Protein 6ILD (pdb70)

GO terms:
  GO:0004824 lysine-tRNA ligase activity (F, IDA)
  GO:0005634 nucleus (C, IDA)
  GO:0005829 cytosol (C, IDA)
  GO:0003877 ATP:ADP adenylyltransferase activity (F, IDA)
  GO:0015966 diadenosine tetraphosphate biosynthetic process (P, IDA)
  GO:0017101 aminoacyl-tRNA synthetase multienzyme complex (C, IDA)
  GO:0006430 lysyl-tRNA aminoacylation (P, IDA)
  GO:0004824 lysine-tRNA ligase activity (F, EXP)
  GO:0005634 nucleus (C, EXP)
  GO:0005737 cytoplasm (C, EXP)
  GO:0005886 plasma membrane (C, EXP)
  GO:0005515 protein binding (F, IPI)
  GO:0042803 protein homodimerization activity (F, IPI)
  GO:0005739 mitochondrion (C, HTP)
  GO:0005654 nucleoplasm (C, TAS)
  GO:0005759 mitochondrial matrix (C, TAS)
  GO:0005829 cytosol (C, TAS)
  GO:0042802 identical protein binding (F, IPI)
  GO:0005886 plasma membrane (C, IDA)
  GO:0002863 positive regulation of inflammatory response to antigenic stimulus (P, IDA)

Sequence (1030 aa):
DPNQYYKKIRSQAIHQLKVNGEDPYPHKFHVDISLTDFIQKYSHLQPGDHLTDITLKVAGRIHAKRASGGKLIFYDLRGEGVKLQVMANSRNYKSEEEFIHINNKLRRGDIIGVQGNPGKTKKGELSIIPYEITLLSPCLHMLPHLKDKETRYRQRYLDLILNDFVRQKFIIRSSKIITYIRSSFLDELGFLEIETPMMNIIPGGAVAKPFITYHNELDMNLYMRIAPELYHKMLVVGGIDRVYEIGRQFRNEGIDLTHNPEFTTCEFYMAYADYHDLMEITEKMVSGMVKHITGSYKVTYHPDGPEGQAYDVDFTPPFRRINMVEELEKALGMKLPETNLFETEETRKILDDICVAKAVECPPPRTTARLLDKLVGEFLEVTCINPTFICDHPQIMSPLAKWHRSKEGLTERFELFVMKKEICNAYTELNDPMRQRQLFEEQAKAKAAGDDEAMFIDENFCTALEYGLPPTAGWGMGIDRVAMFLTDSNNIKEVLLFPAMKPEDPNQYYKIRSQAIHQLKVNGEDPYPHKFHVDISLTDFIQKYSHLQPGDHLTDITLKVAGRIHAKRASGGKLIFYDLRGEGVKLQVMANSRNYKSEEEFIHINNKLRRGDIIGVQGNPGKTKKGELSIIPYEITLLSPCLHMLPHLDKETRYRQRYLDLILNDFVRQKFIIRSKIITYIRSSFLDEELGFLEIETPMMNIIPGGAVAKPFITYHNELDMNLYMRIAPELYHKMLVVGGIDRVYEIGRQFRNEGIDLTHNPEFTTCEFYMAYADYHDLMEITEKMVSGMVKHITGSYKVTYHPDGPEGQAYDVDFTPPFRRINMVEELEKALGMKLPETNLFETEETRKILDDICVAKAVECPPPRTTARLLDKLVGEFLEVTCINPTFICDHPQIMSPLAKWHRSKEGLTERFELFVMKKEICNAYTELNDPMRQRQLFEEQAKAKAAGDDEAMFIDENFCTALEYGLPPTAGWGMGIDRVAMFLTDSNNIKEVLLFPAMKPPMYQVKPYHGGGAPLRVELPTCCMYRLPNVH

Structure (mmCIF, N/CA/C/O backbone):
data_6ILD
#
_entry.id   6ILD
#
_cell.length_a   96.511
_cell.length_b   100.074
_cell.length_c   270.980
_cell.angle_alpha   90.000
_cell.angle_beta   90.000
_cell.angle_gamma   90.000
#
_symmetry.space_group_name_H-M   'C 2 2 21'
#
loop_
_entity.id
_entity.type
_entity.pdbx_description
1 polymer 'Lysine--tRNA ligase'
2 polymer 'Aminoacyl tRNA synthase complex-interacting multifunctional protein 2'
3 non-polymer LYSINE
4 non-polymer GLYCEROL
5 non-polymer 'MAGNESIUM ION'
6 non-polymer "5'-O-[(S)-hydroxy(methyl)phosphoryl]adenosine"
7 water water
#
loop_
_atom_site.group_PDB
_atom_site.id
_atom_site.type_symbol
_atom_site.label_atom_id
_atom_site.label_alt_id
_atom_site.label_comp_id
_atom_site.label_asym_id
_atom_site.label_entity_id
_atom_site.label_seq_id
_atom_site.pdbx_PDB_ins_code
_atom_site.Cartn_x
_atom_site.Cartn_y
_atom_site.Cartn_z
_atom_site.occupancy
_atom_site.B_iso_or_equiv
_atom_site.auth_seq_id
_atom_site.auth_comp_id
_atom_site.auth_asym_id
_atom_site.auth_atom_id
_atom_site.pdbx_PDB_model_num
ATOM 1 N N . ASP A 1 4 ? 22.090 35.192 52.529 1.00 63.70 72 ASP A N 1
ATOM 2 C CA . ASP A 1 4 ? 21.230 36.220 51.953 1.00 64.16 72 ASP A CA 1
ATOM 3 C C . ASP A 1 4 ? 19.884 35.608 51.501 1.00 61.11 72 ASP A C 1
ATOM 4 O O . ASP A 1 4 ? 18.835 36.064 51.953 1.00 57.85 72 ASP A O 1
ATOM 9 N N . PRO A 1 5 ? 19.884 34.587 50.624 1.00 61.39 73 PRO A N 1
ATOM 10 C CA . PRO A 1 5 ? 18.607 33.892 50.362 1.00 57.95 73 PRO A CA 1
ATOM 11 C C . PRO A 1 5 ? 18.003 33.260 51.618 1.00 51.95 73 PRO A C 1
ATOM 12 O O . PRO A 1 5 ? 16.771 33.233 51.758 1.00 37.30 73 PRO A O 1
ATOM 16 N N . ASN A 1 6 ? 18.835 32.757 52.554 1.00 53.50 74 ASN A N 1
ATOM 17 C CA . ASN A 1 6 ? 18.286 32.310 53.834 1.00 48.18 74 ASN A CA 1
ATOM 18 C C . ASN A 1 6 ? 17.755 33.484 54.631 1.00 37.95 74 ASN A C 1
ATOM 19 O O . ASN A 1 6 ? 16.684 33.395 55.241 1.00 31.49 74 ASN A O 1
ATOM 24 N N . GLN A 1 7 ? 18.483 34.603 54.621 1.00 31.81 75 GLN A N 1
ATOM 25 C CA . GLN A 1 7 ? 17.980 35.793 55.282 1.00 30.81 75 GLN A CA 1
ATOM 26 C C . GLN A 1 7 ? 16.735 36.329 54.583 1.00 29.10 75 GLN A C 1
ATOM 27 O O . GLN A 1 7 ? 15.810 36.816 55.240 1.00 28.20 75 GLN A O 1
ATOM 33 N N . TYR A 1 8 ? 16.688 36.232 53.249 1.00 25.93 76 TYR A N 1
ATOM 34 C CA . TYR A 1 8 ? 15.522 36.715 52.523 1.00 27.68 76 TYR A CA 1
ATOM 35 C C . TYR A 1 8 ? 14.283 35.964 52.979 1.00 22.56 76 TYR A C 1
ATOM 36 O O . TYR A 1 8 ? 13.244 36.562 53.287 1.00 24.56 76 TYR A O 1
ATOM 45 N N . TYR A 1 9 ? 14.404 34.643 53.077 1.00 23.98 77 TYR A N 1
ATOM 46 C CA . TYR A 1 9 ? 13.267 33.814 53.440 1.00 23.91 77 TYR A CA 1
ATOM 47 C C . TYR A 1 9 ? 12.804 34.107 54.854 1.00 26.13 77 TYR A C 1
ATOM 48 O O . TYR A 1 9 ? 11.596 34.202 55.119 1.00 20.57 77 TYR A O 1
ATOM 57 N N . LYS A 1 10 ? 13.742 34.261 55.792 1.00 26.99 78 LYS A N 1
ATOM 58 C CA A LYS A 1 10 ? 13.331 34.522 57.165 0.45 25.12 78 LYS A CA 1
ATOM 59 C CA B LYS A 1 10 ? 13.317 34.514 57.160 0.55 24.97 78 LYS A CA 1
ATOM 60 C C . LYS A 1 10 ? 12.581 35.841 57.260 1.00 25.70 78 LYS A C 1
ATOM 61 O O . LYS A 1 10 ? 11.542 35.933 57.927 1.00 26.90 78 LYS A O 1
ATOM 66 N N . ILE A 1 11 ? 13.063 36.861 56.548 1.00 23.33 79 ILE A N 1
ATOM 67 C CA . ILE A 1 11 ? 12.451 38.177 56.655 1.00 21.42 79 ILE A CA 1
ATOM 68 C C . ILE A 1 11 ? 11.090 38.184 55.985 1.00 21.42 79 ILE A C 1
ATOM 69 O O . ILE A 1 11 ? 10.114 38.697 56.549 1.00 21.54 79 ILE A O 1
ATOM 74 N N . ARG A 1 12 ? 10.995 37.595 54.780 1.00 20.42 80 ARG A N 1
ATOM 75 C CA . ARG A 1 12 ? 9.711 37.557 54.085 1.00 21.13 80 ARG A CA 1
ATOM 76 C C . ARG A 1 12 ? 8.707 36.670 54.814 1.00 22.36 80 ARG A C 1
ATOM 77 O O . ARG A 1 12 ? 7.528 37.032 54.934 1.00 18.87 80 ARG A O 1
ATOM 85 N N . SER A 1 13 ? 9.154 35.526 55.355 1.00 24.76 81 SER A N 1
ATOM 86 C CA . SER A 1 13 ? 8.227 34.711 56.140 1.00 26.40 81 SER A CA 1
ATOM 87 C C . SER A 1 13 ? 7.686 35.495 57.325 1.00 23.00 81 SER A C 1
ATOM 88 O O . SER A 1 13 ? 6.491 35.418 57.646 1.00 23.12 81 SER A O 1
ATOM 91 N N . GLN A 1 14 ? 8.545 36.276 57.970 1.00 23.33 82 GLN A N 1
ATOM 92 C CA . GLN A 1 14 ? 8.089 37.085 59.093 1.00 26.19 82 GLN A CA 1
ATOM 93 C C . GLN A 1 14 ? 7.125 38.172 58.639 1.00 25.42 82 GLN A C 1
ATOM 94 O O . GLN A 1 14 ? 6.136 38.450 59.323 1.00 25.23 82 GLN A O 1
ATOM 100 N N . ALA A 1 15 ? 7.371 38.783 57.481 1.00 21.84 83 ALA A N 1
ATOM 101 C CA . ALA A 1 15 ? 6.433 39.807 57.017 1.00 24.46 83 ALA A CA 1
ATOM 102 C C . ALA A 1 15 ? 5.072 39.201 56.694 1.00 24.36 83 ALA A C 1
ATOM 103 O O . ALA A 1 15 ? 4.021 39.790 57.002 1.00 19.88 83 ALA A O 1
ATOM 105 N N . ILE A 1 16 ? 5.071 38.025 56.058 1.00 22.76 84 ILE A N 1
ATOM 106 C CA . ILE A 1 16 ? 3.805 37.412 55.669 1.00 20.65 84 ILE A CA 1
ATOM 107 C C . ILE A 1 16 ? 3.052 36.982 56.915 1.00 22.73 84 ILE A C 1
ATOM 108 O O . ILE A 1 16 ? 1.839 37.166 57.023 1.00 23.64 84 ILE A O 1
ATOM 113 N N . HIS A 1 17 ? 3.773 36.488 57.913 1.00 23.15 85 HIS A N 1
ATOM 114 C CA . HIS A 1 17 ? 3.119 36.156 59.169 1.00 29.57 85 HIS A CA 1
ATOM 115 C C . HIS A 1 17 ? 2.482 37.379 59.819 1.00 29.14 85 HIS A C 1
ATOM 116 O O . HIS A 1 17 ? 1.372 37.292 60.361 1.00 31.14 85 HIS A O 1
ATOM 123 N N . GLN A 1 18 ? 3.146 38.534 59.753 1.00 26.64 86 GLN A N 1
ATOM 124 C CA . GLN A 1 18 ? 2.563 39.747 60.322 1.00 26.83 86 GLN A CA 1
ATOM 125 C C . GLN A 1 18 ? 1.316 40.191 59.557 1.00 28.41 86 GLN A C 1
ATOM 126 O O . GLN A 1 18 ? 0.401 40.789 60.145 1.00 27.64 86 GLN A O 1
ATOM 132 N N . LEU A 1 19 ? 1.251 39.919 58.252 1.00 25.30 87 LEU A N 1
ATOM 133 C CA . LEU A 1 19 ? 0.022 40.220 57.526 1.00 27.07 87 LEU A CA 1
ATOM 134 C C . LEU A 1 19 ? -1.137 39.385 58.053 1.00 32.83 87 LEU A C 1
ATOM 135 O O . LEU A 1 19 ? -2.277 39.865 58.114 1.00 31.65 87 LEU A O 1
ATOM 140 N N . LYS A 1 20 ? -0.863 38.131 58.446 1.00 29.83 88 LYS A N 1
ATOM 141 C CA . LYS A 1 20 ? -1.924 37.298 59.004 1.00 33.70 88 LYS A CA 1
ATOM 142 C C . LYS A 1 20 ? -2.393 37.854 60.338 1.00 37.26 88 LYS A C 1
ATOM 143 O O . LYS A 1 20 ? -3.599 37.942 60.590 1.00 39.68 88 LYS A O 1
ATOM 149 N N . VAL A 1 21 ? -1.450 38.277 61.184 1.00 36.67 89 VAL A N 1
ATOM 150 C CA . VAL A 1 21 ? -1.805 38.821 62.490 1.00 38.71 89 VAL A CA 1
ATOM 151 C C . VAL A 1 21 ? -2.631 40.091 62.329 1.00 40.64 89 VAL A C 1
ATOM 152 O O . VAL A 1 21 ? -3.591 40.323 63.073 1.00 43.92 89 VAL A O 1
ATOM 156 N N . ASN A 1 22 ? -2.325 40.891 61.310 1.00 38.09 90 ASN A N 1
ATOM 157 C CA . ASN A 1 22 ? -3.007 42.154 61.081 1.00 36.63 90 ASN A CA 1
ATOM 158 C C . ASN A 1 22 ? -4.323 41.983 60.351 1.00 36.07 90 ASN A C 1
ATOM 159 O O . ASN A 1 22 ? -4.965 42.990 60.048 1.00 38.01 90 ASN A O 1
ATOM 164 N N . GLY A 1 23 ? -4.706 40.753 60.008 1.00 34.29 91 GLY A N 1
ATOM 165 C CA . GLY A 1 23 ? -5.943 40.528 59.293 1.00 33.48 91 GLY A CA 1
ATOM 166 C C . GLY A 1 23 ? -5.922 40.878 57.824 1.00 32.45 91 GLY A C 1
ATOM 167 O O . GLY A 1 23 ? -6.983 41.134 57.250 1.00 31.36 91 GLY A O 1
ATOM 168 N N . GLU A 1 24 ? -4.750 40.907 57.188 1.00 28.07 92 GLU A N 1
ATOM 169 C CA . GLU A 1 24 ? -4.678 41.292 55.785 1.00 26.48 92 GLU A CA 1
ATOM 170 C C . GLU A 1 24 ? -4.730 40.116 54.815 1.00 33.27 92 GLU A C 1
ATOM 171 O O . GLU A 1 24 ? -4.675 40.349 53.602 1.00 37.26 92 GLU A O 1
ATOM 177 N N . ASP A 1 25 ? -4.859 38.866 55.304 1.00 30.89 93 ASP A N 1
ATOM 178 C CA . ASP A 1 25 ? -5.250 37.742 54.440 1.00 33.01 93 ASP A CA 1
ATOM 179 C C . ASP A 1 25 ? -4.345 37.587 53.219 1.00 21.29 93 ASP A C 1
ATOM 180 O O . ASP A 1 25 ? -4.803 37.775 52.087 1.00 26.08 93 ASP A O 1
ATOM 185 N N . PRO A 1 26 ? -3.072 37.213 53.382 1.00 18.46 94 PRO A N 1
ATOM 186 C CA . PRO A 1 26 ? -2.181 37.116 52.205 1.00 15.65 94 PRO A CA 1
ATOM 187 C C . PRO A 1 26 ? -2.438 35.897 51.308 1.00 18.97 94 PRO A C 1
ATOM 188 O O . PRO A 1 26 ? -1.824 35.809 50.234 1.00 15.72 94 PRO A O 1
ATOM 192 N N . TYR A 1 27 ? -3.319 34.971 51.695 1.00 17.36 95 TYR A N 1
ATOM 193 C CA . TYR A 1 27 ? -3.700 33.818 50.861 1.00 14.24 95 TYR A CA 1
ATOM 194 C C . TYR A 1 27 ? -5.216 33.808 50.740 1.00 14.72 95 TYR A C 1
ATOM 195 O O . TYR A 1 27 ? -5.891 32.920 51.281 1.00 16.89 95 TYR A O 1
ATOM 204 N N . PRO A 1 28 ? -5.783 34.760 49.985 1.00 16.37 96 PRO A N 1
ATOM 205 C CA . PRO A 1 28 ? -7.243 34.832 49.841 1.00 17.13 96 PRO A CA 1
ATOM 206 C C . PRO A 1 28 ? -7.821 33.617 49.129 1.00 15.61 96 PRO A C 1
ATOM 207 O O . PRO A 1 28 ? -7.167 32.981 48.300 1.00 15.68 96 PRO A O 1
ATOM 211 N N . HIS A 1 29 ? -9.073 33.286 49.479 1.00 14.05 97 HIS A N 1
ATOM 212 C CA . HIS A 1 29 ? -9.670 32.062 48.950 1.00 14.63 97 HIS A CA 1
ATOM 213 C C . HIS A 1 29 ? -9.987 32.163 47.463 1.00 17.10 97 HIS A C 1
ATOM 214 O O . HIS A 1 29 ? -9.780 31.197 46.718 1.00 14.21 97 HIS A O 1
ATOM 221 N N . LYS A 1 30 ? -10.489 33.305 47.006 1.00 13.41 98 LYS A N 1
ATOM 222 C CA . LYS A 1 30 ? -10.996 33.364 45.645 1.00 15.24 98 LYS A CA 1
ATOM 223 C C . LYS A 1 30 ? -10.803 34.763 45.085 1.00 18.54 98 LYS A C 1
ATOM 224 O O . LYS A 1 30 ? -11.179 35.744 45.728 1.00 20.35 98 LYS A O 1
ATOM 230 N N . PHE A 1 31 ? -10.194 34.830 43.900 1.00 13.66 99 PHE A N 1
ATOM 231 C CA . PHE A 1 31 ? -10.092 36.031 43.079 1.00 13.25 99 PHE A CA 1
ATOM 232 C C . PHE A 1 31 ? -10.727 35.692 41.739 1.00 14.43 99 PHE A C 1
ATOM 233 O O . PHE A 1 31 ? -10.423 34.641 41.160 1.00 15.84 99 PHE A O 1
ATOM 241 N N . HIS A 1 32 ? -11.645 36.550 41.266 1.00 15.81 100 HIS A N 1
ATOM 242 C CA . HIS A 1 32 ? -12.428 36.252 40.062 1.00 16.28 100 HIS A CA 1
ATOM 243 C C . HIS A 1 32 ? -11.732 36.807 38.832 1.00 17.96 100 HIS A C 1
ATOM 244 O O . HIS A 1 32 ? -11.898 37.973 38.483 1.00 17.97 100 HIS A O 1
ATOM 251 N N . VAL A 1 33 ? -10.932 35.972 38.169 1.00 16.11 101 VAL A N 1
ATOM 252 C CA . VAL A 1 33 ? -10.276 36.373 36.927 1.00 13.81 101 VAL A CA 1
ATOM 253 C C . VAL A 1 33 ? -11.313 36.509 35.817 1.00 13.63 101 VAL A C 1
ATOM 254 O O . VAL A 1 33 ? -12.129 35.606 35.608 1.00 14.52 101 VAL A O 1
ATOM 258 N N . ASP A 1 34 ? -11.259 37.623 35.066 1.00 13.20 102 ASP A N 1
ATOM 259 C CA . ASP A 1 34 ? -12.164 37.861 33.942 1.00 20.13 102 ASP A CA 1
ATOM 260 C C . ASP A 1 34 ? -11.645 37.292 32.629 1.00 19.53 102 ASP A C 1
ATOM 261 O O . ASP A 1 34 ? -12.441 36.872 31.778 1.00 18.23 102 ASP A O 1
ATOM 266 N N . ILE A 1 35 ? -10.332 37.301 32.430 1.00 14.56 103 ILE A N 1
ATOM 267 C CA . ILE A 1 35 ? -9.750 37.058 31.115 1.00 12.91 103 ILE A CA 1
ATOM 268 C C . ILE A 1 35 ? -8.325 36.557 31.309 1.00 13.14 103 ILE A C 1
ATOM 269 O O . ILE A 1 35 ? -7.619 36.997 32.223 1.00 14.78 103 ILE A O 1
ATOM 274 N N . SER A 1 36 ? -7.904 35.631 30.448 1.00 13.65 104 SER A N 1
ATOM 275 C CA . SER A 1 36 ? -6.522 35.154 30.494 1.00 14.71 104 SER A CA 1
ATOM 276 C C . SER A 1 36 ? -5.577 36.229 29.952 1.00 14.91 104 SER A C 1
ATOM 277 O O . SER A 1 36 ? -5.982 37.153 29.227 1.00 13.40 104 SER A O 1
ATOM 280 N N . LEU A 1 37 ? -4.303 36.141 30.351 1.00 14.76 105 LEU A N 1
ATOM 281 C CA . LEU A 1 37 ? -3.339 37.109 29.828 1.00 14.78 105 LEU A CA 1
ATOM 282 C C . LEU A 1 37 ? -3.196 36.993 28.311 1.00 14.16 105 LEU A C 1
ATOM 283 O O . LEU A 1 37 ? -3.055 38.012 27.618 1.00 14.87 105 LEU A O 1
ATOM 288 N N . THR A 1 38 ? -3.249 35.766 27.775 1.00 13.95 106 THR A N 1
ATOM 289 C CA . THR A 1 38 ? -3.160 35.589 26.329 1.00 19.08 106 THR A CA 1
ATOM 290 C C . THR A 1 38 ? -4.312 36.279 25.607 1.00 18.67 106 THR A C 1
ATOM 291 O O . THR A 1 38 ? -4.107 36.950 24.582 1.00 16.68 106 THR A O 1
ATOM 295 N N . ASP A 1 39 ? -5.537 36.130 26.129 1.00 16.48 107 ASP A N 1
ATOM 296 C CA . ASP A 1 39 ? -6.693 36.802 25.539 1.00 19.15 107 ASP A CA 1
ATOM 297 C C . ASP A 1 39 ? -6.608 38.323 25.700 1.00 17.23 107 ASP A C 1
ATOM 298 O O . ASP A 1 39 ? -6.991 39.070 24.794 1.00 15.49 107 ASP A O 1
ATOM 303 N N . PHE A 1 40 ? -6.106 38.804 26.848 1.00 14.78 108 PHE A N 1
ATOM 304 C CA . PHE A 1 40 ? -5.943 40.247 27.038 1.00 14.60 108 PHE A CA 1
ATOM 305 C C . PHE A 1 40 ? -5.043 40.837 25.958 1.00 16.49 108 PHE A C 1
ATOM 306 O O . PHE A 1 40 ? -5.356 41.883 25.372 1.00 15.55 108 PHE A O 1
ATOM 314 N N . ILE A 1 41 ? -3.933 40.159 25.666 1.00 15.72 109 ILE A N 1
ATOM 315 C CA . ILE A 1 41 ? -2.999 40.634 24.654 1.00 17.29 109 ILE A CA 1
ATOM 316 C C . ILE A 1 41 ? -3.645 40.605 23.279 1.00 17.54 109 ILE A C 1
ATOM 317 O O . ILE A 1 41 ? -3.527 41.564 22.500 1.00 20.18 109 ILE A O 1
ATOM 322 N N . GLN A 1 42 ? -4.351 39.522 22.957 1.00 16.46 110 GLN A N 1
ATOM 323 C CA . GLN A 1 42 ? -4.979 39.455 21.645 1.00 18.69 110 GLN A CA 1
ATOM 324 C C . GLN A 1 42 ? -6.059 40.527 21.493 1.00 22.45 110 GLN A C 1
ATOM 325 O O . GLN A 1 42 ? -6.176 41.145 20.429 1.00 22.75 110 GLN A O 1
ATOM 331 N N . LYS A 1 43 ? -6.807 40.819 22.567 1.00 18.68 111 LYS A N 1
ATOM 332 C CA . LYS A 1 43 ? -7.895 41.798 22.466 1.00 20.89 111 LYS A CA 1
ATOM 333 C C . LYS A 1 43 ? -7.391 43.237 22.349 1.00 23.97 111 LYS A C 1
ATOM 334 O O . LYS A 1 43 ? -8.028 44.063 21.686 1.00 23.93 111 LYS A O 1
ATOM 340 N N . TYR A 1 44 ? -6.281 43.583 23.021 1.00 20.60 112 TYR A N 1
ATOM 341 C CA . TYR A 1 44 ? -5.901 44.988 23.167 1.00 20.00 112 TYR A CA 1
ATOM 342 C C . TYR A 1 44 ? -4.564 45.359 22.524 1.00 17.52 112 TYR A C 1
ATOM 343 O O . TYR A 1 44 ? -4.143 46.518 22.632 1.00 21.56 112 TYR A O 1
ATOM 352 N N . SER A 1 45 ? -3.939 44.446 21.781 1.00 18.69 113 SER A N 1
ATOM 353 C CA . SER A 1 45 ? -2.715 44.766 21.045 1.00 24.92 113 SER A CA 1
ATOM 354 C C . SER A 1 45 ? -2.930 45.881 20.028 1.00 28.19 113 SER A C 1
ATOM 355 O O . SER A 1 45 ? -1.972 46.579 19.669 1.00 27.95 113 SER A O 1
ATOM 358 N N . HIS A 1 46 ? -4.166 46.069 19.568 1.00 25.49 114 HIS A N 1
ATOM 359 C CA . HIS A 1 46 ? -4.466 47.097 18.580 1.00 30.03 114 HIS A CA 1
ATOM 360 C C . HIS A 1 46 ? -4.380 48.512 19.139 1.00 28.29 114 HIS A C 1
ATOM 361 O O . HIS A 1 46 ? -4.405 49.454 18.349 1.00 28.82 114 HIS A O 1
ATOM 368 N N . LEU A 1 47 ? -4.312 48.699 20.461 1.00 25.85 115 LEU A N 1
ATOM 369 C CA . LEU A 1 47 ? -4.316 50.056 21.007 1.00 24.63 115 LEU A CA 1
ATOM 370 C C . LEU A 1 47 ? -3.110 50.850 20.504 1.00 31.44 115 LEU A C 1
ATOM 371 O O . LEU A 1 47 ? -2.040 50.294 20.226 1.00 29.46 115 LEU A O 1
ATOM 376 N N . GLN A 1 48 ? -3.308 52.162 20.331 1.00 33.67 116 GLN A N 1
ATOM 377 C CA . GLN A 1 48 ? -2.222 53.069 19.977 1.00 33.04 116 GLN A CA 1
ATOM 378 C C . GLN A 1 48 ? -1.414 53.455 21.212 1.00 30.43 116 GLN A C 1
ATOM 379 O O . GLN A 1 48 ? -1.935 53.462 22.329 1.00 27.90 116 GLN A O 1
ATOM 385 N N . PRO A 1 49 ? -0.152 53.848 21.034 1.00 32.01 117 PRO A N 1
ATOM 386 C CA . PRO A 1 49 ? 0.617 54.335 22.183 1.00 30.54 117 PRO A CA 1
ATOM 387 C C . PRO A 1 49 ? -0.084 55.514 22.850 1.00 31.14 117 PRO A C 1
ATOM 388 O O . PRO A 1 49 ? -0.631 56.401 22.189 1.00 30.42 117 PRO A O 1
ATOM 392 N N . GLY A 1 50 ? -0.072 55.507 24.184 1.00 31.11 118 GLY A N 1
ATOM 393 C CA . GLY A 1 50 ? -0.756 56.516 24.966 1.00 30.20 118 GLY A CA 1
ATOM 394 C C . GLY A 1 50 ? -2.229 56.258 25.219 1.00 27.38 118 GLY A C 1
ATOM 395 O O . GLY A 1 50 ? -2.845 57.018 25.979 1.00 28.54 118 GLY A O 1
ATOM 396 N N . ASP A 1 51 ? -2.808 55.206 24.636 1.00 28.07 119 ASP A N 1
ATOM 397 C CA . ASP A 1 51 ? -4.217 54.894 24.849 1.00 29.10 119 ASP A CA 1
ATOM 398 C C . ASP A 1 51 ? -4.476 54.473 26.293 1.00 28.60 119 ASP A C 1
ATOM 399 O O . ASP A 1 51 ? -3.635 53.850 26.940 1.00 26.68 119 ASP A O 1
ATOM 404 N N . HIS A 1 52 ? -5.667 54.806 26.790 1.00 27.10 120 HIS A N 1
ATOM 405 C CA . HIS A 1 52 ? -6.108 54.371 28.117 1.00 24.71 120 HIS A CA 1
ATOM 406 C C . HIS A 1 52 ? -7.623 54.197 28.069 1.00 26.30 120 HIS A C 1
ATOM 407 O O . HIS A 1 52 ? -8.350 55.190 27.982 1.00 25.91 120 HIS A O 1
ATOM 414 N N . LEU A 1 53 ? -8.104 52.950 28.130 1.00 25.10 121 LEU A N 1
ATOM 415 C CA . LEU A 1 53 ? -9.538 52.659 27.988 1.00 26.72 121 LEU A CA 1
ATOM 416 C C . LEU A 1 53 ? -10.198 52.698 29.360 1.00 27.48 121 LEU A C 1
ATOM 417 O O . LEU A 1 53 ? -10.409 51.675 30.023 1.00 28.91 121 LEU A O 1
ATOM 422 N N . THR A 1 54 ? -10.553 53.910 29.775 1.00 26.07 122 THR A N 1
ATOM 423 C CA . THR A 1 54 ? -11.047 54.108 31.128 1.00 27.11 122 THR A CA 1
ATOM 424 C C . THR A 1 54 ? -12.423 53.489 31.336 1.00 28.77 122 THR A C 1
ATOM 425 O O . THR A 1 54 ? -12.829 53.303 32.486 1.00 30.78 122 THR A O 1
ATOM 429 N N . ASP A 1 55 ? -13.149 53.171 30.258 1.00 27.02 123 ASP A N 1
ATOM 430 C CA . ASP A 1 55 ? -14.458 52.545 30.382 1.00 31.35 123 ASP A CA 1
ATOM 431 C C . ASP A 1 55 ? -14.403 51.028 30.489 1.00 28.55 123 ASP A C 1
ATOM 432 O O . ASP A 1 55 ? -15.461 50.411 30.636 1.00 29.07 123 ASP A O 1
ATOM 437 N N . ILE A 1 56 ? -13.228 50.399 30.391 1.00 21.59 124 ILE A N 1
ATOM 438 C CA . ILE A 1 56 ? -13.124 48.943 30.399 1.00 22.96 124 ILE A CA 1
ATOM 439 C C . ILE A 1 56 ? -12.317 48.515 31.618 1.00 24.15 124 ILE A C 1
ATOM 440 O O . ILE A 1 56 ? -11.143 48.885 31.757 1.00 21.61 124 ILE A O 1
ATOM 445 N N . THR A 1 57 ? -12.936 47.729 32.491 1.00 23.04 125 THR A N 1
ATOM 446 C CA . THR A 1 57 ? -12.286 47.241 33.702 1.00 22.09 125 THR A CA 1
ATOM 447 C C . THR A 1 57 ? -12.268 45.721 33.659 1.00 20.65 125 THR A C 1
ATOM 448 O O . THR A 1 57 ? -13.313 45.090 33.472 1.00 21.05 125 THR A O 1
ATOM 452 N N . LEU A 1 58 ? -11.080 45.140 33.820 1.00 17.19 126 LEU A N 1
ATOM 453 C CA . LEU A 1 58 ? -10.892 43.697 33.733 1.00 15.87 126 LEU A CA 1
ATOM 454 C C . LEU A 1 58 ? -10.064 43.236 34.916 1.00 16.91 126 LEU A C 1
ATOM 455 O O . LEU A 1 58 ? -9.265 43.997 35.453 1.00 17.36 126 LEU A O 1
ATOM 460 N N . LYS A 1 59 ? -10.232 41.971 35.291 1.00 16.91 127 LYS A N 1
ATOM 461 C CA . LYS A 1 59 ? -9.399 41.330 36.304 1.00 17.46 127 LYS A CA 1
ATOM 462 C C . LYS A 1 59 ? -8.544 40.259 35.643 1.00 16.60 127 LYS A C 1
ATOM 463 O O . LYS A 1 59 ? -9.076 39.386 34.949 1.00 18.01 127 LYS A O 1
ATOM 469 N N . VAL A 1 60 ? -7.226 40.325 35.869 1.00 13.62 128 VAL A N 1
ATOM 470 C CA . VAL A 1 60 ? -6.266 39.332 35.405 1.00 13.26 128 VAL A CA 1
ATOM 471 C C . VAL A 1 60 ? -5.419 38.895 36.602 1.00 13.12 128 VAL A C 1
ATOM 472 O O . VAL A 1 60 ? -5.472 39.492 37.671 1.00 13.34 128 VAL A O 1
ATOM 476 N N . ALA A 1 61 ? -4.633 37.837 36.410 1.00 12.80 129 ALA A N 1
ATOM 477 C CA . ALA A 1 61 ? -3.742 37.388 37.478 1.00 12.72 129 ALA A CA 1
ATOM 478 C C . ALA A 1 61 ? -2.492 36.760 36.879 1.00 12.53 129 ALA A C 1
ATOM 479 O O . ALA A 1 61 ? -2.481 36.326 35.726 1.00 13.85 129 ALA A O 1
ATOM 481 N N . GLY A 1 62 ? -1.433 36.698 37.684 1.00 13.27 130 GLY A N 1
ATOM 482 C CA . GLY A 1 62 ? -0.222 36.015 37.254 1.00 12.45 130 GLY A CA 1
ATOM 483 C C . GLY A 1 62 ? 0.881 36.193 38.294 1.00 12.74 130 GLY A C 1
ATOM 484 O O . GLY A 1 62 ? 0.621 36.601 39.435 1.00 13.61 130 GLY A O 1
ATOM 485 N N . ARG A 1 63 ? 2.112 35.927 37.872 1.00 12.64 131 ARG A N 1
ATOM 486 C CA . ARG A 1 63 ? 3.274 36.028 38.757 1.00 12.86 131 ARG A CA 1
ATOM 487 C C . ARG A 1 63 ? 4.134 37.238 38.401 1.00 13.24 131 ARG A C 1
ATOM 488 O O . ARG A 1 63 ? 4.457 37.446 37.227 1.00 13.26 131 ARG A O 1
ATOM 496 N N . ILE A 1 64 ? 4.523 38.016 39.421 1.00 13.59 132 ILE A N 1
ATOM 497 C CA . ILE A 1 64 ? 5.427 39.146 39.238 1.00 14.02 132 ILE A CA 1
ATOM 498 C C . ILE A 1 64 ? 6.821 38.619 38.930 1.00 18.43 132 ILE A C 1
ATOM 499 O O . ILE A 1 64 ? 7.423 37.917 39.753 1.00 14.35 132 ILE A O 1
ATOM 504 N N . HIS A 1 65 ? 7.354 38.992 37.764 1.00 17.02 133 HIS A N 1
ATOM 505 C CA . HIS A 1 65 ? 8.733 38.665 37.431 1.00 18.70 133 HIS A CA 1
ATOM 506 C C . HIS A 1 65 ? 9.676 39.850 37.540 1.00 20.96 133 HIS A C 1
ATOM 507 O O . HIS A 1 65 ? 10.892 39.640 37.542 1.00 23.40 133 HIS A O 1
ATOM 514 N N . ALA A 1 66 ? 9.160 41.073 37.661 1.00 15.20 134 ALA A N 1
ATOM 515 C CA . ALA A 1 66 ? 10.005 42.236 37.900 1.00 20.90 134 ALA A CA 1
ATOM 516 C C . ALA A 1 66 ? 9.172 43.345 38.521 1.00 19.08 134 ALA A C 1
ATOM 517 O O . ALA A 1 66 ? 7.961 43.438 38.290 1.00 17.34 134 ALA A O 1
ATOM 519 N N . LYS A 1 67 ? 9.846 44.187 39.296 1.00 16.52 135 LYS A N 1
ATOM 520 C CA . LYS A 1 67 ? 9.225 45.330 39.963 1.00 16.84 135 LYS A CA 1
ATOM 521 C C . LYS A 1 67 ? 10.173 46.508 39.806 1.00 20.17 135 LYS A C 1
ATOM 522 O O . LYS A 1 67 ? 11.348 46.405 40.168 1.00 18.31 135 LYS A O 1
ATOM 528 N N . ARG A 1 68 ? 9.682 47.614 39.244 1.00 20.56 136 ARG A N 1
ATOM 529 C CA . ARG A 1 68 ? 10.544 48.753 38.947 1.00 19.25 136 ARG A CA 1
ATOM 530 C C . ARG A 1 68 ? 9.836 50.033 39.349 1.00 18.87 136 ARG A C 1
ATOM 531 O O . ARG A 1 68 ? 8.792 50.359 38.777 1.00 20.72 136 ARG A O 1
ATOM 539 N N . ALA A 1 69 ? 10.396 50.754 40.318 1.00 19.37 137 ALA A N 1
ATOM 540 C CA . ALA A 1 69 ? 9.816 52.011 40.766 1.00 20.59 137 ALA A CA 1
ATOM 541 C C . ALA A 1 69 ? 10.331 53.147 39.899 1.00 24.96 137 ALA A C 1
ATOM 542 O O . ALA A 1 69 ? 11.504 53.170 39.535 1.00 23.70 137 ALA A O 1
ATOM 544 N N . SER A 1 70 ? 9.462 54.105 39.596 1.00 24.29 138 SER A N 1
ATOM 545 C CA . SER A 1 70 ? 9.844 55.253 38.776 1.00 28.03 138 SER A CA 1
ATOM 546 C C . SER A 1 70 ? 9.407 56.499 39.526 1.00 26.50 138 SER A C 1
ATOM 547 O O . SER A 1 70 ? 8.310 57.006 39.302 1.00 26.33 138 SER A O 1
ATOM 550 N N . GLY A 1 71 ? 10.265 57.000 40.415 1.00 30.30 139 GLY A N 1
ATOM 551 C CA . GLY A 1 71 ? 9.798 58.068 41.271 1.00 32.51 139 GLY A CA 1
ATOM 552 C C . GLY A 1 71 ? 8.881 57.514 42.349 1.00 33.82 139 GLY A C 1
ATOM 553 O O . GLY A 1 71 ? 8.827 56.311 42.611 1.00 39.09 139 GLY A O 1
ATOM 554 N N . GLY A 1 72 ? 8.138 58.416 42.982 1.00 37.08 140 GLY A N 1
ATOM 555 C CA . GLY A 1 72 ? 7.295 57.972 44.075 1.00 35.70 140 GLY A CA 1
ATOM 556 C C . GLY A 1 72 ? 5.877 57.567 43.727 1.00 36.13 140 GLY A C 1
ATOM 557 O O . GLY A 1 72 ? 5.210 56.942 44.555 1.00 40.63 140 GLY A O 1
ATOM 558 N N . LYS A 1 73 ? 5.390 57.886 42.525 1.00 31.26 141 LYS A N 1
ATOM 559 C CA . LYS A 1 73 ? 3.981 57.688 42.193 1.00 32.86 141 LYS A CA 1
ATOM 560 C C . LYS A 1 73 ? 3.760 56.709 41.049 1.00 25.47 141 LYS A C 1
ATOM 561 O O . LYS A 1 73 ? 2.638 56.606 40.548 1.00 25.84 141 LYS A O 1
ATOM 567 N N . LEU A 1 74 ? 4.792 55.980 40.626 1.00 22.75 142 LEU A N 1
ATOM 568 C CA . LEU A 1 74 ? 4.679 55.100 39.474 1.00 23.05 142 LEU A CA 1
ATOM 569 C C . LEU A 1 74 ? 5.534 53.860 39.706 1.00 22.41 142 LEU A C 1
ATOM 570 O O . LEU A 1 74 ? 6.696 53.969 40.127 1.00 22.44 142 LEU A O 1
ATOM 575 N N . ILE A 1 75 ? 4.956 52.687 39.463 1.00 20.12 143 ILE A N 1
ATOM 576 C CA . ILE A 1 75 ? 5.679 51.427 39.588 1.00 20.55 143 ILE A CA 1
ATOM 577 C C . ILE A 1 75 ? 5.242 50.518 38.459 1.00 24.36 143 ILE A C 1
ATOM 578 O O . ILE A 1 75 ? 4.058 50.456 38.124 1.00 25.35 143 ILE A O 1
ATOM 583 N N . PHE A 1 76 ? 6.198 49.834 37.845 1.00 17.99 144 PHE A N 1
ATOM 584 C CA . PHE A 1 76 ? 5.894 48.872 36.798 1.00 17.51 144 PHE A CA 1
ATOM 585 C C . PHE A 1 76 ? 6.102 47.465 37.345 1.00 21.15 144 PHE A C 1
ATOM 586 O O . PHE A 1 76 ? 7.151 47.180 37.937 1.00 20.27 144 PHE A O 1
ATOM 594 N N . TYR A 1 77 ? 5.126 46.585 37.131 1.00 16.44 145 TYR A N 1
ATOM 595 C CA . TYR A 1 77 ? 5.296 45.163 37.408 1.00 15.91 145 TYR A CA 1
ATOM 596 C C . TYR A 1 77 ? 5.248 44.378 36.103 1.00 22.33 145 TYR A C 1
ATOM 597 O O . TYR A 1 77 ? 4.374 44.604 35.265 1.00 22.69 145 TYR A O 1
ATOM 606 N N . ASP A 1 78 ? 6.189 43.458 35.931 1.00 17.71 146 ASP A N 1
ATOM 607 C CA . ASP A 1 78 ? 6.192 42.545 34.796 1.00 15.58 146 ASP A CA 1
ATOM 608 C C . ASP A 1 78 ? 5.370 41.316 35.209 1.00 19.15 146 ASP A C 1
ATOM 609 O O . ASP A 1 78 ? 5.829 40.517 36.027 1.00 18.22 146 ASP A O 1
ATOM 614 N N . LEU A 1 79 ? 4.146 41.185 34.685 1.00 14.28 147 LEU A N 1
ATOM 615 C CA . LEU A 1 79 ? 3.227 40.125 35.105 1.00 13.82 147 LEU A CA 1
ATOM 616 C C . LEU A 1 79 ? 3.269 38.995 34.084 1.00 18.21 147 LEU A C 1
ATOM 617 O O . LEU A 1 79 ? 3.080 39.238 32.886 1.00 20.47 147 LEU A O 1
ATOM 622 N N . ARG A 1 80 ? 3.495 37.763 34.545 1.00 13.13 148 ARG A N 1
ATOM 623 C CA . ARG A 1 80 ? 3.640 36.643 33.624 1.00 12.93 148 ARG A CA 1
ATOM 624 C C . ARG A 1 80 ? 2.674 35.502 33.915 1.00 15.04 148 ARG A C 1
ATOM 625 O O . ARG A 1 80 ? 2.319 35.221 35.067 1.00 14.62 148 ARG A O 1
ATOM 633 N N . GLY A 1 81 ? 2.290 34.831 32.837 1.00 12.79 149 GLY A N 1
ATOM 634 C CA . GLY A 1 81 ? 1.395 33.692 32.908 1.00 15.26 149 GLY A CA 1
ATOM 635 C C . GLY A 1 81 ? 1.161 33.161 31.508 1.00 16.80 149 GLY A C 1
ATOM 636 O O . GLY A 1 81 ? 1.335 33.893 30.526 1.00 13.48 149 GLY A O 1
ATOM 637 N N . GLU A 1 82 ? 0.825 31.878 31.402 1.00 15.29 150 GLU A N 1
ATOM 638 C CA . GLU A 1 82 ? 0.529 31.223 30.131 1.00 14.99 150 GLU A CA 1
ATOM 639 C C . GLU A 1 82 ? 1.654 31.346 29.117 1.00 18.62 150 GLU A C 1
ATOM 640 O O . GLU A 1 82 ? 1.412 31.192 27.918 1.00 19.49 150 GLU A O 1
ATOM 646 N N . GLY A 1 83 ? 2.883 31.587 29.563 1.00 16.49 151 G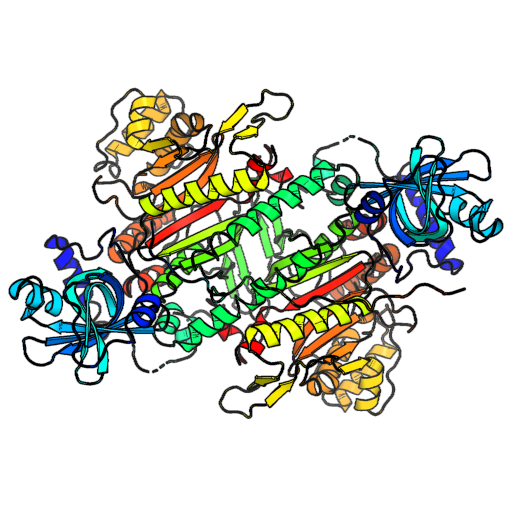LY A N 1
ATOM 647 C CA . GLY A 1 83 ? 3.983 31.782 28.631 1.00 19.66 151 GLY A CA 1
ATOM 648 C C . GLY A 1 83 ? 4.069 33.161 28.001 1.00 20.04 151 GLY A C 1
ATOM 649 O O . GLY A 1 83 ? 4.855 33.346 27.065 1.00 18.46 151 GLY A O 1
ATOM 650 N N . VAL A 1 84 ? 3.299 34.138 28.483 1.00 13.53 152 VAL A N 1
ATOM 651 C CA . VAL A 1 84 ? 3.278 35.489 27.929 1.00 13.87 152 VAL A CA 1
ATOM 652 C C . VAL A 1 84 ? 3.493 36.476 29.070 1.00 14.54 152 VAL A C 1
ATOM 653 O O . VAL A 1 84 ? 3.614 36.094 30.237 1.00 16.00 152 VAL A O 1
ATOM 657 N N . LYS A 1 85 ? 3.543 37.756 28.733 1.00 13.75 153 LYS A N 1
ATOM 658 C CA . LYS A 1 85 ? 3.760 38.753 29.771 1.00 14.50 153 LYS A CA 1
ATOM 659 C C . LYS A 1 85 ? 2.910 39.975 29.481 1.00 17.38 153 LYS A C 1
ATOM 660 O O . LYS A 1 85 ? 2.553 40.255 28.331 1.00 21.37 153 LYS A O 1
ATOM 666 N N . LEU A 1 86 ? 2.586 40.693 30.546 1.00 15.83 154 LEU A N 1
ATOM 667 C CA . LEU A 1 86 ? 1.761 41.893 30.471 1.00 16.32 154 LEU A CA 1
ATOM 668 C C . LEU A 1 86 ? 2.321 42.873 31.482 1.00 17.22 154 LEU A C 1
ATOM 669 O O . LEU A 1 86 ? 2.492 42.514 32.650 1.00 19.20 154 LEU A O 1
ATOM 674 N N . GLN A 1 87 ? 2.639 44.096 31.042 1.00 15.25 155 GLN A N 1
ATOM 675 C CA . GLN A 1 87 ? 3.074 45.113 31.984 1.00 15.65 155 GLN A CA 1
ATOM 676 C C . GLN A 1 87 ? 1.910 45.649 32.804 1.00 20.47 155 GLN A C 1
ATOM 677 O O . GLN A 1 87 ? 0.875 46.023 32.254 1.00 20.44 155 GLN A O 1
ATOM 683 N N . VAL A 1 88 ? 2.099 45.748 34.115 1.00 15.73 156 VAL A N 1
ATOM 684 C CA . VAL A 1 88 ? 1.184 46.476 34.981 1.00 18.42 156 VAL A CA 1
ATOM 685 C C . VAL A 1 88 ? 1.794 47.855 35.205 1.00 19.99 156 VAL A C 1
ATOM 686 O O . VAL A 1 88 ? 2.912 47.976 35.724 1.00 19.94 156 VAL A O 1
ATOM 690 N N . MET A 1 89 ? 1.106 48.903 34.771 1.00 17.75 157 MET A N 1
ATOM 691 C CA . MET A 1 89 ? 1.609 50.266 34.961 1.00 21.62 157 MET A CA 1
ATOM 692 C C . MET A 1 89 ? 0.795 50.914 36.074 1.00 21.19 157 MET A C 1
ATOM 693 O O . MET A 1 89 ? -0.280 51.473 35.835 1.00 21.00 157 MET A O 1
ATOM 698 N N . ALA A 1 90 ? 1.312 50.838 37.298 1.00 19.00 158 ALA A N 1
ATOM 699 C CA . ALA A 1 90 ? 0.561 51.270 38.471 1.00 19.13 158 ALA A CA 1
ATOM 700 C C . ALA A 1 90 ? 0.919 52.721 38.761 1.00 22.56 158 ALA A C 1
ATOM 701 O O . ALA A 1 90 ? 2.052 53.031 39.158 1.00 21.64 158 ALA A O 1
ATOM 703 N N . ASN A 1 91 ? -0.046 53.604 38.527 1.00 20.66 159 ASN A N 1
ATOM 704 C CA . ASN A 1 91 ? 0.072 55.041 38.729 1.00 26.92 159 ASN A CA 1
ATOM 705 C C . ASN A 1 91 ? -0.729 55.431 39.962 1.00 21.52 159 ASN A C 1
ATOM 706 O O . ASN A 1 91 ? -1.883 55.013 40.113 1.00 23.54 159 ASN A O 1
ATOM 711 N N . SER A 1 92 ? -0.137 56.248 40.820 1.00 20.31 160 SER A N 1
ATOM 712 C CA . SER A 1 92 ? -0.792 56.587 42.072 1.00 28.97 160 SER A CA 1
ATOM 713 C C . SER A 1 92 ? -2.152 57.235 41.829 1.00 34.09 160 SER A C 1
ATOM 714 O O . SER A 1 92 ? -3.125 56.929 42.531 1.00 31.76 160 SER A O 1
ATOM 717 N N . ARG A 1 93 ? -2.254 58.091 40.802 1.00 30.43 161 ARG A N 1
ATOM 718 C CA . ARG A 1 93 ? -3.503 58.812 40.561 1.00 34.10 161 ARG A CA 1
ATOM 719 C C . ARG A 1 93 ? -4.627 57.914 40.049 1.00 32.50 161 ARG A C 1
ATOM 720 O O . ARG A 1 93 ? -5.803 58.257 40.220 1.00 33.42 161 ARG A O 1
ATOM 723 N N . ASN A 1 94 ? -4.312 56.788 39.399 1.00 25.95 162 ASN A N 1
ATOM 724 C CA . ASN A 1 94 ? -5.356 55.901 38.911 1.00 27.82 162 ASN A CA 1
ATOM 725 C C . ASN A 1 94 ? -5.715 54.808 39.906 1.00 27.59 162 ASN A C 1
ATOM 726 O O . ASN A 1 94 ? -6.674 54.074 39.670 1.00 24.50 162 ASN A O 1
ATOM 731 N N . TYR A 1 95 ? -4.970 54.685 40.999 1.00 20.87 163 TYR A N 1
ATOM 732 C CA . TYR A 1 95 ? -5.233 53.670 42.005 1.00 22.49 163 TYR A CA 1
ATOM 733 C C . TYR A 1 95 ? -6.429 54.068 42.877 1.00 30.56 163 TYR A C 1
ATOM 734 O O . TYR A 1 95 ? -6.827 55.241 42.935 1.00 26.44 163 TYR A O 1
ATOM 743 N N . LYS A 1 96 ? -7.006 53.062 43.553 1.00 26.68 164 LYS A N 1
ATOM 744 C CA . LYS A 1 96 ? -8.166 53.278 44.422 1.00 28.90 164 LYS A CA 1
ATOM 745 C C . LYS A 1 96 ? -7.959 54.455 45.375 1.00 28.03 164 LYS A C 1
ATOM 746 O O . LYS A 1 96 ? -8.873 55.255 45.593 1.00 28.60 164 LYS A O 1
ATOM 751 N N . SER A 1 97 ? -6.775 54.569 45.966 1.00 25.95 165 SER A N 1
ATOM 752 C CA . SER A 1 97 ? -6.435 55.750 46.760 1.00 29.55 165 SER A CA 1
ATOM 753 C C . SER A 1 97 ? -4.922 55.820 46.891 1.00 30.11 165 SER A C 1
ATOM 754 O O . SER A 1 97 ? -4.223 54.818 46.728 1.00 25.88 165 SER A O 1
ATOM 757 N N . GLU A 1 98 ? -4.414 57.019 47.179 1.00 27.55 166 GLU A N 1
ATOM 758 C CA . GLU A 1 98 ? -2.965 57.156 47.315 1.00 29.21 166 GLU A CA 1
ATOM 759 C C . GLU A 1 98 ? -2.436 56.362 48.507 1.00 28.16 166 GLU A C 1
ATOM 760 O O . GLU A 1 98 ? -1.344 55.783 48.441 1.00 29.15 166 GLU A O 1
ATOM 763 N N . GLU A 1 99 ? -3.201 56.305 49.595 1.00 29.04 167 GLU A N 1
ATOM 764 C CA . GLU A 1 99 ? -2.757 55.558 50.767 1.00 30.78 167 GLU A CA 1
ATOM 765 C C . GLU A 1 99 ? -2.701 54.062 50.479 1.00 27.43 167 GLU A C 1
ATOM 766 O O . GLU A 1 99 ? -1.746 53.377 50.870 1.00 26.92 167 GLU A O 1
ATOM 769 N N . GLU A 1 100 ? -3.719 53.531 49.804 1.00 25.36 168 GLU A N 1
ATOM 770 C CA . GLU A 1 100 ? -3.695 52.110 49.488 1.00 24.33 168 GLU A CA 1
ATOM 771 C C . GLU A 1 100 ? -2.626 51.786 48.445 1.00 24.69 168 GLU A C 1
ATOM 772 O O . GLU A 1 100 ? -2.078 50.679 48.443 1.00 21.15 168 GLU A O 1
ATOM 778 N N . PHE A 1 101 ? -2.312 52.739 47.562 1.00 22.93 169 PHE A N 1
ATOM 779 C CA . PHE A 1 101 ? -1.254 52.537 46.574 1.00 20.82 169 PHE A CA 1
ATOM 780 C C . PHE A 1 101 ? 0.091 52.346 47.257 1.00 22.16 169 PHE A C 1
ATOM 781 O O . PHE A 1 101 ? 0.855 51.429 46.923 1.00 23.73 169 PHE A O 1
ATOM 789 N N . ILE A 1 102 ? 0.406 53.216 48.218 1.00 20.68 170 ILE A N 1
ATOM 790 C CA . ILE A 1 102 ? 1.655 53.066 48.962 1.00 24.56 170 ILE A CA 1
ATOM 791 C C . ILE A 1 102 ? 1.660 51.733 49.692 1.00 24.70 170 ILE A C 1
ATOM 792 O O . ILE A 1 102 ? 2.678 51.032 49.743 1.00 25.25 170 ILE A O 1
ATOM 797 N N . HIS A 1 103 ? 0.518 51.350 50.249 1.00 22.34 171 HIS A N 1
ATOM 798 C CA . HIS A 1 103 ? 0.515 50.162 51.088 1.00 23.18 171 HIS A CA 1
ATOM 799 C C . HIS A 1 103 ? 0.756 48.906 50.250 1.00 23.38 171 HIS A C 1
ATOM 800 O O . HIS A 1 103 ? 1.581 48.053 50.619 1.00 20.67 171 HIS A O 1
ATOM 807 N N . ILE A 1 104 ? 0.090 48.795 49.092 1.00 21.47 172 ILE A N 1
ATOM 808 C CA . ILE A 1 104 ? 0.237 47.567 48.305 1.00 21.81 172 ILE A CA 1
ATOM 809 C C . ILE A 1 104 ? 1.647 47.463 47.739 1.00 21.55 172 ILE A C 1
ATOM 810 O O . ILE A 1 104 ? 2.236 46.375 47.712 1.00 20.16 172 ILE A O 1
ATOM 815 N N . ASN A 1 105 ? 2.228 48.590 47.311 1.00 21.47 173 ASN A N 1
ATOM 816 C CA . ASN A 1 105 ? 3.544 48.516 46.695 1.00 24.22 173 ASN A CA 1
ATOM 817 C C . ASN A 1 105 ? 4.613 48.129 47.704 1.00 27.41 173 ASN A C 1
ATOM 818 O O . ASN A 1 105 ? 5.575 47.439 47.350 1.00 30.30 173 ASN A O 1
ATOM 823 N N . ASN A 1 106 ? 4.481 48.581 48.953 1.00 24.30 174 ASN A N 1
ATOM 824 C CA . ASN A 1 106 ? 5.440 48.179 49.974 1.00 25.65 174 ASN A CA 1
ATOM 825 C C . ASN A 1 106 ? 5.273 46.715 50.363 1.00 23.77 174 ASN A C 1
ATOM 826 O O . ASN A 1 106 ? 6.213 46.113 50.893 1.00 24.11 174 ASN A O 1
ATOM 831 N N . LYS A 1 107 ? 4.102 46.135 50.110 1.00 22.90 175 LYS A N 1
ATOM 832 C CA . LYS A 1 107 ? 3.859 44.727 50.403 1.00 22.84 175 LYS A CA 1
ATOM 833 C C . LYS A 1 107 ? 4.432 43.794 49.331 1.00 23.08 175 LYS A C 1
ATOM 834 O O . LYS A 1 107 ? 4.964 42.732 49.658 1.00 23.23 175 LYS A O 1
ATOM 840 N N . LEU A 1 108 ? 4.338 44.161 48.055 1.00 18.22 176 LEU A N 1
ATOM 841 C CA . LEU A 1 108 ? 4.621 43.206 46.986 1.00 20.81 176 LEU A CA 1
ATOM 842 C C . LEU A 1 108 ? 6.117 43.042 46.728 1.00 21.56 176 LEU A C 1
ATOM 843 O O . LEU A 1 108 ? 6.906 43.991 46.839 1.00 19.45 176 LEU A O 1
ATOM 848 N N . ARG A 1 109 ? 6.487 41.836 46.303 1.00 15.98 177 ARG A N 1
ATOM 849 C CA . ARG A 1 109 ? 7.855 41.537 45.921 1.00 18.55 177 ARG A CA 1
ATOM 850 C C . ARG A 1 109 ? 7.843 40.751 44.629 1.00 20.66 177 ARG A C 1
ATOM 851 O O . ARG A 1 109 ? 6.864 40.089 44.287 1.00 15.65 177 ARG A O 1
ATOM 859 N N . ARG A 1 110 ? 8.980 40.775 43.945 1.00 19.51 178 ARG A N 1
ATOM 860 C CA . ARG A 1 110 ? 9.174 39.884 42.813 1.00 21.18 178 ARG A CA 1
ATOM 861 C C . ARG A 1 110 ? 8.897 38.439 43.218 1.00 22.00 178 ARG A C 1
ATOM 862 O O . ARG A 1 110 ? 9.284 37.999 44.301 1.00 18.10 178 ARG A O 1
ATOM 870 N N . GLY A 1 111 ? 8.185 37.705 42.343 1.00 16.27 179 GLY A N 1
ATOM 871 C CA . GLY A 1 111 ? 7.745 36.339 42.581 1.00 15.70 179 GLY A CA 1
ATOM 872 C C . GLY A 1 111 ? 6.316 36.193 43.088 1.00 15.49 179 GLY A C 1
ATOM 873 O O . GLY A 1 111 ? 5.727 35.114 42.944 1.00 13.47 179 GLY A O 1
ATOM 874 N N . ASP A 1 112 ? 5.727 37.245 43.663 1.00 14.31 180 ASP A N 1
ATOM 875 C CA . ASP A 1 112 ? 4.388 37.104 44.231 1.00 13.91 180 ASP A CA 1
ATOM 876 C C . ASP A 1 112 ? 3.343 36.851 43.133 1.00 14.93 180 ASP A C 1
ATOM 877 O O . ASP A 1 112 ? 3.464 37.359 42.016 1.00 15.50 180 ASP A O 1
ATOM 882 N N . ILE A 1 113 ? 2.343 36.042 43.456 1.00 13.30 181 ILE A N 1
ATOM 883 C CA . ILE A 1 113 ? 1.139 35.903 42.633 1.00 13.04 181 ILE A CA 1
ATOM 884 C C . ILE A 1 113 ? 0.176 37.021 43.000 1.00 13.27 181 ILE A C 1
ATOM 885 O O . ILE A 1 113 ? -0.183 37.176 44.177 1.00 13.45 181 ILE A O 1
ATOM 890 N N . ILE A 1 114 ? -0.264 37.789 42.008 1.00 13.31 182 ILE A N 1
ATOM 891 C CA . ILE A 1 114 ? -1.159 38.910 42.278 1.00 13.59 182 ILE A CA 1
ATOM 892 C C . ILE A 1 114 ? -2.357 38.860 41.341 1.00 14.16 182 ILE A C 1
ATOM 893 O O . ILE A 1 114 ? -2.305 38.271 40.255 1.00 13.19 182 ILE A O 1
ATOM 898 N N . GLY A 1 115 ? -3.454 39.450 41.797 1.00 13.62 183 GLY A N 1
ATOM 899 C CA . GLY A 1 115 ? -4.611 39.742 40.951 1.00 13.62 183 GLY A CA 1
ATOM 900 C C . GLY A 1 115 ? -4.692 41.241 40.717 1.00 16.13 183 GLY A C 1
ATOM 901 O O . GLY A 1 115 ? -4.398 42.031 41.612 1.00 16.33 183 GLY A O 1
ATOM 902 N N . VAL A 1 116 ? -5.068 41.630 39.502 1.00 14.08 184 VAL A N 1
ATOM 903 C CA . VAL A 1 116 ? -5.039 43.026 39.096 1.00 14.51 184 VAL A CA 1
ATOM 904 C C . VAL A 1 116 ? -6.382 43.381 38.479 1.00 14.64 184 VAL A C 1
ATOM 905 O O . VAL A 1 116 ? -6.830 42.721 37.538 1.00 15.73 184 VAL A O 1
ATOM 909 N N . GLN A 1 117 ? -7.007 44.436 38.987 1.00 15.05 185 GLN A N 1
ATOM 910 C CA . GLN A 1 117 ? -8.231 44.975 38.413 1.00 15.30 185 GLN A CA 1
ATOM 911 C C . GLN A 1 117 ? -7.896 46.341 37.830 1.00 15.77 185 GLN A C 1
ATOM 912 O O . GLN A 1 117 ? -7.422 47.220 38.558 1.00 17.60 185 GLN A O 1
ATOM 918 N N . GLY A 1 118 ? -8.102 46.517 36.527 1.00 15.85 186 GLY A N 1
ATOM 919 C CA . GLY A 1 118 ? -7.755 47.806 35.946 1.00 17.87 186 GLY A CA 1
ATOM 920 C C . GLY A 1 118 ? -8.158 47.905 34.492 1.00 21.45 186 GLY A C 1
ATOM 921 O O . GLY A 1 118 ? -8.888 47.059 33.973 1.00 16.18 186 GLY A O 1
ATOM 922 N N . ASN A 1 119 ? -7.630 48.962 33.816 1.00 18.91 187 ASN A N 1
ATOM 923 C CA . ASN A 1 119 ? -8.014 49.257 32.434 1.00 18.05 187 ASN A CA 1
ATOM 924 C C . ASN A 1 119 ? -6.900 48.911 31.461 1.00 20.06 187 ASN A C 1
ATOM 925 O O . ASN A 1 119 ? -5.721 49.110 31.768 1.00 18.92 187 ASN A O 1
ATOM 930 N N . PRO A 1 120 ? -7.242 48.445 30.257 1.00 20.49 188 PRO A N 1
ATOM 931 C CA . PRO A 1 120 ? -6.234 48.343 29.193 1.00 16.92 188 PRO A CA 1
ATOM 932 C C . PRO A 1 120 ? -5.686 49.720 28.838 1.00 18.31 188 PRO A C 1
ATOM 933 O O . PRO A 1 120 ? -6.414 50.707 28.841 1.00 19.54 188 PRO A O 1
ATOM 937 N N . GLY A 1 121 ? -4.400 49.761 28.507 1.00 19.02 189 GLY A N 1
ATOM 938 C CA . GLY A 1 121 ? -3.732 50.974 28.071 1.00 19.93 189 GLY A CA 1
ATOM 939 C C . GLY A 1 121 ? -2.465 50.600 27.328 1.00 23.38 189 GLY A C 1
ATOM 940 O O . GLY A 1 121 ? -2.109 49.427 27.220 1.00 21.10 189 GLY A O 1
ATOM 941 N N . LYS A 1 122 ? -1.796 51.616 26.778 1.00 22.11 190 LYS A N 1
ATOM 942 C CA . LYS A 1 122 ? -0.491 51.419 26.172 1.00 23.29 190 LYS A CA 1
ATOM 943 C C . LYS A 1 122 ? 0.376 52.633 26.504 1.00 26.14 190 LYS A C 1
ATOM 944 O O . LYS A 1 122 ? -0.080 53.772 26.385 1.00 26.86 190 LYS A O 1
ATOM 950 N N . THR A 1 123 ? 1.620 52.394 26.921 1.00 25.23 191 THR A N 1
ATOM 951 C CA . THR A 1 123 ? 2.506 53.502 27.245 1.00 25.53 191 THR A CA 1
ATOM 952 C C . THR A 1 123 ? 2.895 54.262 25.975 1.00 25.12 191 THR A C 1
ATOM 953 O O . THR A 1 123 ? 2.678 53.809 24.845 1.00 28.34 191 THR A O 1
ATOM 957 N N . LYS A 1 124 ? 3.501 55.432 26.176 1.00 26.35 192 LYS A N 1
ATOM 958 C CA . LYS A 1 124 ? 4.005 56.198 25.039 1.00 34.21 192 LYS A CA 1
ATOM 959 C C . LYS A 1 124 ? 5.064 55.424 24.271 1.00 33.93 192 LYS A C 1
ATOM 960 O O . LYS A 1 124 ? 5.165 55.563 23.051 1.00 37.19 192 LYS A O 1
ATOM 963 N N . LYS A 1 125 ? 5.819 54.562 24.951 1.00 36.28 193 LYS A N 1
ATOM 964 C CA . LYS A 1 125 ? 6.806 53.693 24.316 1.00 42.11 193 LYS A CA 1
ATOM 965 C C . LYS A 1 125 ? 6.168 52.530 23.553 1.00 45.12 193 LYS A C 1
ATOM 966 O O . LYS A 1 125 ? 6.896 51.757 22.918 1.00 45.28 193 LYS A O 1
ATOM 969 N N . GLY A 1 126 ? 4.844 52.370 23.621 1.00 40.99 194 GLY A N 1
ATOM 970 C CA . GLY A 1 126 ? 4.157 51.348 22.859 1.00 34.00 194 GLY A CA 1
ATOM 971 C C . GLY A 1 126 ? 3.914 50.050 23.587 1.00 29.89 194 GLY A C 1
ATOM 972 O O . GLY A 1 126 ? 3.524 49.064 22.945 1.00 29.48 194 GLY A O 1
ATOM 973 N N . GLU A 1 127 ? 4.115 50.014 24.904 1.00 24.76 195 GLU A N 1
ATOM 974 C CA . GLU A 1 127 ? 4.026 48.774 25.666 1.00 26.25 195 GLU A CA 1
ATOM 975 C C . GLU A 1 127 ? 2.596 48.567 26.167 1.00 21.27 195 GLU A C 1
ATOM 976 O O . GLU A 1 127 ? 2.097 49.366 26.968 1.00 20.72 195 GLU A O 1
ATOM 982 N N . LEU A 1 128 ? 1.967 47.475 25.741 1.00 22.03 196 LEU A N 1
ATOM 983 C CA . LEU A 1 128 ? 0.618 47.170 26.207 1.00 18.14 196 LEU A CA 1
ATOM 984 C C . LEU A 1 128 ? 0.625 46.976 27.722 1.00 20.78 196 LEU A C 1
ATOM 985 O O . LEU A 1 128 ? 1.500 46.305 28.277 1.00 19.51 196 LEU A O 1
ATOM 990 N N . SER A 1 129 ? -0.353 47.569 28.401 1.00 19.70 197 SER A N 1
ATOM 991 C CA . SER A 1 129 ? -0.349 47.577 29.855 1.00 19.70 197 SER A CA 1
ATOM 992 C C . SER A 1 129 ? -1.764 47.399 30.384 1.00 20.16 197 SER A C 1
ATOM 993 O O . SER A 1 129 ? -2.748 47.588 29.664 1.00 16.81 197 SER A O 1
ATOM 996 N N . ILE A 1 130 ? -1.854 47.020 31.656 1.00 17.26 198 ILE A N 1
ATOM 997 C CA . ILE A 1 130 ? -3.069 47.220 32.434 1.00 17.64 198 ILE A CA 1
ATOM 998 C C . ILE A 1 130 ? -2.760 48.270 33.488 1.00 17.39 198 ILE A C 1
ATOM 999 O O . ILE A 1 130 ? -1.686 48.248 34.120 1.00 19.08 198 ILE A O 1
ATOM 1004 N N . ILE A 1 131 ? -3.682 49.211 33.656 1.00 16.91 199 ILE A N 1
ATOM 1005 C CA . ILE A 1 131 ? -3.510 50.318 34.584 1.00 18.19 199 ILE A CA 1
ATOM 1006 C C . ILE A 1 131 ? -4.425 50.060 35.778 1.00 22.80 199 ILE A C 1
ATOM 1007 O O . ILE A 1 131 ? -5.650 50.173 35.645 1.00 21.16 199 ILE A O 1
ATOM 1012 N N . PRO A 1 132 ? -3.887 49.713 36.951 1.00 22.72 200 PRO A N 1
ATOM 1013 C CA . PRO A 1 132 ? -4.735 49.122 37.993 1.00 19.80 200 PRO A CA 1
ATOM 1014 C C . PRO A 1 132 ? -5.474 50.145 38.826 1.00 23.11 200 PRO A C 1
ATOM 1015 O O . PRO A 1 132 ? -4.946 51.205 39.189 1.00 20.55 200 PRO A O 1
ATOM 1019 N N . TYR A 1 133 ? -6.730 49.801 39.103 1.00 17.13 201 TYR A N 1
ATOM 1020 C CA . TYR A 1 133 ? -7.485 50.399 40.196 1.00 19.20 201 TYR A CA 1
ATOM 1021 C C . TYR A 1 133 ? -7.187 49.691 41.513 1.00 21.87 201 TYR A C 1
ATOM 1022 O O . TYR A 1 133 ? -7.122 50.340 42.564 1.00 20.01 201 TYR A O 1
ATOM 1031 N N . GLU A 1 134 ? -6.962 48.372 41.471 1.00 19.58 202 GLU A N 1
ATOM 1032 C CA . GLU A 1 134 ? -6.648 47.624 42.681 1.00 21.57 202 GLU A CA 1
ATOM 1033 C C . GLU A 1 134 ? -5.793 46.415 42.330 1.00 19.67 202 GLU A C 1
ATOM 1034 O O . GLU A 1 134 ? -6.075 45.708 41.364 1.00 18.20 202 GLU A O 1
ATOM 1040 N N . ILE A 1 135 ? -4.765 46.177 43.137 1.00 18.18 203 ILE A N 1
ATOM 1041 C CA . ILE A 1 135 ? -3.931 44.980 43.073 1.00 15.45 203 ILE A CA 1
ATOM 1042 C C . ILE A 1 135 ? -4.131 44.224 44.375 1.00 18.26 203 ILE A C 1
ATOM 1043 O O . ILE A 1 135 ? -4.150 44.837 45.450 1.00 18.88 203 ILE A O 1
ATOM 1048 N N . THR A 1 136 ? -4.256 42.903 44.282 1.00 15.12 204 THR A N 1
ATOM 1049 C CA . THR A 1 136 ? -4.458 42.039 45.434 1.00 14.79 204 THR A CA 1
ATOM 1050 C C . THR A 1 136 ? -3.353 40.997 45.486 1.00 14.51 204 THR A C 1
ATOM 1051 O O . THR A 1 136 ? -3.161 40.254 44.520 1.00 14.25 204 THR A O 1
ATOM 1055 N N . LEU A 1 137 ? -2.672 40.894 46.618 1.00 14.67 205 LEU A N 1
ATOM 1056 C CA . LEU A 1 137 ? -1.745 39.776 46.808 1.00 16.70 205 LEU A CA 1
ATOM 1057 C C . LEU A 1 137 ? -2.539 38.479 46.924 1.00 15.18 205 LEU A C 1
ATOM 1058 O O . LEU A 1 137 ? -3.418 38.361 47.791 1.00 14.52 205 LEU A O 1
ATOM 1063 N N . LEU A 1 138 ? -2.235 37.504 46.059 1.00 13.73 206 LEU A N 1
ATOM 1064 C CA . LEU A 1 138 ? -2.927 36.220 46.096 1.00 14.26 206 LEU A CA 1
ATOM 1065 C C . LEU A 1 138 ? -2.108 35.103 46.724 1.00 13.87 206 LEU A C 1
ATOM 1066 O O . LEU A 1 138 ? -2.690 34.207 47.342 1.00 13.93 206 LEU A O 1
ATOM 1071 N N . SER A 1 139 ? -0.789 35.141 46.583 1.00 13.74 207 SER A N 1
ATOM 1072 C CA . SER A 1 139 ? 0.079 34.134 47.185 1.00 13.37 207 SER A CA 1
ATOM 1073 C C . SER A 1 139 ? 1.521 34.612 47.124 1.00 13.56 207 SER A C 1
ATOM 1074 O O . SER A 1 139 ? 2.100 34.681 46.042 1.00 15.75 207 SER A O 1
ATOM 1077 N N . PRO A 1 140 ? 2.108 35.031 48.249 1.00 14.75 208 PRO A N 1
ATOM 1078 C CA . PRO A 1 140 ? 3.483 35.550 48.227 1.00 14.19 208 PRO A CA 1
ATOM 1079 C C . PRO A 1 140 ? 4.536 34.491 47.926 1.00 18.08 208 PRO A C 1
ATOM 1080 O O . PRO A 1 140 ? 4.407 33.319 48.295 1.00 18.22 208 PRO A O 1
ATOM 1084 N N . CYS A 1 141 ? 5.619 34.925 47.282 1.00 14.73 209 CYS A N 1
ATOM 1085 C CA . CYS A 1 141 ? 6.813 34.091 47.112 1.00 16.79 209 CYS A CA 1
ATOM 1086 C C . CYS A 1 141 ? 7.775 34.351 48.272 1.00 17.14 209 CYS A C 1
ATOM 1087 O O . CYS A 1 141 ? 8.298 35.459 48.408 1.00 19.34 209 CYS A O 1
ATOM 1090 N N . LEU A 1 142 ? 8.004 33.338 49.121 1.00 15.10 210 LEU A N 1
ATOM 1091 C CA . LEU A 1 142 ? 8.851 33.556 50.304 1.00 15.90 210 LEU A CA 1
ATOM 1092 C C . LEU A 1 142 ? 10.350 33.493 50.001 1.00 22.34 210 LEU A C 1
ATOM 1093 O O . LEU A 1 142 ? 11.167 33.908 50.839 1.00 21.92 210 LEU A O 1
ATOM 1098 N N . HIS A 1 143 ? 10.739 32.997 48.836 1.00 21.43 211 HIS A N 1
ATOM 1099 C CA . HIS A 1 143 ? 12.140 32.853 48.482 1.00 21.28 211 HIS A CA 1
ATOM 1100 C C . HIS A 1 143 ? 12.540 33.904 47.467 1.00 23.97 211 HIS A C 1
ATOM 1101 O O . HIS A 1 143 ? 11.706 34.505 46.792 1.00 26.10 211 HIS A O 1
ATOM 1108 N N . MET A 1 144 ? 13.839 34.115 47.369 1.00 21.36 212 MET A N 1
ATOM 1109 C CA . MET A 1 144 ? 14.371 34.902 46.269 1.00 27.93 212 MET A CA 1
ATOM 1110 C C . MET A 1 144 ? 14.187 34.105 44.982 1.00 29.76 212 MET A C 1
ATOM 1111 O O . MET A 1 144 ? 14.798 33.050 44.796 1.00 30.34 212 MET A O 1
ATOM 1116 N N . LEU A 1 145 ? 13.336 34.581 44.110 1.00 27.92 213 LEU A N 1
ATOM 1117 C CA . LEU A 1 145 ? 13.166 33.908 42.840 1.00 33.11 213 LEU A CA 1
ATOM 1118 C C . LEU A 1 145 ? 14.417 34.120 41.995 1.00 34.35 213 LEU A C 1
ATOM 1119 O O . LEU A 1 145 ? 14.897 35.253 41.889 1.00 39.42 213 LEU A O 1
ATOM 1124 N N . PRO A 1 146 ? 14.975 33.077 41.393 1.00 36.75 214 PRO A N 1
ATOM 1125 C CA . PRO A 1 146 ? 16.170 33.263 40.549 1.00 36.33 214 PRO A CA 1
ATOM 1126 C C . PRO A 1 146 ? 15.869 34.025 39.261 1.00 37.86 214 PRO A C 1
ATOM 1127 O O . PRO A 1 146 ? 14.707 34.332 38.956 1.00 34.51 214 PRO A O 1
ATOM 1131 N N . HIS A 1 147 ? 16.915 34.313 38.491 1.00 42.06 215 HIS A N 1
ATOM 1132 C CA . HIS A 1 147 ? 16.837 35.166 37.313 1.00 47.96 215 HIS A CA 1
ATOM 1133 C C . HIS A 1 147 ? 17.780 34.639 36.232 1.00 56.42 215 HIS A C 1
ATOM 1134 O O . HIS A 1 147 ? 18.720 33.889 36.515 1.00 56.78 215 HIS A O 1
ATOM 1141 N N . LEU A 1 148 ? 17.504 35.038 34.985 1.00 64.70 216 LEU A N 1
ATOM 1142 C CA . LEU A 1 148 ? 18.373 34.838 33.801 1.00 71.29 216 LEU A CA 1
ATOM 1143 C C . LEU A 1 148 ? 19.148 33.528 33.780 1.00 75.96 216 LEU A C 1
ATOM 1144 O O . LEU A 1 148 ? 20.067 33.362 32.978 1.00 78.28 216 LEU A O 1
ATOM 1149 N N . LYS A 1 153 ? 18.636 27.386 34.141 1.00 41.12 221 LYS A N 1
ATOM 1150 C CA . LYS A 1 153 ? 19.937 27.419 34.830 1.00 48.66 221 LYS A CA 1
ATOM 1151 C C . LYS A 1 153 ? 20.736 26.077 34.838 1.00 55.09 221 LYS A C 1
ATOM 1152 O O . LYS A 1 153 ? 20.960 25.456 33.783 1.00 49.99 221 LYS A O 1
ATOM 1154 N N . ASP A 1 154 ? 21.204 25.679 36.029 1.00 63.81 222 ASP A N 1
ATOM 1155 C CA . ASP A 1 154 ? 21.933 24.420 36.205 1.00 68.85 222 ASP A CA 1
ATOM 1156 C C . ASP A 1 154 ? 21.018 23.214 36.013 1.00 66.10 222 ASP A C 1
ATOM 1157 O O . ASP A 1 154 ? 19.901 23.180 36.535 1.00 65.98 222 ASP A O 1
ATOM 1162 N N . LYS A 1 155 ? 21.522 22.190 35.310 1.00 61.20 223 LYS A N 1
ATOM 1163 C CA . LYS A 1 155 ? 20.637 21.119 34.855 1.00 56.71 223 LYS A CA 1
ATOM 1164 C C . LYS A 1 155 ? 20.029 20.353 36.025 1.00 51.30 223 LYS A C 1
ATOM 1165 O O . LYS A 1 155 ? 18.833 20.038 36.010 1.00 49.29 223 LYS A O 1
ATOM 1167 N N . GLU A 1 156 ? 20.810 20.085 37.071 1.00 46.99 224 GLU A N 1
ATOM 1168 C CA . GLU A 1 156 ? 20.260 19.278 38.155 1.00 44.92 224 GLU A CA 1
ATOM 1169 C C . GLU A 1 156 ? 19.149 20.018 38.895 1.00 34.25 224 GLU A C 1
ATOM 1170 O O . GLU A 1 156 ? 18.103 19.425 39.190 1.00 31.13 224 GLU A O 1
ATOM 1176 N N . THR A 1 157 ? 19.338 21.318 39.175 1.00 27.85 225 THR A N 1
ATOM 1177 C CA . THR A 1 157 ? 18.293 22.087 39.855 1.00 25.06 225 THR A CA 1
ATOM 1178 C C . THR A 1 157 ? 17.040 22.181 39.004 1.00 22.33 225 THR A C 1
ATOM 1179 O O . THR A 1 157 ? 15.923 22.122 39.529 1.00 22.55 225 THR A O 1
ATOM 1183 N N . ARG A 1 158 ? 17.208 22.287 37.676 1.00 18.82 226 ARG A N 1
ATOM 1184 C CA . ARG A 1 158 ? 16.050 22.347 36.789 1.00 19.08 226 ARG A CA 1
ATOM 1185 C C . ARG A 1 158 ? 15.208 21.084 36.905 1.00 21.60 226 ARG A C 1
ATOM 1186 O O . ARG A 1 158 ? 13.976 21.145 36.796 1.00 23.93 226 ARG A O 1
ATOM 1194 N N . TYR A 1 159 ? 15.851 19.925 37.105 1.00 17.19 227 TYR A N 1
ATOM 1195 C CA . TYR A 1 159 ? 15.103 18.674 37.178 1.00 19.46 227 TYR A CA 1
ATOM 1196 C C . TYR A 1 159 ? 14.630 18.366 38.593 1.00 22.72 227 TYR A C 1
ATOM 1197 O O . TYR A 1 159 ? 13.625 17.673 38.761 1.00 26.49 227 TYR A O 1
ATOM 1206 N N . ARG A 1 160 ? 15.348 18.834 39.617 1.00 19.19 228 ARG A N 1
ATOM 1207 C CA . ARG A 1 160 ? 14.924 18.620 40.998 1.00 22.36 228 ARG A CA 1
ATOM 1208 C C . ARG A 1 160 ? 13.867 19.614 41.462 1.00 24.79 228 ARG A C 1
ATOM 1209 O O . ARG A 1 160 ? 13.133 19.322 42.415 1.00 24.50 228 ARG A O 1
ATOM 1217 N N . GLN A 1 161 ? 13.795 20.802 40.845 1.00 20.69 229 GLN A N 1
ATOM 1218 C CA . GLN A 1 161 ? 12.735 21.775 41.133 1.00 17.48 229 GLN A CA 1
ATOM 1219 C C . GLN A 1 161 ? 12.149 22.205 39.793 1.00 16.92 229 GLN A C 1
ATOM 1220 O O . GLN A 1 161 ? 12.350 23.332 39.349 1.00 16.06 229 GLN A O 1
ATOM 1226 N N . ARG A 1 162 ? 11.415 21.292 39.153 1.00 14.39 230 ARG A N 1
ATOM 1227 C CA . ARG A 1 162 ? 10.880 21.585 37.827 1.00 13.14 230 ARG A CA 1
ATOM 1228 C C . ARG A 1 162 ? 9.974 22.814 37.837 1.00 16.51 230 ARG A C 1
ATOM 1229 O O . ARG A 1 162 ? 9.871 23.518 36.816 1.00 16.00 230 ARG A O 1
ATOM 1237 N N . TYR A 1 163 ? 9.308 23.106 38.968 1.00 12.55 231 TYR A N 1
ATOM 1238 C CA . TYR A 1 163 ? 8.462 24.302 38.997 1.00 13.47 231 TYR A CA 1
ATOM 1239 C C . TYR A 1 163 ? 9.286 25.581 38.798 1.00 15.93 231 TYR A C 1
ATOM 1240 O O . TYR A 1 163 ? 8.811 26.530 38.161 1.00 16.43 231 TYR A O 1
ATOM 1249 N N . LEU A 1 164 ? 10.528 25.617 39.293 1.00 16.47 232 LEU A N 1
ATOM 1250 C CA . LEU A 1 164 ? 11.387 26.777 39.037 1.00 16.59 232 LEU A CA 1
ATOM 1251 C C . LEU A 1 164 ? 11.799 26.837 37.573 1.00 18.14 232 LEU A C 1
ATOM 1252 O O . LEU A 1 164 ? 11.877 27.924 36.976 1.00 15.06 232 LEU A O 1
ATOM 1257 N N . ASP A 1 165 ? 12.082 25.669 36.987 1.00 14.83 233 ASP A N 1
ATOM 1258 C CA . ASP A 1 165 ? 12.414 25.599 35.572 1.00 15.54 233 ASP A CA 1
ATOM 1259 C C . ASP A 1 165 ? 11.255 26.125 34.724 1.00 14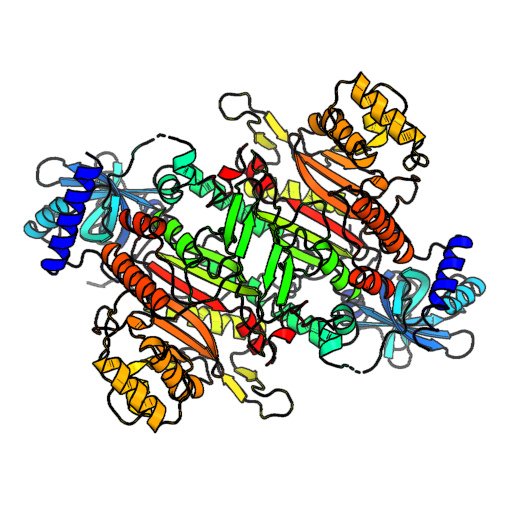.81 233 ASP A C 1
ATOM 1260 O O . ASP A 1 165 ? 11.463 26.909 33.786 1.00 17.57 233 ASP A O 1
ATOM 1265 N N . LEU A 1 166 ? 10.014 25.732 35.065 1.00 12.98 234 LEU A N 1
ATOM 1266 C CA . LEU A 1 166 ? 8.849 26.194 34.317 1.00 15.34 234 LEU A CA 1
ATOM 1267 C C . LEU A 1 166 ? 8.622 27.691 34.490 1.00 18.34 234 LEU A C 1
ATOM 1268 O O . LEU A 1 166 ? 8.133 28.355 33.566 1.00 18.56 234 LEU A O 1
ATOM 1273 N N . ILE A 1 167 ? 8.932 28.235 35.669 1.00 15.34 235 ILE A N 1
ATOM 1274 C CA . ILE A 1 167 ? 8.722 29.669 35.890 1.00 16.70 235 ILE A CA 1
ATOM 1275 C C . ILE A 1 167 ? 9.693 30.481 35.056 1.00 22.25 235 ILE A C 1
ATOM 1276 O O . ILE A 1 167 ? 9.321 31.504 34.455 1.00 24.67 235 ILE A O 1
ATOM 1281 N N . LEU A 1 168 ? 10.939 30.029 34.978 1.00 15.93 236 LEU A N 1
ATOM 1282 C CA . LEU A 1 168 ? 12.006 30.856 34.432 1.00 20.53 236 LEU A CA 1
ATOM 1283 C C . LEU A 1 168 ? 12.261 30.634 32.938 1.00 26.78 236 LEU A C 1
ATOM 1284 O O . LEU A 1 168 ? 12.705 31.563 32.248 1.00 24.49 236 LEU A O 1
ATOM 1289 N N . ASN A 1 169 ? 11.945 29.456 32.408 1.00 25.43 237 ASN A N 1
ATOM 1290 C CA . ASN A 1 169 ? 12.369 29.047 31.065 1.00 25.58 237 ASN A CA 1
ATOM 1291 C C . ASN A 1 169 ? 11.127 28.732 30.229 1.00 22.74 237 ASN A C 1
ATOM 1292 O O . ASN A 1 169 ? 10.569 27.634 30.325 1.00 19.26 237 ASN A O 1
ATOM 1297 N N . ASP A 1 170 ? 10.727 29.682 29.376 1.00 20.19 238 ASP A N 1
ATOM 1298 C CA . ASP A 1 170 ? 9.552 29.495 28.528 1.00 26.18 238 ASP A CA 1
ATOM 1299 C C . ASP A 1 170 ? 9.686 28.278 27.616 1.00 16.91 238 ASP A C 1
ATOM 1300 O O . ASP A 1 170 ? 8.677 27.648 27.278 1.00 18.55 238 ASP A O 1
ATOM 1305 N N . PHE A 1 171 ? 10.909 27.928 27.211 1.00 18.28 239 PHE A N 1
ATOM 1306 C CA . PHE A 1 171 ? 11.040 26.799 26.288 1.00 20.20 239 PHE A CA 1
ATOM 1307 C C . PHE A 1 171 ? 10.619 25.482 26.926 1.00 21.82 239 PHE A C 1
ATOM 1308 O O . PHE A 1 171 ? 10.264 24.549 26.199 1.00 16.10 239 PHE A O 1
ATOM 1316 N N . VAL A 1 172 ? 10.656 25.390 28.258 1.00 17.44 240 VAL A N 1
ATOM 1317 C CA . VAL A 1 172 ? 10.335 24.137 28.940 1.00 16.46 240 VAL A CA 1
ATOM 1318 C C . VAL A 1 172 ? 8.860 23.820 28.813 1.00 13.99 240 VAL A C 1
ATOM 1319 O O . VAL A 1 172 ? 8.487 22.691 28.466 1.00 14.53 240 VAL A O 1
ATOM 1323 N N . ARG A 1 173 ? 7.991 24.810 29.075 1.00 10.95 241 ARG A N 1
ATOM 1324 C CA . ARG A 1 173 ? 6.563 24.572 28.876 1.00 13.75 241 ARG A CA 1
ATOM 1325 C C . ARG A 1 173 ? 6.279 24.078 27.469 1.00 13.07 241 ARG A C 1
ATOM 1326 O O . ARG A 1 173 ? 5.453 23.180 27.276 1.00 13.34 241 ARG A O 1
ATOM 1334 N N . GLN A 1 174 ? 6.949 24.663 26.467 1.00 12.30 242 GLN A N 1
ATOM 1335 C CA . GLN A 1 174 ? 6.671 24.297 25.078 1.00 12.84 242 GLN A CA 1
ATOM 1336 C C . GLN A 1 174 ? 7.017 22.838 24.793 1.00 10.60 242 GLN A C 1
ATOM 1337 O O . GLN A 1 174 ? 6.338 22.181 23.993 1.00 13.36 242 GLN A O 1
ATOM 1343 N N . LYS A 1 175 ? 8.042 22.303 25.448 1.00 11.30 243 LYS A N 1
ATOM 1344 C CA . LYS A 1 175 ? 8.366 20.883 25.250 1.00 14.55 243 LYS A CA 1
ATOM 1345 C C . LYS A 1 175 ? 7.249 19.987 25.758 1.00 13.80 243 LYS A C 1
ATOM 1346 O O . LYS A 1 175 ? 6.945 18.961 25.147 1.00 13.37 243 LYS A O 1
ATOM 1352 N N . PHE A 1 176 ? 6.646 20.336 26.898 1.00 12.34 244 PHE A N 1
ATOM 1353 C CA . PHE A 1 176 ? 5.582 19.499 27.434 1.00 12.80 244 PHE A CA 1
ATOM 1354 C C . PHE A 1 176 ? 4.269 19.682 26.713 1.00 11.09 244 PHE A C 1
ATOM 1355 O O . PHE A 1 176 ? 3.446 18.756 26.724 1.00 12.61 244 PHE A O 1
ATOM 1363 N N . ILE A 1 177 ? 4.060 20.832 26.072 1.00 12.94 245 ILE A N 1
ATOM 1364 C CA . ILE A 1 177 ? 2.919 20.950 25.164 1.00 9.88 245 ILE A CA 1
ATOM 1365 C C . ILE A 1 177 ? 3.098 20.020 23.970 1.00 12.31 245 ILE A C 1
ATOM 1366 O O . ILE A 1 177 ? 2.150 19.342 23.537 1.00 11.50 245 ILE A O 1
ATOM 1371 N N . ILE A 1 178 ? 4.303 20.004 23.389 1.00 10.43 246 ILE A N 1
ATOM 1372 C CA . ILE A 1 178 ? 4.555 19.128 22.247 1.00 12.05 246 ILE A CA 1
ATOM 1373 C C . ILE A 1 178 ? 4.355 17.667 22.644 1.00 11.74 246 ILE A C 1
ATOM 1374 O O . ILE A 1 178 ? 3.747 16.880 21.903 1.00 11.29 246 ILE A O 1
ATOM 1379 N N . ARG A 1 179 ? 4.827 17.297 23.832 1.00 12.03 247 ARG A N 1
ATOM 1380 C CA . ARG A 1 179 ? 4.666 15.924 24.281 1.00 11.34 247 ARG A CA 1
ATOM 1381 C C . ARG A 1 179 ? 3.182 15.567 24.378 1.00 11.58 247 ARG A C 1
ATOM 1382 O O . ARG A 1 179 ? 2.760 14.485 23.948 1.00 10.14 247 ARG A O 1
ATOM 1390 N N . SER A 1 180 ? 2.361 16.481 24.897 1.00 11.76 248 SER A N 1
ATOM 1391 C CA A SER A 1 180 ? 0.926 16.213 24.972 0.69 11.65 248 SER A CA 1
ATOM 1392 C CA B SER A 1 180 ? 0.931 16.197 24.969 0.31 12.09 248 SER A CA 1
ATOM 1393 C C . SER A 1 180 ? 0.314 16.098 23.580 1.00 12.77 248 SER A C 1
ATOM 1394 O O . SER A 1 180 ? -0.571 15.258 23.346 1.00 11.84 248 SER A O 1
ATOM 1399 N N . LYS A 1 181 ? 0.777 16.931 22.635 1.00 11.27 249 LYS A N 1
ATOM 1400 C CA . LYS A 1 181 ? 0.226 16.874 21.280 1.00 9.61 249 LYS A CA 1
ATOM 1401 C C . LYS A 1 181 ? 0.550 15.557 20.590 1.00 12.21 249 LYS A C 1
ATOM 1402 O O . LYS A 1 181 ? -0.276 15.030 19.829 1.00 11.22 249 LYS A O 1
ATOM 1408 N N . ILE A 1 182 ? 1.712 14.981 20.890 1.00 10.04 250 ILE A N 1
ATOM 1409 C CA . ILE A 1 182 ? 2.082 13.690 20.307 1.00 9.64 250 ILE A CA 1
ATOM 1410 C C . ILE A 1 182 ? 1.092 12.625 20.724 1.00 13.20 250 ILE A C 1
ATOM 1411 O O . ILE A 1 182 ? 0.582 11.853 19.895 1.00 10.92 250 ILE A O 1
ATOM 1416 N N . ILE A 1 183 ? 0.814 12.571 22.030 1.00 11.17 251 ILE A N 1
ATOM 1417 C CA . ILE A 1 183 ? -0.071 11.553 22.575 1.00 10.70 251 ILE A CA 1
ATOM 1418 C C . ILE A 1 183 ? -1.480 11.753 22.060 1.00 10.14 251 ILE A C 1
ATOM 1419 O O . ILE A 1 183 ? -2.139 10.795 21.629 1.00 9.89 251 ILE A O 1
ATOM 1424 N N . THR A 1 184 ? -1.963 13.006 22.073 1.00 9.43 252 THR A N 1
ATOM 1425 C CA . THR A 1 184 ? -3.311 13.272 21.583 1.00 10.44 252 THR A CA 1
ATOM 1426 C C . THR A 1 184 ? -3.432 12.916 20.098 1.00 12.23 252 THR A C 1
ATOM 1427 O O . THR A 1 184 ? -4.455 12.371 19.659 1.00 12.22 252 THR A O 1
ATOM 1431 N N . TYR A 1 185 ? -2.361 13.150 19.321 1.00 9.60 253 TYR A N 1
ATOM 1432 C CA . TYR A 1 185 ? -2.394 12.816 17.897 1.00 10.64 253 TYR A CA 1
ATOM 1433 C C . TYR A 1 185 ? -2.544 11.316 17.702 1.00 11.65 253 TYR A C 1
ATOM 1434 O O . TYR A 1 185 ? -3.356 10.859 16.881 1.00 11.87 253 TYR A O 1
ATOM 1443 N N . ILE A 1 186 ? -1.764 10.535 18.460 1.00 12.19 254 ILE A N 1
ATOM 1444 C CA . ILE A 1 186 ? -1.791 9.079 18.334 1.00 11.04 254 ILE A CA 1
ATOM 1445 C C . ILE A 1 186 ? -3.162 8.531 18.711 1.00 12.25 254 ILE A C 1
ATOM 1446 O O . ILE A 1 186 ? -3.703 7.649 18.021 1.00 10.79 254 ILE A O 1
ATOM 1451 N N . ARG A 1 187 ? -3.765 9.047 19.796 1.00 10.05 255 ARG A N 1
ATOM 1452 C CA . ARG A 1 187 ? -5.101 8.565 20.150 1.00 12.03 255 ARG A CA 1
ATOM 1453 C C . ARG A 1 187 ? -6.118 8.877 19.063 1.00 12.86 255 ARG A C 1
ATOM 1454 O O . ARG A 1 187 ? -6.987 8.047 18.766 1.00 13.69 255 ARG A O 1
ATOM 1462 N N A SER A 1 188 ? -6.034 10.056 18.453 0.62 11.36 256 SER A N 1
ATOM 1463 N N B SER A 1 188 ? -6.019 10.064 18.454 0.38 11.95 256 SER A N 1
ATOM 1464 C CA A SER A 1 188 ? -6.993 10.374 17.402 0.62 14.23 256 SER A CA 1
ATOM 1465 C CA B SER A 1 188 ? -6.942 10.437 17.385 0.38 14.04 256 SER A CA 1
ATOM 1466 C C A SER A 1 188 ? -6.805 9.462 16.199 0.62 15.86 256 SER A C 1
ATOM 1467 C C B SER A 1 188 ? -6.794 9.502 16.195 0.38 15.28 256 SER A C 1
ATOM 1468 O O A SER A 1 188 ? -7.787 8.956 15.636 0.62 13.96 256 SER A O 1
ATOM 1469 O O B SER A 1 188 ? -7.790 9.024 15.636 0.38 14.36 256 SER A O 1
ATOM 1474 N N . PHE A 1 189 ? -5.549 9.208 15.822 1.00 12.74 257 PHE A N 1
ATOM 1475 C CA . PHE A 1 189 ? -5.269 8.317 14.695 1.00 12.06 257 PHE A CA 1
ATOM 1476 C C . PHE A 1 189 ? -5.817 6.905 14.937 1.00 14.65 257 PHE A C 1
ATOM 1477 O O . PHE A 1 189 ? -6.515 6.347 14.089 1.00 11.65 257 PHE A O 1
ATOM 1485 N N . LEU A 1 190 ? -5.538 6.327 16.100 1.00 11.34 258 LEU A N 1
ATOM 1486 C CA . LEU A 1 190 ? -5.980 4.963 16.370 1.00 12.64 258 LEU A CA 1
ATOM 1487 C C . LEU A 1 190 ? -7.485 4.897 16.632 1.00 11.34 258 LEU A C 1
ATOM 1488 O O . LEU A 1 190 ? -8.162 3.977 16.143 1.00 10.71 258 LEU A O 1
ATOM 1493 N N . ASP A 1 191 ? -8.049 5.912 17.299 1.00 12.37 259 ASP A N 1
ATOM 1494 C CA . ASP A 1 191 ? -9.504 5.933 17.480 1.00 14.29 259 ASP A CA 1
ATOM 1495 C C . ASP A 1 191 ? -10.204 5.949 16.134 1.00 12.13 259 ASP A C 1
ATOM 1496 O O . ASP A 1 191 ? -11.200 5.239 15.933 1.00 14.58 259 ASP A O 1
ATOM 1501 N N . GLU A 1 192 ? -9.676 6.746 15.185 1.00 10.78 260 GLU A N 1
ATOM 1502 C CA . GLU A 1 192 ? -10.321 6.915 13.883 1.00 16.00 260 GLU A CA 1
ATOM 1503 C C . GLU A 1 192 ? -10.250 5.658 13.040 1.00 17.69 260 GLU A C 1
ATOM 1504 O O . GLU A 1 192 ? -11.059 5.500 12.125 1.00 17.65 260 GLU A O 1
ATOM 1510 N N . LEU A 1 193 ? -9.306 4.773 13.321 1.00 11.70 261 LEU A N 1
ATOM 1511 C CA . LEU A 1 193 ? -9.189 3.476 12.660 1.00 14.74 261 LEU A CA 1
ATOM 1512 C C . LEU A 1 193 ? -9.944 2.367 13.376 1.00 15.31 261 LEU A C 1
ATOM 1513 O O . LEU A 1 193 ? -9.777 1.188 13.030 1.00 17.74 261 LEU A O 1
ATOM 1518 N N . GLY A 1 194 ? -10.744 2.707 14.382 1.00 12.81 262 GLY A N 1
ATOM 1519 C CA . GLY A 1 194 ? -11.580 1.743 15.059 1.00 13.80 262 GLY A CA 1
ATOM 1520 C C . GLY A 1 194 ? -10.929 0.976 16.186 1.00 19.10 262 GLY A C 1
ATOM 1521 O O . GLY A 1 194 ? -11.472 -0.065 16.591 1.00 17.45 262 GLY A O 1
ATOM 1522 N N . PHE A 1 195 ? -9.774 1.425 16.683 1.00 11.78 263 PHE A N 1
ATOM 1523 C CA . PHE A 1 195 ? -9.145 0.780 17.833 1.00 11.43 263 PHE A CA 1
ATOM 1524 C C . PHE A 1 195 ? -9.870 1.132 19.128 1.00 14.63 263 PHE A C 1
ATOM 1525 O O . PHE A 1 195 ? -10.373 2.246 19.288 1.00 18.35 263 PHE A O 1
ATOM 1533 N N . LEU A 1 196 ? -9.873 0.181 20.072 1.00 12.40 264 LEU A N 1
ATOM 1534 C CA . LEU A 1 196 ? -10.428 0.394 21.408 1.00 12.04 264 LEU A CA 1
ATOM 1535 C C . LEU A 1 196 ? -9.283 0.697 22.361 1.00 11.06 264 LEU A C 1
ATOM 1536 O O . LEU A 1 196 ? -8.386 -0.134 22.534 1.00 11.47 264 LEU A O 1
ATOM 1541 N N . GLU A 1 197 ? -9.347 1.843 23.027 1.00 10.91 265 GLU A N 1
ATOM 1542 C CA . GLU A 1 197 ? -8.350 2.154 24.053 1.00 10.72 265 GLU A CA 1
ATOM 1543 C C . GLU A 1 197 ? -8.610 1.339 25.318 1.00 12.06 265 GLU A C 1
ATOM 1544 O O . GLU A 1 197 ? -9.710 1.374 25.874 1.00 14.20 265 GLU A O 1
ATOM 1550 N N . ILE A 1 198 ? -7.599 0.603 25.794 1.00 10.98 266 ILE A N 1
ATOM 1551 C CA . ILE A 1 198 ? -7.803 -0.346 26.879 1.00 13.41 266 ILE A CA 1
ATOM 1552 C C . ILE A 1 198 ? -6.769 -0.112 27.969 1.00 15.62 266 ILE A C 1
ATOM 1553 O O . ILE A 1 198 ? -5.728 0.503 27.744 1.00 14.99 266 ILE A O 1
ATOM 1558 N N . GLU A 1 199 ? -7.064 -0.635 29.159 1.00 14.02 267 GLU A N 1
ATOM 1559 C CA . GLU A 1 199 ? -6.133 -0.598 30.280 1.00 13.94 267 GLU A CA 1
ATOM 1560 C C . GLU A 1 199 ? -5.920 -2.021 30.781 1.00 15.56 267 GLU A C 1
ATOM 1561 O O . GLU A 1 199 ? -6.881 -2.719 31.105 1.00 16.53 267 GLU A O 1
ATOM 1567 N N . THR A 1 200 ? -4.671 -2.454 30.847 1.00 13.10 268 THR A N 1
ATOM 1568 C CA . THR A 1 200 ? -4.361 -3.814 31.274 1.00 12.33 268 THR A CA 1
ATOM 1569 C C . THR A 1 200 ? -3.412 -3.765 32.473 1.00 15.49 268 THR A C 1
ATOM 1570 O O . THR A 1 200 ? -2.873 -2.697 32.793 1.00 14.64 268 THR A O 1
ATOM 1574 N N . PRO A 1 201 ? -3.264 -4.862 33.227 1.00 14.66 269 PRO A N 1
ATOM 1575 C CA . PRO A 1 201 ? -2.634 -4.749 34.560 1.00 16.75 269 PRO A CA 1
ATOM 1576 C C . PRO A 1 201 ? -1.202 -4.238 34.518 1.00 19.76 269 PRO A C 1
ATOM 1577 O O . PRO A 1 201 ? -0.405 -4.607 33.653 1.00 15.92 269 PRO A O 1
ATOM 1581 N N . MET A 1 202 ? -0.869 -3.403 35.491 1.00 15.73 270 MET A N 1
ATOM 1582 C CA . MET A 1 202 ? 0.505 -2.954 35.636 1.00 14.94 270 MET A CA 1
ATOM 1583 C C . MET A 1 202 ? 1.280 -3.791 36.639 1.00 17.19 270 MET A C 1
ATOM 1584 O O . MET A 1 202 ? 2.504 -3.675 36.721 1.00 17.22 270 MET A O 1
ATOM 1589 N N . MET A 1 203 ? 0.601 -4.661 37.361 1.00 16.71 271 MET A N 1
ATOM 1590 C CA . MET A 1 203 ? 1.233 -5.584 38.286 1.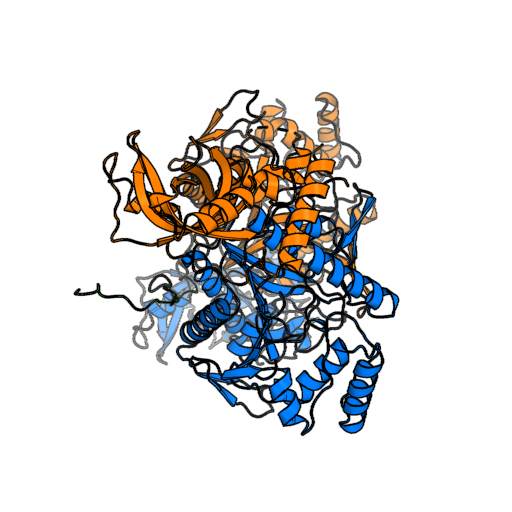00 19.50 271 MET A CA 1
ATOM 1591 C C . MET A 1 203 ? 0.878 -6.981 37.817 1.00 21.98 271 MET A C 1
ATOM 1592 O O . MET A 1 203 ? -0.292 -7.250 37.532 1.00 22.84 271 MET A O 1
ATOM 1597 N N . ASN A 1 204 ? 1.881 -7.850 37.711 1.00 22.02 272 ASN A N 1
ATOM 1598 C CA . ASN A 1 204 ? 1.693 -9.175 37.136 1.00 31.10 272 ASN A CA 1
ATOM 1599 C C . ASN A 1 204 ? 2.394 -10.210 38.011 1.00 30.84 272 ASN A C 1
ATOM 1600 O O . ASN A 1 204 ? 3.379 -9.909 38.693 1.00 25.72 272 ASN A O 1
ATOM 1605 N N . ILE A 1 205 ? 1.872 -11.442 38.008 1.00 29.56 273 ILE A N 1
ATOM 1606 C CA . ILE A 1 205 ? 2.634 -12.534 38.610 1.00 28.07 273 ILE A CA 1
ATOM 1607 C C . ILE A 1 205 ? 3.875 -12.848 37.779 1.00 24.53 273 ILE A C 1
ATOM 1608 O O . ILE A 1 205 ? 4.933 -13.178 38.320 1.00 26.78 273 ILE A O 1
ATOM 1613 N N . ILE A 1 206 ? 3.772 -12.734 36.460 1.00 28.73 274 ILE A N 1
ATOM 1614 C CA . ILE A 1 206 ? 4.879 -13.010 35.546 1.00 31.27 274 ILE A CA 1
ATOM 1615 C C . ILE A 1 206 ? 5.018 -11.855 34.562 1.00 28.45 274 ILE A C 1
ATOM 1616 O O . ILE A 1 206 ? 4.165 -11.708 33.671 1.00 29.60 274 ILE A O 1
ATOM 1621 N N . PRO A 1 207 ? 6.059 -11.030 34.665 1.00 30.94 275 PRO A N 1
ATOM 1622 C CA . PRO A 1 207 ? 6.248 -9.969 33.667 1.00 29.55 275 PRO A CA 1
ATOM 1623 C C . PRO A 1 207 ? 6.518 -10.578 32.296 1.00 27.39 275 PRO A C 1
ATOM 1624 O O . PRO A 1 207 ? 7.117 -11.649 32.188 1.00 34.11 275 PRO A O 1
ATOM 1628 N N . GLY A 1 208 ? 6.058 -9.907 31.245 1.00 25.82 276 GLY A N 1
ATOM 1629 C CA . GLY A 1 208 ? 6.263 -10.470 29.920 1.00 23.36 276 GLY A CA 1
ATOM 1630 C C . GLY A 1 208 ? 6.226 -9.405 28.845 1.00 23.52 276 GLY A C 1
ATOM 1631 O O . GLY A 1 208 ? 6.030 -8.220 29.113 1.00 21.66 276 GLY A O 1
ATOM 1632 N N . GLY A 1 209 ? 6.448 -9.842 27.607 1.00 24.32 277 GLY A N 1
ATOM 1633 C CA . GLY A 1 209 ? 6.294 -8.974 26.453 1.00 21.55 277 GLY A CA 1
ATOM 1634 C C . GLY A 1 209 ? 7.507 -8.154 26.079 1.00 23.85 277 GLY A C 1
ATOM 1635 O O . GLY A 1 209 ? 7.430 -7.374 25.124 1.00 22.30 277 GLY A O 1
ATOM 1636 N N . ALA A 1 210 ? 8.621 -8.289 26.799 1.00 26.99 278 ALA A N 1
ATOM 1637 C CA . ALA A 1 210 ? 9.815 -7.511 26.496 1.00 26.45 278 ALA A CA 1
ATOM 1638 C C . ALA A 1 210 ? 10.989 -8.158 27.210 1.00 28.82 278 ALA A C 1
ATOM 1639 O O . ALA A 1 210 ? 10.819 -9.069 28.019 1.00 26.23 278 ALA A O 1
ATOM 1641 N N . VAL A 1 211 ? 12.184 -7.660 26.903 1.00 32.77 279 VAL A N 1
ATOM 1642 C CA . VAL A 1 211 ? 13.434 -8.134 27.494 1.00 37.72 279 VAL A CA 1
ATOM 1643 C C . VAL A 1 211 ? 13.931 -7.045 28.451 1.00 32.78 279 VAL A C 1
ATOM 1644 O O . VAL A 1 211 ? 14.354 -5.964 28.015 1.00 30.72 279 VAL A O 1
ATOM 1648 N N . ALA A 1 212 ? 13.836 -7.303 29.759 1.00 32.04 280 ALA A N 1
ATOM 1649 C CA . ALA A 1 212 ? 14.130 -6.288 30.771 1.00 34.14 280 ALA A CA 1
ATOM 1650 C C . ALA A 1 212 ? 14.212 -6.932 32.146 1.00 34.64 280 ALA A C 1
ATOM 1651 O O . ALA A 1 212 ? 13.649 -8.004 32.379 1.00 36.98 280 ALA A O 1
ATOM 1653 N N . LYS A 1 213 ? 14.909 -6.237 33.065 1.00 32.34 281 LYS A N 1
ATOM 1654 C CA . LYS A 1 213 ? 14.903 -6.568 34.495 1.00 30.96 281 LYS A CA 1
ATOM 1655 C C . LYS A 1 213 ? 13.753 -5.845 35.203 1.00 30.67 281 LYS A C 1
ATOM 1656 O O . LYS A 1 213 ? 13.678 -4.609 35.133 1.00 29.30 281 LYS A O 1
ATOM 1659 N N . PRO A 1 214 ? 12.856 -6.555 35.887 1.00 30.86 282 PRO A N 1
ATOM 1660 C CA . PRO A 1 214 ? 11.662 -5.931 36.469 1.00 30.19 282 PRO A CA 1
ATOM 1661 C C . PRO A 1 214 ? 11.850 -5.400 37.887 1.00 27.34 282 PRO A C 1
ATOM 1662 O O . PRO A 1 214 ? 12.781 -5.756 38.607 1.00 28.11 282 PRO A O 1
ATOM 1666 N N . PHE A 1 215 ? 10.930 -4.516 38.278 1.00 21.90 283 PHE A N 1
ATOM 1667 C CA . PHE A 1 215 ? 10.739 -4.182 39.687 1.00 22.07 283 PHE A CA 1
ATOM 1668 C C . PHE A 1 215 ? 9.870 -5.234 40.334 1.00 23.48 283 PHE A C 1
ATOM 1669 O O . PHE A 1 215 ? 8.909 -5.709 39.721 1.00 25.40 283 PHE A O 1
ATOM 1677 N N . ILE A 1 216 ? 10.170 -5.552 41.593 1.00 23.72 284 ILE A N 1
ATOM 1678 C CA . ILE A 1 216 ? 9.419 -6.526 42.375 1.00 24.83 284 ILE A CA 1
ATOM 1679 C C . ILE A 1 216 ? 8.796 -5.819 43.564 1.00 22.94 284 ILE A C 1
ATOM 1680 O O . ILE A 1 216 ? 9.436 -4.980 44.208 1.00 27.29 284 ILE A O 1
ATOM 1685 N N . THR A 1 217 ? 7.567 -6.195 43.886 1.00 24.39 285 THR A N 1
ATOM 1686 C CA . THR A 1 217 ? 6.886 -5.630 45.038 1.00 24.70 285 THR A CA 1
ATOM 1687 C C . THR A 1 217 ? 6.050 -6.726 45.678 1.00 27.68 285 THR A C 1
ATOM 1688 O O . THR A 1 217 ? 5.845 -7.794 45.099 1.00 32.16 285 THR A O 1
ATOM 1692 N N . TYR A 1 218 ? 5.611 -6.478 46.907 1.00 31.02 286 TYR A N 1
ATOM 1693 C CA . TYR A 1 218 ? 4.913 -7.477 47.704 1.00 29.55 286 TYR A CA 1
ATOM 1694 C C . TYR A 1 218 ? 3.486 -7.015 47.963 1.00 27.96 286 TYR A C 1
ATOM 1695 O O . TYR A 1 218 ? 3.272 -5.877 48.386 1.00 28.79 286 TYR A O 1
ATOM 1704 N N . HIS A 1 219 ? 2.514 -7.890 47.722 1.00 27.84 287 HIS A N 1
ATOM 1705 C CA . HIS A 1 219 ? 1.126 -7.617 48.078 1.00 32.70 287 HIS A CA 1
ATOM 1706 C C . HIS A 1 219 ? 0.791 -8.309 49.399 1.00 36.47 287 HIS A C 1
ATOM 1707 O O . HIS A 1 219 ? 0.923 -9.533 49.512 1.00 35.49 287 HIS A O 1
ATOM 1714 N N . ASN A 1 220 ? 0.303 -7.536 50.374 1.00 37.11 288 ASN A N 1
ATOM 1715 C CA . ASN A 1 220 ? 0.201 -8.052 51.738 1.00 41.96 288 ASN A CA 1
ATOM 1716 C C . ASN A 1 220 ? -1.008 -8.957 51.941 1.00 43.33 288 ASN A C 1
ATOM 1717 O O . ASN A 1 220 ? -0.881 -10.015 52.569 1.00 45.72 288 ASN A O 1
ATOM 1722 N N . GLU A 1 221 ? -2.181 -8.577 51.426 1.00 45.36 289 GLU A N 1
ATOM 1723 C CA . GLU A 1 221 ? -3.371 -9.391 51.663 1.00 53.17 289 GLU A CA 1
ATOM 1724 C C . GLU A 1 221 ? -3.242 -10.764 51.009 1.00 57.63 289 GLU A C 1
ATOM 1725 O O . GLU A 1 221 ? -3.601 -11.783 51.612 1.00 57.51 289 GLU A O 1
ATOM 1731 N N . LEU A 1 222 ? -2.707 -10.815 49.787 1.00 58.02 290 LEU A N 1
ATOM 1732 C CA . LEU A 1 222 ? -2.531 -12.069 49.067 1.00 56.97 290 LEU A CA 1
ATOM 1733 C C . LEU A 1 222 ? -1.194 -12.742 49.347 1.00 53.33 290 LEU A C 1
ATOM 1734 O O . LEU A 1 222 ? -0.983 -13.868 48.885 1.00 56.03 290 LEU A O 1
ATOM 1739 N N . ASP A 1 223 ? -0.304 -12.097 50.098 1.00 49.78 291 ASP A N 1
ATOM 1740 C CA . ASP A 1 223 ? 0.949 -12.705 50.543 1.00 54.16 291 ASP A CA 1
ATOM 1741 C C . ASP A 1 223 ? 1.764 -13.254 49.369 1.00 53.40 291 ASP A C 1
ATOM 1742 O O . ASP A 1 223 ? 2.197 -14.407 49.362 1.00 53.26 291 ASP A O 1
ATOM 1747 N N . MET A 1 224 ? 1.980 -12.413 48.359 1.00 49.39 292 MET A N 1
ATOM 1748 C CA . MET A 1 224 ? 2.743 -12.853 47.201 1.00 48.18 292 MET A CA 1
ATOM 1749 C C . MET A 1 224 ? 3.489 -11.676 46.599 1.00 42.11 292 MET A C 1
ATOM 1750 O O . MET A 1 224 ? 3.040 -10.533 46.680 1.00 36.67 292 MET A O 1
ATOM 1755 N N . ASN A 1 225 ? 4.643 -11.963 46.012 1.00 37.85 293 ASN A N 1
ATOM 1756 C CA . ASN A 1 225 ? 5.326 -10.947 45.244 1.00 37.97 293 ASN A CA 1
ATOM 1757 C C . ASN A 1 225 ? 4.635 -10.738 43.898 1.00 33.81 293 ASN A C 1
ATOM 1758 O O . ASN A 1 225 ? 4.016 -11.649 43.330 1.00 33.88 293 ASN A O 1
ATOM 1763 N N . LEU A 1 226 ? 4.721 -9.506 43.405 1.00 28.15 294 LEU A N 1
ATOM 1764 C CA . LEU A 1 226 ? 4.210 -9.139 42.093 1.00 25.37 294 LEU A CA 1
ATOM 1765 C C . LEU A 1 226 ? 5.292 -8.333 41.396 1.00 24.43 294 LEU A C 1
ATOM 1766 O O . LEU A 1 226 ? 6.185 -7.785 42.047 1.00 29.16 294 LEU A O 1
ATOM 1771 N N . TYR A 1 227 ? 5.216 -8.269 40.065 1.00 23.86 295 TYR A N 1
ATOM 1772 C CA . TYR A 1 227 ? 6.193 -7.539 39.274 1.00 20.29 295 TYR A CA 1
ATOM 1773 C C . TYR A 1 227 ? 5.516 -6.385 38.559 1.00 20.18 295 TYR A C 1
ATOM 1774 O O . TYR A 1 227 ? 4.415 -6.545 38.006 1.00 22.44 295 TYR A O 1
ATOM 1783 N N . MET A 1 228 ? 6.179 -5.231 38.539 1.00 19.00 296 MET A N 1
ATOM 1784 C CA . MET A 1 228 ? 5.697 -4.148 37.690 1.00 16.71 296 MET A CA 1
ATOM 1785 C C . MET A 1 228 ? 5.897 -4.534 36.223 1.00 15.92 296 MET A C 1
ATOM 1786 O O . MET A 1 228 ? 6.893 -5.186 35.857 1.00 16.24 296 MET A O 1
ATOM 1791 N N . ARG A 1 229 ? 4.949 -4.139 35.368 1.00 17.18 297 ARG A N 1
ATOM 1792 C CA . ARG A 1 229 ? 4.996 -4.629 33.993 1.00 18.50 297 ARG A CA 1
ATOM 1793 C C . ARG A 1 229 ? 6.162 -4.015 33.227 1.00 17.36 297 ARG A C 1
ATOM 1794 O O . ARG A 1 229 ? 6.585 -2.888 33.480 1.00 14.05 297 ARG A O 1
ATOM 1802 N N . ILE A 1 230 ? 6.709 -4.805 32.304 1.00 13.24 298 ILE A N 1
ATOM 1803 C CA . ILE A 1 230 ? 7.678 -4.290 31.350 1.00 18.16 298 ILE A CA 1
ATOM 1804 C C . ILE A 1 230 ? 7.044 -4.029 29.987 1.00 15.96 298 ILE A C 1
ATOM 1805 O O . ILE A 1 230 ? 7.628 -3.287 29.185 1.00 18.03 298 ILE A O 1
ATOM 1810 N N . ALA A 1 231 ? 5.873 -4.626 29.695 1.00 15.19 299 ALA A N 1
ATOM 1811 C CA . ALA A 1 231 ? 5.129 -4.406 28.456 1.00 15.79 299 ALA A CA 1
ATOM 1812 C C . ALA A 1 231 ? 3.715 -4.974 28.591 1.00 15.43 299 ALA A C 1
ATOM 1813 O O . ALA A 1 231 ? 3.505 -5.931 29.335 1.00 14.33 299 ALA A O 1
ATOM 1815 N N . PRO A 1 232 ? 2.719 -4.399 27.925 1.00 12.66 300 PRO A N 1
ATOM 1816 C CA . PRO A 1 232 ? 1.355 -4.937 27.986 1.00 12.16 300 PRO A CA 1
ATOM 1817 C C . PRO A 1 232 ? 1.071 -6.025 26.964 1.00 18.45 300 PRO A C 1
ATOM 1818 O O . PRO A 1 232 ? -0.057 -6.519 26.933 1.00 15.28 300 PRO A O 1
ATOM 1822 N N . GLU A 1 233 ? 2.086 -6.427 26.184 1.00 15.16 301 GLU A N 1
ATOM 1823 C CA . GLU A 1 233 ? 1.870 -7.143 24.928 1.00 13.97 301 GLU A CA 1
ATOM 1824 C C . GLU A 1 233 ? 1.030 -8.418 25.093 1.00 12.85 301 GLU A C 1
ATOM 1825 O O . GLU A 1 233 ? 0.143 -8.682 24.265 1.00 12.98 301 GLU A O 1
ATOM 1831 N N . LEU A 1 234 ? 1.294 -9.235 26.124 1.00 13.22 302 LEU A N 1
ATOM 1832 C CA . LEU A 1 234 ? 0.590 -10.513 26.207 1.00 17.93 302 LEU A CA 1
ATOM 1833 C C . LEU A 1 234 ? -0.883 -10.331 26.554 1.00 17.87 302 LEU A C 1
ATOM 1834 O O . LEU A 1 234 ? -1.733 -11.116 26.099 1.00 16.76 302 LEU A O 1
ATOM 1839 N N . TYR A 1 235 ? -1.212 -9.320 27.360 1.00 13.36 303 TYR A N 1
ATOM 1840 C CA . TYR A 1 235 ? -2.626 -9.062 27.643 1.00 15.23 303 TYR A CA 1
ATOM 1841 C C . TYR A 1 235 ? -3.361 -8.629 26.391 1.00 14.42 303 TYR A C 1
ATOM 1842 O O . TYR A 1 235 ? -4.509 -9.036 26.158 1.00 15.48 303 TYR A O 1
ATOM 1851 N N . HIS A 1 236 ? -2.728 -7.772 25.591 1.00 13.94 304 HIS A N 1
ATOM 1852 C CA . HIS A 1 236 ? -3.375 -7.298 24.383 1.00 12.49 304 HIS A CA 1
ATOM 1853 C C . HIS A 1 236 ? -3.675 -8.462 23.456 1.00 12.78 304 HIS A C 1
ATOM 1854 O O . HIS A 1 236 ? -4.760 -8.529 22.885 1.00 12.83 304 HIS A O 1
ATOM 1861 N N . LYS A 1 237 ? -2.736 -9.401 23.313 1.00 13.02 305 LYS A N 1
ATOM 1862 C CA . LYS A 1 237 ? -3.012 -10.530 22.424 1.00 15.49 305 LYS A CA 1
ATOM 1863 C C . LYS A 1 237 ? -4.120 -11.419 22.959 1.00 15.32 305 LYS A C 1
ATOM 1864 O O . LYS A 1 237 ? -4.916 -11.949 22.177 1.00 13.92 305 LYS A O 1
ATOM 1870 N N . MET A 1 238 ? -4.224 -11.572 24.280 1.00 14.47 306 MET A N 1
ATOM 1871 C CA . MET A 1 238 ? -5.355 -12.323 24.800 1.00 14.30 306 MET A CA 1
ATOM 1872 C C . MET A 1 238 ? -6.682 -11.629 24.493 1.00 15.55 306 MET A C 1
ATOM 1873 O O . MET A 1 238 ? -7.690 -12.309 24.279 1.00 18.33 306 MET A O 1
ATOM 1878 N N . LEU A 1 239 ? -6.717 -10.286 24.461 1.00 14.70 307 LEU A N 1
ATOM 1879 C CA . LEU A 1 239 ? -7.973 -9.632 24.090 1.00 13.58 307 LEU A CA 1
ATOM 1880 C C . LEU A 1 239 ? -8.314 -9.848 22.621 1.00 13.59 307 LEU A C 1
ATOM 1881 O O . LEU A 1 239 ? -9.499 -9.908 22.265 1.00 13.76 307 LEU A O 1
ATOM 1886 N N . VAL A 1 240 ? -7.303 -9.958 21.758 1.00 13.46 308 VAL A N 1
ATOM 1887 C CA . VAL A 1 240 ? -7.585 -10.257 20.353 1.00 13.53 308 VAL A CA 1
ATOM 1888 C C . VAL A 1 240 ? -8.130 -11.679 20.200 1.00 15.06 308 VAL A C 1
ATOM 1889 O O . VAL A 1 240 ? -9.069 -11.911 19.426 1.00 15.69 308 VAL A O 1
ATOM 1893 N N . VAL A 1 241 ? -7.607 -12.642 20.982 1.00 16.60 309 VAL A N 1
ATOM 1894 C CA . VAL A 1 241 ? -8.235 -13.971 21.031 1.00 17.25 309 VAL A CA 1
ATOM 1895 C C . VAL A 1 241 ? -9.699 -13.833 21.427 1.00 16.14 309 VAL A C 1
ATOM 1896 O O . VAL A 1 241 ? -10.585 -14.476 20.848 1.00 17.24 309 VAL A O 1
ATOM 1900 N N . GLY A 1 242 ? -9.980 -12.921 22.372 1.00 14.88 310 GLY A N 1
ATOM 1901 C CA . GLY A 1 242 ? -11.330 -12.664 22.842 1.00 15.05 310 GLY A CA 1
ATOM 1902 C C . GLY A 1 242 ? -12.242 -12.022 21.816 1.00 18.01 310 GLY A C 1
ATOM 1903 O O . GLY A 1 242 ? -13.448 -11.959 22.051 1.00 19.87 310 GLY A O 1
ATOM 1904 N N . GLY A 1 243 ? -11.712 -11.587 20.678 1.00 16.14 311 GLY A N 1
ATOM 1905 C CA . GLY A 1 243 ? -12.540 -11.008 19.640 1.00 17.21 311 GLY A CA 1
ATOM 1906 C C . GLY A 1 243 ? -12.541 -9.491 19.579 1.00 16.54 311 GLY A C 1
ATOM 1907 O O . GLY A 1 243 ? -13.288 -8.919 18.772 1.00 17.77 311 GLY A O 1
ATOM 1908 N N . ILE A 1 244 ? -11.742 -8.811 20.393 1.00 14.13 312 ILE A N 1
ATOM 1909 C CA . ILE A 1 244 ? -11.578 -7.363 20.225 1.00 13.27 312 ILE A CA 1
ATOM 1910 C C . ILE A 1 244 ? -10.473 -7.181 19.188 1.00 14.38 312 ILE A C 1
ATOM 1911 O O . ILE A 1 244 ? -9.298 -7.387 19.484 1.00 14.54 312 ILE A O 1
ATOM 1916 N N . ASP A 1 245 ? -10.862 -6.867 17.938 1.00 13.02 313 ASP A N 1
ATOM 1917 C CA . ASP A 1 245 ? -9.917 -6.981 16.820 1.00 15.19 313 ASP A CA 1
ATOM 1918 C C . ASP A 1 245 ? -8.824 -5.922 16.850 1.00 14.50 313 ASP A C 1
ATOM 1919 O O . ASP A 1 245 ? -7.739 -6.149 16.296 1.00 12.79 313 ASP A O 1
ATOM 1924 N N . ARG A 1 246 ? -9.098 -4.756 17.428 1.00 13.29 314 ARG A N 1
ATOM 1925 C CA . ARG A 1 246 ? -8.148 -3.644 17.407 1.00 14.33 314 ARG A CA 1
ATOM 1926 C C . ARG A 1 246 ? -8.091 -2.985 18.781 1.00 15.93 314 ARG A C 1
ATOM 1927 O O . ARG A 1 246 ? -9.086 -2.413 19.237 1.00 12.84 314 ARG A O 1
ATOM 1935 N N . VAL A 1 247 ? -6.932 -3.034 19.430 1.00 11.52 315 VAL A N 1
ATOM 1936 C CA . VAL A 1 247 ? -6.799 -2.497 20.775 1.00 14.17 315 VAL A CA 1
ATOM 1937 C C . VAL A 1 247 ? -5.529 -1.661 20.847 1.00 15.34 315 VAL A C 1
ATOM 1938 O O . VAL A 1 247 ? -4.558 -1.946 20.149 1.00 12.05 315 VAL A O 1
ATOM 1942 N N . TYR A 1 248 ? -5.513 -0.663 21.733 1.00 10.90 316 TYR A N 1
ATOM 1943 C CA . TYR A 1 248 ? -4.270 0.065 22.008 1.00 10.68 316 TYR A CA 1
ATOM 1944 C C . TYR A 1 248 ? -4.258 0.577 23.451 1.00 14.40 316 TYR A C 1
ATOM 1945 O O . TYR A 1 248 ? -5.303 0.701 24.110 1.00 10.99 316 TYR A O 1
ATOM 1954 N N . GLU A 1 249 ? -3.051 0.868 23.933 1.00 10.53 317 GLU A N 1
ATOM 1955 C CA . GLU A 1 249 ? -2.862 1.345 25.308 1.00 10.50 317 GLU A CA 1
ATOM 1956 C C . GLU A 1 249 ? -1.668 2.283 25.296 1.00 14.40 317 GLU A C 1
ATOM 1957 O O . GLU A 1 249 ? -0.591 1.896 24.830 1.00 13.14 317 GLU A O 1
ATOM 1963 N N . ILE A 1 250 ? -1.845 3.513 25.772 1.00 10.98 318 ILE A N 1
ATOM 1964 C CA . ILE A 1 250 ? -0.705 4.403 26.020 1.00 13.05 318 ILE A CA 1
ATOM 1965 C C . ILE A 1 250 ? -0.498 4.468 27.525 1.00 16.33 318 ILE A C 1
ATOM 1966 O O . ILE A 1 250 ? -1.338 5.014 28.252 1.00 14.15 318 ILE A O 1
ATOM 1971 N N . GLY A 1 251 ? 0.603 3.899 28.008 1.00 14.13 319 GLY A N 1
ATOM 1972 C CA . GLY A 1 251 ? 0.729 3.834 29.450 1.00 16.68 319 GLY A CA 1
ATOM 1973 C C . GLY A 1 251 ? 2.157 3.588 29.869 1.00 14.00 319 GLY A C 1
ATOM 1974 O O . GLY A 1 251 ? 3.064 3.450 29.046 1.00 11.47 319 GLY A O 1
ATOM 1975 N N . ARG A 1 252 ? 2.336 3.505 31.179 1.00 13.24 320 ARG A N 1
ATOM 1976 C CA . ARG A 1 252 ? 3.666 3.440 31.761 1.00 13.42 320 ARG A CA 1
ATOM 1977 C C . ARG A 1 252 ? 4.194 2.005 31.787 1.00 14.57 320 ARG A C 1
ATOM 1978 O O . ARG A 1 252 ? 3.462 1.050 32.082 1.00 15.61 320 ARG A O 1
ATOM 1986 N N . GLN A 1 253 ? 5.490 1.876 31.534 1.00 12.13 321 GLN A N 1
ATOM 1987 C CA . GLN A 1 253 ? 6.238 0.637 31.699 1.00 11.73 321 GLN A CA 1
ATOM 1988 C C . GLN A 1 253 ? 7.402 0.898 32.650 1.00 12.31 321 GLN A C 1
ATOM 1989 O O . GLN A 1 253 ? 7.799 2.046 32.867 1.00 14.70 321 GLN A O 1
ATOM 1995 N N . PHE A 1 254 ? 7.971 -0.182 33.200 1.00 12.87 322 PHE A N 1
ATOM 1996 C CA . PHE A 1 254 ? 8.959 -0.079 34.270 1.00 13.55 322 PHE A CA 1
ATOM 1997 C C . PHE A 1 254 ? 10.149 -0.984 33.986 1.00 18.92 322 PHE A C 1
ATOM 1998 O O . PHE A 1 254 ? 9.976 -2.153 33.626 1.00 20.06 322 PHE A O 1
ATOM 2006 N N . ARG A 1 255 ? 11.349 -0.447 34.164 1.00 18.91 323 ARG A N 1
ATOM 2007 C CA . ARG A 1 255 ? 12.573 -1.219 33.969 1.00 23.37 323 ARG A CA 1
ATOM 2008 C C . ARG A 1 255 ? 13.519 -0.892 35.109 1.00 23.24 323 ARG A C 1
ATOM 2009 O O . ARG A 1 255 ? 13.779 0.281 35.374 1.00 22.97 323 ARG A O 1
ATOM 2017 N N . ASN A 1 256 ? 13.991 -1.925 35.805 1.00 22.29 324 ASN A N 1
ATOM 2018 C CA . ASN A 1 256 ? 14.830 -1.766 36.989 1.00 20.73 324 ASN A CA 1
ATOM 2019 C C . ASN A 1 256 ? 16.300 -1.813 36.571 1.00 26.24 324 ASN A C 1
ATOM 2020 O O . ASN A 1 256 ? 16.997 -2.799 36.764 1.00 29.42 324 ASN A O 1
ATOM 2025 N N . GLU A 1 257 ? 16.757 -0.729 35.950 1.00 26.83 325 GLU A N 1
ATOM 2026 C CA . GLU A 1 257 ? 18.113 -0.717 35.401 1.00 35.80 325 GLU A CA 1
ATOM 2027 C C . GLU A 1 257 ? 18.807 0.606 35.709 1.00 41.32 325 GLU A C 1
ATOM 2028 O O . GLU A 1 257 ? 18.505 1.238 36.724 1.00 45.67 325 GLU A O 1
ATOM 2034 N N . GLY A 1 258 ? 19.761 1.019 34.861 1.00 41.27 326 GLY A N 1
ATOM 2035 C CA . GLY A 1 258 ? 20.448 2.281 35.063 1.00 47.29 326 GLY A CA 1
ATOM 2036 C C . GLY A 1 258 ? 19.765 3.475 34.385 1.00 51.03 326 GLY A C 1
ATOM 2037 O O . GLY A 1 258 ? 18.902 3.328 33.525 1.00 53.78 326 GLY A O 1
ATOM 2038 N N . ILE A 1 259 ? 20.211 4.675 34.759 1.00 52.91 327 ILE A N 1
ATOM 2039 C CA . ILE A 1 259 ? 19.689 5.933 34.222 1.00 49.24 327 ILE A CA 1
ATOM 2040 C C . ILE A 1 259 ? 20.712 6.563 33.278 1.00 49.26 327 ILE A C 1
ATOM 2041 O O . ILE A 1 259 ? 21.886 6.709 33.635 1.00 49.90 327 ILE A O 1
ATOM 2046 N N . ASP A 1 260 ? 20.265 6.972 32.092 1.00 48.78 328 ASP A N 1
ATOM 2047 C CA . ASP A 1 260 ? 21.159 7.647 31.153 1.00 50.11 328 ASP A CA 1
ATOM 2048 C C . ASP A 1 260 ? 20.339 8.540 30.221 1.00 45.48 328 ASP A C 1
ATOM 2049 O O . ASP A 1 260 ? 19.140 8.746 30.420 1.00 34.69 328 ASP A O 1
ATOM 2054 N N . LEU A 1 261 ? 20.989 9.033 29.163 1.00 46.21 329 LEU A N 1
ATOM 2055 C CA . LEU A 1 261 ? 20.370 10.044 28.310 1.00 41.90 329 LEU A CA 1
ATOM 2056 C C . LEU A 1 261 ? 19.092 9.538 27.663 1.00 37.93 329 LEU A C 1
ATOM 2057 O O . LEU A 1 261 ? 18.209 10.336 27.329 1.00 34.15 329 LEU A O 1
ATOM 2062 N N . THR A 1 262 ? 18.980 8.234 27.437 1.00 38.09 330 THR A N 1
ATOM 2063 C CA . THR A 1 262 ? 17.761 7.693 26.849 1.00 43.05 330 THR A CA 1
ATOM 2064 C C . THR A 1 262 ? 17.057 6.708 27.781 1.00 36.99 330 THR A C 1
ATOM 2065 O O . THR A 1 262 ? 16.173 5.975 27.326 1.00 44.33 330 THR A O 1
ATOM 2069 N N . HIS A 1 263 ? 17.391 6.696 29.076 1.00 33.46 331 HIS A N 1
ATOM 2070 C CA . HIS A 1 263 ? 16.801 5.706 29.979 1.00 41.28 331 HIS A CA 1
ATOM 2071 C C . HIS A 1 263 ? 16.403 6.288 31.338 1.00 37.26 331 HIS A C 1
ATOM 2072 O O . HIS A 1 263 ? 17.227 6.891 32.028 1.00 40.81 331 HIS A O 1
ATOM 2079 N N . ASN A 1 264 ? 15.136 6.065 31.723 1.00 30.13 332 ASN A N 1
ATOM 2080 C CA . ASN A 1 264 ? 14.494 6.373 32.997 1.00 25.82 332 ASN A CA 1
ATOM 2081 C C . ASN A 1 264 ? 13.785 5.114 33.491 1.00 23.25 332 ASN A C 1
ATOM 2082 O O . ASN A 1 264 ? 13.294 4.321 32.679 1.00 23.45 332 ASN A O 1
ATOM 2087 N N . PRO A 1 265 ? 13.713 4.901 34.805 1.00 24.57 333 PRO A N 1
ATOM 2088 C CA . PRO A 1 265 ? 13.052 3.679 35.315 1.00 25.52 333 PRO A CA 1
ATOM 2089 C C . PRO A 1 265 ? 11.589 3.527 34.908 1.00 21.44 333 PRO A C 1
ATOM 2090 O O . PRO A 1 265 ? 11.101 2.393 34.845 1.00 22.39 333 PRO A O 1
ATOM 2094 N N . GLU A 1 266 ? 10.845 4.613 34.731 1.00 15.93 334 GLU A N 1
ATOM 2095 C CA . GLU A 1 266 ? 9.485 4.522 34.211 1.00 15.30 334 GLU A CA 1
ATOM 2096 C C . GLU A 1 266 ? 9.376 5.401 32.971 1.00 16.19 334 GLU A C 1
ATOM 2097 O O . GLU A 1 266 ? 9.938 6.502 32.925 1.00 15.27 334 GLU A O 1
ATOM 2103 N N . PHE A 1 267 ? 8.645 4.917 31.973 1.00 14.70 335 PHE A N 1
ATOM 2104 C CA . PHE A 1 267 ? 8.580 5.579 30.672 1.00 13.19 335 PHE A CA 1
ATOM 2105 C C . PHE A 1 267 ? 7.261 5.192 30.013 1.00 12.53 335 PHE A C 1
ATOM 2106 O O . PHE A 1 267 ? 6.594 4.252 30.435 1.00 14.26 335 PHE A O 1
ATOM 2114 N N . THR A 1 268 ? 6.894 5.912 28.965 1.00 10.63 336 THR A N 1
ATOM 2115 C CA . THR A 1 268 ? 5.578 5.743 28.365 1.00 12.40 336 THR A CA 1
ATOM 2116 C C . THR A 1 268 ? 5.721 5.110 26.991 1.00 12.90 336 THR A C 1
ATOM 2117 O O . THR A 1 268 ? 6.558 5.533 26.201 1.00 10.43 336 THR A O 1
ATOM 2121 N N . THR A 1 269 ? 4.873 4.124 26.694 1.00 10.44 337 THR A N 1
ATOM 2122 C CA . THR A 1 269 ? 4.813 3.549 25.362 1.00 11.24 337 THR A CA 1
ATOM 2123 C C . THR A 1 269 ? 3.371 3.530 24.888 1.00 14.20 337 THR A C 1
ATOM 2124 O O . THR A 1 269 ? 2.438 3.592 25.684 1.00 13.80 337 THR A O 1
ATOM 2128 N N . CYS A 1 270 ? 3.206 3.437 23.574 1.00 12.54 338 CYS A N 1
ATOM 2129 C CA . CYS A 1 270 ? 1.937 3.065 22.964 1.00 12.48 338 CYS A CA 1
ATOM 2130 C C . CYS A 1 270 ? 2.123 1.705 22.312 1.00 14.43 338 CYS A C 1
ATOM 2131 O O . CYS A 1 270 ? 3.070 1.525 21.539 1.00 14.01 338 CYS A O 1
ATOM 2134 N N . GLU A 1 271 ? 1.271 0.736 22.656 1.00 10.79 339 GLU A N 1
ATOM 2135 C CA . GLU A 1 271 ? 1.228 -0.527 21.916 1.00 11.15 339 GLU A CA 1
ATOM 2136 C C . GLU A 1 271 ? -0.162 -0.657 21.311 1.00 14.87 339 GLU A C 1
ATOM 2137 O O . GLU A 1 271 ? -1.133 -0.206 21.911 1.00 11.52 339 GLU A O 1
ATOM 2143 N N . PHE A 1 272 ? -0.255 -1.219 20.103 1.00 11.97 340 PHE A N 1
ATOM 2144 C CA . PHE A 1 272 ? -1.550 -1.548 19.529 1.00 11.74 340 PHE A CA 1
ATOM 2145 C C . PHE A 1 272 ? -1.418 -2.888 18.827 1.00 12.69 340 PHE A C 1
ATOM 2146 O O . PHE A 1 272 ? -0.313 -3.310 18.452 1.00 11.26 340 PHE A O 1
ATOM 2154 N N . TYR A 1 273 ? -2.556 -3.578 18.714 1.00 11.34 341 TYR A N 1
ATOM 2155 C CA . TYR A 1 273 ? -2.639 -4.897 18.094 1.00 11.78 341 TYR A CA 1
ATOM 2156 C C . TYR A 1 273 ? -3.830 -4.854 17.146 1.00 12.13 341 TYR A C 1
ATOM 2157 O O . TYR A 1 273 ? -4.875 -4.295 17.494 1.00 11.65 341 TYR A O 1
ATOM 2166 N N . MET A 1 274 ? -3.651 -5.414 15.938 1.00 11.89 342 MET A N 1
ATOM 2167 C CA . MET A 1 274 ? -4.597 -5.260 14.832 1.00 11.98 342 MET A CA 1
ATOM 2168 C C . MET A 1 274 ? -4.796 -6.624 14.193 1.00 14.30 342 MET A C 1
ATOM 2169 O O . MET A 1 274 ? -3.905 -7.114 13.481 1.00 12.45 342 MET A O 1
ATOM 2174 N N . ALA A 1 275 ? -5.953 -7.239 14.468 1.00 12.58 343 ALA A N 1
ATOM 2175 C CA . ALA A 1 275 ? -6.277 -8.505 13.831 1.00 13.35 343 ALA A CA 1
ATOM 2176 C C . ALA A 1 275 ? -6.313 -8.349 12.314 1.00 13.06 343 ALA A C 1
ATOM 2177 O O . ALA A 1 275 ? -6.786 -7.332 11.779 1.00 12.91 343 ALA A O 1
ATOM 2179 N N . TYR A 1 276 ? -5.818 -9.386 11.636 1.00 13.34 344 TYR A N 1
ATOM 2180 C CA . TYR A 1 276 ? -5.802 -9.600 10.182 1.00 14.29 344 TYR A CA 1
ATOM 2181 C C . TYR A 1 276 ? -4.820 -8.692 9.457 1.00 16.14 344 TYR A C 1
ATOM 2182 O O . TYR A 1 276 ? -4.839 -8.642 8.228 1.00 16.60 344 TYR A O 1
ATOM 2191 N N . ALA A 1 277 ? -3.963 -7.985 10.188 1.00 16.10 345 ALA A N 1
ATOM 2192 C CA . ALA A 1 277 ? -2.830 -7.254 9.634 1.00 15.02 345 ALA A CA 1
ATOM 2193 C C . ALA A 1 277 ? -1.569 -8.110 9.730 1.00 12.94 345 ALA A C 1
ATOM 2194 O O . ALA A 1 277 ? -1.488 -9.030 10.555 1.00 13.08 345 ALA A O 1
ATOM 2196 N N . ASP A 1 278 ? -0.607 -7.835 8.844 1.00 12.97 346 ASP A N 1
ATOM 2197 C CA . ASP A 1 278 ? 0.752 -8.349 8.993 1.00 13.07 346 ASP A CA 1
ATOM 2198 C C . ASP A 1 278 ? 1.708 -7.164 9.092 1.00 12.80 346 ASP A C 1
ATOM 2199 O O . ASP A 1 278 ? 1.285 -6.004 9.083 1.00 12.55 346 ASP A O 1
ATOM 2204 N N . TYR A 1 279 ? 3.008 -7.448 9.219 1.00 12.90 347 TYR A N 1
ATOM 2205 C CA . TYR A 1 279 ? 3.935 -6.336 9.446 1.00 12.68 347 TYR A CA 1
ATOM 2206 C C . TYR A 1 279 ? 4.074 -5.433 8.226 1.00 14.08 347 TYR A C 1
ATOM 2207 O O . TYR A 1 279 ? 4.451 -4.262 8.389 1.00 12.47 347 TYR A O 1
ATOM 2216 N N . HIS A 1 280 ? 3.746 -5.922 7.018 1.00 12.93 348 HIS A N 1
ATOM 2217 C CA . HIS A 1 280 ? 3.728 -5.027 5.858 1.00 15.22 348 HIS A CA 1
ATOM 2218 C C . HIS A 1 280 ? 2.663 -3.959 6.018 1.00 15.34 348 HIS A C 1
ATOM 2219 O O . HIS A 1 280 ? 2.898 -2.779 5.712 1.00 13.65 348 HIS A O 1
ATOM 2226 N N . ASP A 1 281 ? 1.473 -4.357 6.481 1.00 12.64 349 ASP A N 1
ATOM 2227 C CA . ASP A 1 281 ? 0.419 -3.388 6.756 1.00 15.56 349 ASP A CA 1
ATOM 2228 C C . ASP A 1 281 ? 0.856 -2.389 7.822 1.00 14.77 349 ASP A C 1
ATOM 2229 O O . ASP A 1 281 ? 0.513 -1.202 7.748 1.00 13.46 349 ASP A O 1
ATOM 2234 N N . LEU A 1 282 ? 1.572 -2.862 8.846 1.00 12.02 350 LEU A N 1
ATOM 2235 C CA . LEU A 1 282 ? 1.982 -1.952 9.907 1.00 11.74 350 LEU A CA 1
ATOM 2236 C C . LEU A 1 282 ? 3.082 -0.990 9.458 1.00 13.55 350 LEU A C 1
ATOM 2237 O O . LEU A 1 282 ? 3.161 0.122 9.988 1.00 11.50 350 LEU A O 1
ATOM 2242 N N . MET A 1 283 ? 3.940 -1.369 8.499 1.00 11.97 351 MET A N 1
ATOM 2243 C CA . MET A 1 283 ? 4.892 -0.366 8.006 1.00 14.96 351 MET A CA 1
ATOM 2244 C C . MET A 1 283 ? 4.172 0.786 7.324 1.00 15.80 351 MET A C 1
ATOM 2245 O O . MET A 1 283 ? 4.574 1.951 7.454 1.00 11.83 351 MET A O 1
ATOM 2250 N N . GLU A 1 284 ? 3.122 0.481 6.569 1.00 19.19 352 GLU A N 1
ATOM 2251 C CA . GLU A 1 284 ? 2.377 1.550 5.908 1.00 19.34 352 GLU A CA 1
ATOM 2252 C C . GLU A 1 284 ? 1.680 2.429 6.937 1.00 15.47 352 GLU A C 1
ATOM 2253 O O . GLU A 1 284 ? 1.680 3.664 6.825 1.00 15.54 352 GLU A O 1
ATOM 2256 N N . ILE A 1 285 ? 1.092 1.806 7.953 1.00 11.57 353 ILE A N 1
ATOM 2257 C CA . ILE A 1 285 ? 0.422 2.569 8.997 1.00 12.37 353 ILE A CA 1
ATOM 2258 C C . ILE A 1 285 ? 1.413 3.407 9.786 1.00 15.04 353 ILE A C 1
ATOM 2259 O O . ILE A 1 285 ? 1.137 4.569 10.098 1.00 13.62 353 ILE A O 1
ATOM 2264 N N . THR A 1 286 ? 2.591 2.847 10.095 1.00 13.10 354 THR A N 1
ATOM 2265 C CA . THR A 1 286 ? 3.637 3.601 10.805 1.00 14.57 354 THR A CA 1
ATOM 2266 C C . THR A 1 286 ? 4.106 4.811 10.007 1.00 13.00 354 THR A C 1
ATOM 2267 O O . THR A 1 286 ? 4.274 5.909 10.566 1.00 13.10 354 THR A O 1
ATOM 2271 N N . GLU A 1 287 ? 4.360 4.628 8.696 1.00 11.40 355 GLU A N 1
ATOM 2272 C CA . GLU A 1 287 ? 4.792 5.754 7.880 1.00 13.36 355 GLU A CA 1
ATOM 2273 C C . GLU A 1 287 ? 3.744 6.852 7.884 1.00 15.03 355 GLU A C 1
ATOM 2274 O O . GLU A 1 287 ? 4.074 8.034 8.009 1.00 15.16 355 GLU A O 1
ATOM 2280 N N . LYS A 1 288 ? 2.475 6.474 7.740 1.00 14.28 356 LYS A N 1
ATOM 2281 C CA . LYS A 1 288 ? 1.414 7.467 7.710 1.00 12.90 356 LYS A CA 1
ATOM 2282 C C . LYS A 1 288 ? 1.268 8.160 9.061 1.00 13.08 356 LYS A C 1
ATOM 2283 O O . LYS A 1 288 ? 1.155 9.390 9.132 1.00 13.04 356 LYS A O 1
ATOM 2289 N N . MET A 1 289 ? 1.295 7.395 10.148 1.00 11.05 357 MET A N 1
ATOM 2290 C CA . MET A 1 289 ? 1.152 8.008 11.471 1.00 10.62 357 MET A CA 1
ATOM 2291 C C . MET A 1 289 ? 2.328 8.927 11.801 1.00 15.15 357 MET A C 1
ATOM 2292 O O . MET A 1 289 ? 2.135 10.055 12.273 1.00 14.75 357 MET A O 1
ATOM 2297 N N . VAL A 1 290 ? 3.557 8.454 11.602 1.00 14.53 358 VAL A N 1
ATOM 2298 C CA . VAL A 1 290 ? 4.718 9.221 12.063 1.00 13.38 358 VAL A CA 1
ATOM 2299 C C . VAL A 1 290 ? 4.933 10.457 11.191 1.00 12.92 358 VAL A C 1
ATOM 2300 O O . VAL A 1 290 ? 5.145 11.565 11.707 1.00 11.96 358 VAL A O 1
ATOM 2304 N N . SER A 1 291 ? 4.893 10.289 9.863 1.00 11.14 359 SER A N 1
ATOM 2305 C CA . SER A 1 291 ? 5.043 11.457 8.997 1.00 14.83 359 SER A CA 1
ATOM 2306 C C . SER A 1 291 ? 3.916 12.455 9.229 1.00 14.17 359 SER A C 1
ATOM 2307 O O . SER A 1 291 ? 4.162 13.669 9.289 1.00 12.42 359 SER A O 1
ATOM 2310 N N . GLY A 1 292 ? 2.684 11.969 9.390 1.00 13.19 360 GLY A N 1
ATOM 2311 C CA . GLY A 1 292 ? 1.566 12.883 9.586 1.00 14.05 360 GLY A CA 1
ATOM 2312 C C . GLY A 1 292 ? 1.669 13.623 10.908 1.00 17.02 360 GLY A C 1
ATOM 2313 O O . GLY A 1 292 ? 1.436 14.839 10.975 1.00 15.39 360 GLY A O 1
ATOM 2314 N N . MET A 1 293 ? 2.092 12.915 11.959 1.00 13.43 361 MET A N 1
ATOM 2315 C CA . MET A 1 293 ? 2.300 13.545 13.264 1.00 11.06 361 MET A CA 1
ATOM 2316 C C . MET A 1 293 ? 3.374 14.619 13.212 1.00 11.53 361 MET A C 1
ATOM 2317 O O . MET A 1 293 ? 3.212 15.696 13.804 1.00 14.32 361 MET A O 1
ATOM 2322 N N . VAL A 1 294 ? 4.494 14.340 12.529 1.00 10.79 362 VAL A N 1
ATOM 2323 C CA . VAL A 1 294 ? 5.593 15.302 12.489 1.00 11.89 362 VAL A CA 1
ATOM 2324 C C . VAL A 1 294 ? 5.163 16.561 11.756 1.00 13.39 362 VAL A C 1
ATOM 2325 O O . VAL A 1 294 ? 5.457 17.693 12.186 1.00 15.34 362 VAL A O 1
ATOM 2329 N N . LYS A 1 295 ? 4.450 16.389 10.645 1.00 12.90 363 LYS A N 1
ATOM 2330 C CA . LYS A 1 295 ? 3.994 17.545 9.875 1.00 13.63 363 LYS A CA 1
ATOM 2331 C C . LYS A 1 295 ? 2.927 18.317 10.638 1.00 16.28 363 LYS A C 1
ATOM 2332 O O . LYS A 1 295 ? 2.900 19.556 10.615 1.00 18.75 363 LYS A O 1
ATOM 2338 N N . HIS A 1 296 ? 2.033 17.601 11.310 1.00 12.32 364 HIS A N 1
ATOM 2339 C CA . HIS A 1 296 ? 0.993 18.280 12.072 1.00 18.71 364 HIS A CA 1
ATOM 2340 C C . HIS A 1 296 ? 1.580 19.085 13.213 1.00 19.90 364 HIS A C 1
ATOM 2341 O O . HIS A 1 296 ? 1.188 20.237 13.450 1.00 19.44 364 HIS A O 1
ATOM 2348 N N . ILE A 1 297 ? 2.529 18.511 13.926 1.00 14.84 365 ILE A N 1
ATOM 2349 C CA . ILE A 1 297 ? 3.012 19.189 15.119 1.00 17.27 365 ILE A CA 1
ATOM 2350 C C . ILE A 1 297 ? 4.001 20.285 14.769 1.00 26.13 365 ILE A C 1
ATOM 2351 O O . ILE A 1 297 ? 3.952 21.378 15.350 1.00 21.46 365 ILE A O 1
ATOM 2356 N N . THR A 1 298 ? 4.904 20.027 13.817 1.00 23.01 366 THR A N 1
ATOM 2357 C CA . THR A 1 298 ? 5.980 20.964 13.513 1.00 23.54 366 THR A CA 1
ATOM 2358 C C . THR A 1 298 ? 5.730 21.822 12.278 1.00 22.02 366 THR A C 1
ATOM 2359 O O . THR A 1 298 ? 6.463 22.797 12.072 1.00 22.99 366 THR A O 1
ATOM 2363 N N . GLY A 1 299 ? 4.738 21.487 11.446 1.00 17.65 367 GLY A N 1
ATOM 2364 C CA . GLY A 1 299 ? 4.478 22.219 10.207 1.00 18.23 367 GLY A CA 1
ATOM 2365 C C . GLY A 1 299 ? 5.183 21.706 8.961 1.00 22.45 367 GLY A C 1
ATOM 2366 O O . GLY A 1 299 ? 4.884 22.180 7.854 1.00 20.07 367 GLY A O 1
ATOM 2367 N N . SER A 1 300 ? 6.086 20.736 9.073 1.00 17.34 368 SER A N 1
ATOM 2368 C CA . SER A 1 300 ? 6.699 20.211 7.862 1.00 19.14 368 SER A CA 1
ATOM 2369 C C . SER A 1 300 ? 7.272 18.835 8.183 1.00 15.33 368 SER A C 1
ATOM 2370 O O . SER A 1 300 ? 7.243 18.386 9.325 1.00 15.16 368 SER A O 1
ATOM 2373 N N . TYR A 1 301 ? 7.741 18.145 7.147 1.00 12.73 369 TYR A N 1
ATOM 2374 C CA . TYR A 1 301 ? 8.345 16.836 7.367 1.00 17.61 369 TYR A CA 1
ATOM 2375 C C . TYR A 1 301 ? 9.798 16.904 7.839 1.00 16.72 369 TYR A C 1
ATOM 2376 O O . TYR A 1 301 ? 10.359 15.866 8.186 1.00 18.86 369 TYR A O 1
ATOM 2385 N N . LYS A 1 302 ? 10.439 18.063 7.803 1.00 13.70 370 LYS A N 1
ATOM 2386 C CA . LYS A 1 302 ? 11.866 18.159 8.116 1.00 16.40 370 LYS A CA 1
ATOM 2387 C C . LYS A 1 302 ? 12.065 18.798 9.481 1.00 19.46 370 LYS A C 1
ATOM 2388 O O . LYS A 1 302 ? 11.529 19.878 9.745 1.00 19.02 370 LYS A O 1
ATOM 2394 N N . VAL A 1 303 ? 12.859 18.144 10.327 1.00 16.87 371 VAL A N 1
ATOM 2395 C CA . VAL A 1 303 ? 13.040 18.537 11.718 1.00 14.93 371 VAL A CA 1
ATOM 2396 C C . VAL A 1 303 ? 14.538 18.673 11.989 1.00 18.28 371 VAL A C 1
ATOM 2397 O O . VAL A 1 303 ? 15.319 17.792 11.620 1.00 22.14 371 VAL A O 1
ATOM 2401 N N . THR A 1 304 ? 14.941 19.779 12.608 1.00 17.31 372 THR A N 1
ATOM 2402 C CA . THR A 1 304 ? 16.340 19.945 12.988 1.00 17.85 372 THR A CA 1
ATOM 2403 C C . THR A 1 304 ? 16.598 19.255 14.321 1.00 14.64 372 THR A C 1
ATOM 2404 O O . THR A 1 304 ? 15.798 19.360 15.256 1.00 15.80 372 THR A O 1
ATOM 2408 N N . TYR A 1 305 ? 17.717 18.542 14.416 1.00 14.76 373 TYR A N 1
ATOM 2409 C CA . TYR A 1 305 ? 18.022 17.851 15.661 1.00 14.21 373 TYR A CA 1
ATOM 2410 C C . TYR A 1 305 ? 19.518 17.905 15.951 1.00 13.94 373 TYR A C 1
ATOM 2411 O O . TYR A 1 305 ? 20.342 17.764 15.039 1.00 16.05 373 TYR A O 1
ATOM 2420 N N . HIS A 1 306 ? 19.858 18.077 17.238 1.00 17.13 374 HIS A N 1
ATOM 2421 C CA . HIS A 1 306 ? 21.233 18.170 17.730 1.00 19.35 374 HIS A CA 1
ATOM 2422 C C . HIS A 1 306 ? 21.523 16.888 18.490 1.00 19.19 374 HIS A C 1
ATOM 2423 O O . HIS A 1 306 ? 21.229 16.807 19.692 1.00 20.15 374 HIS A O 1
ATOM 2430 N N . PRO A 1 307 ? 22.079 15.860 17.846 1.00 22.87 375 PRO A N 1
ATOM 2431 C CA . PRO A 1 307 ? 22.277 14.582 18.554 1.00 24.54 375 PRO A CA 1
ATOM 2432 C C . PRO A 1 307 ? 23.193 14.692 19.759 1.00 28.07 375 PRO A C 1
ATOM 2433 O O . PRO A 1 307 ? 23.098 13.872 20.681 1.00 30.18 375 PRO A O 1
ATOM 2437 N N . ASP A 1 308 ? 24.108 15.655 19.762 1.00 25.79 376 ASP A N 1
ATOM 2438 C CA . ASP A 1 308 ? 25.078 15.823 20.836 1.00 30.37 376 ASP A CA 1
ATOM 2439 C C . ASP A 1 308 ? 24.822 17.083 21.644 1.00 31.83 376 ASP A C 1
ATOM 2440 O O . ASP A 1 308 ? 25.734 17.586 22.313 1.00 34.87 376 ASP A O 1
ATOM 2445 N N . GLY A 1 309 ? 23.616 17.630 21.546 1.00 26.25 377 GLY A N 1
ATOM 2446 C CA . GLY A 1 309 ? 23.258 18.840 22.238 1.00 25.97 377 GLY A CA 1
ATOM 2447 C C . GLY A 1 309 ? 23.701 20.089 21.497 1.00 24.88 377 GLY A C 1
ATOM 2448 O O . GLY A 1 309 ? 24.314 20.032 20.429 1.00 23.52 377 GLY A O 1
ATOM 2449 N N . PRO A 1 310 ? 23.405 21.246 22.082 1.00 29.61 378 PRO A N 1
ATOM 2450 C CA . PRO A 1 310 ? 23.719 22.521 21.416 1.00 33.02 378 PRO A CA 1
ATOM 2451 C C . PRO A 1 310 ? 25.193 22.735 21.150 1.00 32.12 378 PRO A C 1
ATOM 2452 O O . PRO A 1 310 ? 25.528 23.574 20.304 1.00 38.77 378 PRO A O 1
ATOM 2456 N N . GLU A 1 311 ? 26.094 22.058 21.860 1.00 27.06 379 GLU A N 1
ATOM 2457 C CA . GLU A 1 311 ? 27.513 22.260 21.572 1.00 32.19 379 GLU A CA 1
ATOM 2458 C C . GLU A 1 311 ? 28.001 21.497 20.347 1.00 33.00 379 GLU A C 1
ATOM 2459 O O . GLU A 1 311 ? 29.152 21.691 19.947 1.00 30.50 379 GLU A O 1
ATOM 2465 N N . GLY A 1 312 ? 27.189 20.610 19.770 1.00 27.90 380 GLY A N 1
ATOM 2466 C CA . GLY A 1 312 ? 27.565 19.876 18.581 1.00 29.74 380 GLY A CA 1
ATOM 2467 C C . GLY A 1 312 ? 26.818 20.323 17.325 1.00 29.65 380 GLY A C 1
ATOM 2468 O O . GLY A 1 312 ? 26.048 21.281 17.318 1.00 27.52 380 GLY A O 1
ATOM 2469 N N . GLN A 1 313 ? 27.079 19.595 16.241 1.00 26.04 381 GLN A N 1
ATOM 2470 C CA . GLN A 1 313 ? 26.435 19.878 14.963 1.00 26.96 381 GLN A CA 1
ATOM 2471 C C . GLN A 1 313 ? 24.961 19.456 15.009 1.00 21.75 381 GLN A C 1
ATOM 2472 O O . GLN A 1 313 ? 24.598 18.520 15.714 1.00 23.03 381 GLN A O 1
ATOM 2478 N N . ALA A 1 314 ? 24.107 20.179 14.284 1.00 19.39 382 ALA A N 1
ATOM 2479 C CA . ALA A 1 314 ? 22.721 19.785 14.048 1.00 18.52 382 ALA A CA 1
ATOM 2480 C C . ALA A 1 314 ? 22.556 19.170 12.657 1.00 21.99 382 ALA A C 1
ATOM 2481 O O . ALA A 1 314 ? 23.357 19.410 11.748 1.00 19.98 382 ALA A O 1
ATOM 2483 N N . TYR A 1 315 ? 21.488 18.369 12.506 1.00 21.56 383 TYR A N 1
ATOM 2484 C CA . TYR A 1 315 ? 21.138 17.742 11.234 1.00 21.16 383 TYR A CA 1
ATOM 2485 C C . TYR A 1 315 ? 19.643 17.865 11.009 1.00 20.98 383 TYR A C 1
ATOM 2486 O O . TYR A 1 315 ? 18.858 17.764 11.952 1.00 20.00 383 TYR A O 1
ATOM 2495 N N . ASP A 1 316 ? 19.249 18.075 9.760 1.00 21.12 384 ASP A N 1
ATOM 2496 C CA . ASP A 1 316 ? 17.836 18.028 9.442 1.00 23.40 384 ASP A CA 1
ATOM 2497 C C . ASP A 1 316 ? 17.461 16.571 9.240 1.00 22.27 384 ASP A C 1
ATOM 2498 O O . ASP A 1 316 ? 18.174 15.823 8.552 1.00 26.39 384 ASP A O 1
ATOM 2503 N N . VAL A 1 317 ? 16.412 16.148 9.923 1.00 16.21 385 VAL A N 1
ATOM 2504 C CA . VAL A 1 317 ? 15.894 14.791 9.828 1.00 14.79 385 VAL A CA 1
ATOM 2505 C C . VAL A 1 317 ? 14.644 14.855 8.958 1.00 13.87 385 VAL A C 1
ATOM 2506 O O . VAL A 1 317 ? 13.715 15.600 9.281 1.00 15.75 385 VAL A O 1
ATOM 2510 N N . ASP A 1 318 ? 14.606 14.063 7.874 1.00 15.24 386 ASP A N 1
ATOM 2511 C CA . ASP A 1 318 ? 13.559 14.149 6.857 1.00 14.62 386 ASP A CA 1
ATOM 2512 C C . ASP A 1 318 ? 12.559 13.004 7.026 1.00 16.65 386 ASP A C 1
ATOM 2513 O O . ASP A 1 318 ? 12.900 11.857 6.743 1.00 13.90 386 ASP A O 1
ATOM 2518 N N . PHE A 1 319 ? 11.331 13.328 7.458 1.00 12.75 387 PHE A N 1
ATOM 2519 C CA . PHE A 1 319 ? 10.254 12.362 7.670 1.00 12.43 387 PHE A CA 1
ATOM 2520 C C . PHE A 1 319 ? 9.345 12.196 6.449 1.00 12.54 387 PHE A C 1
ATOM 2521 O O . PHE A 1 319 ? 8.253 11.616 6.573 1.00 13.18 387 PHE A O 1
ATOM 2529 N N . THR A 1 320 ? 9.762 12.675 5.289 1.00 13.88 388 THR A N 1
ATOM 2530 C CA . THR A 1 320 ? 8.928 12.539 4.082 1.00 16.28 388 THR A CA 1
ATOM 2531 C C . THR A 1 320 ? 8.809 11.061 3.741 1.00 18.19 388 THR A C 1
ATOM 2532 O O . THR A 1 320 ? 9.840 10.397 3.558 1.00 16.80 388 THR A O 1
ATOM 2536 N N . PRO A 1 321 ? 7.602 10.509 3.645 1.00 16.88 389 PRO A N 1
ATOM 2537 C CA . PRO A 1 321 ? 7.458 9.085 3.312 1.00 15.65 389 PRO A CA 1
ATOM 2538 C C . PRO A 1 321 ? 7.631 8.865 1.818 1.00 17.96 389 PRO A C 1
ATOM 2539 O O . PRO A 1 321 ? 7.558 9.827 1.039 1.00 16.01 389 PRO A O 1
ATOM 2543 N N . PRO A 1 322 ? 7.862 7.611 1.363 1.00 22.19 390 PRO A N 1
ATOM 2544 C CA . PRO A 1 322 ? 8.098 6.386 2.140 1.00 20.89 390 PRO A CA 1
ATOM 2545 C C . PRO A 1 322 ? 9.445 6.369 2.861 1.00 17.80 390 PRO A C 1
ATOM 2546 O O . PRO A 1 322 ? 10.386 6.966 2.370 1.00 15.52 390 PRO A O 1
ATOM 2550 N N . PHE A 1 323 ? 9.536 5.661 3.985 1.00 15.51 391 PHE A N 1
ATOM 2551 C CA . PHE A 1 323 ? 10.802 5.533 4.696 1.00 16.70 391 PHE A CA 1
ATOM 2552 C C . PHE A 1 323 ? 11.674 4.475 4.026 1.00 18.67 391 PHE A C 1
ATOM 2553 O O . PHE A 1 323 ? 11.171 3.512 3.437 1.00 17.47 391 PHE A O 1
ATOM 2561 N N . ARG A 1 324 ? 12.992 4.652 4.145 1.00 16.97 392 ARG A N 1
ATOM 2562 C CA . ARG A 1 324 ? 13.947 3.654 3.670 1.00 14.01 392 ARG A CA 1
ATOM 2563 C C . ARG A 1 324 ? 13.762 2.342 4.436 1.00 13.86 392 ARG A C 1
ATOM 2564 O O . ARG A 1 324 ? 13.444 2.346 5.620 1.00 14.05 392 ARG A O 1
ATOM 2572 N N . ARG A 1 325 ? 13.916 1.212 3.738 1.00 14.12 393 ARG A N 1
ATOM 2573 C CA . ARG A 1 325 ? 13.867 -0.108 4.357 1.00 16.88 393 ARG A CA 1
ATOM 2574 C C . ARG A 1 325 ? 15.196 -0.820 4.121 1.00 20.70 393 ARG A C 1
ATOM 2575 O O . ARG A 1 325 ? 15.731 -0.801 3.003 1.00 19.89 393 ARG A O 1
ATOM 2583 N N . ILE A 1 326 ? 15.727 -1.459 5.166 1.00 14.74 394 ILE A N 1
ATOM 2584 C CA . ILE A 1 326 ? 16.879 -2.341 5.005 1.00 19.58 394 ILE A CA 1
ATOM 2585 C C . ILE A 1 326 ? 16.568 -3.665 5.683 1.00 18.14 394 ILE A C 1
ATOM 2586 O O . ILE A 1 326 ? 15.795 -3.727 6.641 1.00 15.07 394 ILE A O 1
ATOM 2591 N N . ASN A 1 327 ? 17.126 -4.736 5.150 1.00 15.34 395 ASN A N 1
ATOM 2592 C CA . ASN A 1 327 ? 16.953 -6.047 5.761 1.00 18.24 395 ASN A CA 1
ATOM 2593 C C . ASN A 1 327 ? 18.174 -6.317 6.618 1.00 15.68 395 ASN A C 1
ATOM 2594 O O . ASN A 1 327 ? 19.305 -6.199 6.136 1.00 18.00 395 ASN A O 1
ATOM 2599 N N . MET A 1 328 ? 17.930 -6.678 7.876 1.00 15.58 396 MET A N 1
ATOM 2600 C CA . MET A 1 328 ? 18.986 -6.681 8.882 1.00 15.71 396 MET A CA 1
ATOM 2601 C C . MET A 1 328 ? 20.165 -7.557 8.465 1.00 16.32 396 MET A C 1
ATOM 2602 O O . MET A 1 328 ? 21.309 -7.098 8.429 1.00 16.62 396 MET A O 1
ATOM 2607 N N . VAL A 1 329 ? 19.926 -8.839 8.190 1.00 16.55 397 VAL A N 1
ATOM 2608 C CA . VAL A 1 329 ? 21.071 -9.724 7.970 1.00 17.16 397 VAL A CA 1
ATOM 2609 C C . VAL A 1 329 ? 21.793 -9.361 6.676 1.00 19.78 397 VAL A C 1
ATOM 2610 O O . VAL A 1 329 ? 23.024 -9.293 6.641 1.00 17.94 397 VAL A O 1
ATOM 2614 N N . GLU A 1 330 ? 21.059 -9.141 5.584 1.00 18.76 398 GLU A N 1
ATOM 2615 C CA . GLU A 1 330 ? 21.801 -8.886 4.348 1.00 25.50 398 GLU A CA 1
ATOM 2616 C C . GLU A 1 330 ? 22.541 -7.552 4.393 1.00 25.04 398 GLU A C 1
ATOM 2617 O O . GLU A 1 330 ? 23.650 -7.454 3.863 1.00 28.51 398 GLU A O 1
ATOM 2623 N N . GLU A 1 331 ? 21.981 -6.534 5.055 1.00 18.88 399 GLU A N 1
ATOM 2624 C CA . GLU A 1 331 ? 22.691 -5.267 5.154 1.00 17.27 399 GLU A CA 1
ATOM 2625 C C . GLU A 1 331 ? 23.884 -5.384 6.093 1.00 21.49 399 GLU A C 1
ATOM 2626 O O . GLU A 1 331 ? 24.955 -4.831 5.824 1.00 21.39 399 GLU A O 1
ATOM 2632 N N . LEU A 1 332 ? 23.740 -6.149 7.177 1.00 19.25 400 LEU A N 1
ATOM 2633 C CA . LEU A 1 332 ? 24.883 -6.368 8.053 1.00 17.91 400 LEU A CA 1
ATOM 2634 C C . LEU A 1 332 ? 25.999 -7.101 7.319 1.00 19.88 400 LEU A C 1
ATOM 2635 O O . LEU A 1 332 ? 27.187 -6.795 7.504 1.00 21.40 400 LEU A O 1
ATOM 2640 N N . GLU A 1 333 ? 25.645 -8.052 6.452 1.00 20.08 401 GLU A N 1
ATOM 2641 C CA . GLU A 1 333 ? 26.694 -8.774 5.730 1.00 22.15 401 GLU A CA 1
ATOM 2642 C C . GLU A 1 333 ? 27.450 -7.846 4.788 1.00 27.08 401 GLU A C 1
ATOM 2643 O O . GLU A 1 333 ? 28.677 -7.956 4.649 1.00 30.61 401 GLU A O 1
ATOM 2649 N N . LYS A 1 334 ? 26.746 -6.895 4.175 1.00 30.39 402 LYS A N 1
ATOM 2650 C CA . LYS A 1 334 ? 27.418 -5.900 3.345 1.00 33.86 402 LYS A CA 1
ATOM 2651 C C . LYS A 1 334 ? 28.315 -4.991 4.182 1.00 29.96 402 LYS A C 1
ATOM 2652 O O . LYS A 1 334 ? 29.438 -4.683 3.777 1.00 29.48 402 LYS A O 1
ATOM 2656 N N . ALA A 1 335 ? 27.865 -4.585 5.370 1.00 24.87 403 ALA A N 1
ATOM 2657 C CA . ALA A 1 335 ? 28.698 -3.703 6.189 1.00 27.85 403 ALA A CA 1
ATOM 2658 C C . ALA A 1 335 ? 29.902 -4.426 6.771 1.00 34.52 403 ALA A C 1
ATOM 2659 O O . ALA A 1 335 ? 30.932 -3.793 7.040 1.00 33.53 403 ALA A O 1
ATOM 2661 N N . LEU A 1 336 ? 29.789 -5.735 7.009 1.00 30.60 404 LEU A N 1
ATOM 2662 C CA . LEU A 1 336 ? 30.927 -6.482 7.527 1.00 32.28 404 LEU A CA 1
ATOM 2663 C C . LEU A 1 336 ? 31.869 -6.939 6.430 1.00 36.91 404 LEU A C 1
ATOM 2664 O O . LEU A 1 336 ? 33.010 -7.312 6.727 1.00 40.92 404 LEU A O 1
ATOM 2669 N N . GLY A 1 337 ? 31.410 -6.946 5.184 1.00 36.07 405 GLY A N 1
ATOM 2670 C CA . GLY A 1 337 ? 32.214 -7.509 4.126 1.00 40.33 405 GLY A CA 1
ATOM 2671 C C . GLY A 1 337 ? 32.313 -9.018 4.143 1.00 43.53 405 GLY A C 1
ATOM 2672 O O . GLY A 1 337 ? 33.203 -9.569 3.492 1.00 41.71 405 GLY A O 1
ATOM 2673 N N . MET A 1 338 ? 31.426 -9.707 4.863 1.00 42.74 406 MET A N 1
ATOM 2674 C CA . MET A 1 338 ? 31.481 -11.161 4.982 1.00 46.19 406 MET A CA 1
ATOM 2675 C C . MET A 1 338 ? 30.086 -11.712 5.252 1.00 45.99 406 MET A C 1
ATOM 2676 O O . MET A 1 338 ? 29.210 -11.009 5.758 1.00 44.35 406 MET A O 1
ATOM 2681 N N . LYS A 1 339 ? 29.887 -12.984 4.909 1.00 43.36 407 LYS A N 1
ATOM 2682 C CA . LYS A 1 339 ? 28.613 -13.641 5.188 1.00 43.77 407 LYS A CA 1
ATOM 2683 C C . LYS A 1 339 ? 28.534 -14.096 6.641 1.00 42.75 407 LYS A C 1
ATOM 2684 O O . LYS A 1 339 ? 29.539 -14.463 7.258 1.00 46.66 407 LYS A O 1
ATOM 2690 N N . LEU A 1 340 ? 27.282 -14.066 7.205 1.00 34.21 408 LEU A N 1
ATOM 2691 C CA . LEU A 1 340 ? 27.068 -14.551 8.558 1.00 31.42 408 LEU A CA 1
ATOM 2692 C C . LEU A 1 340 ? 26.623 -16.012 8.553 1.00 33.77 408 LEU A C 1
ATOM 2693 O O . LEU A 1 340 ? 26.021 -16.482 7.582 1.00 33.18 408 LEU A O 1
ATOM 2698 N N . PRO A 1 341 ? 26.926 -16.768 9.608 1.00 39.59 409 PRO A N 1
ATOM 2699 C CA . PRO A 1 341 ? 26.312 -18.095 9.757 1.00 41.15 409 PRO A CA 1
ATOM 2700 C C . PRO A 1 341 ? 24.808 -17.966 9.952 1.00 48.01 409 PRO A C 1
ATOM 2701 O O . PRO A 1 341 ? 24.332 -17.046 10.626 1.00 46.37 409 PRO A O 1
ATOM 2705 N N . GLU A 1 342 ? 24.055 -18.915 9.392 1.00 53.70 410 GLU A N 1
ATOM 2706 C CA . GLU A 1 342 ? 22.612 -18.912 9.612 1.00 56.15 410 GLU A CA 1
ATOM 2707 C C . GLU A 1 342 ? 22.271 -19.300 11.047 1.00 54.85 410 GLU A C 1
ATOM 2708 O O . GLU A 1 342 ? 22.882 -20.195 11.640 1.00 53.96 410 GLU A O 1
ATOM 2714 N N . THR A 1 343 ? 21.272 -18.619 11.593 1.00 51.51 411 THR A N 1
ATOM 2715 C CA . THR A 1 343 ? 20.728 -18.884 12.912 1.00 49.45 411 THR A CA 1
ATOM 2716 C C . THR A 1 343 ? 19.348 -19.517 12.754 1.00 49.81 411 THR A C 1
ATOM 2717 O O . THR A 1 343 ? 18.745 -19.467 11.673 1.00 48.29 411 THR A O 1
ATOM 2721 N N . ASN A 1 344 ? 18.859 -20.135 13.825 1.00 50.45 412 ASN A N 1
ATOM 2722 C CA . ASN A 1 344 ? 17.438 -20.505 13.918 1.00 53.92 412 ASN A CA 1
ATOM 2723 C C . ASN A 1 344 ? 17.010 -20.409 15.385 1.00 60.00 412 ASN A C 1
ATOM 2724 O O . ASN A 1 344 ? 17.627 -19.689 16.176 1.00 61.41 412 ASN A O 1
ATOM 2726 N N . LEU A 1 345 ? 15.942 -21.130 15.750 1.00 64.26 413 LEU A N 1
ATOM 2727 C CA . LEU A 1 345 ? 15.332 -20.958 17.070 1.00 66.07 413 LEU A CA 1
ATOM 2728 C C . LEU A 1 345 ? 16.271 -21.352 18.209 1.00 66.65 413 LEU A C 1
ATOM 2729 O O . LEU A 1 345 ? 16.189 -20.783 19.305 1.00 68.66 413 LEU A O 1
ATOM 2731 N N . PHE A 1 346 ? 17.163 -22.309 17.980 1.00 63.23 414 PHE A N 1
ATOM 2732 C CA . PHE A 1 346 ? 17.997 -22.864 19.039 1.00 60.41 414 PHE A CA 1
ATOM 2733 C C . PHE A 1 346 ? 19.366 -22.191 19.046 1.00 59.57 414 PHE A C 1
ATOM 2734 O O . PHE A 1 346 ? 19.989 -22.025 17.989 1.00 56.86 414 PHE A O 1
ATOM 2736 N N . GLU A 1 347 ? 19.826 -21.798 20.238 1.00 57.79 415 GLU A N 1
ATOM 2737 C CA . GLU A 1 347 ? 21.212 -21.380 20.387 1.00 58.65 415 GLU A CA 1
ATOM 2738 C C . GLU A 1 347 ? 22.134 -22.564 20.117 1.00 58.40 415 GLU A C 1
ATOM 2739 O O . GLU A 1 347 ? 21.927 -23.661 20.644 1.00 58.43 415 GLU A O 1
ATOM 2745 N N . THR A 1 348 ? 23.174 -22.333 19.319 1.00 56.04 416 THR A N 1
ATOM 2746 C CA . THR A 1 348 ? 24.084 -23.394 18.909 1.00 54.82 416 THR A CA 1
ATOM 2747 C C . THR A 1 348 ? 25.504 -22.852 18.931 1.00 50.22 416 THR A C 1
ATOM 2748 O O . THR A 1 348 ? 25.774 -21.787 18.370 1.00 48.31 416 THR A O 1
ATOM 2752 N N . GLU A 1 349 ? 26.403 -23.585 19.593 1.00 48.65 417 GLU A N 1
ATOM 2753 C CA . GLU A 1 349 ? 27.700 -23.020 19.935 1.00 47.37 417 GLU A CA 1
ATOM 2754 C C . GLU A 1 349 ? 28.540 -22.713 18.703 1.00 46.67 417 GLU A C 1
ATOM 2755 O O . GLU A 1 349 ? 29.315 -21.751 18.719 1.00 45.29 417 GLU A O 1
ATOM 2761 N N . GLU A 1 350 ? 28.387 -23.484 17.622 1.00 46.79 418 GLU A N 1
ATOM 2762 C CA . GLU A 1 350 ? 29.175 -23.214 16.421 1.00 47.23 418 GLU A CA 1
ATOM 2763 C C . GLU A 1 350 ? 28.867 -21.826 15.871 1.00 46.29 418 GLU A C 1
ATOM 2764 O O . GLU A 1 350 ? 29.776 -21.036 15.597 1.00 48.11 418 GLU A O 1
ATOM 2766 N N . THR A 1 351 ? 27.583 -21.501 15.735 1.00 44.07 419 THR A N 1
ATOM 2767 C CA . THR A 1 351 ? 27.192 -20.194 15.219 1.00 41.01 419 THR A CA 1
ATOM 2768 C C . THR A 1 351 ? 27.567 -19.071 16.181 1.00 33.58 419 THR A C 1
ATOM 2769 O O . THR A 1 351 ? 27.955 -17.974 15.751 1.00 31.19 419 THR A O 1
ATOM 2773 N N . ARG A 1 352 ? 27.433 -19.321 17.482 1.00 30.20 420 ARG A N 1
ATOM 2774 C CA . ARG A 1 352 ? 27.709 -18.285 18.466 1.00 29.66 420 ARG A CA 1
ATOM 2775 C C . ARG A 1 352 ? 29.185 -17.926 18.477 1.00 33.47 420 ARG A C 1
ATOM 2776 O O . ARG A 1 352 ? 29.546 -16.747 18.613 1.00 28.78 420 ARG A O 1
ATOM 2784 N N . LYS A 1 353 ? 30.050 -18.934 18.324 1.00 33.96 421 LYS A N 1
ATOM 2785 C CA . LYS A 1 353 ? 31.487 -18.689 18.305 1.00 34.95 421 LYS A CA 1
ATOM 2786 C C . LYS A 1 353 ? 31.893 -17.853 17.097 1.00 32.30 421 LYS A C 1
ATOM 2787 O O . LYS A 1 353 ? 32.741 -16.959 17.218 1.00 31.97 421 LYS A O 1
ATOM 2790 N N . ILE A 1 354 ? 31.269 -18.090 15.936 1.00 31.65 422 ILE A N 1
ATOM 2791 C CA . ILE A 1 354 ? 31.616 -17.316 14.744 1.00 35.59 422 ILE A CA 1
ATOM 2792 C C . ILE A 1 354 ? 31.281 -15.847 14.954 1.00 33.85 422 ILE A C 1
ATOM 2793 O O . ILE A 1 354 ? 32.068 -14.956 14.604 1.00 30.85 422 ILE A O 1
ATOM 2798 N N . LEU A 1 355 ? 30.101 -15.576 15.520 1.00 29.41 423 LEU A N 1
ATOM 2799 C CA . LEU A 1 355 ? 29.698 -14.207 15.810 1.00 24.67 423 LEU A CA 1
ATOM 2800 C C . LEU A 1 355 ? 30.564 -13.586 16.899 1.00 22.99 423 LEU A C 1
ATOM 2801 O O . LEU A 1 355 ? 30.826 -12.376 16.882 1.00 21.74 423 LEU A O 1
ATOM 2806 N N . ASP A 1 356 ? 30.971 -14.385 17.883 1.00 25.81 424 ASP A N 1
ATOM 2807 C CA . ASP A 1 356 ? 31.867 -13.868 18.915 1.00 24.00 424 ASP A CA 1
ATOM 2808 C C . ASP A 1 356 ? 33.193 -13.444 18.297 1.00 24.44 424 ASP A C 1
ATOM 2809 O O . ASP A 1 356 ? 33.683 -12.339 18.561 1.00 26.50 424 ASP A O 1
ATOM 2814 N N . ASP A 1 357 ? 33.743 -14.284 17.410 1.00 23.95 425 ASP A N 1
ATOM 2815 C CA . ASP A 1 357 ? 34.986 -13.959 16.709 1.00 32.45 425 ASP A CA 1
ATOM 2816 C C . ASP A 1 357 ? 34.844 -12.689 15.875 1.00 28.82 425 ASP A C 1
ATOM 2817 O O . ASP A 1 357 ? 35.760 -11.854 15.835 1.00 27.31 425 ASP A O 1
ATOM 2822 N N . ILE A 1 358 ? 33.692 -12.509 15.228 1.00 24.19 426 ILE A N 1
ATOM 2823 C CA . ILE A 1 358 ? 33.488 -11.315 14.418 1.00 24.32 426 ILE A CA 1
ATOM 2824 C C . ILE A 1 358 ? 33.498 -10.075 15.295 1.00 24.10 426 ILE A C 1
ATOM 2825 O O . ILE A 1 358 ? 34.147 -9.074 14.967 1.00 24.51 426 ILE A O 1
ATOM 2830 N N . CYS A 1 359 ? 32.828 -10.130 16.451 1.00 22.17 427 CYS A N 1
ATOM 2831 C CA . CYS A 1 359 ? 32.829 -8.961 17.322 1.00 21.88 427 CYS A CA 1
ATOM 2832 C C . CYS A 1 359 ? 34.240 -8.629 17.798 1.00 22.61 427 CYS A C 1
ATOM 2833 O O . CYS A 1 359 ? 34.611 -7.453 17.885 1.00 22.74 427 CYS A O 1
ATOM 2836 N N . VAL A 1 360 ? 35.056 -9.647 18.090 1.00 23.36 428 VAL A N 1
ATOM 2837 C CA . VAL A 1 360 ? 36.415 -9.367 18.557 1.00 25.88 428 VAL A CA 1
ATOM 2838 C C . VAL A 1 360 ? 37.223 -8.699 17.450 1.00 26.70 428 VAL A C 1
ATOM 2839 O O . VAL A 1 360 ? 37.874 -7.668 17.664 1.00 25.31 428 VAL A O 1
ATOM 2843 N N . ALA A 1 361 ? 37.134 -9.243 16.238 1.00 26.94 429 ALA A N 1
ATOM 2844 C CA . ALA A 1 361 ? 37.892 -8.705 15.116 1.00 28.38 429 ALA A CA 1
ATOM 2845 C C . ALA A 1 361 ? 37.449 -7.292 14.755 1.00 25.14 429 ALA A C 1
ATOM 2846 O O . ALA A 1 361 ? 38.252 -6.501 14.252 1.00 25.77 429 ALA A O 1
ATOM 2848 N N . LYS A 1 362 ? 36.194 -6.948 15.018 1.00 23.36 430 LYS A N 1
ATOM 2849 C CA . LYS A 1 362 ? 35.674 -5.621 14.721 1.00 22.78 430 LYS A CA 1
ATOM 2850 C C . LYS A 1 362 ? 35.693 -4.691 15.923 1.00 22.59 430 LYS A C 1
ATOM 2851 O O . LYS A 1 362 ? 35.209 -3.564 15.813 1.00 28.33 430 LYS A O 1
ATOM 2857 N N . ALA A 1 363 ? 36.211 -5.144 17.067 1.00 22.99 431 ALA A N 1
ATOM 2858 C CA . ALA A 1 363 ? 36.220 -4.360 18.308 1.00 25.59 431 ALA A CA 1
ATOM 2859 C C . ALA A 1 363 ? 34.813 -3.891 18.697 1.00 25.23 431 ALA A C 1
ATOM 2860 O O . ALA A 1 363 ? 34.603 -2.753 19.121 1.00 27.29 431 ALA A O 1
ATOM 2862 N N . VAL A 1 364 ? 33.842 -4.785 18.599 1.00 21.52 432 VAL A N 1
ATOM 2863 C CA . VAL A 1 364 ? 32.481 -4.501 19.052 1.00 20.70 432 VAL A CA 1
ATOM 2864 C C . VAL A 1 364 ? 32.298 -5.179 20.406 1.00 21.76 432 VAL A C 1
ATOM 2865 O O . VAL A 1 364 ? 32.332 -6.412 20.503 1.00 22.59 432 VAL A O 1
ATOM 2869 N N . GLU A 1 365 ? 32.135 -4.376 21.459 1.00 23.57 433 GLU A N 1
ATOM 2870 C CA . GLU A 1 365 ? 31.979 -4.911 22.805 1.00 24.85 433 GLU A CA 1
ATOM 2871 C C . GLU A 1 365 ? 30.641 -5.626 22.982 1.00 22.72 433 GLU A C 1
ATOM 2872 O O . GLU A 1 365 ? 29.610 -5.232 22.422 1.00 22.83 433 GLU A O 1
ATOM 2878 N N . CYS A 1 366 ? 30.666 -6.683 23.767 1.00 24.35 434 CYS A N 1
ATOM 2879 C CA . CYS A 1 366 ? 29.431 -7.309 24.210 1.00 27.31 434 CYS A CA 1
ATOM 2880 C C . CYS A 1 366 ? 29.651 -7.868 25.613 1.00 27.76 434 CYS A C 1
ATOM 2881 O O . CYS A 1 366 ? 30.373 -8.865 25.777 1.00 27.70 434 CYS A O 1
ATOM 2884 N N . PRO A 1 367 ? 29.058 -7.254 26.637 1.00 27.80 435 PRO A N 1
ATOM 2885 C CA . PRO A 1 367 ? 29.173 -7.778 28.019 1.00 31.77 435 PRO A CA 1
ATOM 2886 C C . PRO A 1 367 ? 28.502 -9.135 28.149 1.00 32.64 435 PRO A C 1
ATOM 2887 O O . PRO A 1 367 ? 27.613 -9.470 27.344 1.00 31.57 435 PRO A O 1
ATOM 2891 N N . PRO A 1 368 ? 28.909 -9.950 29.127 1.00 33.06 436 PRO A N 1
ATOM 2892 C CA . PRO A 1 368 ? 28.309 -11.278 29.268 1.00 31.21 436 PRO A CA 1
ATOM 2893 C C . PRO A 1 368 ? 26.832 -11.155 29.579 1.00 30.63 436 PRO A C 1
ATOM 2894 O O . PRO A 1 368 ? 26.371 -10.114 30.079 1.00 27.55 436 PRO A O 1
ATOM 2898 N N . PRO A 1 369 ? 26.031 -12.159 29.210 1.00 31.64 437 PRO A N 1
ATOM 2899 C CA . PRO A 1 369 ? 26.499 -13.318 28.452 1.00 33.66 437 PRO A CA 1
ATOM 2900 C C . PRO A 1 369 ? 26.596 -12.983 26.967 1.00 28.83 437 PRO A C 1
ATOM 2901 O O . PRO A 1 369 ? 25.758 -12.246 26.447 1.00 29.17 437 PRO A O 1
ATOM 2905 N N . ARG A 1 370 ? 27.620 -13.510 26.303 1.00 30.32 438 ARG A N 1
ATOM 2906 C CA . ARG A 1 370 ? 27.798 -13.279 24.867 1.00 26.52 438 ARG A CA 1
ATOM 2907 C C . ARG A 1 370 ? 27.005 -14.332 24.090 1.00 22.41 438 ARG A C 1
ATOM 2908 O O . ARG A 1 370 ? 27.538 -15.240 23.453 1.00 23.97 438 ARG A O 1
ATOM 2916 N N . THR A 1 371 ? 25.688 -14.186 24.164 1.00 23.57 439 THR A N 1
ATOM 2917 C CA . THR A 1 371 ? 24.757 -15.051 23.461 1.00 24.71 439 THR A CA 1
ATOM 2918 C C . THR A 1 371 ? 24.673 -14.633 22.004 1.00 21.65 439 THR A C 1
ATOM 2919 O O . THR A 1 371 ? 24.974 -13.493 21.655 1.00 21.38 439 THR A O 1
ATOM 2923 N N . THR A 1 372 ? 24.213 -15.557 21.160 1.00 22.25 440 THR A N 1
ATOM 2924 C CA . THR A 1 372 ? 24.029 -15.219 19.749 1.00 26.09 440 THR A CA 1
ATOM 2925 C C . THR A 1 372 ? 23.179 -13.962 19.576 1.00 24.55 440 THR A C 1
ATOM 2926 O O . THR A 1 372 ? 23.560 -13.045 18.841 1.00 21.85 440 THR A O 1
ATOM 2930 N N . ALA A 1 373 ? 22.038 -13.878 20.271 1.00 22.08 441 ALA A N 1
ATOM 2931 C CA . ALA A 1 373 ? 21.156 -12.727 20.069 1.00 21.01 441 ALA A CA 1
ATOM 2932 C C . ALA A 1 373 ? 21.806 -11.420 20.519 1.00 22.44 441 ALA A C 1
ATOM 2933 O O . ALA A 1 373 ? 21.624 -10.374 19.887 1.00 19.62 441 ALA A O 1
ATOM 2935 N N . ARG A 1 374 ? 22.566 -11.455 21.613 1.00 23.10 442 ARG A N 1
ATOM 2936 C CA . ARG A 1 374 ? 23.183 -10.231 22.108 1.00 23.99 442 ARG A CA 1
ATOM 2937 C C . ARG A 1 374 ? 24.353 -9.799 21.226 1.00 18.16 442 ARG A C 1
ATOM 2938 O O . ARG A 1 374 ? 24.550 -8.601 20.998 1.00 18.98 442 ARG A O 1
ATOM 2946 N N . LEU A 1 375 ? 25.150 -10.758 20.747 1.00 18.75 443 LEU A N 1
ATOM 2947 C CA . LEU A 1 375 ? 26.227 -10.420 19.825 1.00 20.88 443 LEU A CA 1
ATOM 2948 C C . LEU A 1 375 ? 25.683 -9.843 18.518 1.00 25.20 443 LEU A C 1
ATOM 2949 O O . LEU A 1 375 ? 26.267 -8.909 17.956 1.00 18.59 443 LEU A O 1
ATOM 2954 N N . LEU A 1 376 ? 24.572 -10.394 18.013 1.00 21.44 444 LEU A N 1
ATOM 2955 C CA . LEU A 1 376 ? 23.952 -9.834 16.808 1.00 22.01 444 LEU A CA 1
ATOM 2956 C C . LEU A 1 376 ? 23.451 -8.425 17.057 1.00 17.70 444 LEU A C 1
ATOM 2957 O O . LEU A 1 376 ? 23.660 -7.527 16.234 1.00 18.75 444 LEU A O 1
ATOM 2962 N N . ASP A 1 377 ? 22.842 -8.202 18.223 1.00 17.79 445 ASP A N 1
ATOM 2963 C CA . ASP A 1 377 ? 22.329 -6.880 18.556 1.00 18.95 445 ASP A CA 1
ATOM 2964 C C . ASP A 1 377 ? 23.454 -5.848 18.590 1.00 19.41 445 ASP A C 1
ATOM 2965 O O . ASP A 1 377 ? 23.300 -4.733 18.074 1.00 16.35 445 ASP A O 1
ATOM 2970 N N . LYS A 1 378 ? 24.619 -6.223 19.144 1.00 18.38 446 LYS A N 1
ATOM 2971 C CA . LYS A 1 378 ? 25.735 -5.278 19.201 1.00 17.50 446 LYS A CA 1
ATOM 2972 C C . LYS A 1 378 ? 26.280 -4.985 17.811 1.00 17.67 446 LYS A C 1
ATOM 2973 O O . LYS A 1 378 ? 26.620 -3.836 17.503 1.00 17.59 446 LYS A O 1
ATOM 2979 N N . LEU A 1 379 ? 26.375 -6.014 16.957 1.00 17.93 447 LEU A N 1
ATOM 2980 C CA . LEU A 1 379 ? 26.824 -5.787 15.585 1.00 19.02 447 LEU A CA 1
ATOM 2981 C C . LEU A 1 379 ? 25.859 -4.885 14.828 1.00 20.27 447 LEU A C 1
ATOM 2982 O O . LEU A 1 379 ? 26.286 -4.014 14.063 1.00 18.56 447 LEU A O 1
ATOM 2987 N N . VAL A 1 380 ? 24.552 -5.100 15.005 1.00 16.98 448 VAL A N 1
ATOM 2988 C CA . VAL A 1 380 ? 23.572 -4.245 14.346 1.00 16.44 448 VAL A CA 1
ATOM 2989 C C . VAL A 1 380 ? 23.702 -2.813 14.840 1.00 18.22 448 VAL A C 1
ATOM 2990 O O . VAL A 1 380 ? 23.625 -1.859 14.050 1.00 17.77 448 VAL A O 1
ATOM 2994 N N . GLY A 1 381 ? 23.945 -2.635 16.139 1.00 19.34 449 GLY A N 1
ATOM 2995 C CA . GLY A 1 381 ? 24.106 -1.284 16.653 1.00 18.65 449 GLY A CA 1
ATOM 2996 C C . GLY A 1 381 ? 25.318 -0.579 16.068 1.00 22.64 449 GLY A C 1
ATOM 2997 O O . GLY A 1 381 ? 25.256 0.608 15.733 1.00 21.95 449 GLY A O 1
ATOM 2998 N N . GLU A 1 382 ? 26.410 -1.316 15.866 1.00 19.78 450 GLU A N 1
ATOM 2999 C CA . GLU A 1 382 ? 27.639 -0.696 15.376 1.00 20.31 450 GLU A CA 1
ATOM 3000 C C . GLU A 1 382 ? 27.587 -0.400 13.877 1.00 22.70 450 GLU A C 1
ATOM 3001 O O . GLU A 1 382 ? 28.118 0.623 13.426 1.00 23.40 450 GLU A O 1
ATOM 3007 N N . PHE A 1 383 ? 26.952 -1.261 13.081 1.00 18.03 451 PHE A N 1
ATOM 3008 C CA . PHE A 1 383 ? 27.075 -1.168 11.625 1.00 19.09 451 PHE A CA 1
ATOM 3009 C C . PHE A 1 383 ? 25.820 -0.718 10.888 1.00 22.56 451 PHE A C 1
ATOM 3010 O O . PHE A 1 383 ? 25.934 -0.208 9.769 1.00 22.41 451 PHE A O 1
ATOM 3018 N N . LEU A 1 384 ? 24.629 -0.922 11.454 1.00 17.74 452 LEU A N 1
ATOM 3019 C CA . LEU A 1 384 ? 23.390 -0.529 10.789 1.00 20.18 452 LEU A CA 1
ATOM 3020 C C . LEU A 1 384 ? 22.706 0.652 11.458 1.00 17.83 452 LEU A C 1
ATOM 3021 O O . LEU A 1 384 ? 22.274 1.584 10.769 1.00 19.80 452 LEU A O 1
ATOM 3026 N N . GLU A 1 385 ? 22.547 0.623 12.790 1.00 18.25 453 GLU A N 1
ATOM 3027 C CA . GLU A 1 385 ? 21.760 1.679 13.426 1.00 16.67 453 GLU A CA 1
ATOM 3028 C C . GLU A 1 385 ? 22.413 3.035 13.216 1.00 18.05 453 GLU A C 1
ATOM 3029 O O . GLU A 1 385 ? 21.714 4.051 13.084 1.00 18.98 453 GLU A O 1
ATOM 3035 N N . VAL A 1 386 ? 23.747 3.051 13.121 1.00 21.14 454 VAL A N 1
ATOM 3036 C CA . VAL A 1 386 ? 24.514 4.282 12.934 1.00 24.71 454 VAL A CA 1
ATOM 3037 C C . VAL A 1 386 ? 24.231 4.945 11.592 1.00 24.77 454 VAL A C 1
ATOM 3038 O O . VAL A 1 386 ? 24.455 6.149 11.453 1.00 23.53 454 VAL A O 1
ATOM 3042 N N . THR A 1 387 ? 23.740 4.204 10.599 1.00 21.39 455 THR A N 1
ATOM 3043 C CA . THR A 1 387 ? 23.385 4.783 9.304 1.00 24.29 455 THR A CA 1
ATOM 3044 C C . THR A 1 387 ? 21.954 5.297 9.252 1.00 21.65 455 THR A C 1
ATOM 3045 O O . THR A 1 387 ? 21.554 5.867 8.228 1.00 24.41 455 THR A O 1
ATOM 3049 N N . CYS A 1 388 ? 21.165 5.082 10.309 1.00 18.97 456 CYS A N 1
ATOM 3050 C CA . CYS A 1 388 ? 19.739 5.415 10.301 1.00 17.12 456 CYS A CA 1
ATOM 3051 C C . CYS A 1 388 ? 19.520 6.822 10.844 1.00 19.63 456 CYS A C 1
ATOM 3052 O O . CYS A 1 388 ? 19.125 7.021 11.992 1.00 26.72 456 CYS A O 1
ATOM 3055 N N . ILE A 1 389 ? 19.735 7.812 9.985 1.00 17.57 457 ILE A N 1
ATOM 3056 C CA . ILE A 1 389 ? 19.542 9.206 10.366 1.00 19.50 457 ILE A CA 1
ATOM 3057 C C . ILE A 1 389 ? 18.088 9.608 10.119 1.00 14.65 457 ILE A C 1
ATOM 3058 O O . ILE A 1 389 ? 17.344 9.929 11.057 1.00 18.38 457 ILE A O 1
ATOM 3063 N N . ASN A 1 390 ? 17.667 9.596 8.853 1.00 16.36 458 ASN A N 1
ATOM 3064 C CA . ASN A 1 390 ? 16.242 9.683 8.527 1.00 15.49 458 ASN A CA 1
ATOM 3065 C C . ASN A 1 390 ? 15.532 8.417 8.989 1.00 17.98 458 ASN A C 1
ATOM 3066 O O . ASN A 1 390 ? 16.171 7.372 9.151 1.00 16.56 458 ASN A O 1
ATOM 3071 N N . PRO A 1 391 ? 14.217 8.481 9.214 1.00 15.13 459 PRO A N 1
ATOM 3072 C CA . PRO A 1 391 ? 13.502 7.278 9.652 1.00 13.77 459 PRO A CA 1
ATOM 3073 C C . PRO A 1 391 ? 13.753 6.134 8.693 1.00 13.65 459 PRO A C 1
ATOM 3074 O O . PRO A 1 391 ? 13.648 6.270 7.465 1.00 15.23 459 PRO A O 1
ATOM 3078 N N . THR A 1 392 ? 14.097 4.991 9.267 1.00 12.87 460 THR A N 1
ATOM 3079 C CA . THR A 1 392 ? 14.546 3.841 8.491 1.00 13.17 460 THR A CA 1
ATOM 3080 C C . THR A 1 392 ? 13.983 2.608 9.176 1.00 13.00 460 THR A C 1
ATOM 3081 O O . THR A 1 392 ? 14.130 2.460 10.396 1.00 13.49 460 THR A O 1
ATOM 3085 N N . PHE A 1 393 ? 13.313 1.753 8.406 1.00 13.03 461 PHE A N 1
ATOM 3086 C CA . PHE A 1 393 ? 12.876 0.466 8.920 1.00 12.97 461 PHE A CA 1
ATOM 3087 C C . PHE A 1 393 ? 14.020 -0.528 8.790 1.00 13.37 461 PHE A C 1
ATOM 3088 O O . PHE A 1 393 ? 14.538 -0.743 7.687 1.00 16.02 461 PHE A O 1
ATOM 3096 N N . ILE A 1 394 ? 14.381 -1.170 9.886 1.00 13.86 462 ILE A N 1
ATOM 3097 C CA . ILE A 1 394 ? 15.274 -2.319 9.849 1.00 13.77 462 ILE A CA 1
ATOM 3098 C C . ILE A 1 394 ? 14.407 -3.558 10.018 1.00 13.72 462 ILE A C 1
ATOM 3099 O O . ILE A 1 394 ? 13.679 -3.670 11.011 1.00 13.46 462 ILE A O 1
ATOM 3104 N N . CYS A 1 395 ? 14.496 -4.485 9.063 1.00 14.02 463 CYS A N 1
ATOM 3105 C CA . CYS A 1 395 ? 13.492 -5.529 8.925 1.00 13.98 463 CYS A CA 1
ATOM 3106 C C . CYS A 1 395 ? 14.085 -6.929 9.006 1.00 14.39 463 CYS A C 1
ATOM 3107 O O . CYS A 1 395 ? 15.252 -7.164 8.682 1.00 14.76 463 CYS A O 1
ATOM 3110 N N . ASP A 1 396 ? 13.203 -7.871 9.340 1.00 14.35 464 ASP A N 1
ATOM 3111 C CA . ASP A 1 396 ? 13.419 -9.304 9.140 1.00 14.75 464 ASP A CA 1
ATOM 3112 C C . ASP A 1 396 ? 14.485 -9.853 10.094 1.00 17.96 464 ASP A C 1
ATOM 3113 O O . ASP A 1 396 ? 15.322 -10.675 9.723 1.00 15.92 464 ASP A O 1
ATOM 3118 N N . HIS A 1 397 ? 14.351 -9.475 11.363 1.00 14.81 465 HIS A N 1
ATOM 3119 C CA . HIS A 1 397 ? 15.249 -9.930 12.412 1.00 15.08 465 HIS A CA 1
ATOM 3120 C C . HIS A 1 397 ? 15.245 -11.454 12.536 1.00 15.48 465 HIS A C 1
ATOM 3121 O O . HIS A 1 397 ? 14.191 -12.086 12.460 1.00 15.41 465 HIS A O 1
ATOM 3128 N N . PRO A 1 398 ? 16.386 -12.048 12.855 1.00 15.94 466 PRO A N 1
ATOM 3129 C CA . PRO A 1 398 ? 16.411 -13.483 13.149 1.00 16.37 466 PRO A CA 1
ATOM 3130 C C . PRO A 1 398 ? 15.499 -13.849 14.315 1.00 18.46 466 PRO A C 1
ATOM 3131 O O . PRO A 1 398 ? 15.270 -13.066 15.239 1.00 16.60 466 PRO A O 1
ATOM 3135 N N . GLN A 1 399 ? 14.946 -15.059 14.214 1.00 16.87 467 GLN A N 1
ATOM 3136 C CA . GLN A 1 399 ? 14.037 -15.588 15.223 1.00 16.44 467 GLN A CA 1
ATOM 3137 C C . GLN A 1 399 ? 14.686 -15.635 16.597 1.00 16.64 467 GLN A C 1
ATOM 3138 O O . GLN A 1 399 ? 14.016 -15.395 17.609 1.00 18.00 467 GLN A O 1
ATOM 3144 N N . ILE A 1 400 ? 15.996 -15.870 16.647 1.00 19.31 468 ILE A N 1
ATOM 3145 C CA . ILE A 1 400 ? 16.697 -15.951 17.928 1.00 23.81 468 ILE A CA 1
ATOM 3146 C C . ILE A 1 400 ? 16.677 -14.620 18.663 1.00 26.75 468 ILE A C 1
ATOM 3147 O O . ILE A 1 400 ? 16.857 -14.584 19.887 1.00 22.63 468 ILE A O 1
ATOM 3152 N N . MET A 1 401 ? 16.458 -13.515 17.954 1.00 16.41 469 MET A N 1
ATOM 3153 C CA . MET A 1 401 ? 16.312 -12.222 18.617 1.00 18.32 469 MET A CA 1
ATOM 3154 C C . MET A 1 401 ? 14.873 -11.861 18.954 1.00 20.67 469 MET A C 1
ATOM 3155 O O . MET A 1 401 ? 14.640 -10.808 19.569 1.00 19.00 469 MET A O 1
ATOM 3160 N N . SER A 1 402 ? 13.901 -12.657 18.511 1.00 19.31 470 SER A N 1
ATOM 3161 C CA . SER A 1 402 ? 12.501 -12.230 18.451 1.00 21.73 470 SER A CA 1
ATOM 3162 C C . SER A 1 402 ? 11.575 -13.355 18.916 1.00 19.70 470 SER A C 1
ATOM 3163 O O . SER A 1 402 ? 10.892 -13.985 18.106 1.00 17.33 470 SER A O 1
ATOM 3166 N N . PRO A 1 403 ? 11.526 -13.626 20.219 1.00 19.66 471 PRO A N 1
ATOM 3167 C CA . PRO A 1 403 ? 10.796 -14.817 20.702 1.00 22.63 471 PRO A CA 1
ATOM 3168 C C . PRO A 1 403 ? 9.268 -14.756 20.549 1.00 20.27 471 PRO A C 1
ATOM 3169 O O . PRO A 1 403 ? 8.612 -15.805 20.674 1.00 19.14 471 PRO A O 1
ATOM 3173 N N . LEU A 1 404 ? 8.672 -13.581 20.320 1.00 14.87 472 LEU A N 1
ATOM 3174 C CA . LEU A 1 404 ? 7.225 -13.475 20.151 1.00 14.63 472 LEU A CA 1
ATOM 3175 C C . LEU A 1 404 ? 6.818 -13.149 18.720 1.00 15.68 472 LEU A C 1
ATOM 3176 O O . LEU A 1 404 ? 5.627 -12.988 18.453 1.00 14.21 472 LEU A O 1
ATOM 3181 N N . ALA A 1 405 ? 7.777 -13.015 17.807 1.00 15.29 473 ALA A N 1
ATOM 3182 C CA . ALA A 1 405 ? 7.493 -12.660 16.420 1.00 15.23 473 ALA A CA 1
ATOM 3183 C C . ALA A 1 405 ? 7.296 -13.912 15.567 1.00 17.53 473 ALA A C 1
ATOM 3184 O O . ALA A 1 405 ? 7.990 -14.918 15.745 1.00 15.10 473 ALA A O 1
ATOM 3186 N N . LYS A 1 406 ? 6.347 -13.839 14.635 1.00 15.40 474 LYS A N 1
ATOM 3187 C CA . LYS A 1 406 ? 6.071 -14.969 13.754 1.00 14.92 474 LYS A CA 1
ATOM 3188 C C . LYS A 1 406 ? 7.204 -15.184 12.752 1.00 15.82 474 LYS A C 1
ATOM 3189 O O . LYS A 1 406 ? 7.774 -14.224 12.219 1.00 14.92 474 LYS A O 1
ATOM 3195 N N . TRP A 1 407 ? 7.500 -16.460 12.475 1.00 15.64 475 TRP A N 1
ATOM 3196 C CA . TRP A 1 407 ? 8.545 -16.812 11.522 1.00 16.98 475 TRP A CA 1
ATOM 3197 C C . TRP A 1 407 ? 8.228 -16.214 10.151 1.00 17.28 475 TRP A C 1
ATOM 3198 O O . TRP A 1 407 ? 7.066 -15.990 9.799 1.00 15.57 475 TRP A O 1
ATOM 3209 N N . HIS A 1 408 ? 9.281 -15.845 9.426 1.00 15.83 476 HIS A N 1
ATOM 3210 C CA . HIS A 1 408 ? 9.102 -15.181 8.138 1.00 15.70 476 HIS A CA 1
ATOM 3211 C C . HIS A 1 408 ? 8.523 -16.161 7.126 1.00 16.04 476 HIS A C 1
ATOM 3212 O O . HIS A 1 408 ? 9.020 -17.279 6.968 1.00 17.09 476 HIS A O 1
ATOM 3219 N N . ARG A 1 409 ? 7.534 -15.710 6.364 1.00 15.86 477 ARG A N 1
ATOM 3220 C CA . ARG A 1 409 ? 6.852 -16.678 5.503 1.00 16.21 477 ARG A CA 1
ATOM 3221 C C . ARG A 1 409 ? 7.702 -17.114 4.320 1.00 22.45 477 ARG A C 1
ATOM 3222 O O . ARG A 1 409 ? 7.362 -18.120 3.681 1.00 17.29 477 ARG A O 1
ATOM 3230 N N . SER A 1 410 ? 8.799 -16.406 4.015 1.00 16.56 478 SER A N 1
ATOM 3231 C CA . SER A 1 410 ? 9.646 -16.819 2.903 1.00 19.38 478 SER A CA 1
ATOM 3232 C C . SER A 1 410 ? 11.143 -16.806 3.189 1.00 25.02 478 SER A C 1
ATOM 3233 O O . SER A 1 410 ? 11.918 -17.138 2.288 1.00 28.71 478 SER A O 1
ATOM 3236 N N . LYS A 1 411 ? 11.588 -16.459 4.392 1.00 18.89 479 LYS A N 1
ATOM 3237 C CA . LYS A 1 411 ? 13.020 -16.429 4.690 1.00 20.62 479 LYS A CA 1
ATOM 3238 C C . LYS A 1 411 ? 13.278 -17.292 5.915 1.00 21.73 479 LYS A C 1
ATOM 3239 O O . LYS A 1 411 ? 12.909 -16.916 7.034 1.00 17.74 479 LYS A O 1
ATOM 3245 N N . GLU A 1 412 ? 13.912 -18.449 5.706 1.00 21.13 480 GLU A N 1
ATOM 3246 C CA . GLU A 1 412 ? 14.124 -19.397 6.795 1.00 27.51 480 GLU A CA 1
ATOM 3247 C C . GLU A 1 412 ? 14.974 -18.784 7.906 1.00 22.06 480 GLU A C 1
ATOM 3248 O O . GLU A 1 412 ? 16.002 -18.158 7.641 1.00 23.27 480 GLU A O 1
ATOM 3254 N N . GLY A 1 413 ? 14.530 -18.953 9.150 1.00 19.66 481 GLY A N 1
ATOM 3255 C CA . GLY A 1 413 ? 15.263 -18.484 10.311 1.00 19.31 481 GLY A CA 1
ATOM 3256 C C . GLY A 1 413 ? 15.037 -17.028 10.675 1.00 17.29 481 GLY A C 1
ATOM 3257 O O . GLY A 1 413 ? 15.516 -16.587 11.727 1.00 18.99 481 GLY A O 1
ATOM 3258 N N . LEU A 1 414 ? 14.315 -16.276 9.867 1.00 16.91 482 LEU A N 1
ATOM 3259 C CA . LEU A 1 414 ? 14.023 -14.880 10.153 1.00 16.36 482 LEU A CA 1
ATOM 3260 C C . LEU A 1 414 ? 12.569 -14.763 10.606 1.00 15.98 482 LEU A C 1
ATOM 3261 O O . LEU A 1 414 ? 11.825 -15.755 10.650 1.00 16.15 482 LEU A O 1
ATOM 3266 N N . THR A 1 415 ? 12.162 -13.542 10.946 1.00 15.49 483 THR A N 1
ATOM 3267 C CA . THR A 1 415 ? 10.819 -13.270 11.443 1.00 15.12 483 THR A CA 1
ATOM 3268 C C . THR A 1 415 ? 10.263 -12.063 10.707 1.00 14.72 483 THR A C 1
ATOM 3269 O O . THR A 1 415 ? 11.000 -11.324 10.058 1.00 14.75 483 THR A O 1
ATOM 3273 N N . GLU A 1 416 ? 8.946 -11.892 10.790 1.00 14.45 484 GLU A N 1
ATOM 3274 C CA . GLU A 1 416 ? 8.273 -10.745 10.170 1.00 14.09 484 GLU A CA 1
ATOM 3275 C C . GLU A 1 416 ? 8.257 -9.610 11.191 1.00 14.63 484 GLU A C 1
ATOM 3276 O O . GLU A 1 416 ? 7.245 -9.303 11.818 1.00 13.45 484 GLU A O 1
ATOM 3282 N N . ARG A 1 417 ? 9.405 -8.958 11.316 1.00 13.70 485 ARG A N 1
ATOM 3283 C CA . ARG A 1 417 ? 9.625 -7.948 12.331 1.00 13.41 485 ARG A CA 1
ATOM 3284 C C . ARG A 1 417 ? 10.196 -6.701 11.669 1.00 13.27 485 ARG A C 1
ATOM 3285 O O . ARG A 1 417 ? 10.915 -6.789 10.672 1.00 14.63 485 ARG A O 1
ATOM 3293 N N . PHE A 1 418 ? 9.902 -5.538 12.235 1.00 12.93 486 PHE A N 1
ATOM 3294 C CA . PHE A 1 418 ? 10.696 -4.368 11.894 1.00 13.75 486 PHE A CA 1
ATOM 3295 C C . PHE A 1 418 ? 10.875 -3.508 13.134 1.00 12.64 486 PHE A C 1
ATOM 3296 O O . PHE A 1 418 ? 10.094 -3.583 14.090 1.00 12.44 486 PHE A O 1
ATOM 3304 N N . GLU A 1 419 ? 11.927 -2.702 13.097 1.00 12.71 487 GLU A N 1
ATOM 3305 C CA . GLU A 1 419 ? 12.129 -1.614 14.041 1.00 12.50 487 GLU A CA 1
ATOM 3306 C C . GLU A 1 419 ? 12.275 -0.344 13.229 1.00 12.42 487 GLU A C 1
ATOM 3307 O O . GLU A 1 419 ? 12.904 -0.359 12.167 1.00 14.02 487 GLU A O 1
ATOM 3313 N N . LEU A 1 420 ? 11.730 0.754 13.739 1.00 12.11 488 LEU A N 1
ATOM 3314 C CA . LEU A 1 420 ? 11.895 2.048 13.094 1.00 12.07 488 LEU A CA 1
ATOM 3315 C C . LEU A 1 420 ? 12.948 2.814 13.868 1.00 12.14 488 LEU A C 1
ATOM 3316 O O . LEU A 1 420 ? 12.801 3.009 15.085 1.00 11.98 488 LEU A O 1
ATOM 3321 N N . PHE A 1 421 ? 14.034 3.190 13.175 1.00 12.44 489 PHE A N 1
ATOM 3322 C CA . PHE A 1 421 ? 15.125 3.968 13.741 1.00 12.60 489 PHE A CA 1
ATOM 3323 C C . PHE A 1 421 ? 15.099 5.385 13.192 1.00 12.56 489 PHE A C 1
ATOM 3324 O O . PHE A 1 421 ? 14.880 5.586 11.995 1.00 15.63 489 PHE A O 1
ATOM 3332 N N . VAL A 1 422 ? 15.376 6.348 14.070 1.00 14.11 490 VAL A N 1
ATOM 3333 C CA . VAL A 1 422 ? 15.477 7.768 13.738 1.00 13.88 490 VAL A CA 1
ATOM 3334 C C . VAL A 1 422 ? 16.679 8.296 14.495 1.00 13.68 490 VAL A C 1
ATOM 3335 O O . VAL A 1 422 ? 16.776 8.084 15.712 1.00 14.86 490 VAL A O 1
ATOM 3339 N N . MET A 1 423 ? 17.590 8.967 13.791 1.00 15.54 491 MET A N 1
ATOM 3340 C CA . MET A 1 423 ? 18.783 9.531 14.432 1.00 21.38 491 MET A CA 1
ATOM 3341 C C . MET A 1 423 ? 19.492 8.488 15.300 1.00 20.50 491 MET A C 1
ATOM 3342 O O . MET A 1 423 ? 19.876 8.740 16.451 1.00 14.50 491 MET A O 1
ATOM 3347 N N . LYS A 1 424 ? 19.653 7.294 14.730 1.00 14.28 492 LYS A N 1
ATOM 3348 C CA . LYS A 1 424 ? 20.375 6.167 15.306 1.00 19.10 492 LYS A CA 1
ATOM 3349 C C . LYS A 1 424 ? 19.696 5.536 16.515 1.00 18.94 492 LYS A C 1
ATOM 3350 O O . LYS A 1 424 ? 20.332 4.725 17.198 1.00 19.43 492 LYS A O 1
ATOM 3356 N N . LYS A 1 425 ? 18.438 5.859 16.794 1.00 16.97 493 LYS A N 1
ATOM 3357 C CA . LYS A 1 425 ? 17.728 5.369 17.971 1.00 16.65 493 LYS A CA 1
ATOM 3358 C C . LYS A 1 425 ? 16.420 4.697 17.575 1.00 15.83 493 LYS A C 1
ATOM 3359 O O . LYS A 1 425 ? 15.702 5.188 16.694 1.00 13.63 493 LYS A O 1
ATOM 3365 N N . GLU A 1 426 ? 16.080 3.623 18.287 1.00 13.75 494 GLU A N 1
ATOM 3366 C CA . GLU A 1 426 ? 14.813 2.927 18.050 1.00 14.52 494 GLU A CA 1
ATOM 3367 C C . GLU A 1 426 ? 13.636 3.732 18.575 1.00 13.39 494 GLU A C 1
ATOM 3368 O O . GLU A 1 426 ? 13.613 4.108 19.753 1.00 14.17 494 GLU A O 1
ATOM 3374 N N . ILE A 1 427 ? 12.629 3.950 17.731 1.00 11.85 495 ILE A N 1
ATOM 3375 C CA . ILE A 1 427 ? 11.385 4.535 18.207 1.00 11.39 495 ILE A CA 1
ATOM 3376 C C . ILE A 1 427 ? 10.188 3.583 18.111 1.00 14.70 495 ILE A C 1
ATOM 3377 O O . ILE A 1 427 ? 9.224 3.768 18.867 1.00 16.10 495 ILE A O 1
ATOM 3382 N N . CYS A 1 428 ? 10.209 2.580 17.221 1.00 12.09 496 CYS A N 1
ATOM 3383 C CA . CYS A 1 428 ? 9.098 1.620 17.098 1.00 13.91 496 CYS A CA 1
ATOM 3384 C C . CYS A 1 428 ? 9.651 0.210 16.959 1.00 14.91 496 CYS A C 1
ATOM 3385 O O . CYS A 1 428 ? 10.733 0.018 16.398 1.00 13.34 496 CYS A O 1
ATOM 3388 N N . ASN A 1 429 ? 8.891 -0.769 17.455 1.00 11.58 497 ASN A N 1
ATOM 3389 C CA . ASN A 1 429 ? 9.185 -2.196 17.301 1.00 11.88 497 ASN A CA 1
ATOM 3390 C C . ASN A 1 429 ? 7.864 -2.899 16.970 1.00 13.36 497 ASN A C 1
ATOM 3391 O O . ASN A 1 429 ? 6.870 -2.660 17.657 1.00 12.14 497 ASN A O 1
ATOM 3396 N N . ALA A 1 430 ? 7.823 -3.735 15.924 1.00 12.01 498 ALA A N 1
ATOM 3397 C CA . ALA A 1 430 ? 6.543 -4.308 15.496 1.00 11.98 498 ALA A CA 1
ATOM 3398 C C . ALA A 1 430 ? 6.767 -5.649 14.808 1.00 13.59 498 ALA A C 1
ATOM 3399 O O . ALA A 1 430 ? 7.858 -5.924 14.297 1.00 12.56 498 ALA A O 1
ATOM 3401 N N . TYR A 1 431 ? 5.722 -6.483 14.789 1.00 12.40 499 TYR A N 1
ATOM 3402 C CA . TYR A 1 431 ? 5.859 -7.724 14.034 1.00 12.75 499 TYR A CA 1
ATOM 3403 C C . TYR A 1 431 ? 4.510 -8.378 13.785 1.00 12.81 499 TYR A C 1
ATOM 3404 O O . TYR A 1 431 ? 3.526 -8.125 14.488 1.00 12.64 499 TYR A O 1
ATOM 3413 N N . THR A 1 432 ? 4.482 -9.224 12.761 1.00 13.09 500 THR A N 1
ATOM 3414 C CA . THR A 1 432 ? 3.420 -10.208 12.682 1.00 15.28 500 THR A CA 1
ATOM 3415 C C . THR A 1 432 ? 3.553 -11.085 13.911 1.00 15.16 500 THR A C 1
ATOM 3416 O O . THR A 1 432 ? 4.640 -11.602 14.194 1.00 14.35 500 THR A O 1
ATOM 3420 N N . GLU A 1 433 ? 2.447 -11.267 14.631 1.00 15.91 501 GLU A N 1
ATOM 3421 C CA . GLU A 1 433 ? 2.501 -11.892 15.947 1.00 13.65 501 GLU A CA 1
ATOM 3422 C C . GLU A 1 433 ? 2.580 -13.407 15.838 1.00 14.11 501 GLU A C 1
ATOM 3423 O O . GLU A 1 433 ? 1.841 -14.031 15.068 1.00 14.93 501 GLU A O 1
ATOM 3429 N N . LEU A 1 434 ? 3.441 -14.018 16.640 1.00 14.36 502 LEU A N 1
ATOM 3430 C CA . LEU A 1 434 ? 3.444 -15.477 16.670 1.00 14.88 502 LEU A CA 1
ATOM 3431 C C . LEU A 1 434 ? 2.128 -15.948 17.271 1.00 19.44 502 LEU A C 1
ATOM 3432 O O . LEU A 1 434 ? 1.779 -15.548 18.387 1.00 19.16 502 LEU A O 1
ATOM 3437 N N . ASN A 1 435 ? 1.386 -16.777 16.535 1.00 15.39 503 ASN A N 1
ATOM 3438 C CA . ASN A 1 435 ? 0.090 -17.247 17.020 1.00 16.42 503 ASN A CA 1
ATOM 3439 C C . ASN A 1 435 ? -0.044 -18.768 16.995 1.00 20.02 503 ASN A C 1
ATOM 3440 O O . ASN 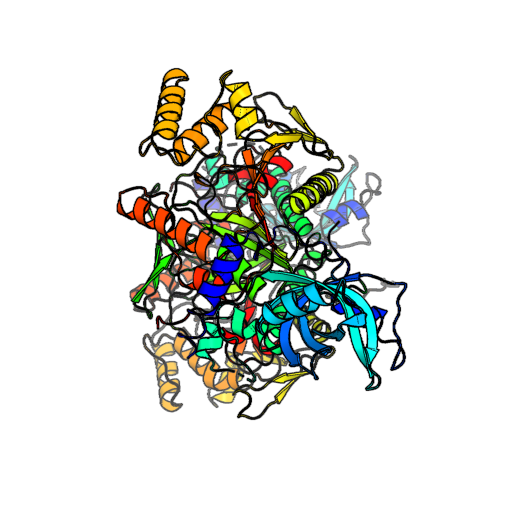A 1 435 ? -1.150 -19.287 17.206 1.00 22.45 503 ASN A O 1
ATOM 3445 N N . ASP A 1 436 ? 1.049 -19.499 16.779 1.00 18.43 504 ASP A N 1
ATOM 3446 C CA . ASP A 1 436 ? 1.030 -20.954 16.891 1.00 18.61 504 ASP A CA 1
ATOM 3447 C C . ASP A 1 436 ? 1.444 -21.288 18.319 1.00 22.03 504 ASP A C 1
ATOM 3448 O O . ASP A 1 436 ? 2.597 -21.012 18.693 1.00 19.37 504 ASP A O 1
ATOM 3453 N N . PRO A 1 437 ? 0.541 -21.828 19.159 1.00 20.48 505 PRO A N 1
ATOM 3454 C CA . PRO A 1 437 ? 0.903 -22.089 20.571 1.00 20.82 505 PRO A CA 1
ATOM 3455 C C . PRO A 1 437 ? 2.058 -23.060 20.765 1.00 21.60 505 PRO A C 1
ATOM 3456 O O . PRO A 1 437 ? 2.831 -22.909 21.720 1.00 18.51 505 PRO A O 1
ATOM 3460 N N . MET A 1 438 ? 2.177 -24.076 19.904 1.00 21.92 506 MET A N 1
ATOM 3461 C CA . MET A 1 438 ? 3.261 -25.040 20.068 1.00 26.26 506 MET A CA 1
ATOM 3462 C C . MET A 1 438 ? 4.606 -24.382 19.830 1.00 21.24 506 MET A C 1
ATOM 3463 O O . MET A 1 438 ? 5.563 -24.596 20.585 1.00 23.67 506 MET A O 1
ATOM 3468 N N . ARG A 1 439 ? 4.692 -23.574 18.784 1.00 20.26 507 ARG A N 1
ATOM 3469 C CA . ARG A 1 439 ? 5.926 -22.855 18.518 1.00 24.56 507 ARG A CA 1
ATOM 3470 C C . ARG A 1 439 ? 6.211 -21.824 19.592 1.00 19.50 507 ARG A C 1
ATOM 3471 O O . ARG A 1 439 ? 7.373 -21.589 19.948 1.00 20.42 507 ARG A O 1
ATOM 3479 N N . GLN A 1 440 ? 5.171 -21.165 20.104 1.00 21.06 508 GLN A N 1
ATOM 3480 C CA . GLN A 1 440 ? 5.409 -20.160 21.130 1.00 20.90 508 GLN A CA 1
ATOM 3481 C C . GLN A 1 440 ? 5.924 -20.807 22.405 1.00 20.57 508 GLN A C 1
ATOM 3482 O O . GLN A 1 440 ? 6.829 -20.275 23.061 1.00 18.69 508 GLN A O 1
ATOM 3488 N N . ARG A 1 441 ? 5.372 -21.970 22.756 1.00 20.96 509 ARG A N 1
ATOM 3489 C CA . ARG A 1 441 ? 5.838 -22.659 23.946 1.00 25.82 509 ARG A CA 1
ATOM 3490 C C . ARG A 1 441 ? 7.287 -23.080 23.776 1.00 24.47 509 ARG A C 1
ATOM 3491 O O . ARG A 1 441 ? 8.101 -22.937 24.696 1.00 27.81 509 ARG A O 1
ATOM 3499 N N . GLN A 1 442 ? 7.646 -23.494 22.563 1.00 26.45 510 GLN A N 1
ATOM 3500 C CA . GLN A 1 442 ? 9.014 -23.880 22.266 1.00 31.37 510 GLN A CA 1
ATOM 3501 C C . GLN A 1 442 ? 9.971 -22.701 22.413 1.00 29.09 510 GLN A C 1
ATOM 3502 O O . GLN A 1 442 ? 11.053 -22.838 23.007 1.00 28.00 510 GLN A O 1
ATOM 3508 N N . LEU A 1 443 ? 9.585 -21.524 21.898 1.00 24.62 511 LEU A N 1
ATOM 3509 C CA . LEU A 1 443 ? 10.426 -20.347 22.073 1.00 24.92 511 LEU A CA 1
ATOM 3510 C C . LEU A 1 443 ? 10.522 -19.935 23.539 1.00 28.55 511 LEU A C 1
ATOM 3511 O O . LEU A 1 443 ? 11.574 -19.439 23.971 1.00 26.43 511 LEU A O 1
ATOM 3516 N N . PHE A 1 444 ? 9.438 -20.104 24.314 1.00 25.05 512 PHE A N 1
ATOM 3517 C CA . PHE A 1 444 ? 9.512 -19.790 25.743 1.00 27.46 512 PHE A CA 1
ATOM 3518 C C . PHE A 1 444 ? 10.477 -20.726 26.449 1.00 28.96 512 PHE A C 1
ATOM 3519 O O . PHE A 1 444 ? 11.202 -20.306 27.359 1.00 31.14 512 PHE A O 1
ATOM 3527 N N . GLU A 1 445 ? 10.507 -21.998 26.038 1.00 30.85 513 GLU A N 1
ATOM 3528 C CA . GLU A 1 445 ? 11.429 -22.938 26.665 1.00 34.20 513 GLU A CA 1
ATOM 3529 C C . GLU A 1 445 ? 12.876 -22.546 26.386 1.00 42.48 513 GLU A C 1
ATOM 3530 O O . GLU A 1 445 ? 13.737 -22.662 27.267 1.00 48.61 513 GLU A O 1
ATOM 3536 N N . GLU A 1 446 ? 13.149 -22.020 25.190 1.00 41.68 514 GLU A N 1
ATOM 3537 C CA . GLU A 1 446 ? 14.484 -21.521 24.886 1.00 41.86 514 GLU A CA 1
ATOM 3538 C C . GLU A 1 446 ? 14.829 -20.308 25.740 1.00 41.63 514 GLU A C 1
ATOM 3539 O O . GLU A 1 446 ? 15.974 -20.161 26.183 1.00 41.45 514 GLU A O 1
ATOM 3545 N N . GLN A 1 447 ? 13.850 -19.434 25.995 1.00 36.72 515 GLN A N 1
ATOM 3546 C CA . GLN A 1 447 ? 14.102 -18.288 26.859 1.00 36.92 515 GLN A CA 1
ATOM 3547 C C . GLN A 1 447 ? 14.390 -18.715 28.297 1.00 40.28 515 GLN A C 1
ATOM 3548 O O . GLN A 1 447 ? 15.218 -18.095 28.974 1.00 38.23 515 GLN A O 1
ATOM 3554 N N . ALA A 1 448 ? 13.714 -19.765 28.779 1.00 43.99 516 ALA A N 1
ATOM 3555 C CA . ALA A 1 448 ? 13.943 -20.258 30.136 1.00 48.22 516 ALA A CA 1
ATOM 3556 C C . ALA A 1 448 ? 15.335 -20.856 30.294 1.00 54.72 516 ALA A C 1
ATOM 3557 O O . ALA A 1 448 ? 15.957 -20.728 31.356 1.00 59.09 516 ALA A O 1
ATOM 3559 N N . LYS A 1 449 ? 15.847 -21.504 29.248 1.00 55.22 517 LYS A N 1
ATOM 3560 C CA . LYS A 1 449 ? 17.209 -22.019 29.309 1.00 54.93 517 LYS A CA 1
ATOM 3561 C C . LYS A 1 449 ? 18.212 -20.875 29.391 1.00 55.48 517 LYS A C 1
ATOM 3562 O O . LYS A 1 449 ? 19.074 -20.849 30.277 1.00 54.15 517 LYS A O 1
ATOM 3565 N N . ALA A 1 450 ? 18.073 -19.885 28.506 1.00 55.66 518 ALA A N 1
ATOM 3566 C CA . ALA A 1 450 ? 19.010 -18.771 28.475 1.00 55.13 518 ALA A CA 1
ATOM 3567 C C . ALA A 1 450 ? 18.978 -17.958 29.761 1.00 55.86 518 ALA A C 1
ATOM 3568 O O . ALA A 1 450 ? 19.971 -17.296 30.083 1.00 56.93 518 ALA A O 1
ATOM 3570 N N . LYS A 1 451 ? 17.861 -17.979 30.494 1.00 56.52 519 LYS A N 1
ATOM 3571 C CA . LYS A 1 451 ? 17.829 -17.313 31.793 1.00 56.69 519 LYS A CA 1
ATOM 3572 C C . LYS A 1 451 ? 18.688 -18.050 32.811 1.00 60.79 519 LYS A C 1
ATOM 3573 O O . LYS A 1 451 ? 19.442 -17.423 33.564 1.00 58.63 519 LYS A O 1
ATOM 3576 N N . ALA A 1 452 ? 18.596 -19.383 32.840 1.00 66.46 520 ALA A N 1
ATOM 3577 C CA . ALA A 1 452 ? 19.409 -20.164 33.768 1.00 70.49 520 ALA A CA 1
ATOM 3578 C C . ALA A 1 452 ? 20.893 -20.094 33.422 1.00 72.17 520 ALA A C 1
ATOM 3579 O O . ALA A 1 452 ? 21.742 -20.267 34.305 1.00 73.88 520 ALA A O 1
ATOM 3581 N N . ALA A 1 453 ? 21.224 -19.845 32.152 1.00 70.22 521 ALA A N 1
ATOM 3582 C CA . ALA A 1 453 ? 22.611 -19.771 31.706 1.00 68.70 521 ALA A CA 1
ATOM 3583 C C . ALA A 1 453 ? 23.270 -18.428 31.992 1.00 69.42 521 ALA A C 1
ATOM 3584 O O . ALA A 1 453 ? 24.485 -18.305 31.800 1.00 70.54 521 ALA A O 1
ATOM 3586 N N . GLY A 1 454 ? 22.515 -17.422 32.427 1.00 69.57 522 GLY A N 1
ATOM 3587 C CA . GLY A 1 454 ? 23.117 -16.150 32.784 1.00 69.19 522 GLY A CA 1
ATOM 3588 C C . GLY A 1 454 ? 22.446 -14.901 32.245 1.00 67.39 522 GLY A C 1
ATOM 3589 O O . GLY A 1 454 ? 22.893 -13.788 32.543 1.00 63.90 522 GLY A O 1
ATOM 3590 N N . ASP A 1 455 ? 21.383 -15.053 31.451 1.00 68.03 523 ASP A N 1
ATOM 3591 C CA . ASP A 1 455 ? 20.683 -13.908 30.865 1.00 68.28 523 ASP A CA 1
ATOM 3592 C C . ASP A 1 455 ? 19.525 -13.515 31.778 1.00 66.93 523 ASP A C 1
ATOM 3593 O O . ASP A 1 455 ? 18.451 -14.120 31.737 1.00 68.58 523 ASP A O 1
ATOM 3598 N N . ASP A 1 456 ? 19.737 -12.473 32.587 1.00 62.92 524 ASP A N 1
ATOM 3599 C CA . ASP A 1 456 ? 18.735 -12.017 33.544 1.00 59.43 524 ASP A CA 1
ATOM 3600 C C . ASP A 1 456 ? 17.632 -11.182 32.897 1.00 57.36 524 ASP A C 1
ATOM 3601 O O . ASP A 1 456 ? 16.679 -10.798 33.584 1.00 56.51 524 ASP A O 1
ATOM 3603 N N . GLU A 1 457 ? 17.761 -10.847 31.617 1.00 55.29 525 GLU A N 1
ATOM 3604 C CA . GLU A 1 457 ? 16.702 -10.171 30.881 1.00 56.94 525 GLU A CA 1
ATOM 3605 C C . GLU A 1 457 ? 15.805 -11.128 30.095 1.00 54.36 525 GLU A C 1
ATOM 3606 O O . GLU A 1 457 ? 14.814 -10.674 29.510 1.00 52.42 525 GLU A O 1
ATOM 3612 N N . ALA A 1 458 ? 16.124 -12.428 30.073 1.00 51.78 526 ALA A N 1
ATOM 3613 C CA . ALA A 1 458 ? 15.359 -13.402 29.293 1.00 47.83 526 ALA A CA 1
ATOM 3614 C C . ALA A 1 458 ? 13.959 -13.623 29.874 1.00 44.10 526 ALA A C 1
ATOM 3615 O O . ALA A 1 458 ? 13.728 -13.492 31.084 1.00 42.87 526 ALA A O 1
ATOM 3617 N N . MET A 1 459 ? 13.020 -13.965 28.990 1.00 38.05 527 MET A N 1
ATOM 3618 C CA . MET A 1 459 ? 11.616 -14.063 29.372 1.00 34.83 527 MET A CA 1
ATOM 3619 C C . MET A 1 459 ? 11.298 -15.307 30.194 1.00 36.74 527 MET A C 1
ATOM 3620 O O . MET A 1 459 ? 11.895 -16.377 30.017 1.00 37.24 527 MET A O 1
ATOM 3625 N N . PHE A 1 460 ? 10.325 -15.155 31.093 1.00 36.74 528 PHE A N 1
ATOM 3626 C CA . PHE A 1 460 ? 9.718 -16.284 31.790 1.00 38.46 528 PHE A CA 1
ATOM 3627 C C . PHE A 1 460 ? 8.697 -16.982 30.901 1.00 36.75 528 PHE A C 1
ATOM 3628 O O . PHE A 1 460 ? 8.009 -16.348 30.094 1.00 35.59 528 PHE A O 1
ATOM 3636 N N . ILE A 1 461 ? 8.558 -18.294 31.096 1.00 34.34 529 ILE A N 1
ATOM 3637 C CA . ILE A 1 461 ? 7.463 -19.019 30.458 1.00 35.90 529 ILE A CA 1
ATOM 3638 C C . ILE A 1 461 ? 6.138 -18.522 31.012 1.00 35.76 529 ILE A C 1
ATOM 3639 O O . ILE A 1 461 ? 5.971 -18.369 32.226 1.00 37.00 529 ILE A O 1
ATOM 3644 N N . ASP A 1 462 ? 5.173 -18.299 30.131 1.00 32.04 530 ASP A N 1
ATOM 3645 C CA . ASP A 1 462 ? 3.850 -17.847 30.544 1.00 32.57 530 ASP A CA 1
ATOM 3646 C C . ASP A 1 462 ? 2.859 -18.881 30.031 1.00 32.28 530 ASP A C 1
ATOM 3647 O O . ASP A 1 462 ? 2.421 -18.796 28.881 1.00 24.99 530 ASP A O 1
ATOM 3652 N N . GLU A 1 463 ? 2.539 -19.878 30.864 1.00 31.11 531 GLU A N 1
ATOM 3653 C CA . GLU A 1 463 ? 1.626 -20.924 30.404 1.00 33.92 531 GLU A CA 1
ATOM 3654 C C . GLU A 1 463 ? 0.204 -20.404 30.222 1.00 26.96 531 GLU A C 1
ATOM 3655 O O . GLU A 1 463 ? -0.531 -20.923 29.378 1.00 29.24 531 GLU A O 1
ATOM 3661 N N . ASN A 1 464 ? -0.209 -19.398 31.000 1.00 25.67 532 ASN A N 1
ATOM 3662 C CA . ASN A 1 464 ? -1.536 -18.817 30.792 1.00 28.66 532 ASN A CA 1
ATOM 3663 C C . ASN A 1 464 ? -1.661 -18.224 29.397 1.00 26.76 532 ASN A C 1
ATOM 3664 O O . ASN A 1 464 ? -2.691 -18.383 28.737 1.00 22.23 532 ASN A O 1
ATOM 3669 N N . PHE A 1 465 ? -0.619 -17.536 28.936 1.00 26.86 533 PHE A N 1
ATOM 3670 C CA . PHE A 1 465 ? -0.681 -16.945 27.608 1.00 20.41 533 PHE A CA 1
ATOM 3671 C C . PHE A 1 465 ? -0.683 -18.024 26.534 1.00 21.48 533 PHE A C 1
ATOM 3672 O O . PHE A 1 465 ? -1.436 -17.934 25.554 1.00 20.67 533 PHE A O 1
ATOM 3680 N N . CYS A 1 466 ? 0.125 -19.071 26.716 1.00 22.35 534 CYS A N 1
ATOM 3681 C CA . CYS A 1 466 ? 0.146 -20.154 25.733 1.00 24.46 534 CYS A CA 1
ATOM 3682 C C . CYS A 1 466 ? -1.207 -20.850 25.652 1.00 23.45 534 CYS A C 1
ATOM 3683 O O . CYS A 1 466 ? -1.649 -21.252 24.565 1.00 21.42 534 CYS A O 1
ATOM 3686 N N . THR A 1 467 ? -1.887 -20.989 26.791 1.00 21.89 535 THR A N 1
ATOM 3687 C CA . THR A 1 467 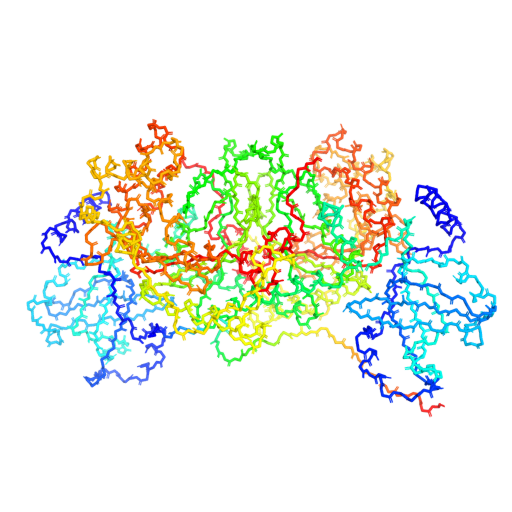? -3.238 -21.554 26.780 1.00 24.32 535 THR A CA 1
ATOM 3688 C C . THR A 1 467 ? -4.203 -20.675 25.990 1.00 23.21 535 THR A C 1
ATOM 3689 O O . THR A 1 467 ? -5.050 -21.178 25.237 1.00 20.95 535 THR A O 1
ATOM 3693 N N . ALA A 1 468 ? -4.060 -19.354 26.100 1.00 18.24 536 ALA A N 1
ATOM 3694 C CA . ALA A 1 468 ? -4.931 -18.488 25.321 1.00 18.76 536 ALA A CA 1
ATOM 3695 C C . ALA A 1 468 ? -4.708 -18.696 23.834 1.00 19.00 536 ALA A C 1
ATOM 3696 O O . ALA A 1 468 ? -5.670 -18.716 23.055 1.00 18.99 536 ALA A O 1
ATOM 3698 N N . LEU A 1 469 ? -3.443 -18.883 23.421 1.00 18.12 537 LEU A N 1
ATOM 3699 C CA . LEU A 1 469 ? -3.135 -19.139 22.017 1.00 19.18 537 LEU A CA 1
ATOM 3700 C C . LEU A 1 469 ? -3.777 -20.436 21.540 1.00 18.42 537 LEU A C 1
ATOM 3701 O O . LEU A 1 469 ? -4.060 -20.585 20.344 1.00 20.42 537 LEU A O 1
ATOM 3706 N N . GLU A 1 470 ? -4.016 -21.374 22.456 1.00 18.30 538 GLU A N 1
ATOM 3707 C CA . GLU A 1 470 ? -4.648 -22.638 22.090 1.00 18.88 538 GLU A CA 1
ATOM 3708 C C . GLU A 1 470 ? -6.111 -22.476 21.716 1.00 20.84 538 GLU A C 1
ATOM 3709 O O . GLU A 1 470 ? -6.673 -23.365 21.080 1.00 21.75 538 GLU A O 1
ATOM 3715 N N . TYR A 1 471 ? -6.752 -21.391 22.135 1.00 18.93 539 TYR A N 1
ATOM 3716 C CA . TYR A 1 471 ? -8.111 -21.116 21.704 1.00 19.42 539 TYR A CA 1
ATOM 3717 C C . TYR A 1 471 ? -8.177 -20.424 20.351 1.00 21.08 539 TYR A C 1
ATOM 3718 O O . TYR A 1 471 ? -9.280 -20.268 19.815 1.00 20.19 539 TYR A O 1
ATOM 3727 N N . GLY A 1 472 ? -7.036 -20.019 19.788 1.00 20.44 540 GLY A N 1
ATOM 3728 C CA . GLY A 1 472 ? -7.022 -19.412 18.468 1.00 16.85 540 GLY A CA 1
ATOM 3729 C C . GLY A 1 472 ? -6.877 -17.897 18.507 1.00 19.90 540 GLY A C 1
ATOM 3730 O O . GLY A 1 472 ? -7.856 -17.161 18.694 1.00 18.14 540 GLY A O 1
ATOM 3731 N N . LEU A 1 473 ? -5.645 -17.421 18.331 1.00 15.85 541 LEU A N 1
ATOM 3732 C CA . LEU A 1 473 ? -5.394 -16.017 18.035 1.00 15.26 541 LEU A CA 1
ATOM 3733 C C . LEU A 1 473 ? -5.428 -15.829 16.525 1.00 15.17 541 LEU A C 1
ATOM 3734 O O . LEU A 1 473 ? -4.641 -16.475 15.816 1.00 15.35 541 LEU A O 1
ATOM 3739 N N . PRO A 1 474 ? -6.275 -14.955 15.995 1.00 15.04 542 PRO A N 1
ATOM 3740 C CA . PRO A 1 474 ? -6.284 -14.714 14.543 1.00 16.61 542 PRO A CA 1
ATOM 3741 C C . PRO A 1 474 ? -4.945 -14.173 14.096 1.00 17.73 542 PRO A C 1
ATOM 3742 O O . PRO A 1 474 ? -4.191 -13.615 14.912 1.00 14.85 542 PRO A O 1
ATOM 3746 N N . PRO A 1 475 ? -4.601 -14.348 12.826 1.00 14.65 543 PRO A N 1
ATOM 3747 C CA . PRO A 1 475 ? -3.409 -13.674 12.306 1.00 19.12 543 PRO A CA 1
ATOM 3748 C C . PRO A 1 475 ? -3.541 -12.189 12.620 1.00 18.24 543 PRO A C 1
ATOM 3749 O O . PRO A 1 475 ? -4.599 -11.585 12.406 1.00 16.19 543 PRO A O 1
ATOM 3753 N N . THR A 1 476 ? -2.467 -11.619 13.174 1.00 13.63 544 THR A N 1
ATOM 3754 C CA . THR A 1 476 ? -2.485 -10.330 13.868 1.00 13.58 544 THR A CA 1
ATOM 3755 C C . THR A 1 476 ? -1.098 -9.705 13.750 1.00 13.74 544 THR A C 1
ATOM 3756 O O . THR A 1 476 ? -0.095 -10.411 13.691 1.00 13.19 544 THR A O 1
ATOM 3760 N N . ALA A 1 477 ? -1.028 -8.375 13.760 1.00 12.64 545 ALA A N 1
ATOM 3761 C CA . ALA A 1 477 ? 0.258 -7.715 13.856 1.00 12.46 545 ALA A CA 1
ATOM 3762 C C . ALA A 1 477 ? 0.163 -6.667 14.949 1.00 12.14 545 ALA A C 1
ATOM 3763 O O . ALA A 1 477 ? -0.875 -6.013 15.100 1.00 12.88 545 ALA A O 1
ATOM 3765 N N . GLY A 1 478 ? 1.238 -6.529 15.733 1.00 12.80 546 GLY A N 1
ATOM 3766 C CA . GLY A 1 478 ? 1.263 -5.574 16.818 1.00 11.83 546 GLY A CA 1
ATOM 3767 C C . GLY A 1 478 ? 2.491 -4.682 16.742 1.00 14.38 546 GLY A C 1
ATOM 3768 O O . GLY A 1 478 ? 3.430 -4.937 15.990 1.00 11.81 546 GLY A O 1
ATOM 3769 N N . TRP A 1 479 ? 2.487 -3.658 17.593 1.00 12.63 547 TRP A N 1
ATOM 3770 C CA . TRP A 1 479 ? 3.369 -2.516 17.387 1.00 11.26 547 TRP A CA 1
ATOM 3771 C C . TRP A 1 479 ? 3.546 -1.799 18.705 1.00 12.78 547 TRP A C 1
ATOM 3772 O O . TRP A 1 479 ? 2.581 -1.684 19.464 1.00 11.45 547 TRP A O 1
ATOM 3783 N N . GLY A 1 480 ? 4.759 -1.292 18.951 1.00 13.15 548 GLY A N 1
ATOM 3784 C CA . GLY A 1 480 ? 5.004 -0.467 20.127 1.00 12.21 548 GLY A CA 1
ATOM 3785 C C . GLY A 1 480 ? 5.840 0.751 19.769 1.00 15.44 548 GLY A C 1
ATOM 3786 O O . GLY A 1 480 ? 6.695 0.659 18.887 1.00 14.56 548 GLY A O 1
ATOM 3787 N N . MET A 1 481 ? 5.585 1.902 20.398 1.00 11.74 549 MET A N 1
ATOM 3788 C CA . MET A 1 481 ? 6.357 3.112 20.152 1.00 10.59 549 MET A CA 1
ATOM 3789 C C . MET A 1 481 ? 6.817 3.667 21.490 1.00 13.61 549 MET A C 1
ATOM 3790 O O . MET A 1 481 ? 6.038 3.686 22.443 1.00 11.09 549 MET A O 1
ATOM 3795 N N . GLY A 1 482 ? 8.080 4.098 21.567 1.00 12.13 550 GLY A N 1
ATOM 3796 C CA . GLY A 1 482 ? 8.573 4.783 22.757 1.00 11.96 550 GLY A CA 1
ATOM 3797 C C . GLY A 1 482 ? 8.189 6.246 22.705 1.00 13.37 550 GLY A C 1
ATOM 3798 O O . GLY A 1 482 ? 8.795 7.016 21.967 1.00 13.14 550 GLY A O 1
ATOM 3799 N N . ILE A 1 483 ? 7.176 6.640 23.475 1.00 12.59 551 ILE A N 1
ATOM 3800 C CA . ILE A 1 483 ? 6.673 8.008 23.387 1.00 12.09 551 ILE A CA 1
ATOM 3801 C C . ILE A 1 483 ? 7.741 9.008 23.823 1.00 12.95 551 ILE A C 1
ATOM 3802 O O . ILE A 1 483 ? 7.881 10.085 23.231 1.00 11.38 551 ILE A O 1
ATOM 3807 N N . ASP A 1 484 ? 8.516 8.681 24.866 1.00 11.87 552 ASP A N 1
ATOM 3808 C CA . ASP A 1 484 ? 9.514 9.654 25.322 1.00 13.59 552 ASP A CA 1
ATOM 3809 C C . ASP A 1 484 ? 10.580 9.906 24.254 1.00 17.93 552 ASP A C 1
ATOM 3810 O O . ASP A 1 484 ? 11.013 11.043 24.062 1.00 15.61 552 ASP A O 1
ATOM 3815 N N . ARG A 1 485 ? 11.013 8.865 23.535 1.00 12.44 553 ARG A N 1
ATOM 3816 C CA . ARG A 1 485 ? 11.994 9.099 22.478 1.00 16.29 553 ARG A CA 1
ATOM 3817 C C . ARG A 1 485 ? 11.424 9.946 21.347 1.00 14.76 553 ARG A C 1
ATOM 3818 O O . ARG A 1 485 ? 12.118 10.824 20.808 1.00 13.70 553 ARG A O 1
ATOM 3821 N N . VAL A 1 486 ? 10.176 9.693 20.952 1.00 13.58 554 VAL A N 1
ATOM 3822 C CA . VAL A 1 486 ? 9.584 10.542 19.919 1.00 12.16 554 VAL A CA 1
ATOM 3823 C C . VAL A 1 486 ? 9.522 11.988 20.394 1.00 13.97 554 VAL A C 1
ATOM 3824 O O . VAL A 1 486 ? 9.838 12.925 19.645 1.00 12.35 554 VAL A O 1
ATOM 3828 N N . ALA A 1 487 ? 9.134 12.193 21.655 1.00 12.36 555 ALA A N 1
ATOM 3829 C CA . ALA A 1 487 ? 9.092 13.551 22.190 1.00 11.78 555 ALA A CA 1
ATOM 3830 C C . ALA A 1 487 ? 10.477 14.201 22.171 1.00 12.09 555 ALA A C 1
ATOM 3831 O O . ALA A 1 487 ? 10.594 15.403 21.916 1.00 12.65 555 ALA A O 1
ATOM 3833 N N . MET A 1 488 ? 11.533 13.431 22.448 1.00 14.46 556 MET A N 1
ATOM 3834 C CA . MET A 1 488 ? 12.886 14.003 22.409 1.00 15.03 556 MET A CA 1
ATOM 3835 C C . MET A 1 488 ? 13.212 14.523 21.015 1.00 14.34 556 MET A C 1
ATOM 3836 O O . MET A 1 488 ? 13.703 15.647 20.855 1.00 14.36 556 MET A O 1
ATOM 3841 N N . PHE A 1 489 ? 12.897 13.731 19.981 1.00 15.87 557 PHE A N 1
ATOM 3842 C CA . PHE A 1 489 ? 13.205 14.148 18.613 1.00 12.59 557 PHE A CA 1
ATOM 3843 C C . PHE A 1 489 ? 12.364 15.332 18.157 1.00 15.76 557 PHE A C 1
ATOM 3844 O O . PHE A 1 489 ? 12.826 16.124 17.339 1.00 21.66 557 PHE A O 1
ATOM 3852 N N . LEU A 1 490 ? 11.134 15.457 18.631 1.00 12.15 558 LEU A N 1
ATOM 3853 C CA . LEU A 1 490 ? 10.293 16.572 18.218 1.00 11.34 558 LEU A CA 1
ATOM 3854 C C . LEU A 1 490 ? 10.468 17.805 19.099 1.00 14.97 558 LEU A C 1
ATOM 3855 O O . LEU A 1 490 ? 9.827 18.829 18.835 1.00 16.83 558 LEU A O 1
ATOM 3860 N N . THR A 1 491 ? 11.265 17.722 20.157 1.00 14.47 559 THR A N 1
ATOM 3861 C CA . THR A 1 491 ? 11.564 18.890 20.976 1.00 14.86 559 THR A CA 1
ATOM 3862 C C . THR A 1 491 ? 13.037 19.252 20.916 1.00 17.86 559 THR A C 1
ATOM 3863 O O . THR A 1 491 ? 13.479 20.100 21.697 1.00 17.43 559 THR A O 1
ATOM 3867 N N . ASP A 1 492 ? 13.811 18.582 20.059 1.00 14.97 560 ASP A N 1
ATOM 3868 C CA . ASP A 1 492 ? 15.265 18.746 19.986 1.00 17.44 560 ASP A CA 1
ATOM 3869 C C . ASP A 1 492 ? 15.899 18.615 21.366 1.00 15.77 560 ASP A C 1
ATOM 3870 O O . ASP A 1 492 ? 16.674 19.468 21.814 1.00 16.09 560 ASP A O 1
ATOM 3875 N N . SER A 1 493 ? 15.558 17.525 22.048 1.00 12.30 561 SER A N 1
ATOM 3876 C CA . SER A 1 493 ? 16.214 17.145 23.290 1.00 15.97 561 SER A CA 1
ATOM 3877 C C . SER A 1 493 ? 17.072 15.907 23.056 1.00 18.56 561 SER A C 1
ATOM 3878 O O . SER A 1 493 ? 16.628 14.953 22.419 1.00 19.78 561 SER A O 1
ATOM 3881 N N . ASN A 1 494 ? 18.297 15.893 23.589 1.00 17.21 562 ASN A N 1
ATOM 3882 C CA . ASN A 1 494 ? 19.074 14.661 23.528 1.00 21.85 562 ASN A CA 1
ATOM 3883 C C . ASN A 1 494 ? 19.155 13.964 24.870 1.00 22.00 562 ASN A C 1
ATOM 3884 O O . ASN A 1 494 ? 19.819 12.936 24.978 1.00 20.40 562 ASN A O 1
ATOM 3889 N N . ASN A 1 495 ? 18.467 14.480 25.881 1.00 18.21 563 ASN A N 1
ATOM 3890 C CA . ASN A 1 495 ? 18.426 13.914 27.223 1.00 21.43 563 ASN A CA 1
ATOM 3891 C C . ASN A 1 495 ? 16.967 13.604 27.539 1.00 20.71 563 ASN A C 1
ATOM 3892 O O . ASN A 1 495 ? 16.114 14.487 27.412 1.00 19.80 563 ASN A O 1
ATOM 3897 N N . ILE A 1 496 ? 16.673 12.374 27.968 1.00 17.13 564 ILE A N 1
ATOM 3898 C CA . ILE A 1 496 ? 15.275 12.034 28.255 1.00 18.14 564 ILE A CA 1
ATOM 3899 C C . ILE A 1 496 ? 14.703 12.878 29.398 1.00 18.43 564 ILE A C 1
ATOM 3900 O O . ILE A 1 496 ? 13.479 13.052 29.483 1.00 17.48 564 ILE A O 1
ATOM 3905 N N . LYS A 1 497 ? 15.563 13.422 30.273 1.00 16.68 565 LYS A N 1
ATOM 3906 C CA . LYS A 1 497 ? 15.061 14.226 31.388 1.00 18.43 565 LYS A CA 1
ATOM 3907 C C . LYS A 1 497 ? 14.380 15.494 30.920 1.00 15.31 565 LYS A C 1
ATOM 3908 O O . LYS A 1 497 ? 13.558 16.053 31.659 1.00 16.14 565 LYS A O 1
ATOM 3914 N N . GLU A 1 498 ? 14.689 15.959 29.707 1.00 14.31 566 GLU A N 1
ATOM 3915 C CA . GLU A 1 498 ? 14.033 17.137 29.162 1.00 17.44 566 GLU A CA 1
ATOM 3916 C C . GLU A 1 498 ? 12.551 16.917 28.868 1.00 16.05 566 GLU A C 1
ATOM 3917 O O . GLU A 1 498 ? 11.810 17.910 28.756 1.00 14.80 566 GLU A O 1
ATOM 3923 N N . VAL A 1 499 ? 12.105 15.665 28.678 1.00 13.07 567 VAL A N 1
ATOM 3924 C CA . VAL A 1 499 ? 10.726 15.402 28.262 1.00 13.47 567 VAL A CA 1
ATOM 3925 C C . VAL A 1 499 ? 9.933 14.656 29.337 1.00 12.25 567 VAL A C 1
ATOM 3926 O O . VAL A 1 499 ? 8.830 14.161 29.062 1.00 14.40 567 VAL A O 1
ATOM 3930 N N . LEU A 1 500 ? 10.472 14.550 30.545 1.00 12.05 568 LEU A N 1
ATOM 3931 C CA . LEU A 1 500 ? 9.775 14.001 31.708 1.00 13.80 568 LEU A CA 1
ATOM 3932 C C . LEU A 1 500 ? 9.609 15.124 32.719 1.00 13.28 568 LEU A C 1
ATOM 3933 O O . LEU A 1 500 ? 10.605 15.730 33.114 1.00 12.99 568 LEU A O 1
ATOM 3938 N N . LEU A 1 501 ? 8.380 15.379 33.172 1.00 12.19 569 LEU A N 1
ATOM 3939 C CA . LEU A 1 501 ? 8.193 16.505 34.094 1.00 13.35 569 LEU A CA 1
ATOM 3940 C C . LEU A 1 501 ? 9.028 16.341 35.360 1.00 14.92 569 LEU A C 1
ATOM 3941 O O . LEU A 1 501 ? 9.663 17.299 35.827 1.00 15.61 569 LEU A O 1
ATOM 3946 N N . PHE A 1 502 ? 9.071 15.130 35.913 1.00 11.92 570 PHE A N 1
ATOM 3947 C CA . PHE A 1 502 ? 9.772 14.856 37.166 1.00 13.02 570 PHE A CA 1
ATOM 3948 C C . PHE A 1 502 ? 10.643 13.618 36.970 1.00 16.04 570 PHE A C 1
ATOM 3949 O O . PHE A 1 502 ? 10.302 12.515 37.421 1.00 14.44 570 PHE A O 1
ATOM 3957 N N . PRO A 1 503 ? 11.762 13.758 36.270 1.00 17.16 571 PRO A N 1
ATOM 3958 C CA . PRO A 1 503 ? 12.622 12.598 36.013 1.00 17.55 571 PRO A CA 1
ATOM 3959 C C . PRO A 1 503 ? 13.215 12.052 37.298 1.00 17.47 571 PRO A C 1
ATOM 3960 O O . PRO A 1 503 ? 13.400 12.771 38.284 1.00 15.53 571 PRO A O 1
ATOM 3964 N N . ALA A 1 504 ? 13.479 10.754 37.292 1.00 17.07 572 ALA A N 1
ATOM 3965 C CA . ALA A 1 504 ? 14.085 10.123 38.457 1.00 20.54 572 ALA A CA 1
ATOM 3966 C C . ALA A 1 504 ? 15.495 10.659 38.640 1.00 20.93 572 ALA A C 1
ATOM 3967 O O . ALA A 1 504 ? 16.239 10.809 37.671 1.00 22.53 572 ALA A O 1
ATOM 3969 N N . MET A 1 505 ? 15.850 10.981 39.875 1.00 23.77 573 MET A N 1
ATOM 3970 C CA . MET A 1 505 ? 17.128 11.631 40.149 1.00 27.08 573 MET A CA 1
ATOM 3971 C C . MET A 1 505 ? 17.801 10.910 41.303 1.00 30.65 573 MET A C 1
ATOM 3972 O O . MET A 1 505 ? 17.126 10.460 42.236 1.00 31.00 573 MET A O 1
ATOM 3977 N N . LYS A 1 506 ? 19.125 10.787 41.224 1.00 35.99 574 LYS A N 1
ATOM 3978 C CA . LYS A 1 506 ? 19.868 10.224 42.341 1.00 41.00 574 LYS A CA 1
ATOM 3979 C C . LYS A 1 506 ? 19.703 11.130 43.558 1.00 48.81 574 LYS A C 1
ATOM 3980 O O . LYS A 1 506 ? 19.617 12.356 43.411 1.00 47.50 574 LYS A O 1
ATOM 3982 N N . PRO A 1 507 ? 19.646 10.572 44.765 1.00 56.50 575 PRO A N 1
ATOM 3983 C CA . PRO A 1 507 ? 19.462 11.419 45.950 1.00 58.48 575 PRO A CA 1
ATOM 3984 C C . PRO A 1 507 ? 20.617 12.402 46.096 1.00 55.35 575 PRO A C 1
ATOM 3985 O O . PRO A 1 507 ? 21.757 12.117 45.722 1.00 48.81 575 PRO A O 1
ATOM 3989 N N . GLU A 1 508 ? 20.297 13.595 46.582 1.00 59.64 576 GLU A N 1
ATOM 3990 C CA . GLU A 1 508 ? 21.285 14.662 46.646 1.00 66.86 576 GLU A CA 1
ATOM 3991 C C . GLU A 1 508 ? 22.065 14.639 47.958 1.00 69.48 576 GLU A C 1
ATOM 3992 O O . GLU A 1 508 ? 23.281 14.442 47.962 1.00 72.06 576 GLU A O 1
ATOM 3998 N N . ASP B 1 4 ? -13.112 -35.733 28.652 1.00 56.77 72 ASP B N 1
ATOM 3999 C CA . ASP B 1 4 ? -13.565 -35.590 27.270 1.00 57.05 72 ASP B CA 1
ATOM 4000 C C . ASP B 1 4 ? -13.153 -34.254 26.621 1.00 54.25 72 ASP B C 1
ATOM 4001 O O . ASP B 1 4 ? -12.805 -34.243 25.431 1.00 45.54 72 ASP B O 1
ATOM 4006 N N . PRO B 1 5 ? -13.240 -33.132 27.347 1.00 57.09 73 PRO B N 1
ATOM 4007 C CA . PRO B 1 5 ? -12.518 -31.939 26.878 1.00 52.75 73 PRO B CA 1
ATOM 4008 C C . PRO B 1 5 ? -11.021 -32.173 26.756 1.00 47.20 73 PRO B C 1
ATOM 4009 O O . PRO B 1 5 ? -10.379 -31.598 25.857 1.00 35.57 73 PRO B O 1
ATOM 4013 N N . ASN B 1 6 ? -10.456 -32.998 27.643 1.00 47.93 74 ASN B N 1
ATOM 4014 C CA . ASN B 1 6 ? -9.048 -33.365 27.528 1.00 48.37 74 ASN B CA 1
ATOM 4015 C C . ASN B 1 6 ? -8.810 -34.243 26.317 1.00 41.15 74 ASN B C 1
ATOM 4016 O O . ASN B 1 6 ? -7.806 -34.085 25.614 1.00 38.65 74 ASN B O 1
ATOM 4021 N N . GLN B 1 7 ? -9.722 -35.187 26.069 1.00 39.33 75 GLN B N 1
ATOM 4022 C CA . GLN B 1 7 ? -9.638 -35.988 24.860 1.00 38.68 75 GLN B CA 1
ATOM 4023 C C . GLN B 1 7 ? -9.793 -35.116 23.620 1.00 34.09 75 GLN B C 1
ATOM 4024 O O . GLN B 1 7 ? -9.081 -35.305 22.623 1.00 29.59 75 GLN B O 1
ATOM 4030 N N . TYR B 1 8 ? -10.697 -34.133 23.679 1.00 32.88 76 TYR B N 1
ATOM 4031 C CA . TYR B 1 8 ? -10.895 -33.256 22.531 1.00 33.08 76 TYR B CA 1
ATOM 4032 C C . TYR B 1 8 ? -9.607 -32.539 22.187 1.00 28.09 76 TYR B C 1
ATOM 4033 O O . TYR B 1 8 ? -9.231 -32.444 21.015 1.00 28.32 76 TYR B O 1
ATOM 4042 N N . TYR B 1 9 ? -8.915 -32.043 23.208 1.00 27.84 77 TYR B N 1
ATOM 4043 C CA . TYR B 1 9 ? -7.718 -31.251 22.980 1.00 27.56 77 TYR B CA 1
ATOM 4044 C C . TYR B 1 9 ? -6.589 -32.117 22.442 1.00 28.34 77 TYR B C 1
ATOM 4045 O O . TYR B 1 9 ? -5.854 -31.703 21.541 1.00 26.18 77 TYR B O 1
ATOM 4054 N N . LYS B 1 10 ? -6.454 -33.335 22.964 1.00 27.43 78 LYS B N 1
ATOM 4055 C CA . LYS B 1 10 ? -5.438 -34.240 22.447 1.00 27.86 78 LYS B CA 1
ATOM 4056 C C . LYS B 1 10 ? -5.700 -34.571 20.988 1.00 29.21 78 LYS B C 1
ATOM 4057 O O . LYS B 1 10 ? -4.778 -34.554 20.165 1.00 29.17 78 LYS B O 1
ATOM 4059 N N . ILE B 1 11 ? -6.959 -34.852 20.641 1.00 26.44 79 ILE B N 1
ATOM 4060 C CA . ILE B 1 11 ? -7.287 -35.225 19.270 1.00 25.61 79 ILE B CA 1
ATOM 4061 C C . ILE B 1 11 ? -7.110 -34.031 18.326 1.00 25.76 79 ILE B C 1
ATOM 4062 O O . ILE B 1 11 ? -6.508 -34.148 17.250 1.00 25.11 79 ILE B O 1
ATOM 4067 N N . ARG B 1 12 ? -7.625 -32.863 18.701 1.00 25.69 80 ARG B N 1
ATOM 4068 C CA . ARG B 1 12 ? -7.478 -31.725 17.790 1.00 24.34 80 ARG B CA 1
ATOM 4069 C C . ARG B 1 12 ? -6.015 -31.300 17.652 1.00 29.16 80 ARG B C 1
ATOM 4070 O O . ARG B 1 12 ? -5.576 -30.921 16.556 1.00 28.18 80 ARG B O 1
ATOM 4078 N N . SER B 1 13 ? -5.237 -31.371 18.743 1.00 26.76 81 SER B N 1
ATOM 4079 C CA . SER B 1 13 ? -3.829 -30.976 18.656 1.00 29.47 81 SER B CA 1
ATOM 4080 C C . SER B 1 13 ? -3.082 -31.869 17.679 1.00 30.05 81 SER B C 1
ATOM 4081 O O . SER B 1 13 ? -2.304 -31.389 16.846 1.00 29.07 81 SER B O 1
ATOM 4084 N N . GLN B 1 14 ? -3.348 -33.172 17.741 1.00 30.15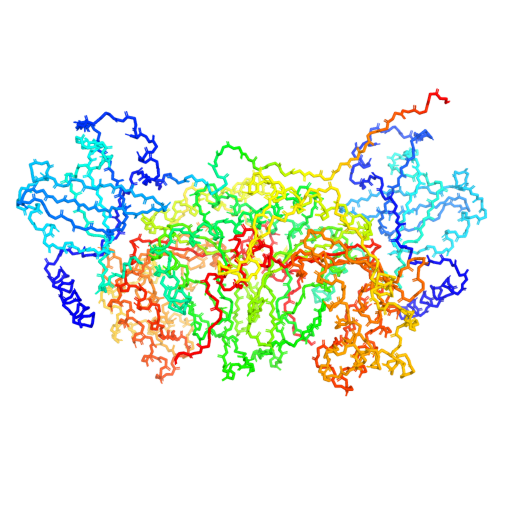 82 GLN B N 1
ATOM 4085 C CA . GLN B 1 14 ? -2.713 -34.092 16.809 1.00 36.03 82 GLN B CA 1
ATOM 4086 C C . GLN B 1 14 ? -3.149 -33.811 15.379 1.00 30.20 82 GLN B C 1
ATOM 4087 O O . GLN B 1 14 ? -2.340 -33.896 14.447 1.00 31.02 82 GLN B O 1
ATOM 4093 N N . ALA B 1 15 ? -4.417 -33.446 15.185 1.00 28.65 83 ALA B N 1
ATOM 4094 C CA . ALA B 1 15 ? -4.880 -33.162 13.831 1.00 27.16 83 ALA B CA 1
ATOM 4095 C C . ALA B 1 15 ? -4.202 -31.917 13.273 1.00 22.73 83 ALA B C 1
ATOM 4096 O O . ALA B 1 15 ? -3.834 -31.883 12.094 1.00 24.81 83 ALA B O 1
ATOM 4098 N N . ILE B 1 16 ? -4.023 -30.893 14.106 1.00 22.15 84 ILE B N 1
ATOM 4099 C CA . ILE B 1 16 ? -3.354 -29.678 13.646 1.00 26.45 84 ILE B CA 1
ATOM 4100 C C . ILE B 1 16 ? -1.874 -29.941 13.391 1.00 29.11 84 ILE B C 1
ATOM 4101 O O . ILE B 1 16 ? -1.286 -29.404 12.442 1.00 25.39 84 ILE B O 1
ATOM 4106 N N . HIS B 1 17 ? -1.243 -30.773 14.227 1.00 29.16 85 HIS B N 1
ATOM 4107 C CA . HIS B 1 17 ? 0.146 -31.128 13.962 1.00 33.28 85 HIS B CA 1
ATOM 4108 C C . HIS B 1 17 ? 0.274 -31.895 12.653 1.00 32.77 85 HIS B C 1
ATOM 4109 O O . HIS B 1 17 ? 1.249 -31.710 11.919 1.00 34.19 85 HIS B O 1
ATOM 4116 N N . GLN B 1 18 ? -0.718 -32.723 12.321 1.00 31.01 86 GLN B N 1
ATOM 4117 C CA . GLN B 1 18 ? -0.685 -33.422 11.044 1.00 36.17 86 GLN B CA 1
ATOM 4118 C C . GLN B 1 18 ? -0.786 -32.447 9.876 1.00 34.00 86 GLN B C 1
ATOM 4119 O O . GLN B 1 18 ? -0.100 -32.616 8.859 1.00 31.91 86 GLN B O 1
ATOM 4125 N N . LEU B 1 19 ? -1.598 -31.397 10.014 1.00 31.44 87 LEU B N 1
ATOM 4126 C CA . LEU B 1 19 ? -1.711 -30.426 8.933 1.00 30.42 87 LEU B CA 1
ATOM 4127 C C . LEU B 1 19 ? -0.377 -29.736 8.684 1.00 32.43 87 LEU B C 1
ATOM 4128 O O . LEU B 1 19 ? -0.028 -29.451 7.535 1.00 34.29 87 LEU B O 1
ATOM 4133 N N . LYS B 1 20 ? 0.389 -29.470 9.751 1.00 30.52 88 LYS B N 1
ATOM 4134 C CA . LYS B 1 20 ? 1.693 -28.844 9.560 1.00 34.36 88 LYS B CA 1
ATOM 4135 C C . LYS B 1 20 ? 2.638 -29.789 8.839 1.00 39.10 88 LYS B C 1
ATOM 4136 O O . LYS B 1 20 ? 3.399 -29.367 7.960 1.00 42.88 88 LYS B O 1
ATOM 4142 N N . VAL B 1 21 ? 2.581 -31.073 9.186 1.00 40.40 89 VAL B N 1
ATOM 4143 C CA . VAL B 1 21 ? 3.435 -32.067 8.550 1.00 42.76 89 VAL B CA 1
ATOM 4144 C C . VAL B 1 21 ? 3.116 -32.165 7.067 1.00 44.90 89 VAL B C 1
ATOM 4145 O O . VAL B 1 21 ? 4.017 -32.269 6.226 1.00 49.27 89 VAL B O 1
ATOM 4149 N N . ASN B 1 22 ? 1.836 -32.068 6.718 1.00 41.44 90 ASN B N 1
ATOM 4150 C CA . ASN B 1 22 ? 1.384 -32.210 5.343 1.00 41.32 90 ASN B CA 1
ATOM 4151 C C . ASN B 1 22 ? 1.517 -30.927 4.548 1.00 40.43 90 ASN B C 1
ATOM 4152 O O . ASN B 1 22 ? 1.037 -30.881 3.412 1.00 41.86 90 ASN B O 1
ATOM 4157 N N . GLY B 1 23 ? 2.103 -29.884 5.136 1.00 36.52 91 GLY B N 1
ATOM 4158 C CA . GLY B 1 23 ? 2.295 -28.641 4.418 1.00 36.79 91 GLY B CA 1
ATOM 4159 C C . GLY B 1 23 ? 1.019 -27.876 4.168 1.00 33.15 91 GLY B C 1
ATOM 4160 O O . GLY B 1 23 ? 0.919 -27.158 3.170 1.00 31.52 91 GLY B O 1
ATOM 4161 N N . GLU B 1 24 ? 0.016 -28.042 5.020 1.00 29.89 92 GLU B N 1
ATOM 4162 C CA . GLU B 1 24 ? -1.232 -27.324 4.820 1.00 31.18 92 GLU B CA 1
ATOM 4163 C C . GLU B 1 24 ? -1.323 -26.016 5.596 1.00 35.75 92 GLU B C 1
ATOM 4164 O O . GLU B 1 24 ? -2.359 -25.347 5.513 1.00 42.28 92 GLU B O 1
ATOM 4170 N N . ASP B 1 25 ? -0.279 -25.638 6.351 1.00 31.50 93 ASP B N 1
ATOM 4171 C CA . ASP B 1 25 ? -0.173 -24.280 6.907 1.00 30.41 93 ASP B CA 1
ATOM 4172 C C . ASP B 1 25 ? -1.404 -23.882 7.718 1.00 20.04 93 ASP B C 1
ATOM 4173 O O . ASP B 1 25 ? -2.135 -22.978 7.305 1.00 25.52 93 ASP B O 1
ATOM 4178 N N . PRO B 1 26 ? -1.675 -24.504 8.870 1.00 19.79 94 PRO B N 1
ATOM 4179 C CA . PRO B 1 26 ? -2.882 -24.140 9.641 1.00 19.51 94 PRO B CA 1
ATOM 4180 C C . PRO B 1 26 ? -2.845 -22.754 10.307 1.00 24.14 94 PRO B C 1
ATOM 4181 O O . PRO B 1 26 ? -3.898 -22.295 10.775 1.00 17.79 94 PRO B O 1
ATOM 4185 N N . TYR B 1 27 ? -1.702 -22.063 10.348 1.00 18.71 95 TYR B N 1
ATOM 4186 C CA . TYR B 1 27 ? -1.625 -20.686 10.851 1.00 16.97 95 TYR B CA 1
ATOM 4187 C C . TYR B 1 27 ? -1.038 -19.798 9.747 1.00 16.65 95 TYR B C 1
ATOM 4188 O O . TYR B 1 27 ? 0.104 -19.330 9.844 1.00 16.86 95 TYR B O 1
ATOM 4197 N N . PRO B 1 28 ? -1.810 -19.509 8.703 1.00 16.64 96 PRO B N 1
ATOM 4198 C CA . PRO B 1 28 ? -1.264 -18.712 7.591 1.00 17.39 96 PRO B CA 1
ATOM 4199 C C . PRO B 1 28 ? -0.961 -17.283 8.010 1.00 19.27 96 PRO B C 1
ATOM 4200 O O . PRO B 1 28 ? -1.533 -16.752 8.964 1.00 16.64 96 PRO B O 1
ATOM 4204 N N . HIS B 1 29 ? -0.007 -16.667 7.306 1.00 15.68 97 HIS B N 1
ATOM 4205 C CA . HIS B 1 29 ? 0.492 -15.373 7.769 1.00 15.19 97 HIS B CA 1
ATOM 4206 C C . HIS B 1 29 ? -0.501 -14.245 7.510 1.00 14.87 97 HIS B C 1
ATOM 4207 O O . HIS B 1 29 ? -0.636 -13.345 8.344 1.00 16.01 97 HIS B O 1
ATOM 4214 N N . LYS B 1 30 ? -1.196 -14.265 6.372 1.00 15.41 98 LYS B N 1
ATOM 4215 C CA . LYS B 1 30 ? -1.991 -13.105 5.987 1.00 18.96 98 LYS B CA 1
ATOM 4216 C C . LYS B 1 30 ? -3.219 -13.523 5.196 1.00 21.11 98 LYS B C 1
ATOM 4217 O O . LYS B 1 30 ? -3.115 -14.265 4.210 1.00 18.36 98 LYS B O 1
ATOM 4223 N N . PHE B 1 31 ? -4.376 -13.023 5.624 1.00 14.95 99 PHE B N 1
ATOM 4224 C CA . PHE B 1 31 ? -5.630 -13.143 4.888 1.00 15.22 99 PHE B CA 1
ATOM 4225 C C . PHE B 1 31 ? -6.171 -11.734 4.667 1.00 16.30 99 PHE B C 1
ATOM 4226 O O . PHE B 1 31 ? -6.198 -10.933 5.607 1.00 17.41 99 PHE B O 1
ATOM 4234 N N . HIS B 1 32 ? -6.557 -11.417 3.426 1.00 15.81 100 HIS B N 1
ATOM 4235 C CA . HIS B 1 32 ? -6.891 -10.038 3.041 1.00 18.23 100 HIS B CA 1
ATOM 4236 C C . HIS B 1 32 ? -8.377 -9.749 3.240 1.00 18.33 100 HIS B C 1
ATOM 4237 O O . HIS B 1 32 ? -9.178 -9.824 2.315 1.00 21.27 100 HIS B O 1
ATOM 4244 N N . VAL B 1 33 ? -8.743 -9.379 4.468 1.00 16.72 101 VAL B N 1
ATOM 4245 C CA . VAL B 1 33 ? -10.132 -9.026 4.745 1.00 19.72 101 VAL B CA 1
ATOM 4246 C C . VAL B 1 33 ? -10.513 -7.757 3.982 1.00 18.96 101 VAL B C 1
ATOM 4247 O O . VAL B 1 33 ? -9.825 -6.735 4.079 1.00 24.80 101 VAL B O 1
ATOM 4251 N N . ASP B 1 34 ? -11.641 -7.814 3.273 1.00 22.70 102 ASP B N 1
ATOM 4252 C CA . ASP B 1 34 ? -12.176 -6.792 2.367 1.00 29.63 102 ASP B CA 1
ATOM 4253 C C . ASP B 1 34 ? -13.123 -5.845 3.082 1.00 25.14 102 ASP B C 1
ATOM 4254 O O . ASP B 1 34 ? -13.171 -4.653 2.780 1.00 25.60 102 ASP B O 1
ATOM 4259 N N . ILE B 1 35 ? -13.928 -6.390 3.978 1.00 22.24 103 ILE B N 1
ATOM 4260 C CA . ILE B 1 35 ? -15.058 -5.689 4.566 1.00 20.13 103 ILE B CA 1
ATOM 4261 C C . ILE B 1 35 ? -15.305 -6.296 5.939 1.00 18.60 103 ILE B C 1
ATOM 4262 O O . ILE B 1 35 ? -15.113 -7.496 6.139 1.00 17.67 103 ILE B O 1
ATOM 4267 N N . SER B 1 36 ? -15.678 -5.458 6.898 1.00 14.89 104 SER B N 1
ATOM 4268 C CA . SER B 1 36 ? -16.061 -5.933 8.226 1.00 16.13 104 SER B CA 1
ATOM 4269 C C . SER B 1 36 ? -17.418 -6.648 8.188 1.00 23.41 104 SER B C 1
ATOM 4270 O O . SER B 1 36 ? -18.244 -6.424 7.294 1.00 21.08 104 SER B O 1
ATOM 4273 N N . LEU B 1 37 ? -17.655 -7.533 9.164 1.00 19.73 105 LEU B N 1
ATOM 4274 C CA . LEU B 1 37 ? -18.958 -8.195 9.196 1.00 22.66 105 LEU B CA 1
ATOM 4275 C C . LEU B 1 37 ? -20.072 -7.172 9.393 1.00 20.79 105 LEU B C 1
ATOM 4276 O O . LEU B 1 37 ? -21.165 -7.306 8.837 1.00 22.19 105 LEU B O 1
ATOM 4281 N N . THR B 1 38 ? -19.799 -6.134 10.170 1.00 19.71 106 THR B N 1
ATOM 4282 C CA . THR B 1 38 ? -20.794 -5.099 10.412 1.00 22.09 106 THR B CA 1
ATOM 4283 C C . THR B 1 38 ? -21.173 -4.393 9.122 1.00 22.25 106 THR B C 1
ATOM 4284 O O . THR B 1 38 ? -22.359 -4.225 8.826 1.00 25.51 106 THR B O 1
ATOM 4288 N N . ASP B 1 39 ? -20.168 -3.968 8.339 1.00 22.60 107 ASP B N 1
ATOM 4289 C CA . ASP B 1 39 ? -20.446 -3.313 7.060 1.00 24.52 107 ASP B CA 1
ATOM 4290 C C . ASP B 1 39 ? -21.114 -4.255 6.078 1.00 24.26 107 ASP B C 1
ATOM 4291 O O . ASP B 1 39 ? -21.941 -3.819 5.264 1.00 26.62 107 ASP B O 1
ATOM 4296 N N . PHE B 1 40 ? -20.769 -5.543 6.129 1.00 21.53 108 PHE B N 1
ATOM 4297 C CA . PHE B 1 40 ? -21.407 -6.501 5.239 1.00 21.42 108 PHE B CA 1
ATOM 4298 C C . PHE B 1 40 ? -22.904 -6.563 5.514 1.00 25.90 108 PHE B C 1
ATOM 4299 O O . PHE B 1 40 ? -23.717 -6.541 4.578 1.00 24.32 108 PHE B O 1
ATOM 4307 N N . ILE B 1 41 ? -23.279 -6.612 6.796 1.00 25.42 109 ILE B N 1
ATOM 4308 C CA . ILE B 1 41 ? -24.680 -6.702 7.182 1.00 29.87 109 ILE B CA 1
ATOM 4309 C C . ILE B 1 41 ? -25.431 -5.438 6.780 1.00 33.19 109 ILE B C 1
ATOM 4310 O O . ILE B 1 41 ? -26.551 -5.505 6.260 1.00 37.05 109 ILE B O 1
ATOM 4315 N N . GLN B 1 42 ? -24.819 -4.271 6.998 1.00 34.59 110 GLN B N 1
ATOM 4316 C CA . GLN B 1 42 ? -25.454 -3.008 6.625 1.00 35.96 110 GLN B CA 1
ATOM 4317 C C . GLN B 1 42 ? -25.623 -2.899 5.116 1.00 34.50 110 GLN B C 1
ATOM 4318 O O . GLN B 1 42 ? -26.656 -2.423 4.627 1.00 33.78 110 GLN B O 1
ATOM 4324 N N . LYS B 1 43 ? -24.599 -3.297 4.364 1.00 31.94 111 LYS B N 1
ATOM 4325 C CA . LYS B 1 43 ? -24.632 -3.128 2.920 1.00 35.96 111 LYS B CA 1
ATOM 4326 C C . LYS B 1 43 ? -25.656 -4.037 2.253 1.00 37.26 111 LYS B C 1
ATOM 4327 O O . LYS B 1 43 ? -26.267 -3.644 1.253 1.00 39.89 111 LYS B O 1
ATOM 4333 N N . TYR B 1 44 ? -25.867 -5.242 2.780 1.00 34.21 112 TYR B N 1
ATOM 4334 C CA . TYR B 1 44 ? -26.642 -6.251 2.070 1.00 35.02 112 TYR B CA 1
ATOM 4335 C C . TYR B 1 44 ? -27.888 -6.728 2.811 1.00 36.22 112 TYR B C 1
ATOM 4336 O O . TYR B 1 44 ? -28.503 -7.713 2.383 1.00 36.59 112 TYR B O 1
ATOM 4345 N N . SER B 1 45 ? -28.300 -6.056 3.889 1.00 36.06 113 SER B N 1
ATOM 4346 C CA . SER B 1 45 ? -29.526 -6.469 4.565 1.00 39.06 113 SER B CA 1
ATOM 4347 C C . SER B 1 45 ? -30.756 -6.243 3.695 1.00 41.44 113 SER B C 1
ATOM 4348 O O . SER B 1 45 ? -31.789 -6.879 3.923 1.00 38.58 113 SER B O 1
ATOM 4351 N N . HIS B 1 46 ? -30.649 -5.364 2.694 1.00 43.89 114 HIS B N 1
ATOM 4352 C CA . HIS B 1 46 ? -31.740 -5.020 1.791 1.00 45.89 114 HIS B CA 1
ATOM 4353 C C . HIS B 1 46 ? -32.082 -6.135 0.809 1.00 47.48 114 HIS B C 1
ATOM 4354 O O . HIS B 1 46 ? -33.122 -6.052 0.143 1.00 51.91 114 HIS B O 1
ATOM 4361 N N . LEU B 1 47 ? -31.242 -7.160 0.700 1.00 41.65 115 LEU B N 1
ATOM 4362 C CA . LEU B 1 47 ? -31.505 -8.259 -0.217 1.00 40.22 115 LEU B CA 1
ATOM 4363 C C . LEU B 1 47 ? -32.830 -8.946 0.105 1.00 40.29 115 LEU B C 1
ATOM 4364 O O . LEU B 1 47 ? -33.290 -8.966 1.251 1.00 42.57 115 LEU B O 1
ATOM 4369 N N . GLN B 1 48 ? -33.482 -9.447 -0.946 1.00 42.47 116 GLN B N 1
ATOM 4370 C CA . GLN B 1 48 ? -34.682 -10.269 -0.864 1.00 44.24 116 GLN B CA 1
ATOM 4371 C C . GLN B 1 48 ? -34.322 -11.734 -0.629 1.00 42.79 116 GLN B C 1
ATOM 4372 O O . GLN B 1 48 ? -33.247 -12.181 -1.035 1.00 43.35 116 GLN B O 1
ATOM 4378 N N . PRO B 1 49 ? -35.207 -12.514 -0.007 1.00 44.72 117 PRO B N 1
ATOM 4379 C CA . PRO B 1 49 ? -34.906 -13.936 0.184 1.00 44.04 117 PRO B CA 1
ATOM 4380 C C . PRO B 1 49 ? -34.678 -14.636 -1.146 1.00 47.01 117 PRO B C 1
ATOM 4381 O O . PRO B 1 49 ? -35.371 -14.386 -2.131 1.00 49.94 117 PRO B O 1
ATOM 4385 N N . GLY B 1 50 ? -33.684 -15.527 -1.160 1.00 45.54 118 GLY B N 1
ATOM 4386 C CA . GLY B 1 50 ? -33.277 -16.230 -2.356 1.00 43.67 118 GLY B CA 1
ATOM 4387 C C . GLY B 1 50 ? -32.257 -15.509 -3.213 1.00 45.33 118 GLY B C 1
ATOM 4388 O O . GLY B 1 50 ? -31.714 -16.116 -4.142 1.00 45.86 118 GLY B O 1
ATOM 4389 N N . ASP B 1 51 ? -31.950 -14.249 -2.919 1.00 45.70 119 ASP B N 1
ATOM 4390 C CA . ASP B 1 51 ? -31.013 -13.496 -3.745 1.00 46.05 119 ASP B CA 1
ATOM 4391 C C . ASP B 1 51 ? -29.606 -14.075 -3.643 1.00 43.02 119 ASP B C 1
ATOM 4392 O O . ASP B 1 51 ? -29.212 -14.655 -2.625 1.00 40.00 119 ASP B O 1
ATOM 4397 N N . HIS B 1 52 ? -28.840 -13.905 -4.716 1.00 37.22 120 HIS B N 1
ATOM 4398 C CA . HIS B 1 52 ? -27.453 -14.345 -4.733 1.00 32.33 120 HIS B CA 1
ATOM 4399 C C . HIS B 1 52 ? -26.702 -13.437 -5.697 1.00 35.66 120 HIS B C 1
ATOM 4400 O O . HIS B 1 52 ? -26.854 -13.568 -6.913 1.00 37.56 120 HIS B O 1
ATOM 4407 N N . LEU B 1 53 ? -25.898 -12.519 -5.157 1.00 35.68 121 LEU B N 1
ATOM 4408 C CA . LEU B 1 53 ? -25.171 -11.546 -5.973 1.00 39.58 121 LEU B CA 1
ATOM 4409 C C . LEU B 1 53 ? -23.880 -12.185 -6.459 1.00 39.71 121 LEU B C 1
ATOM 4410 O O . LEU B 1 53 ? -22.817 -12.023 -5.862 1.00 37.52 121 LEU B O 1
ATOM 4415 N N . THR B 1 54 ? -23.971 -12.903 -7.584 1.00 41.19 122 THR B N 1
ATOM 4416 C CA . THR B 1 54 ? -22.821 -13.635 -8.112 1.00 44.92 122 THR B CA 1
ATOM 4417 C C . THR B 1 54 ? -21.713 -12.724 -8.631 1.00 45.55 122 THR B C 1
ATOM 4418 O O . THR B 1 54 ? -20.589 -13.196 -8.837 1.00 45.47 122 THR B O 1
ATOM 4422 N N . ASP B 1 55 ? -22.002 -11.445 -8.880 1.00 47.35 123 ASP B N 1
ATOM 4423 C CA . ASP B 1 55 ? -20.983 -10.533 -9.386 1.00 49.21 123 ASP B CA 1
ATOM 4424 C C . ASP B 1 55 ? -20.107 -9.924 -8.291 1.00 51.62 123 ASP B C 1
ATOM 4425 O O . ASP B 1 55 ? -18.992 -9.485 -8.589 1.00 53.78 123 ASP B O 1
ATOM 4427 N N . ILE B 1 56 ? -20.567 -9.888 -7.042 1.00 46.24 124 ILE B N 1
ATOM 4428 C CA . ILE B 1 56 ? -19.823 -9.283 -5.937 1.00 43.39 124 ILE B CA 1
ATOM 4429 C C . ILE B 1 56 ? -19.077 -10.382 -5.188 1.00 39.62 124 ILE B C 1
ATOM 4430 O O . ILE B 1 56 ? -19.704 -11.319 -4.685 1.00 34.59 124 ILE B O 1
ATOM 4435 N N . THR B 1 57 ? -17.751 -10.277 -5.066 1.00 37.71 125 THR B N 1
ATOM 4436 C CA . THR B 1 57 ? -17.038 -11.168 -4.153 1.00 38.82 125 THR B CA 1
ATOM 4437 C C . THR B 1 57 ? -16.263 -10.362 -3.122 1.00 33.83 125 THR B C 1
ATOM 4438 O O . THR B 1 57 ? -15.658 -9.328 -3.426 1.00 33.87 125 THR B O 1
ATOM 4442 N N . LEU B 1 58 ? -16.290 -10.860 -1.901 1.00 28.01 126 LEU B N 1
ATOM 4443 C CA . LEU B 1 58 ? -15.805 -10.149 -0.737 1.00 24.41 126 LEU B CA 1
ATOM 4444 C C . LEU B 1 58 ? -15.092 -11.154 0.146 1.00 23.85 126 LEU B C 1
ATOM 4445 O O . LEU B 1 58 ? -15.416 -12.345 0.110 1.00 25.56 126 LEU B O 1
ATOM 4450 N N . LYS B 1 59 ? -14.134 -10.676 0.935 1.00 22.23 127 LYS B N 1
ATOM 4451 C CA . LYS B 1 59 ? -13.473 -11.496 1.942 1.00 20.99 127 LYS B CA 1
ATOM 4452 C C . LYS B 1 59 ? -13.800 -10.983 3.337 1.00 21.43 127 LYS B C 1
ATOM 4453 O O . LYS B 1 59 ? -13.576 -9.808 3.643 1.00 21.06 127 LYS B O 1
ATOM 4459 N N . VAL B 1 60 ? -14.277 -11.889 4.197 1.00 19.03 128 VAL B N 1
ATOM 4460 C CA . VAL B 1 60 ? -14.562 -11.606 5.593 1.00 18.10 128 VAL B CA 1
ATOM 4461 C C . VAL B 1 60 ? -13.818 -12.631 6.438 1.00 19.32 128 VAL B C 1
ATOM 4462 O O . VAL B 1 60 ? -13.291 -13.621 5.926 1.00 17.71 128 VAL B O 1
ATOM 4466 N N . ALA B 1 61 ? -13.802 -12.391 7.752 1.00 16.55 129 ALA B N 1
ATOM 4467 C CA . ALA B 1 61 ? -13.197 -13.343 8.674 1.00 16.01 129 ALA B CA 1
ATOM 4468 C C . ALA B 1 61 ? -13.894 -13.255 10.028 1.00 17.07 129 ALA B C 1
ATOM 4469 O O . ALA B 1 61 ? -14.497 -12.238 10.371 1.00 18.22 129 ALA B O 1
ATOM 4471 N N . GLY B 1 62 ? -13.772 -14.324 10.801 1.00 16.24 130 GLY B N 1
ATOM 4472 C CA . GLY B 1 62 ? -14.282 -14.323 12.162 1.00 16.26 130 GLY B CA 1
ATOM 4473 C C . GLY B 1 62 ? -14.112 -15.697 12.771 1.00 19.90 130 GLY B C 1
ATOM 4474 O O . GLY B 1 62 ? -13.399 -16.546 12.230 1.00 17.27 130 GLY B O 1
ATOM 4475 N N . ARG B 1 63 ? -14.812 -15.937 13.875 1.00 17.26 131 ARG B N 1
ATOM 4476 C CA . ARG B 1 63 ? -14.708 -17.190 14.616 1.00 17.31 131 ARG B CA 1
ATOM 4477 C C . ARG B 1 63 ? -15.980 -18.016 14.429 1.00 17.98 131 ARG B C 1
ATOM 4478 O O . ARG B 1 63 ? -17.088 -17.482 14.554 1.00 18.08 131 ARG B O 1
ATOM 4486 N N . ILE B 1 64 ? -15.817 -19.315 14.162 1.00 18.48 132 ILE B N 1
ATOM 4487 C CA . ILE B 1 64 ? -16.971 -20.200 13.983 1.00 19.20 132 ILE B CA 1
ATOM 4488 C C . ILE B 1 64 ? -17.600 -20.477 15.337 1.00 24.48 132 ILE B C 1
ATOM 4489 O O . ILE B 1 64 ? -16.946 -21.017 16.240 1.00 21.03 132 ILE B O 1
ATOM 4494 N N . HIS B 1 65 ? -18.879 -20.142 15.473 1.00 19.74 133 HIS B N 1
ATOM 4495 C CA . HIS B 1 65 ? -19.609 -20.516 16.677 1.00 22.24 133 HIS B CA 1
ATOM 4496 C C . HIS B 1 65 ? -20.554 -21.693 16.493 1.00 25.38 133 HIS B C 1
ATOM 4497 O O . HIS B 1 65 ? -20.961 -22.296 17.494 1.00 24.73 133 HIS B O 1
ATOM 4504 N N . ALA B 1 66 ? -20.887 -22.062 15.259 1.00 21.30 134 ALA B N 1
ATOM 4505 C CA . ALA B 1 66 ? -21.737 -23.226 15.046 1.00 22.17 134 ALA B CA 1
ATOM 4506 C C . ALA B 1 66 ? -21.473 -23.773 13.653 1.00 22.39 134 ALA B C 1
ATOM 4507 O O . ALA B 1 66 ? -21.074 -23.032 12.744 1.00 21.86 134 ALA B O 1
ATOM 4509 N N . LYS B 1 67 ? -21.694 -25.076 13.508 1.00 23.08 135 LYS B N 1
ATOM 4510 C CA . LYS B 1 67 ? -21.517 -25.780 12.241 1.00 25.45 135 LYS B CA 1
ATOM 4511 C C . LYS B 1 67 ? -22.693 -26.737 12.072 1.00 24.34 135 LYS B C 1
ATOM 4512 O O . LYS B 1 67 ? -22.937 -27.569 12.947 1.00 24.86 135 LYS B O 1
ATOM 4518 N N . ARG B 1 68 ? -23.399 -26.645 10.946 1.00 24.61 136 ARG B N 1
ATOM 4519 C CA . ARG B 1 68 ? -24.604 -27.453 10.748 1.00 25.54 136 ARG B CA 1
ATOM 4520 C C . ARG B 1 68 ? -24.621 -27.990 9.327 1.00 25.90 136 ARG B C 1
ATOM 4521 O O . ARG B 1 68 ? -24.650 -27.205 8.375 1.00 27.64 136 ARG B O 1
ATOM 4529 N N . ALA B 1 69 ? -24.545 -29.312 9.185 1.00 26.59 137 ALA B N 1
ATOM 4530 C CA . ALA B 1 69 ? -24.657 -29.937 7.882 1.00 27.06 137 ALA B CA 1
ATOM 4531 C C . ALA B 1 69 ? -26.124 -30.073 7.489 1.00 34.10 137 ALA B C 1
ATOM 4532 O O . ALA B 1 69 ? -26.999 -30.302 8.327 1.00 31.31 137 ALA B O 1
ATOM 4534 N N . SER B 1 70 ? -26.388 -29.961 6.195 1.00 32.53 138 SER B N 1
ATOM 4535 C CA . SER B 1 70 ? -27.750 -30.118 5.682 1.00 34.33 138 SER B CA 1
ATOM 4536 C C . SER B 1 70 ? -27.646 -30.939 4.402 1.00 31.34 138 SER B C 1
ATOM 4537 O O . SER B 1 70 ? -27.452 -30.389 3.316 1.00 35.30 138 SER B O 1
ATOM 4540 N N . GLY B 1 71 ? -27.771 -32.248 4.536 1.00 32.84 139 GLY B N 1
ATOM 4541 C CA . GLY B 1 71 ? -27.464 -33.132 3.443 1.00 39.52 139 GLY B CA 1
ATOM 4542 C C . GLY B 1 71 ? -25.959 -33.248 3.303 1.00 40.09 139 GLY B C 1
ATOM 4543 O O . GLY B 1 71 ? -25.194 -32.876 4.191 1.00 42.32 139 GLY B O 1
ATOM 4544 N N . GLY B 1 72 ? -25.533 -33.786 2.172 1.00 40.36 140 GLY B N 1
ATOM 4545 C CA . GLY B 1 72 ? -24.120 -33.980 1.942 1.00 38.24 140 GLY B CA 1
ATOM 4546 C C . GLY B 1 72 ? -23.399 -32.873 1.221 1.00 36.12 140 GLY B C 1
ATOM 4547 O O . GLY B 1 72 ? -22.174 -32.942 1.078 1.00 42.47 140 GLY B O 1
ATOM 4548 N N . LYS B 1 73 ? -24.108 -31.852 0.744 1.00 30.83 141 LYS B N 1
ATOM 4549 C CA . LYS B 1 73 ? -23.487 -30.853 -0.120 1.00 31.52 141 LYS B CA 1
ATOM 4550 C C . LYS B 1 73 ? -23.729 -29.443 0.373 1.00 30.89 141 LYS B C 1
ATOM 4551 O O . LYS B 1 73 ? -23.506 -28.488 -0.381 1.00 29.11 141 LYS B O 1
ATOM 4557 N N . LEU B 1 74 ? -24.163 -29.293 1.620 1.00 29.50 142 LEU B N 1
ATOM 4558 C CA . LEU B 1 74 ? -24.512 -27.985 2.154 1.00 26.60 142 LEU B CA 1
ATOM 4559 C C . LEU B 1 74 ? -24.147 -27.949 3.628 1.00 27.84 142 LEU B C 1
ATOM 4560 O O . LEU B 1 74 ? -24.511 -28.851 4.390 1.00 26.97 142 LEU B O 1
ATOM 4565 N N . ILE B 1 75 ? -23.444 -26.901 4.031 1.00 28.82 143 ILE B N 1
ATOM 4566 C CA . ILE B 1 75 ? -23.058 -26.740 5.426 1.00 28.02 143 ILE B CA 1
ATOM 4567 C C . ILE B 1 75 ? -23.175 -25.269 5.792 1.00 27.61 143 ILE B C 1
ATOM 4568 O O . ILE B 1 75 ? -22.788 -24.387 5.017 1.00 23.98 143 ILE B O 1
ATOM 4573 N N . PHE B 1 76 ? -23.752 -24.994 6.958 1.00 24.21 144 PHE B N 1
ATOM 4574 C CA . PHE B 1 76 ? -23.885 -23.629 7.435 1.00 23.58 144 PHE B CA 1
ATOM 4575 C C . PHE B 1 76 ? -22.890 -23.407 8.569 1.00 28.20 144 PHE B C 1
ATOM 4576 O O . PHE B 1 76 ? -22.798 -24.236 9.480 1.00 23.25 144 PHE B O 1
ATOM 4584 N N . TYR B 1 77 ? -22.151 -22.300 8.514 1.00 24.37 145 TYR B N 1
ATOM 4585 C CA . TYR B 1 77 ? -21.314 -21.873 9.629 1.00 23.15 145 TYR B CA 1
ATOM 4586 C C . TYR B 1 77 ? -21.849 -20.557 10.183 1.00 24.58 145 TYR B C 1
ATOM 4587 O O . TYR B 1 77 ? -22.090 -19.616 9.423 1.00 28.96 145 TYR B O 1
ATOM 4596 N N . ASP B 1 78 ? -22.010 -20.488 11.506 1.00 21.11 146 ASP B N 1
ATOM 4597 C CA . ASP B 1 78 ? -22.328 -19.247 12.214 1.00 20.67 146 ASP B CA 1
ATOM 4598 C C . ASP B 1 78 ? -21.006 -18.524 12.490 1.00 21.56 146 ASP B C 1
ATOM 4599 O O . ASP B 1 78 ? -20.235 -18.938 13.356 1.00 24.36 146 ASP B O 1
ATOM 4604 N N . LEU B 1 79 ? -20.725 -17.469 11.730 1.00 20.64 147 LEU B N 1
ATOM 4605 C CA . LEU B 1 79 ? -19.466 -16.728 11.829 1.00 20.10 147 LEU B CA 1
ATOM 4606 C C . LEU B 1 79 ? -19.670 -15.474 12.669 1.00 20.96 147 LEU B C 1
ATOM 4607 O O . LEU B 1 79 ? -20.560 -14.674 12.371 1.00 20.41 147 LEU B O 1
ATOM 4612 N N . ARG B 1 80 ? -18.836 -15.282 13.702 1.00 17.80 148 ARG B N 1
ATOM 4613 C CA . ARG B 1 80 ? -19.037 -14.165 14.608 1.00 17.42 148 ARG B CA 1
ATOM 4614 C C . ARG B 1 80 ? -17.805 -13.267 14.699 1.00 17.21 148 ARG B C 1
ATOM 4615 O O . ARG B 1 80 ? -16.659 -13.724 14.617 1.00 16.55 148 ARG B O 1
ATOM 4623 N N . GLY B 1 81 ? -18.065 -11.980 14.877 1.00 17.99 149 GLY B N 1
ATOM 4624 C CA . GLY B 1 81 ? -17.014 -11.036 15.229 1.00 18.73 149 GLY B CA 1
ATOM 4625 C C . GLY B 1 81 ? -17.634 -9.659 15.333 1.00 23.06 149 GLY B C 1
ATOM 4626 O O . GLY B 1 81 ? -18.763 -9.433 14.884 1.00 18.64 149 GLY B O 1
ATOM 4627 N N . GLU B 1 82 ? -16.888 -8.746 15.969 1.00 22.11 150 GLU B N 1
ATOM 4628 C CA . GLU B 1 82 ? -17.318 -7.350 16.112 1.00 21.53 150 GLU B CA 1
ATOM 4629 C C . GLU B 1 82 ? -18.650 -7.222 16.846 1.00 23.01 150 GLU B C 1
ATOM 4630 O O . GLU B 1 82 ? -19.308 -6.177 16.776 1.00 25.06 150 GLU B O 1
ATOM 4636 N N . GLY B 1 83 ? -19.054 -8.260 17.564 1.00 19.61 151 GLY B N 1
ATOM 4637 C CA . GLY B 1 83 ? -20.331 -8.263 18.248 1.00 21.94 151 GLY B CA 1
ATOM 4638 C C . GLY B 1 83 ? -21.526 -8.594 17.386 1.00 26.16 151 GLY B C 1
ATOM 4639 O O . GLY B 1 83 ? -22.654 -8.454 17.858 1.00 27.09 151 GLY B O 1
ATOM 4640 N N . VAL B 1 84 ? -21.326 -9.032 16.139 1.00 23.71 152 VAL B N 1
ATOM 4641 C CA . VAL B 1 84 ? -22.417 -9.379 15.248 1.00 23.89 152 VAL B CA 1
ATOM 4642 C C . VAL B 1 84 ? -22.179 -10.802 14.738 1.00 22.86 152 VAL B C 1
ATOM 4643 O O . VAL B 1 84 ? -21.230 -11.477 15.142 1.00 19.07 152 VAL B O 1
ATOM 4647 N N . LYS B 1 85 ? -23.075 -11.280 13.877 1.00 23.58 153 LYS B N 1
ATOM 4648 C CA . LYS B 1 85 ? -22.914 -12.610 13.307 1.00 22.40 153 LYS B CA 1
ATOM 4649 C C . LYS B 1 85 ? -23.360 -12.611 11.850 1.00 25.40 153 LYS B C 1
ATOM 4650 O O . LYS B 1 85 ? -24.197 -11.805 11.433 1.00 24.72 153 LYS B O 1
ATOM 4653 N N . LEU B 1 86 ? -22.775 -13.523 11.077 1.00 21.92 154 LEU B N 1
ATOM 4654 C CA . LEU B 1 86 ? -23.100 -13.683 9.662 1.00 23.30 154 LEU B CA 1
ATOM 4655 C C . LEU B 1 86 ? -23.113 -15.167 9.342 1.00 24.43 154 LEU B C 1
ATOM 4656 O O . LEU B 1 86 ? -22.195 -15.891 9.729 1.00 24.09 154 LEU B O 1
ATOM 4661 N N . GLN B 1 87 ? -24.156 -15.631 8.656 1.00 22.74 155 GLN B N 1
ATOM 4662 C CA . GLN B 1 87 ? -24.194 -17.023 8.233 1.00 21.51 155 GLN B CA 1
ATOM 4663 C C . GLN B 1 87 ? -23.297 -17.223 7.016 1.00 26.10 155 GLN B C 1
ATOM 4664 O O . GLN B 1 87 ? -23.329 -16.428 6.074 1.00 23.74 155 GLN B O 1
ATOM 4670 N N . VAL B 1 88 ? -22.496 -18.284 7.038 1.00 20.82 156 VAL B N 1
ATOM 4671 C CA . VAL B 1 88 ? -21.792 -18.772 5.861 1.00 20.89 156 VAL B CA 1
ATOM 4672 C C . VAL B 1 88 ? -22.592 -19.946 5.330 1.00 23.68 156 VAL B C 1
ATOM 4673 O O . VAL B 1 88 ? -22.813 -20.929 6.047 1.00 27.18 156 VAL B O 1
ATOM 4677 N N . MET B 1 89 ? -23.073 -19.837 4.094 1.00 22.98 157 MET B N 1
ATOM 4678 C CA . MET B 1 89 ? -23.841 -20.914 3.474 1.00 23.65 157 MET B CA 1
ATOM 4679 C C . MET B 1 89 ? -22.962 -21.555 2.413 1.00 27.18 157 MET B C 1
ATOM 4680 O O . MET B 1 89 ? -22.876 -21.071 1.280 1.00 29.21 157 MET B O 1
ATOM 4685 N N . ALA B 1 90 ? -22.300 -22.637 2.787 1.00 23.98 158 ALA B N 1
ATOM 4686 C CA . ALA B 1 90 ? -21.314 -23.285 1.932 1.00 23.16 158 ALA B CA 1
ATOM 4687 C C . ALA B 1 90 ? -21.988 -24.453 1.222 1.00 28.04 158 ALA B C 1
ATOM 4688 O O . ALA B 1 90 ? -22.245 -25.495 1.827 1.00 25.90 158 ALA B O 1
ATOM 4690 N N . ASN B 1 91 ? -22.287 -24.273 -0.058 1.00 35.59 159 ASN B N 1
ATOM 4691 C CA . ASN B 1 91 ? -22.780 -25.358 -0.897 1.00 37.15 159 ASN B CA 1
ATOM 4692 C C . ASN B 1 91 ? -21.687 -25.759 -1.875 1.00 35.25 159 ASN B C 1
ATOM 4693 O O . ASN B 1 91 ? -20.901 -24.919 -2.334 1.00 31.81 159 ASN B O 1
ATOM 4698 N N . SER B 1 92 ? -21.610 -27.052 -2.165 1.00 34.28 160 SER B N 1
ATOM 4699 C CA . SER B 1 92 ? -20.528 -27.510 -3.019 1.00 34.39 160 SER B CA 1
ATOM 4700 C C . SER B 1 92 ? -20.655 -26.933 -4.421 1.00 36.33 160 SER B C 1
ATOM 4701 O O . SER B 1 92 ? -19.652 -26.804 -5.126 1.00 35.34 160 SER B O 1
ATOM 4704 N N . ARG B 1 93 ? -21.881 -26.598 -4.851 1.00 39.27 161 ARG B N 1
ATOM 4705 C CA . ARG B 1 93 ? -22.071 -26.092 -6.210 1.00 40.65 161 ARG B CA 1
ATOM 4706 C C . ARG B 1 93 ? -21.357 -24.761 -6.423 1.00 41.49 161 ARG B C 1
ATOM 4707 O O . ARG B 1 93 ? -20.949 -24.454 -7.550 1.00 39.78 161 ARG B O 1
ATOM 4709 N N . ASN B 1 94 ? -21.193 -23.953 -5.365 1.00 36.18 162 ASN B N 1
ATOM 4710 C CA . ASN B 1 94 ? -20.495 -22.683 -5.499 1.00 35.09 162 ASN B CA 1
ATOM 4711 C C . ASN B 1 94 ? -19.043 -22.730 -5.056 1.00 30.27 162 ASN B C 1
ATOM 4712 O O . ASN B 1 94 ? -18.310 -21.774 -5.310 1.00 26.97 162 ASN B O 1
ATOM 4717 N N . TYR B 1 95 ? -18.610 -23.807 -4.415 1.00 29.71 163 TYR B N 1
ATOM 4718 C CA . TYR B 1 95 ? -17.248 -23.870 -3.909 1.00 26.60 163 TYR B CA 1
ATOM 4719 C C . TYR B 1 95 ? -16.279 -24.049 -5.080 1.00 29.27 163 TYR B C 1
ATOM 4720 O O . TYR B 1 95 ? -16.660 -24.492 -6.161 1.00 32.40 163 TYR B O 1
ATOM 4729 N N . LYS B 1 96 ? -15.016 -23.695 -4.848 1.00 29.52 164 LYS B N 1
ATOM 4730 C CA . LYS B 1 96 ? -13.996 -23.775 -5.891 1.00 31.21 164 LYS B CA 1
ATOM 4731 C C . LYS B 1 96 ? -13.947 -25.152 -6.564 1.00 35.22 164 LYS B C 1
ATOM 4732 O O . LYS B 1 96 ? -13.798 -25.237 -7.791 1.00 34.16 164 LYS B O 1
ATOM 4738 N N . SER B 1 97 ? -14.089 -26.235 -5.790 1.00 32.17 165 SER B N 1
ATOM 4739 C CA . SER B 1 97 ? -14.161 -27.593 -6.343 1.00 32.41 165 SER B CA 1
ATOM 4740 C C . SER B 1 97 ? -14.763 -28.535 -5.307 1.00 34.91 165 SER B C 1
ATOM 4741 O O . SER B 1 97 ? -14.675 -28.289 -4.101 1.00 34.52 165 SER B O 1
ATOM 4744 N N . GLU B 1 98 ? -15.372 -29.635 -5.784 1.00 32.15 166 GLU B N 1
ATOM 4745 C CA . GLU B 1 98 ? -16.014 -30.543 -4.830 1.00 37.40 166 GLU B CA 1
ATOM 4746 C C . GLU B 1 98 ? -15.000 -31.257 -3.935 1.00 38.26 166 GLU B C 1
ATOM 4747 O O . GLU B 1 98 ? -15.286 -31.500 -2.758 1.00 38.47 166 GLU B O 1
ATOM 4753 N N . GLU B 1 99 ? -13.810 -31.575 -4.451 1.00 40.22 167 GLU B N 1
ATOM 4754 C CA . GLU B 1 99 ? -12.798 -32.212 -3.607 1.00 38.34 167 GLU B CA 1
ATOM 4755 C C . GLU B 1 99 ? -12.300 -31.262 -2.524 1.00 36.68 167 GLU B C 1
ATOM 4756 O O . GLU B 1 99 ? -12.025 -31.684 -1.391 1.00 35.79 167 GLU B O 1
ATOM 4758 N N . GLU B 1 100 ? -12.154 -29.979 -2.857 1.00 30.88 168 GLU B N 1
ATOM 4759 C CA . GLU B 1 100 ? -11.700 -29.028 -1.856 1.00 30.73 168 GLU B CA 1
ATOM 4760 C C . GLU B 1 100 ? -12.800 -28.697 -0.856 1.00 27.70 168 GLU B C 1
ATOM 4761 O O . GLU B 1 100 ? -12.507 -28.397 0.309 1.00 25.63 168 GLU B O 1
ATOM 4767 N N . PHE B 1 101 ? -14.056 -28.733 -1.297 1.00 25.36 169 PHE B N 1
ATOM 4768 C CA . PHE B 1 101 ? -15.179 -28.496 -0.403 1.00 27.21 169 PHE B CA 1
ATOM 4769 C C . PHE B 1 101 ? -15.230 -29.560 0.682 1.00 31.39 169 PHE B C 1
ATOM 4770 O O . PHE B 1 101 ? -15.366 -29.249 1.871 1.00 29.41 169 PHE B O 1
ATOM 4778 N N . ILE B 1 102 ? -15.094 -30.829 0.289 1.00 24.95 170 ILE B N 1
ATOM 4779 C CA . ILE B 1 102 ? -15.072 -31.903 1.277 1.00 26.98 170 ILE B CA 1
ATOM 4780 C C . ILE B 1 102 ? -13.902 -31.723 2.226 1.00 28.04 170 ILE B C 1
ATOM 4781 O O . ILE B 1 102 ? -14.033 -31.892 3.447 1.00 29.60 170 ILE B O 1
ATOM 4786 N N . HIS B 1 103 ? -12.744 -31.350 1.684 1.00 24.40 171 HIS B N 1
ATOM 4787 C CA . HIS B 1 103 ? -11.540 -31.288 2.496 1.00 27.00 171 HIS B CA 1
ATOM 4788 C C . HIS B 1 103 ? -11.632 -30.187 3.550 1.00 25.77 171 HIS B C 1
ATOM 4789 O O . HIS B 1 103 ? -11.301 -30.412 4.722 1.00 23.83 171 HIS B O 1
ATOM 4796 N N . ILE B 1 104 ? -12.102 -28.995 3.174 1.00 23.30 172 ILE B N 1
ATOM 4797 C CA . ILE B 1 104 ? -12.147 -27.921 4.166 1.00 24.14 172 ILE B CA 1
ATOM 4798 C C . ILE B 1 104 ? -13.201 -28.215 5.237 1.00 24.95 172 ILE B C 1
ATOM 4799 O O . ILE B 1 104 ? -12.957 -28.010 6.437 1.00 22.40 172 ILE B O 1
ATOM 4804 N N . ASN B 1 105 ? -14.372 -28.733 4.841 1.00 24.25 173 ASN B N 1
ATOM 4805 C CA . ASN B 1 105 ? -15.410 -28.996 5.836 1.00 26.00 173 ASN B CA 1
ATOM 4806 C C . ASN B 1 105 ? -14.990 -30.075 6.823 1.00 29.79 173 ASN B C 1
ATOM 4807 O O . ASN B 1 105 ? -15.360 -30.021 8.005 1.00 32.57 173 ASN B O 1
ATOM 4812 N N . ASN B 1 106 ? -14.237 -31.073 6.360 1.00 26.41 174 ASN B N 1
ATOM 4813 C CA . ASN B 1 106 ? -13.716 -32.073 7.289 1.00 31.40 174 ASN B CA 1
ATOM 4814 C C . ASN B 1 106 ? -12.670 -31.488 8.235 1.00 29.98 174 ASN B C 1
ATOM 4815 O O . ASN B 1 106 ? -12.490 -31.999 9.344 1.00 28.63 174 ASN B O 1
ATOM 4820 N N . LYS B 1 107 ? -11.989 -30.415 7.823 1.00 27.08 175 LYS B N 1
ATOM 4821 C CA . LYS B 1 107 ? -10.959 -29.788 8.646 1.00 24.57 175 LYS B CA 1
ATOM 4822 C C . LYS B 1 107 ? -11.543 -28.893 9.747 1.00 26.71 175 LYS B C 1
ATOM 4823 O O . LYS B 1 107 ? -11.021 -28.863 10.870 1.00 24.17 175 LYS B O 1
ATOM 4829 N N . LEU B 1 108 ? -12.599 -28.136 9.442 1.00 23.62 176 LEU B N 1
ATOM 4830 C CA . LEU B 1 108 ? -13.062 -27.062 10.320 1.00 24.56 176 LEU B CA 1
ATOM 4831 C C . LEU B 1 108 ? -13.849 -27.583 11.525 1.00 25.95 176 LEU B C 1
ATOM 4832 O O . LEU B 1 108 ? -14.565 -28.583 11.445 1.00 26.59 176 LEU B O 1
ATOM 4837 N N . ARG B 1 109 ? -13.750 -26.851 12.635 1.00 21.52 177 ARG B N 1
ATOM 4838 C CA . ARG B 1 109 ? -14.480 -27.162 13.859 1.00 24.44 177 ARG B CA 1
ATOM 4839 C C . ARG B 1 109 ? -14.971 -25.878 14.493 1.00 27.56 177 ARG B C 1
ATOM 4840 O O . ARG B 1 109 ? -14.419 -24.797 14.279 1.00 20.64 177 ARG B O 1
ATOM 4848 N N . ARG B 1 110 ? -15.984 -26.019 15.336 1.00 25.89 178 ARG B N 1
ATOM 4849 C CA . ARG B 1 110 ? -16.440 -24.886 16.123 1.00 25.28 178 ARG B CA 1
ATOM 4850 C C . ARG B 1 110 ? -15.275 -24.286 16.916 1.00 23.63 178 ARG B C 1
ATOM 4851 O O . ARG B 1 110 ? -14.428 -25.014 17.445 1.00 23.11 178 ARG B O 1
ATOM 4859 N N . GLY B 1 111 ? -15.197 -22.932 16.938 1.00 20.38 179 GLY B N 1
ATOM 4860 C CA . GLY B 1 111 ? -14.098 -22.189 17.542 1.00 20.10 179 GLY B CA 1
ATOM 4861 C C . GLY B 1 111 ? -12.999 -21.747 16.585 1.00 18.87 179 GLY B C 1
ATOM 4862 O O . GLY B 1 111 ? -12.280 -20.798 16.896 1.00 18.41 179 GLY B O 1
ATOM 4863 N N . ASP B 1 112 ? -12.857 -22.383 15.429 1.00 19.11 180 ASP B N 1
ATOM 4864 C CA . ASP B 1 112 ? -11.805 -21.992 14.494 1.00 18.70 180 ASP B CA 1
ATOM 4865 C C . ASP B 1 112 ? -12.020 -20.575 13.974 1.00 18.11 180 ASP B C 1
ATOM 4866 O O . ASP B 1 112 ? -13.155 -20.152 13.729 1.00 18.18 180 ASP B O 1
ATOM 4871 N N . ILE B 1 113 ? -10.911 -19.854 13.789 1.00 17.58 181 ILE B N 1
ATOM 4872 C CA . ILE B 1 113 ? -10.917 -18.604 13.036 1.00 17.90 181 ILE B CA 1
ATOM 4873 C C . ILE B 1 113 ? -10.794 -18.934 11.557 1.00 19.21 181 ILE B C 1
ATOM 4874 O O . ILE B 1 113 ? -9.875 -19.661 11.155 1.00 17.69 181 ILE B O 1
ATOM 4879 N N . ILE B 1 114 ? -11.677 -18.367 10.736 1.00 17.26 182 ILE B N 1
ATOM 4880 C CA . ILE B 1 114 ? -11.653 -18.646 9.305 1.00 17.47 182 ILE B CA 1
ATOM 4881 C C . ILE B 1 114 ? -11.752 -17.356 8.501 1.00 17.08 182 ILE B C 1
ATOM 4882 O O . ILE B 1 114 ? -12.284 -16.343 8.967 1.00 17.19 182 ILE B O 1
ATOM 4887 N N . GLY B 1 115 ? -11.213 -17.406 7.286 1.00 17.12 183 GLY B N 1
ATOM 4888 C CA . GLY B 1 115 ? -11.419 -16.375 6.273 1.00 16.93 183 GLY B CA 1
ATOM 4889 C C . GLY B 1 115 ? -12.309 -16.934 5.174 1.00 17.47 183 GLY B C 1
ATOM 4890 O O . GLY B 1 115 ? -12.175 -18.096 4.780 1.00 18.61 183 GLY B O 1
ATOM 4891 N N . VAL B 1 116 ? -13.256 -16.128 4.717 1.00 17.48 184 VAL B N 1
ATOM 4892 C CA . VAL B 1 116 ? -14.239 -16.582 3.741 1.00 18.04 184 VAL B CA 1
ATOM 4893 C C . VAL B 1 116 ? -14.220 -15.632 2.554 1.00 21.06 184 VAL B C 1
ATOM 4894 O O . VAL B 1 116 ? -14.356 -14.420 2.726 1.00 19.86 184 VAL B O 1
ATOM 4898 N N . GLN B 1 117 ? -14.076 -16.176 1.356 1.00 25.10 185 GLN B N 1
ATOM 4899 C CA . GLN B 1 117 ? -14.177 -15.394 0.126 1.00 23.56 185 GLN B CA 1
ATOM 4900 C C . GLN B 1 117 ? -15.441 -15.848 -0.589 1.00 21.92 185 GLN B C 1
ATOM 4901 O O . GLN B 1 117 ? -15.570 -17.032 -0.912 1.00 23.22 185 GLN B O 1
ATOM 4907 N N . GLY B 1 118 ? -16.367 -14.927 -0.841 1.00 22.15 186 GLY B N 1
ATOM 4908 C CA . GLY B 1 118 ? -17.610 -15.341 -1.476 1.00 23.24 186 GLY B CA 1
ATOM 4909 C C . GLY B 1 118 ? -18.552 -14.189 -1.758 1.00 24.52 186 GLY B C 1
ATOM 4910 O O . GLY B 1 118 ? -18.181 -13.015 -1.685 1.00 23.51 186 GLY B O 1
ATOM 4911 N N . ASN B 1 119 ? -19.809 -14.557 -2.108 1.00 27.72 187 ASN B N 1
ATOM 4912 C CA . ASN B 1 119 ? -20.799 -13.599 -2.585 1.00 30.26 187 ASN B CA 1
ATOM 4913 C C . ASN B 1 119 ? -21.884 -13.354 -1.547 1.00 27.28 187 ASN B C 1
ATOM 4914 O O . ASN B 1 119 ? -22.299 -14.279 -0.841 1.00 26.25 187 ASN B O 1
ATOM 4919 N N . PRO B 1 120 ? -22.409 -12.133 -1.471 1.00 27.41 188 PRO B N 1
ATOM 4920 C CA . PRO B 1 120 ? -23.613 -11.898 -0.661 1.00 29.27 188 PRO B CA 1
ATOM 4921 C C . PRO B 1 120 ? -24.807 -12.674 -1.190 1.00 31.66 188 PRO B C 1
ATOM 4922 O O . PRO B 1 120 ? -24.989 -12.812 -2.401 1.00 31.76 188 PRO B O 1
ATOM 4926 N N . GLY B 1 121 ? -25.652 -13.136 -0.268 1.00 32.75 189 GLY B N 1
ATOM 4927 C CA . GLY B 1 121 ? -26.899 -13.778 -0.644 1.00 34.74 189 GLY B CA 1
ATOM 4928 C C . GLY B 1 121 ? -27.855 -13.830 0.527 1.00 34.97 189 GLY B C 1
ATOM 4929 O O . GLY B 1 121 ? -27.520 -13.468 1.655 1.00 33.41 189 GLY B O 1
ATOM 4930 N N . LYS B 1 122 ? -29.063 -14.305 0.251 1.00 36.46 190 LYS B N 1
ATOM 4931 C CA . LYS B 1 122 ? -30.067 -14.473 1.293 1.00 39.20 190 LYS B CA 1
ATOM 4932 C C . LYS B 1 122 ? -30.757 -15.808 1.072 1.00 42.42 190 LYS B C 1
ATOM 4933 O O . LYS B 1 122 ? -31.126 -16.131 -0.061 1.00 42.48 190 LYS B O 1
ATOM 4939 N N . THR B 1 123 ? -30.927 -16.584 2.140 1.00 41.01 191 THR B N 1
ATOM 4940 C CA . THR B 1 123 ? -31.564 -17.881 1.987 1.00 41.64 191 THR B CA 1
ATOM 4941 C C . THR B 1 123 ? -33.058 -17.698 1.728 1.00 41.98 191 THR B C 1
ATOM 4942 O O . THR B 1 123 ? -33.611 -16.607 1.886 1.00 38.05 191 THR B O 1
ATOM 4946 N N . LYS B 1 124 ? -33.708 -18.779 1.279 1.00 45.98 192 LYS B N 1
ATOM 4947 C CA . LYS B 1 124 ? -35.154 -18.724 1.079 1.00 47.36 192 LYS B CA 1
ATOM 4948 C C . LYS B 1 124 ? -35.875 -18.336 2.366 1.00 49.83 192 LYS B C 1
ATOM 4949 O O . LYS B 1 124 ? -36.876 -17.614 2.324 1.00 52.64 192 LYS B O 1
ATOM 4951 N N . LYS B 1 125 ? -35.344 -18.742 3.518 1.00 49.06 193 LYS B N 1
ATOM 4952 C CA . LYS B 1 125 ? -35.880 -18.331 4.808 1.00 49.15 193 LYS B CA 1
ATOM 4953 C C . LYS B 1 125 ? -35.448 -16.921 5.211 1.00 49.18 193 LYS B C 1
ATOM 4954 O O . LYS B 1 125 ? -35.742 -16.500 6.336 1.00 52.27 193 LYS B O 1
ATOM 4956 N N . GLY B 1 126 ? -34.738 -16.195 4.347 1.00 44.40 194 GLY B N 1
ATOM 4957 C CA . GLY B 1 126 ? -34.446 -14.791 4.594 1.00 40.29 194 GLY B CA 1
ATOM 4958 C C . GLY B 1 126 ? -33.230 -14.469 5.442 1.00 40.22 194 GLY B C 1
ATOM 4959 O O . GLY B 1 126 ? -33.107 -13.327 5.907 1.00 40.63 194 GLY B O 1
ATOM 4960 N N . GLU B 1 127 ? -32.327 -15.419 5.665 1.00 37.69 195 GLU B N 1
ATOM 4961 C CA . GLU B 1 127 ? -31.122 -15.161 6.450 1.00 37.21 195 GLU B CA 1
ATOM 4962 C C . GLU B 1 127 ? -30.001 -14.655 5.535 1.00 32.08 195 GLU B C 1
ATOM 4963 O O . GLU B 1 127 ? -29.627 -15.329 4.565 1.00 32.99 195 GLU B O 1
ATOM 4969 N N . LEU B 1 128 ? -29.475 -13.467 5.836 1.00 29.70 196 LEU B N 1
ATOM 4970 C CA . LEU B 1 128 ? -28.339 -12.930 5.093 1.00 29.86 196 LEU B CA 1
ATOM 4971 C C . LEU B 1 128 ? -27.143 -13.860 5.225 1.00 30.29 196 LEU B C 1
ATOM 4972 O O . LEU B 1 128 ? -26.841 -14.356 6.309 1.00 29.92 196 LEU B O 1
ATOM 4977 N N . SER B 1 129 ? -26.442 -14.077 4.118 1.00 25.93 197 SER B N 1
ATOM 4978 C CA . SER B 1 129 ? -25.394 -15.081 4.096 1.00 27.09 197 SER B CA 1
ATOM 4979 C C . SER B 1 129 ? -24.290 -14.634 3.155 1.00 26.54 197 SER B C 1
ATOM 4980 O O . SER B 1 129 ? -24.492 -13.769 2.302 1.00 28.58 197 SER B O 1
ATOM 4983 N N . ILE B 1 130 ? -23.104 -15.203 3.350 1.00 23.96 198 ILE B N 1
ATOM 4984 C CA . ILE B 1 130 ? -22.040 -15.164 2.352 1.00 24.63 198 ILE B CA 1
ATOM 4985 C C . ILE B 1 130 ? -21.890 -16.578 1.796 1.00 27.39 198 ILE B C 1
ATOM 4986 O O . ILE B 1 130 ? -21.900 -17.560 2.560 1.00 22.80 198 ILE B O 1
ATOM 4991 N N . ILE B 1 131 ? -21.849 -16.688 0.467 1.00 24.79 199 ILE B N 1
ATOM 4992 C CA . ILE B 1 131 ? -21.782 -17.977 -0.219 1.00 27.10 199 ILE B CA 1
ATOM 4993 C C . ILE B 1 131 ? -20.341 -18.165 -0.680 1.00 29.46 199 ILE B C 1
ATOM 4994 O O . ILE B 1 131 ? -19.917 -17.482 -1.624 1.00 30.37 199 ILE B O 1
ATOM 4999 N N . PRO B 1 132 ? -19.580 -19.078 -0.085 1.00 28.66 200 PRO B N 1
ATOM 5000 C CA . PRO B 1 132 ? -18.132 -19.071 -0.299 1.00 26.42 200 PRO B CA 1
ATOM 5001 C C . PRO B 1 132 ? -17.725 -19.720 -1.610 1.00 25.78 200 PRO B C 1
ATOM 5002 O O . PRO B 1 132 ? -18.240 -20.768 -2.000 1.00 26.38 200 PRO B O 1
ATOM 5006 N N . TYR B 1 133 ? -16.784 -19.069 -2.287 1.00 25.17 201 TYR B N 1
ATOM 5007 C CA . TYR B 1 133 ? -15.932 -19.751 -3.251 1.00 25.16 201 TYR B CA 1
ATOM 5008 C C . TYR B 1 133 ? -14.814 -20.518 -2.556 1.00 25.22 201 TYR B C 1
ATOM 5009 O O . TYR B 1 133 ? -14.414 -21.596 -3.027 1.00 25.10 201 TYR B O 1
ATOM 5018 N N . GLU B 1 134 ? -14.307 -19.991 -1.436 1.00 25.98 202 GLU B N 1
ATOM 5019 C CA . GLU B 1 134 ? -13.205 -20.632 -0.737 1.00 20.08 202 GLU B CA 1
ATOM 5020 C C . GLU B 1 134 ? -13.250 -20.234 0.730 1.00 19.65 202 GLU B C 1
ATOM 5021 O O . GLU B 1 134 ? -13.517 -19.071 1.055 1.00 19.76 202 GLU B O 1
ATOM 5027 N N . ILE B 1 135 ? -12.977 -21.189 1.608 1.00 19.78 203 ILE B N 1
ATOM 5028 C CA . ILE B 1 135 ? -12.839 -20.936 3.042 1.00 23.32 203 ILE B CA 1
ATOM 5029 C C . ILE B 1 135 ? -11.420 -21.306 3.440 1.00 19.17 203 ILE B C 1
ATOM 5030 O O . ILE B 1 135 ? -10.890 -22.316 2.975 1.00 20.28 203 ILE B O 1
ATOM 5035 N N . THR B 1 136 ? -10.795 -20.496 4.290 1.00 18.60 204 THR B N 1
ATOM 5036 C CA . THR B 1 136 ? -9.425 -20.755 4.717 1.00 18.39 204 THR B CA 1
ATOM 5037 C C . THR B 1 136 ? -9.369 -20.825 6.233 1.00 18.21 204 THR B C 1
ATOM 5038 O O . THR B 1 136 ? -9.820 -19.896 6.907 1.00 17.85 204 THR B O 1
ATOM 5042 N N . LEU B 1 137 ? -8.784 -21.896 6.761 1.00 18.50 205 LEU B N 1
ATOM 5043 C CA . LEU B 1 137 ? -8.513 -21.966 8.199 1.00 19.36 205 LEU B CA 1
ATOM 5044 C C . LEU B 1 137 ? -7.406 -20.971 8.543 1.00 17.74 205 LEU B C 1
ATOM 5045 O O . LEU B 1 137 ? -6.308 -21.046 7.987 1.00 17.68 205 LEU B O 1
ATOM 5050 N N . LEU B 1 138 ? -7.696 -20.018 9.431 1.00 17.32 206 LEU B N 1
ATOM 5051 C CA . LEU B 1 138 ? -6.694 -19.034 9.826 1.00 17.65 206 LEU B CA 1
ATOM 5052 C C . LEU B 1 138 ? -6.060 -19.322 11.177 1.00 18.31 206 LEU B C 1
ATOM 5053 O O . LEU B 1 138 ? -4.876 -19.011 11.365 1.00 17.09 206 LEU B O 1
ATOM 5058 N N . SER B 1 139 ? -6.812 -19.904 12.125 1.00 17.01 207 SER B N 1
ATOM 5059 C CA . SER B 1 139 ? -6.252 -20.249 13.427 1.00 17.05 207 SER B CA 1
ATOM 5060 C C . SER B 1 139 ? -7.193 -21.234 14.109 1.00 19.07 207 SER B C 1
ATOM 5061 O O . SER B 1 139 ? -8.314 -20.859 14.476 1.00 20.55 207 SER B O 1
ATOM 5064 N N . PRO B 1 140 ? -6.801 -22.503 14.227 1.00 18.28 208 PRO B N 1
ATOM 5065 C CA . PRO B 1 140 ? -7.671 -23.507 14.865 1.00 18.70 208 PRO B CA 1
ATOM 5066 C C . PRO B 1 140 ? -7.842 -23.289 16.361 1.00 22.80 208 PRO B C 1
ATOM 5067 O O . PRO B 1 140 ? -6.961 -22.767 17.053 1.00 18.75 208 PRO B O 1
ATOM 5071 N N . CYS B 1 141 ? -9.006 -23.701 16.862 1.00 19.04 209 CYS B N 1
ATOM 5072 C CA . CYS B 1 141 ? -9.265 -23.722 18.296 1.00 22.57 209 CYS B CA 1
ATOM 5073 C C . CYS B 1 141 ? -9.028 -25.151 18.790 1.00 23.53 209 CYS B C 1
ATOM 5074 O O . CYS B 1 141 ? -9.701 -26.087 18.341 1.00 23.14 209 CYS B O 1
ATOM 5077 N N . LEU B 1 142 ? -8.036 -25.330 19.667 1.00 22.90 210 LEU B N 1
ATOM 5078 C CA . LEU B 1 142 ? -7.663 -26.688 20.072 1.00 22.18 210 LEU B CA 1
ATOM 5079 C C . LEU B 1 142 ? -8.569 -27.241 21.161 1.00 24.21 210 LEU B C 1
ATOM 5080 O O . LEU B 1 142 ? -8.589 -28.456 21.389 1.00 26.21 210 LEU B O 1
ATOM 5085 N N . HIS B 1 143 ? -9.306 -26.377 21.832 1.00 21.89 211 HIS B N 1
ATOM 5086 C CA . HIS B 1 143 ? -10.169 -26.747 22.940 1.00 21.76 211 HIS B CA 1
ATOM 5087 C C . HIS B 1 143 ? -11.626 -26.744 22.507 1.00 25.51 211 HIS B C 1
ATOM 5088 O O . HIS B 1 143 ? -12.006 -26.137 21.509 1.00 24.94 211 HIS B O 1
ATOM 5095 N N . MET B 1 144 ? -12.447 -27.437 23.281 1.00 25.43 212 MET B N 1
ATOM 5096 C CA . MET B 1 144 ? -13.883 -27.360 23.076 1.00 25.42 212 MET B CA 1
ATOM 5097 C C . MET B 1 144 ? -14.387 -25.994 23.537 1.00 30.13 212 MET B C 1
ATOM 5098 O O . MET B 1 144 ? -14.293 -25.652 24.719 1.00 30.57 212 MET B O 1
ATOM 5103 N N . LEU B 1 145 ? -14.925 -25.219 22.614 1.00 34.16 213 LEU B N 1
ATOM 5104 C CA . LEU B 1 145 ? -15.473 -23.920 22.988 1.00 39.13 213 LEU B CA 1
ATOM 5105 C C . LEU B 1 145 ? -16.697 -24.109 23.870 1.00 41.17 213 LEU B C 1
ATOM 5106 O O . LEU B 1 145 ? -17.587 -24.886 23.516 1.00 43.16 213 LEU B O 1
ATOM 5111 N N . PRO B 1 146 ? -16.801 -23.399 24.989 1.00 46.46 214 PRO B N 1
ATOM 5112 C CA . PRO B 1 146 ? -18.037 -23.441 25.775 1.00 49.17 214 PRO B CA 1
ATOM 5113 C C . PRO B 1 146 ? -19.162 -22.715 25.054 1.00 49.17 214 PRO B C 1
ATOM 5114 O O . PRO B 1 146 ? -18.954 -21.971 24.093 1.00 45.29 214 PRO B O 1
ATOM 5118 N N . HIS B 1 147 ? -20.383 -22.985 25.505 1.00 50.14 215 HIS B N 1
ATOM 5119 C CA . HIS B 1 147 ? -21.584 -22.535 24.821 1.00 49.48 215 HIS B CA 1
ATOM 5120 C C . HIS B 1 147 ? -22.491 -21.784 25.791 1.00 55.13 215 HIS B C 1
ATOM 5121 O O . HIS B 1 147 ? -22.412 -21.970 27.009 1.00 55.69 215 HIS B O 1
ATOM 5128 N N . LEU B 1 148 ? -23.355 -20.934 25.215 1.00 62.34 216 LEU B N 1
ATOM 5129 C CA . LEU B 1 148 ? -24.419 -20.136 25.880 1.00 66.93 216 LEU B CA 1
ATOM 5130 C C . LEU B 1 148 ? -23.875 -18.763 26.282 1.00 73.35 216 LEU B C 1
ATOM 5131 O O . LEU B 1 148 ? -24.313 -17.728 25.768 1.00 75.76 216 LEU B O 1
ATOM 5136 N N . ASP B 1 154 ? -17.173 -20.455 37.349 1.00 58.99 222 ASP B N 1
ATOM 5137 C CA . ASP B 1 154 ? -18.289 -19.528 37.517 1.00 59.52 222 ASP B CA 1
ATOM 5138 C C . ASP B 1 154 ? -17.868 -18.121 37.112 1.00 60.32 222 ASP B C 1
ATOM 5139 O O . ASP B 1 154 ? -17.303 -17.921 36.036 1.00 61.81 222 ASP B O 1
ATOM 5141 N N . LYS B 1 155 ? -18.139 -17.138 37.974 1.00 58.57 223 LYS B N 1
ATOM 5142 C CA . LYS B 1 155 ? -17.608 -15.805 37.722 1.00 55.64 223 LYS B CA 1
ATOM 5143 C C . LYS B 1 155 ? -16.087 -15.821 37.736 1.00 53.69 223 LYS B C 1
ATOM 5144 O O . LYS B 1 155 ? -15.452 -15.010 37.047 1.00 51.09 223 LYS B O 1
ATOM 5146 N N . GLU B 1 156 ? -15.483 -16.753 38.486 1.00 50.51 224 GLU B N 1
ATOM 5147 C CA . GLU B 1 156 ? -14.027 -16.811 38.535 1.00 47.61 224 GLU B CA 1
ATOM 5148 C C . GLU B 1 156 ? -13.441 -17.123 37.161 1.00 41.76 224 GLU B C 1
ATOM 5149 O O . GLU B 1 156 ? -12.472 -16.480 36.734 1.00 42.52 224 GLU B O 1
ATOM 5151 N N . THR B 1 157 ? -14.051 -18.062 36.425 1.00 35.16 225 THR B N 1
ATOM 5152 C CA . THR B 1 157 ? -13.518 -18.414 35.111 1.00 32.76 225 THR B CA 1
ATOM 5153 C C . THR B 1 157 ? -13.616 -17.247 34.141 1.00 27.97 225 THR B C 1
ATOM 5154 O O . THR B 1 157 ? -12.704 -17.026 33.331 1.00 28.84 225 THR B O 1
ATOM 5158 N N . ARG B 1 158 ? -14.704 -16.476 34.225 1.00 27.19 226 ARG B N 1
ATOM 5159 C CA . ARG B 1 158 ? -14.851 -15.303 33.371 1.00 25.94 226 ARG B CA 1
ATOM 5160 C C . ARG B 1 158 ? -13.736 -14.305 33.625 1.00 24.69 226 ARG B C 1
ATOM 5161 O O . ARG B 1 158 ? -13.287 -13.626 32.702 1.00 23.68 226 ARG B O 1
ATOM 5169 N N . TYR B 1 159 ? -13.306 -14.168 34.880 1.00 26.45 227 TYR B N 1
ATOM 5170 C CA . TYR B 1 159 ? -12.272 -13.198 35.207 1.00 27.00 227 TYR B CA 1
ATOM 5171 C C . TYR B 1 159 ? -10.867 -13.749 35.023 1.00 26.75 227 TYR B C 1
ATOM 5172 O O . TYR B 1 159 ? -9.955 -12.980 34.715 1.00 27.97 227 TYR B O 1
ATOM 5181 N N . ARG B 1 160 ? -10.668 -15.059 35.203 1.00 24.16 228 ARG B N 1
ATOM 5182 C CA . ARG B 1 160 ? -9.361 -15.670 34.978 1.00 26.61 228 ARG B CA 1
ATOM 5183 C C . ARG B 1 160 ? -9.079 -15.966 33.511 1.00 30.61 228 ARG B C 1
ATOM 5184 O O . ARG B 1 160 ? -7.907 -16.082 33.131 1.00 31.86 228 ARG B O 1
ATOM 5192 N N . GLN B 1 161 ? -10.113 -16.093 32.678 1.00 27.90 229 GLN B N 1
ATOM 5193 C CA . GLN B 1 161 ? -9.949 -16.315 31.239 1.00 22.84 229 GLN B CA 1
ATOM 5194 C C . GLN B 1 161 ? -10.854 -15.320 30.521 1.00 21.57 229 GLN B C 1
ATOM 5195 O O . GLN B 1 161 ? -11.876 -15.674 29.923 1.00 20.86 229 GLN B O 1
ATOM 5201 N N . ARG B 1 162 ? -10.468 -14.051 30.596 1.00 17.09 230 ARG B N 1
ATOM 5202 C CA . ARG B 1 162 ? -11.342 -13.001 30.094 1.00 16.93 230 ARG B CA 1
ATOM 5203 C C . ARG B 1 162 ? -11.613 -13.167 28.604 1.00 18.40 230 ARG B C 1
ATOM 5204 O O . ARG B 1 162 ? -12.674 -12.753 28.124 1.00 18.93 230 ARG B O 1
ATOM 5212 N N . TYR B 1 163 ? -10.670 -13.756 27.851 1.00 18.49 231 TYR B N 1
ATOM 5213 C CA . TYR B 1 163 ? -10.902 -13.948 26.422 1.00 17.19 231 TYR B CA 1
ATOM 5214 C C . TYR B 1 163 ? -12.067 -14.897 26.163 1.00 16.78 231 TYR B C 1
ATOM 5215 O O . TYR B 1 163 ? -12.809 -14.718 25.190 1.00 18.92 231 TYR B O 1
ATOM 5224 N N . LEU B 1 164 ? -12.245 -15.920 27.017 1.00 17.52 232 LEU B N 1
ATOM 5225 C CA . LEU B 1 164 ? -13.410 -16.791 26.878 1.00 20.36 232 LEU B CA 1
ATOM 5226 C C . LEU B 1 164 ? -14.686 -16.031 27.193 1.00 20.48 232 LEU B C 1
ATOM 5227 O O . LEU B 1 164 ? -15.709 -16.208 26.517 1.00 22.34 232 LEU B O 1
ATOM 5232 N N . ASP B 1 165 ? -14.635 -15.175 28.218 1.00 19.80 233 ASP B N 1
ATOM 5233 C CA . ASP B 1 165 ? -15.781 -14.342 28.557 1.00 20.28 233 ASP B CA 1
ATOM 5234 C C . ASP B 1 165 ? -16.164 -13.456 27.384 1.00 21.31 233 ASP B C 1
ATOM 5235 O O . ASP B 1 165 ? -17.350 -13.307 27.061 1.00 19.25 233 ASP B O 1
ATOM 5240 N N . LEU B 1 166 ? -15.162 -12.888 26.706 1.00 16.68 234 LEU B N 1
ATOM 5241 C CA . LEU B 1 166 ? -15.427 -12.006 25.580 1.00 17.03 234 LEU B CA 1
ATOM 5242 C C . LEU B 1 166 ? -16.000 -12.766 24.394 1.00 21.09 234 LEU B C 1
ATOM 5243 O O . LEU B 1 166 ? -16.835 -12.234 23.655 1.00 20.90 234 LEU B O 1
ATOM 5248 N N . ILE B 1 167 ? -15.533 -13.991 24.170 1.00 20.28 235 ILE B N 1
ATOM 5249 C CA . ILE B 1 167 ? -16.043 -14.777 23.051 1.00 20.54 235 ILE B CA 1
ATOM 5250 C C . ILE B 1 167 ? -17.508 -15.141 23.274 1.00 24.54 235 ILE B C 1
ATOM 5251 O O . ILE B 1 167 ? -18.333 -15.069 22.358 1.00 24.92 235 ILE B O 1
ATOM 5256 N N . LEU B 1 168 ? -17.852 -15.519 24.499 1.00 24.71 236 LEU B N 1
ATOM 5257 C CA . LEU B 1 168 ? -19.161 -16.081 24.813 1.00 29.79 236 LEU B CA 1
ATOM 5258 C C . LEU B 1 168 ? -20.230 -15.025 25.085 1.00 33.03 236 LEU B C 1
ATOM 5259 O O . LEU B 1 168 ? -21.405 -15.249 24.758 1.00 32.19 236 LEU B O 1
ATOM 5264 N N . ASN B 1 169 ? -19.860 -13.881 25.672 1.00 24.55 237 ASN B N 1
ATOM 5265 C CA . ASN B 1 169 ? -20.812 -12.960 26.303 1.00 28.34 237 ASN B CA 1
ATOM 5266 C C . ASN B 1 169 ? -20.748 -11.592 25.631 1.00 31.79 237 ASN B C 1
ATOM 5267 O O . ASN B 1 169 ? -19.846 -10.786 25.909 1.00 29.75 237 ASN B O 1
ATOM 5272 N N . ASP B 1 170 ? -21.740 -11.310 24.780 1.00 29.85 238 ASP B N 1
ATOM 5273 C CA . ASP B 1 170 ? -21.718 -10.073 24.009 1.00 31.30 238 ASP B CA 1
ATOM 5274 C C . ASP B 1 170 ? -21.730 -8.836 24.908 1.00 25.97 238 ASP B C 1
ATOM 5275 O O . ASP B 1 170 ? -21.139 -7.809 24.552 1.00 28.56 238 ASP B O 1
ATOM 5277 N N . PHE B 1 171 ? -22.373 -8.912 26.073 1.00 26.06 239 PHE B N 1
ATOM 5278 C CA . PHE B 1 171 ? -22.451 -7.729 26.925 1.00 25.78 239 PHE B CA 1
ATOM 5279 C C . PHE B 1 171 ? -21.087 -7.290 27.439 1.00 25.51 239 PHE B C 1
ATOM 5280 O O . PHE B 1 171 ? -20.930 -6.119 27.809 1.00 25.08 239 PHE B O 1
ATOM 5288 N N . VAL B 1 172 ? -20.107 -8.197 27.489 1.00 23.17 240 VAL B N 1
ATOM 5289 C CA . VAL B 1 172 ? -18.834 -7.879 28.127 1.00 20.61 240 VAL B CA 1
ATOM 5290 C C . VAL B 1 172 ? -18.074 -6.852 27.305 1.00 19.24 240 VAL B C 1
ATOM 5291 O O . VAL B 1 172 ? -17.651 -5.813 27.832 1.00 19.62 240 VAL B O 1
ATOM 5295 N N . ARG B 1 173 ? -17.976 -7.081 25.984 1.00 17.60 241 ARG B N 1
ATOM 5296 C CA . ARG B 1 173 ? -17.375 -6.084 25.103 1.00 20.22 241 ARG B CA 1
ATOM 5297 C C . ARG B 1 173 ? -18.016 -4.712 25.281 1.00 19.73 241 ARG B C 1
ATOM 5298 O O . ARG B 1 173 ? -17.313 -3.689 25.294 1.00 16.78 241 ARG B O 1
ATOM 5306 N N . GLN B 1 174 ? -19.353 -4.672 25.423 1.00 18.79 242 GLN B N 1
ATOM 5307 C CA . GLN B 1 174 ? -20.043 -3.386 25.526 1.00 19.72 242 GLN B CA 1
ATOM 5308 C C . GLN B 1 174 ? -19.659 -2.641 26.793 1.00 17.21 242 GLN B C 1
ATOM 5309 O O . GLN B 1 174 ? -19.595 -1.406 26.784 1.00 17.58 242 GLN B O 1
ATOM 5315 N N . LYS B 1 175 ? -19.404 -3.358 27.891 1.00 14.93 243 LYS B N 1
ATOM 5316 C CA . LYS B 1 175 ? -18.958 -2.670 29.102 1.00 16.71 243 LYS B CA 1
ATOM 5317 C C . LYS B 1 175 ? -17.617 -1.983 28.883 1.00 18.32 243 LYS B C 1
ATOM 5318 O O . LYS B 1 175 ? -17.384 -0.879 29.395 1.00 15.65 243 LYS B O 1
ATOM 5324 N N . PHE B 1 176 ? -16.707 -2.617 28.140 1.00 15.46 244 PHE B N 1
ATOM 5325 C CA . PHE B 1 176 ? -15.402 -1.987 27.965 1.00 16.10 244 PHE B CA 1
ATOM 5326 C C . PHE B 1 176 ? -15.421 -0.920 26.899 1.00 16.09 244 PHE B C 1
ATOM 5327 O O . PHE B 1 176 ? -14.613 0.009 26.963 1.00 13.13 244 PHE B O 1
ATOM 5335 N N . ILE B 1 177 ? -16.387 -0.974 25.979 1.00 13.90 245 ILE B N 1
ATOM 5336 C CA . ILE B 1 177 ? -16.595 0.159 25.095 1.00 13.49 245 ILE B CA 1
ATOM 5337 C C . ILE B 1 177 ? -17.084 1.356 25.895 1.00 14.41 245 ILE B C 1
ATOM 5338 O O . ILE B 1 177 ? -16.605 2.483 25.712 1.00 15.45 245 ILE B O 1
ATOM 5343 N N . ILE B 1 178 ? -18.026 1.130 26.812 1.00 13.90 246 ILE B N 1
ATOM 5344 C CA . ILE B 1 178 ? -18.527 2.229 27.644 1.00 16.71 246 ILE B CA 1
ATOM 5345 C C . ILE B 1 178 ? -17.411 2.801 28.515 1.00 12.87 246 ILE B C 1
ATOM 5346 O O . ILE B 1 178 ? -17.281 4.021 28.665 1.00 13.14 246 ILE B O 1
ATOM 5351 N N . ARG B 1 179 ? -16.558 1.941 29.063 1.00 15.03 247 ARG B N 1
ATOM 5352 C CA . ARG B 1 179 ? -15.467 2.454 29.881 1.00 13.36 247 ARG B CA 1
ATOM 5353 C C . ARG B 1 179 ? -14.547 3.360 29.064 1.00 13.05 247 ARG B C 1
ATOM 5354 O O . ARG B 1 179 ? -14.124 4.433 29.527 1.00 11.88 247 ARG B O 1
ATOM 5362 N N . SER B 1 180 ? -14.225 2.939 27.841 1.00 12.51 248 SER B N 1
ATOM 5363 C CA . SER B 1 180 ? -13.395 3.772 26.983 1.00 12.74 248 SER B CA 1
ATOM 5364 C C . SER B 1 180 ? -14.101 5.072 26.630 1.00 12.07 248 SER B C 1
ATOM 5365 O O . SER B 1 180 ? -13.460 6.134 26.569 1.00 12.63 248 SER B O 1
ATOM 5368 N N . LYS B 1 181 ? -15.427 5.022 26.404 1.00 12.07 249 LYS B N 1
ATOM 5369 C CA . LYS B 1 181 ? -16.142 6.252 26.073 1.00 11.61 249 LYS B CA 1
ATOM 5370 C C . LYS B 1 181 ? -16.121 7.235 27.233 1.00 13.61 249 LYS B C 1
ATOM 5371 O O . LYS B 1 181 ? -16.031 8.447 27.019 1.00 12.43 249 LYS B O 1
ATOM 5377 N N . ILE B 1 182 ? -16.210 6.733 28.469 1.00 12.22 250 ILE B N 1
ATOM 5378 C CA . ILE B 1 182 ? -16.134 7.613 29.633 1.00 12.91 250 ILE B CA 1
ATOM 5379 C C . ILE B 1 182 ? -14.810 8.369 29.645 1.00 13.44 250 ILE B C 1
ATOM 5380 O O . ILE B 1 182 ? -14.766 9.593 29.818 1.00 12.54 250 ILE B O 1
ATOM 5385 N N . ILE B 1 183 ? -13.704 7.643 29.467 1.00 11.98 251 ILE B N 1
ATOM 5386 C CA . ILE B 1 183 ? -12.390 8.270 29.560 1.00 10.74 251 ILE B CA 1
ATOM 5387 C C . ILE B 1 183 ? -12.191 9.262 28.422 1.00 12.36 251 ILE B C 1
ATOM 5388 O O . ILE B 1 183 ? -11.691 10.372 28.620 1.00 10.37 251 ILE B O 1
ATOM 5393 N N . THR B 1 184 ? -12.596 8.882 27.209 1.00 12.04 252 THR B N 1
ATOM 5394 C CA . THR B 1 184 ? -12.439 9.778 26.070 1.00 13.52 252 THR B CA 1
ATOM 5395 C C . THR B 1 184 ? -13.301 11.021 26.225 1.00 13.55 252 THR B C 1
ATOM 5396 O O . THR B 1 184 ? -12.875 12.131 25.866 1.00 12.02 252 THR B O 1
ATOM 5400 N N . TYR B 1 185 ? -14.481 10.868 26.822 1.00 10.81 253 TYR B N 1
ATOM 5401 C CA . TYR B 1 185 ? -15.334 12.022 27.079 1.00 11.81 253 TYR B CA 1
ATOM 5402 C C . TYR B 1 185 ? -14.662 12.981 28.045 1.00 12.64 253 TYR B C 1
ATOM 5403 O O . TYR B 1 185 ? -14.676 14.194 27.837 1.00 13.18 253 TYR B O 1
ATOM 5412 N N . ILE B 1 186 ? -14.087 12.453 29.124 1.00 10.71 254 ILE B N 1
ATOM 5413 C CA . ILE B 1 186 ? -13.437 13.328 30.100 1.00 10.59 254 ILE B CA 1
ATOM 5414 C C . ILE B 1 186 ? -12.271 14.069 29.471 1.00 13.32 254 ILE B C 1
ATOM 5415 O O . ILE B 1 186 ? -12.080 15.267 29.717 1.00 11.91 254 ILE B O 1
ATOM 5420 N N . ARG B 1 187 ? -11.454 13.378 28.655 1.00 10.82 255 ARG B N 1
ATOM 5421 C CA . ARG B 1 187 ? -10.336 14.091 28.033 1.00 11.38 255 ARG B CA 1
ATOM 5422 C C . ARG B 1 187 ? -10.831 15.209 27.132 1.00 13.78 255 ARG B C 1
ATOM 5423 O O . ARG B 1 187 ? -10.256 16.310 27.117 1.00 12.82 255 ARG B O 1
ATOM 5431 N N . SER B 1 188 ? -11.898 14.952 26.376 1.00 11.93 256 SER B N 1
ATOM 5432 C CA A SER B 1 188 ? -12.446 15.980 25.493 0.56 13.99 256 SER B CA 1
ATOM 5433 C CA B SER B 1 188 ? -12.429 15.985 25.492 0.44 14.04 256 SER B CA 1
ATOM 5434 C C . SER B 1 188 ? -12.958 17.171 26.290 1.00 14.90 256 SER B C 1
ATOM 5435 O O . SER B 1 188 ? -12.722 18.331 25.928 1.00 13.27 256 SER B O 1
ATOM 5440 N N . PHE B 1 189 ? -13.652 16.897 27.393 1.00 13.96 257 PHE B N 1
ATOM 5441 C CA . PHE B 1 189 ? -14.200 17.954 28.232 1.00 11.00 257 PHE B CA 1
ATOM 5442 C C . PHE B 1 189 ? -13.091 18.846 28.774 1.00 11.07 257 PHE B C 1
ATOM 5443 O O . PHE B 1 189 ? -13.171 20.084 28.717 1.00 11.50 257 PHE B O 1
ATOM 5451 N N . LEU B 1 190 ? -12.043 18.238 29.314 1.00 10.81 258 LEU B N 1
ATOM 5452 C CA . LEU B 1 190 ? -10.996 19.050 29.906 1.00 10.16 258 LEU B CA 1
ATOM 5453 C C . LEU B 1 190 ? -10.118 19.682 28.837 1.00 11.44 258 LEU B C 1
ATOM 5454 O O . LEU B 1 190 ? -9.703 20.833 28.988 1.00 11.09 258 LEU B O 1
ATOM 5459 N N . ASP B 1 191 ? -9.828 18.968 27.738 1.00 13.10 259 ASP B N 1
ATOM 5460 C CA . ASP B 1 191 ? -9.032 19.605 26.684 1.00 12.61 259 ASP B CA 1
ATOM 5461 C C . ASP B 1 191 ? -9.732 20.863 26.167 1.00 13.13 259 ASP B C 1
ATOM 5462 O O . ASP B 1 191 ? -9.080 21.880 25.904 1.00 13.52 259 ASP B O 1
ATOM 5467 N N . GLU B 1 192 ? -11.064 20.801 26.017 1.00 13.64 260 GLU B N 1
ATOM 5468 C CA A GLU B 1 192 ? -11.849 21.938 25.546 0.48 15.17 260 GLU B CA 1
ATOM 5469 C CA B GLU B 1 192 ? -11.849 21.935 25.544 0.52 15.19 260 GLU B CA 1
ATOM 5470 C C . GLU B 1 192 ? -11.826 23.107 26.521 1.00 17.12 260 GLU B C 1
ATOM 5471 O O . GLU B 1 192 ? -12.041 24.250 26.103 1.00 18.47 260 GLU B O 1
ATOM 5476 N N . LEU B 1 193 ? -11.581 22.854 27.805 1.00 13.70 261 LEU B N 1
ATOM 5477 C CA . LEU B 1 193 ? -11.469 23.912 28.801 1.00 16.39 261 LEU B CA 1
ATOM 5478 C C . LEU B 1 193 ? -10.045 24.437 28.955 1.00 12.85 261 LEU B C 1
ATOM 5479 O O . LEU B 1 193 ? -9.786 25.228 29.874 1.00 17.40 261 LEU B O 1
ATOM 5484 N N . GLY B 1 194 ? -9.117 24.032 28.084 1.00 12.44 262 GLY B N 1
ATOM 5485 C CA . GLY B 1 194 ? -7.761 24.553 28.154 1.00 13.82 262 GLY B CA 1
ATOM 5486 C C . GLY B 1 194 ? -6.837 23.846 29.125 1.00 13.94 262 GLY B C 1
ATOM 5487 O O . GLY B 1 194 ? -5.819 24.422 29.536 1.00 14.06 262 GLY B O 1
ATOM 5488 N N . PHE B 1 195 ? -7.191 22.645 29.568 1.00 10.99 263 PHE B N 1
ATOM 5489 C CA . PHE B 1 195 ? -6.305 21.855 30.416 1.00 10.80 263 PHE B CA 1
ATOM 5490 C C . PHE B 1 195 ? -5.217 21.185 29.586 1.00 11.20 263 PHE B C 1
ATOM 5491 O O . PHE B 1 195 ? -5.451 20.769 28.435 1.00 14.46 263 PHE B O 1
ATOM 5499 N N . LEU B 1 196 ? -4.042 21.034 30.194 1.00 9.67 264 LEU B N 1
ATOM 5500 C CA . LEU B 1 196 ? -2.929 20.276 29.608 1.00 12.15 264 LEU B CA 1
ATOM 5501 C C . LEU B 1 196 ? -2.885 18.875 30.212 1.00 10.87 264 LEU B C 1
ATOM 5502 O O . LEU B 1 196 ? -2.832 18.732 31.436 1.00 10.74 264 LEU B O 1
ATOM 5507 N N . GLU B 1 197 ? -2.900 17.842 29.360 1.00 10.02 265 GLU B N 1
ATOM 5508 C CA . GLU B 1 197 ? -2.804 16.465 29.841 1.00 9.45 265 GLU B CA 1
ATOM 5509 C C . GLU B 1 197 ? -1.343 16.168 30.159 1.00 10.72 265 GLU B C 1
ATOM 5510 O O . GLU B 1 197 ? -0.483 16.347 29.291 1.00 13.64 265 GLU B O 1
ATOM 5516 N N . ILE B 1 198 ? -1.048 15.732 31.393 1.00 9.68 266 ILE B N 1
ATOM 5517 C CA . ILE B 1 198 ? 0.332 15.552 31.845 1.00 12.51 266 ILE B CA 1
ATOM 5518 C C . ILE B 1 198 ? 0.539 14.139 32.400 1.00 13.68 266 ILE B C 1
ATOM 5519 O O . ILE B 1 198 ? -0.406 13.407 32.701 1.00 14.45 266 ILE B O 1
ATOM 5524 N N . GLU B 1 199 ? 1.818 13.773 32.555 1.00 11.62 267 GLU B N 1
ATOM 5525 C CA . GLU B 1 199 ? 2.214 12.527 33.189 1.00 14.74 267 GLU B CA 1
ATOM 5526 C C . GLU B 1 199 ? 3.209 12.824 34.307 1.00 14.40 267 GLU B C 1
ATOM 5527 O O . GLU B 1 199 ? 4.213 13.490 34.076 1.00 14.65 267 GLU B O 1
ATOM 5533 N N . THR B 1 200 ? 2.952 12.304 35.501 1.00 12.65 268 THR B N 1
ATOM 5534 C CA . THR B 1 200 ? 3.809 12.531 36.651 1.00 11.67 268 THR B CA 1
ATOM 5535 C C . THR B 1 200 ? 4.218 11.172 37.214 1.00 11.53 268 THR B C 1
ATOM 5536 O O . THR B 1 200 ? 3.675 10.136 36.800 1.00 12.56 268 THR B O 1
ATOM 5540 N N . PRO B 1 201 ? 5.264 11.126 38.045 1.00 14.12 269 PRO B N 1
ATOM 5541 C CA . PRO B 1 201 ? 5.880 9.832 38.388 1.00 15.69 269 PRO B CA 1
ATOM 5542 C C . PRO B 1 201 ? 4.937 8.859 39.086 1.00 18.90 269 PRO B C 1
ATOM 5543 O O . PRO B 1 201 ? 4.202 9.218 40.011 1.00 13.07 269 PRO B O 1
ATOM 5547 N N . MET B 1 202 ? 5.007 7.589 38.671 1.00 11.91 270 MET B N 1
ATOM 5548 C CA . MET B 1 202 ? 4.304 6.542 39.400 1.00 14.75 270 MET B CA 1
ATOM 5549 C C . MET B 1 202 ? 5.152 5.899 40.489 1.00 16.10 270 MET B C 1
ATOM 5550 O O . MET B 1 202 ? 4.619 5.142 41.312 1.00 16.97 270 MET B O 1
ATOM 5555 N N . MET B 1 203 ? 6.452 6.178 40.511 1.00 15.14 271 MET B N 1
ATOM 5556 C CA . MET B 1 203 ? 7.357 5.697 41.546 1.00 18.12 271 MET B CA 1
ATOM 5557 C C . MET B 1 203 ? 7.877 6.907 42.314 1.00 20.59 271 MET B C 1
ATOM 5558 O O . MET B 1 203 ? 8.432 7.833 41.705 1.00 23.04 271 MET B O 1
ATOM 5563 N N . ASN B 1 204 ? 7.709 6.902 43.643 1.00 18.55 272 ASN B N 1
ATOM 5564 C CA . ASN B 1 204 ? 8.035 8.072 44.467 1.00 20.70 272 ASN B CA 1
ATOM 5565 C C . ASN B 1 204 ? 8.940 7.686 45.636 1.00 21.72 272 ASN B C 1
ATOM 5566 O O . ASN B 1 204 ? 8.833 6.589 46.200 1.00 20.52 272 ASN B O 1
ATOM 5571 N N . ILE B 1 205 ? 9.807 8.615 46.042 1.00 21.19 273 ILE B N 1
ATOM 5572 C CA . ILE B 1 205 ? 10.537 8.404 47.293 1.00 23.09 273 ILE B CA 1
ATOM 5573 C C . ILE B 1 205 ? 9.593 8.487 48.486 1.00 21.49 273 ILE B C 1
ATOM 5574 O O . ILE B 1 205 ? 9.742 7.750 49.469 1.00 20.65 273 ILE B O 1
ATOM 5579 N N . ILE B 1 206 ? 8.598 9.368 48.410 1.00 23.01 274 ILE B N 1
ATOM 5580 C CA . ILE B 1 206 ? 7.595 9.544 49.460 1.00 23.32 274 ILE B CA 1
ATOM 5581 C C . ILE B 1 206 ? 6.213 9.499 48.818 1.00 19.65 274 ILE B C 1
ATOM 5582 O O . ILE B 1 206 ? 5.853 10.428 48.093 1.00 22.63 274 ILE B O 1
ATOM 5587 N N . PRO B 1 207 ? 5.414 8.461 49.022 1.00 21.20 275 PRO B N 1
ATOM 5588 C CA . PRO B 1 207 ? 4.032 8.497 48.517 1.00 21.87 275 PRO B CA 1
ATOM 5589 C C . PRO B 1 207 ? 3.216 9.554 49.257 1.00 19.30 275 PRO B C 1
ATOM 5590 O O . PRO B 1 207 ? 3.393 9.752 50.460 1.00 23.01 275 PRO B O 1
ATOM 5594 N N . GLY B 1 208 ? 2.295 10.207 48.550 1.00 20.06 276 GLY B N 1
ATOM 5595 C CA . GLY B 1 208 ? 1.458 11.210 49.193 1.00 20.14 276 GLY B CA 1
ATOM 5596 C C . GLY B 1 208 ? 0.213 11.504 48.383 1.00 17.98 276 GLY B C 1
ATOM 5597 O O . GLY B 1 208 ? -0.010 10.927 47.319 1.00 18.87 276 GLY B O 1
ATOM 5598 N N . GLY B 1 209 ? -0.605 12.420 48.899 1.00 16.81 277 GLY B N 1
ATOM 5599 C CA . GLY B 1 209 ? -1.814 12.854 48.212 1.00 15.52 277 GLY B CA 1
ATOM 5600 C C . GLY B 1 209 ? -3.058 12.059 48.535 1.00 18.85 277 GLY B C 1
ATOM 5601 O O . GLY B 1 209 ? -4.130 12.370 48.002 1.00 19.85 277 GLY B O 1
ATOM 5602 N N . ALA B 1 210 ? -2.952 11.041 49.385 1.00 19.09 278 ALA B N 1
ATOM 5603 C CA . ALA B 1 210 ? -4.088 10.208 49.763 1.00 19.28 278 ALA B CA 1
ATOM 5604 C C . ALA B 1 210 ? -3.728 9.476 51.046 1.00 19.88 278 ALA B C 1
ATOM 5605 O O . ALA B 1 210 ? -2.584 9.512 51.505 1.00 21.10 278 ALA B O 1
ATOM 5607 N N . VAL B 1 211 ? -4.728 8.821 51.625 1.00 19.43 279 VAL B N 1
ATOM 5608 C CA . VAL B 1 211 ? -4.551 7.932 52.770 1.00 22.37 279 VAL B CA 1
ATOM 5609 C C . VAL B 1 211 ? -4.571 6.504 52.240 1.00 23.45 279 VAL B C 1
ATOM 5610 O O . VAL B 1 211 ? -5.620 6.008 51.808 1.00 24.77 279 VAL B O 1
ATOM 5614 N N . ALA B 1 212 ? -3.428 5.832 52.269 1.00 17.76 280 ALA B N 1
ATOM 5615 C CA . ALA B 1 212 ? -3.403 4.492 51.701 1.00 23.90 280 ALA B CA 1
ATOM 5616 C C . ALA B 1 212 ? -2.128 3.793 52.129 1.00 27.09 280 ALA B C 1
ATOM 5617 O O . ALA B 1 212 ? -1.097 4.438 52.312 1.00 29.15 280 ALA B O 1
ATOM 5619 N N . LYS B 1 213 ? -2.199 2.471 52.244 1.00 25.92 281 LYS B N 1
ATOM 5620 C CA . LYS B 1 213 ? -0.981 1.688 52.412 1.00 25.27 281 LYS B CA 1
ATOM 5621 C C . LYS B 1 213 ? -0.336 1.450 51.048 1.00 25.00 281 LYS B C 1
ATOM 5622 O O . LYS B 1 213 ? -1.008 0.973 50.128 1.00 23.38 281 LYS B O 1
ATOM 5625 N N . PRO B 1 214 ? 0.939 1.788 50.875 1.00 22.44 282 PRO B N 1
ATOM 5626 C CA . PRO B 1 214 ? 1.565 1.724 49.553 1.00 22.60 282 PRO B CA 1
ATOM 5627 C C . PRO B 1 214 ? 2.264 0.398 49.277 1.00 26.63 282 PRO B C 1
ATOM 5628 O O . PRO B 1 214 ? 2.558 -0.389 50.177 1.00 24.56 282 PRO B O 1
ATOM 5632 N N . PHE B 1 215 ? 2.471 0.135 47.986 1.00 22.70 283 PHE B N 1
ATOM 5633 C CA . PHE B 1 215 ? 3.429 -0.879 47.557 1.00 23.40 283 PHE B CA 1
ATOM 5634 C C . PHE B 1 215 ? 4.833 -0.301 47.613 1.00 26.06 283 PHE B C 1
ATOM 5635 O O . PHE B 1 215 ? 5.051 0.859 47.254 1.00 20.11 283 PHE B O 1
ATOM 5643 N N . ILE B 1 216 ? 5.796 -1.129 48.010 1.00 25.06 284 ILE B N 1
ATOM 5644 C CA . ILE B 1 216 ? 7.190 -0.724 48.102 1.00 24.03 284 ILE B CA 1
ATOM 5645 C C . ILE B 1 216 ? 8.008 -1.597 47.167 1.00 23.55 284 ILE B C 1
ATOM 5646 O O . ILE B 1 216 ? 7.736 -2.795 47.025 1.00 24.60 284 ILE B O 1
ATOM 5651 N N . THR B 1 217 ? 9.032 -1.006 46.562 1.00 23.99 285 THR B N 1
ATOM 5652 C CA . THR B 1 217 ? 9.854 -1.733 45.608 1.00 28.78 285 THR B CA 1
ATOM 5653 C C . THR B 1 217 ? 11.278 -1.201 45.676 1.00 31.43 285 THR B C 1
ATOM 5654 O O . THR B 1 217 ? 11.522 -0.077 46.111 1.00 33.49 285 THR B O 1
ATOM 5658 N N . TYR B 1 218 ? 12.229 -2.034 45.279 1.00 35.27 286 TYR B N 1
ATOM 5659 C CA . TYR B 1 218 ? 13.641 -1.693 45.396 1.00 35.25 286 TYR B CA 1
ATOM 5660 C C . TYR B 1 218 ? 14.209 -1.361 44.020 1.00 32.54 286 TYR B C 1
ATOM 5661 O O . TYR B 1 218 ? 13.997 -2.111 43.063 1.00 32.08 286 TYR B O 1
ATOM 5670 N N . HIS B 1 219 ? 14.915 -0.236 43.912 1.00 29.41 287 HIS B N 1
ATOM 5671 C CA . HIS B 1 219 ? 15.666 0.089 42.704 1.00 31.92 287 HIS B CA 1
ATOM 5672 C C . HIS B 1 219 ? 17.143 -0.209 42.934 1.00 39.72 287 HIS B C 1
ATOM 5673 O O . HIS B 1 219 ? 17.740 0.304 43.884 1.00 37.51 287 HIS B O 1
ATOM 5680 N N . ASN B 1 220 ? 17.737 -1.021 42.055 1.00 41.70 288 ASN B N 1
ATOM 5681 C CA . ASN B 1 220 ? 19.035 -1.610 42.382 1.00 45.62 288 ASN B CA 1
ATOM 5682 C C . ASN B 1 220 ? 20.195 -0.644 42.149 1.00 48.13 288 ASN B C 1
ATOM 5683 O O . ASN B 1 220 ? 21.044 -0.474 43.030 1.00 53.67 288 ASN B O 1
ATOM 5688 N N . GLU B 1 221 ? 20.249 0.009 40.983 1.00 47.81 289 GLU B N 1
ATOM 5689 C CA . GLU B 1 221 ? 21.367 0.909 40.718 1.00 54.25 289 GLU B CA 1
ATOM 5690 C C . GLU B 1 221 ? 21.384 2.075 41.698 1.00 57.00 289 GLU B C 1
ATOM 5691 O O . GLU B 1 221 ? 22.456 2.598 42.017 1.00 58.33 289 GLU B O 1
ATOM 5697 N N . LEU B 1 222 ? 20.219 2.487 42.192 1.00 57.97 290 LEU B N 1
ATOM 5698 C CA . LEU B 1 222 ? 20.131 3.548 43.188 1.00 59.39 290 LEU B CA 1
ATOM 5699 C C . LEU B 1 222 ? 20.159 3.045 44.629 1.00 56.95 290 LEU B C 1
ATOM 5700 O O . LEU B 1 222 ? 20.243 3.868 45.547 1.00 58.18 290 LEU B O 1
ATOM 5705 N N . ASP B 1 223 ? 20.102 1.736 44.844 1.00 52.75 291 ASP B N 1
ATOM 5706 C CA . ASP B 1 223 ? 20.123 1.127 46.173 1.00 55.22 291 ASP B CA 1
ATOM 5707 C C . ASP B 1 223 ? 19.186 1.861 47.136 1.00 57.58 291 ASP B C 1
ATOM 5708 O O . ASP B 1 223 ? 19.593 2.385 48.173 1.00 59.97 291 ASP B O 1
ATOM 5713 N N . MET B 1 224 ? 17.909 1.917 46.765 1.00 55.79 292 MET B N 1
ATOM 5714 C CA . MET B 1 224 ? 16.940 2.563 47.639 1.00 51.87 292 MET B CA 1
ATOM 5715 C C . MET B 1 224 ? 15.533 2.114 47.284 1.00 43.05 292 MET B C 1
ATOM 5716 O O . MET B 1 224 ? 15.229 1.839 46.119 1.00 38.72 292 MET B O 1
ATOM 5721 N N . ASN B 1 225 ? 14.688 2.046 48.310 1.00 36.07 293 ASN B N 1
ATOM 5722 C CA . ASN B 1 225 ? 13.287 1.705 48.122 1.00 38.08 293 ASN B CA 1
ATOM 5723 C C . ASN B 1 225 ? 12.520 2.858 47.483 1.00 34.88 293 ASN B C 1
ATOM 5724 O O . ASN B 1 225 ? 12.773 4.037 47.757 1.00 32.53 293 ASN B O 1
ATOM 5729 N N . LEU B 1 226 ? 11.565 2.504 46.637 1.00 30.46 294 LEU B N 1
ATOM 5730 C CA . LEU B 1 226 ? 10.635 3.446 46.045 1.00 25.48 294 LEU B CA 1
ATOM 5731 C C . LEU B 1 226 ? 9.225 2.948 46.332 1.00 26.81 294 LEU B C 1
ATOM 5732 O O . LEU B 1 226 ? 9.004 1.758 46.561 1.00 28.87 294 LEU B O 1
ATOM 5737 N N . TYR B 1 227 ? 8.265 3.864 46.332 1.00 19.79 295 TYR B N 1
ATOM 5738 C CA . TYR B 1 227 ? 6.872 3.509 46.553 1.00 15.85 295 TYR B CA 1
ATOM 5739 C C . TYR B 1 227 ? 6.083 3.738 45.281 1.00 16.10 295 TYR B C 1
ATOM 5740 O O . TYR B 1 227 ? 6.324 4.725 44.578 1.00 19.26 295 TYR B O 1
ATOM 5749 N N . MET B 1 228 ? 5.135 2.844 44.991 1.00 16.34 296 MET B N 1
ATOM 5750 C CA . MET B 1 228 ? 4.204 3.110 43.896 1.00 15.94 296 MET B CA 1
ATOM 5751 C C . MET B 1 228 ? 3.225 4.193 44.338 1.00 13.46 296 MET B C 1
ATOM 5752 O O . MET B 1 228 ? 2.844 4.257 45.515 1.00 15.95 296 MET B O 1
ATOM 5757 N N . ARG B 1 229 ? 2.841 5.067 43.413 1.00 12.98 297 ARG B N 1
ATOM 5758 C CA . ARG B 1 229 ? 2.104 6.252 43.835 1.00 13.90 297 ARG B CA 1
ATOM 5759 C C . ARG B 1 229 ? 0.703 5.882 44.299 1.00 16.58 297 ARG B C 1
ATOM 5760 O O . ARG B 1 229 ? 0.062 4.946 43.798 1.00 12.99 297 ARG B O 1
ATOM 5768 N N . ILE B 1 230 ? 0.237 6.629 45.281 1.00 14.33 298 ILE B N 1
ATOM 5769 C CA . ILE B 1 230 ? -1.143 6.510 45.718 1.00 16.55 298 ILE B CA 1
ATOM 5770 C C . ILE B 1 230 ? -2.027 7.623 45.163 1.00 15.47 298 ILE B C 1
ATOM 5771 O O . ILE B 1 230 ? -3.259 7.470 45.157 1.00 15.96 298 ILE B O 1
ATOM 5776 N N . ALA B 1 231 ? -1.443 8.715 44.674 1.00 13.13 299 ALA B N 1
ATOM 5777 C CA . ALA B 1 231 ? -2.149 9.787 43.977 1.00 12.59 299 ALA B CA 1
ATOM 5778 C C . ALA B 1 231 ? -1.102 10.715 43.371 1.00 15.28 299 ALA B C 1
ATOM 5779 O O . ALA B 1 231 ? 0.024 10.773 43.866 1.00 14.79 299 ALA B O 1
ATOM 5781 N N . PRO B 1 232 ? -1.450 11.439 42.307 1.00 12.51 300 PRO B N 1
ATOM 5782 C CA . PRO B 1 232 ? -0.509 12.386 41.691 1.00 11.24 300 PRO B CA 1
ATOM 5783 C C . PRO B 1 232 ? -0.600 13.806 42.229 1.00 15.48 300 PRO B C 1
ATOM 5784 O O . PRO B 1 232 ? 0.142 14.668 41.746 1.00 13.26 300 PRO B O 1
ATOM 5788 N N . GLU B 1 233 ? -1.443 14.015 43.250 1.00 13.90 301 GLU B N 1
ATOM 5789 C CA . GLU B 1 233 ? -1.859 15.342 43.718 1.00 12.49 301 GLU B CA 1
ATOM 5790 C C . GLU B 1 233 ? -0.698 16.311 43.960 1.00 11.73 301 GLU B C 1
ATOM 5791 O O . GLU B 1 233 ? -0.752 17.472 43.536 1.00 11.32 301 GLU B O 1
ATOM 5797 N N . LEU B 1 234 ? 0.341 15.881 44.676 1.00 11.72 302 LEU B N 1
ATOM 5798 C CA . LEU B 1 234 ? 1.378 16.849 45.034 1.00 13.24 302 LEU B CA 1
ATOM 5799 C C . LEU B 1 234 ? 2.194 17.295 43.820 1.00 14.91 302 LEU B C 1
ATOM 5800 O O . LEU B 1 234 ? 2.635 18.451 43.767 1.00 13.81 302 LEU B O 1
ATOM 5805 N N . TYR B 1 235 ? 2.418 16.402 42.846 1.00 11.41 303 TYR B N 1
ATOM 5806 C CA . TYR B 1 235 ? 3.110 16.810 41.619 1.00 11.19 303 TYR B CA 1
ATOM 5807 C C . TYR B 1 235 ? 2.299 17.800 40.817 1.00 12.87 303 TYR B C 1
ATOM 5808 O O . TYR B 1 235 ? 2.859 18.756 40.281 1.00 10.88 303 TYR B O 1
ATOM 5817 N N . HIS B 1 236 ? 0.978 17.586 40.709 1.00 10.82 304 HIS B N 1
ATOM 5818 C CA . HIS B 1 236 ? 0.157 18.532 39.960 1.00 10.93 304 HIS B CA 1
ATOM 5819 C C . HIS B 1 236 ? 0.230 19.916 40.585 1.00 11.02 304 HIS B C 1
ATOM 5820 O O . HIS B 1 236 ? 0.350 20.926 39.882 1.00 10.89 304 HIS B O 1
ATOM 5827 N N . LYS B 1 237 ? 0.205 19.987 41.919 1.00 12.29 305 LYS B N 1
ATOM 5828 C CA . LYS B 1 237 ? 0.261 21.299 42.539 1.00 13.20 305 LYS B CA 1
ATOM 5829 C C . LYS B 1 237 ? 1.602 21.975 42.295 1.00 12.75 305 LYS B C 1
ATOM 5830 O O . LYS B 1 237 ? 1.651 23.186 42.106 1.00 12.93 305 LYS B O 1
ATOM 5836 N N . MET B 1 238 ? 2.690 21.216 42.242 1.00 13.49 306 MET B N 1
ATOM 5837 C CA . MET B 1 238 ? 3.963 21.825 41.883 1.00 12.50 306 MET B CA 1
ATOM 5838 C C . MET B 1 238 ? 3.946 22.365 40.457 1.00 11.72 306 MET B C 1
ATOM 5839 O O . MET B 1 238 ? 4.574 23.392 40.173 1.00 12.97 306 MET B O 1
ATOM 5844 N N . LEU B 1 239 ? 3.250 21.701 39.541 1.00 10.86 307 LEU B N 1
ATOM 5845 C CA . LEU B 1 239 ? 3.153 22.253 38.194 1.00 12.32 307 LEU B CA 1
ATOM 5846 C C . LEU B 1 239 ? 2.352 23.551 38.167 1.00 13.97 307 LEU B C 1
ATOM 5847 O O . LEU B 1 239 ? 2.623 24.421 37.331 1.00 13.89 307 LEU B O 1
ATOM 5852 N N . VAL B 1 240 ? 1.341 23.689 39.034 1.00 10.73 308 VAL B N 1
ATOM 5853 C CA . VAL B 1 240 ? 0.617 24.961 39.103 1.00 10.80 308 VAL B CA 1
ATOM 5854 C C . VAL B 1 240 ? 1.502 26.061 39.687 1.00 11.55 308 VAL B C 1
ATOM 5855 O O . VAL B 1 240 ? 1.479 27.203 39.206 1.00 12.70 308 VAL B O 1
ATOM 5859 N N . VAL B 1 241 ? 2.365 25.725 40.659 1.00 11.23 309 VAL B N 1
ATOM 5860 C CA . VAL B 1 241 ? 3.384 26.689 41.097 1.00 11.50 309 VAL B CA 1
ATOM 5861 C C . VAL B 1 241 ? 4.263 27.072 39.910 1.00 13.54 309 VAL B C 1
ATOM 5862 O O . VAL B 1 241 ? 4.589 28.249 39.705 1.00 12.13 309 VAL B O 1
ATOM 5866 N N . GLY B 1 242 ? 4.572 26.093 39.058 1.00 11.49 310 GLY B N 1
ATOM 5867 C CA . GLY B 1 242 ? 5.367 26.318 37.851 1.00 11.39 310 GLY B CA 1
ATOM 5868 C C . GLY B 1 242 ? 4.677 27.150 36.779 1.00 14.96 310 GLY B C 1
ATOM 5869 O O . GLY B 1 242 ? 5.332 27.507 35.797 1.00 17.54 310 GLY B O 1
ATOM 5870 N N . GLY B 1 243 ? 3.393 27.480 36.946 1.00 12.41 311 GLY B N 1
ATOM 5871 C CA . GLY B 1 243 ? 2.708 28.345 36.009 1.00 13.47 311 GLY B CA 1
ATOM 5872 C C . GLY B 1 243 ? 1.873 27.641 34.955 1.00 14.13 311 GLY B C 1
ATOM 5873 O O . GLY B 1 243 ? 1.390 28.308 34.023 1.00 14.78 311 GLY B O 1
ATOM 5874 N N . ILE B 1 244 ? 1.688 26.326 35.058 1.00 10.60 312 ILE B N 1
ATOM 5875 C CA . ILE B 1 244 ? 0.731 25.628 34.188 1.00 10.38 312 ILE B CA 1
ATOM 5876 C C . ILE B 1 244 ? -0.600 25.645 34.940 1.00 10.37 312 ILE B C 1
ATOM 5877 O O . ILE B 1 244 ? -0.766 24.944 35.937 1.00 12.14 312 ILE B O 1
ATOM 5882 N N . ASP B 1 245 ? -1.505 26.540 34.514 1.00 10.42 313 ASP B N 1
ATOM 5883 C CA . ASP B 1 245 ? -2.686 26.882 35.307 1.00 13.10 313 ASP B CA 1
ATOM 5884 C C . ASP B 1 245 ? -3.710 25.749 35.364 1.00 11.69 313 ASP B C 1
ATOM 5885 O O . ASP B 1 245 ? -4.434 25.637 36.356 1.00 12.03 313 ASP B O 1
ATOM 5890 N N . ARG B 1 246 ? -3.795 24.915 34.328 1.00 10.21 314 ARG B N 1
ATOM 5891 C CA . ARG B 1 246 ? -4.796 23.848 34.275 1.00 10.13 314 ARG B CA 1
ATOM 5892 C C . ARG B 1 246 ? -4.149 22.561 33.779 1.00 10.84 314 ARG B C 1
ATOM 5893 O O . ARG B 1 246 ? -3.698 22.499 32.629 1.00 10.74 314 ARG B O 1
ATOM 5901 N N . VAL B 1 247 ? -4.133 21.533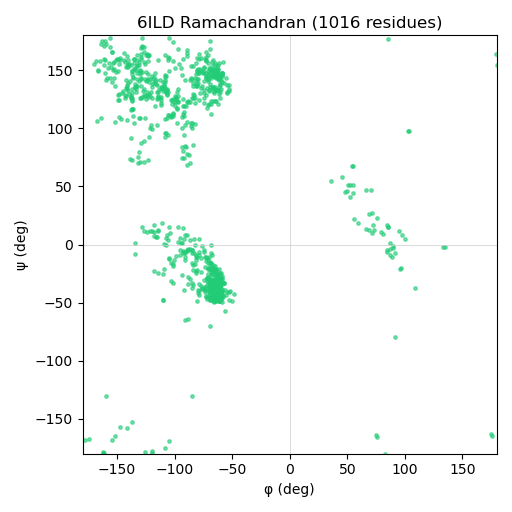 34.626 1.00 9.96 315 VAL B N 1
ATOM 5902 C CA . VAL B 1 247 ? -3.479 20.273 34.305 1.00 9.86 315 VAL B CA 1
ATOM 5903 C C . VAL B 1 247 ? -4.420 19.133 34.672 1.00 10.47 315 VAL B C 1
ATOM 5904 O O . VAL B 1 247 ? -5.231 19.253 35.595 1.00 10.92 315 VAL B O 1
ATOM 5908 N N . TYR B 1 248 ? -4.311 18.021 33.946 1.00 9.78 316 TYR B N 1
ATOM 5909 C CA . TYR B 1 248 ? -5.025 16.813 34.343 1.00 9.84 316 TYR B CA 1
ATOM 5910 C C . TYR B 1 248 ? -4.221 15.588 33.954 1.00 9.79 316 TYR B C 1
ATOM 5911 O O . TYR B 1 248 ? -3.333 15.650 33.097 1.00 11.04 316 TYR B O 1
ATOM 5920 N N . GLU B 1 249 ? -4.554 14.472 34.601 1.00 9.90 317 GLU B N 1
ATOM 5921 C CA . GLU B 1 249 ? -3.893 13.191 34.357 1.00 10.28 317 GLU B CA 1
ATOM 5922 C C . GLU B 1 249 ? -4.914 12.086 34.597 1.00 10.05 317 GLU B C 1
ATOM 5923 O O . GLU B 1 249 ? -5.508 12.019 35.682 1.00 10.23 317 GLU B O 1
ATOM 5929 N N . ILE B 1 250 ? -5.134 11.227 33.600 1.00 10.00 318 ILE B N 1
ATOM 5930 C CA . ILE B 1 250 ? -5.912 10.005 33.818 1.00 10.76 318 ILE B CA 1
ATOM 5931 C C . ILE B 1 250 ? -4.932 8.842 33.870 1.00 14.04 318 ILE B C 1
ATOM 5932 O O . ILE B 1 250 ? -4.288 8.508 32.867 1.00 13.00 318 ILE B O 1
ATOM 5937 N N . GLY B 1 251 ? -4.780 8.236 35.042 1.00 14.88 319 GLY B N 1
ATOM 5938 C CA . GLY B 1 251 ? -3.768 7.206 35.138 1.00 16.50 319 GLY B CA 1
ATOM 5939 C C . GLY B 1 251 ? -3.974 6.314 36.342 1.00 14.19 319 GLY B C 1
ATOM 5940 O O . GLY B 1 251 ? -4.901 6.490 37.137 1.00 12.67 319 GLY B O 1
ATOM 5941 N N . ARG B 1 252 ? -3.050 5.369 36.484 1.00 11.59 320 ARG B N 1
ATOM 5942 C CA . ARG B 1 252 ? -3.185 4.309 37.464 1.00 12.40 320 ARG B CA 1
ATOM 5943 C C . ARG B 1 252 ? -2.649 4.753 38.814 1.00 13.36 320 ARG B C 1
ATOM 5944 O O . ARG B 1 252 ? -1.616 5.432 38.900 1.00 12.75 320 ARG B O 1
ATOM 5952 N N . GLN B 1 253 ? -3.328 4.314 39.871 1.00 14.36 321 GLN B N 1
ATOM 5953 C CA . GLN B 1 253 ? -2.871 4.452 41.244 1.00 14.38 321 GLN B CA 1
ATOM 5954 C C . GLN B 1 253 ? -2.837 3.072 41.875 1.00 12.92 321 GLN B C 1
ATOM 5955 O O . GLN B 1 253 ? -3.473 2.145 41.377 1.00 13.82 321 GLN B O 1
ATOM 5961 N N . PHE B 1 254 ? -2.137 2.964 43.012 1.00 13.29 322 PHE B N 1
ATOM 5962 C CA . PHE B 1 254 ? -1.852 1.677 43.642 1.00 13.99 322 PHE B CA 1
ATOM 5963 C C . PHE B 1 254 ? -2.103 1.729 45.139 1.00 18.44 322 PHE B C 1
ATOM 5964 O O . PHE B 1 254 ? -1.693 2.679 45.815 1.00 19.78 322 PHE B O 1
ATOM 5972 N N . ARG B 1 255 ? -2.769 0.690 45.653 1.00 17.09 323 ARG B N 1
ATOM 5973 C CA . ARG B 1 255 ? -3.092 0.574 47.072 1.00 22.95 323 ARG B CA 1
ATOM 5974 C C . ARG B 1 255 ? -2.814 -0.860 47.492 1.00 25.21 323 ARG B C 1
ATOM 5975 O O . ARG B 1 255 ? -3.370 -1.796 46.907 1.00 23.44 323 ARG B O 1
ATOM 5983 N N . ASN B 1 256 ? -1.959 -1.027 48.501 1.00 21.39 324 ASN B N 1
ATOM 5984 C CA . ASN B 1 256 ? -1.580 -2.350 48.997 1.00 19.41 324 ASN B CA 1
ATOM 5985 C C . ASN B 1 256 ? -2.524 -2.729 50.140 1.00 23.88 324 ASN B C 1
ATOM 5986 O O . ASN B 1 256 ? -2.193 -2.647 51.332 1.00 23.91 324 ASN B O 1
ATOM 5991 N N . GLU B 1 257 ? -3.749 -3.077 49.758 1.00 25.80 325 GLU B N 1
ATOM 5992 C CA . GLU B 1 257 ? -4.835 -3.268 50.720 1.00 34.07 325 GLU B CA 1
ATOM 5993 C C . GLU B 1 257 ? -5.678 -4.465 50.278 1.00 38.77 325 GLU B C 1
ATOM 5994 O O . GLU B 1 257 ? -5.208 -5.342 49.548 1.00 47.10 325 GLU B O 1
ATOM 6000 N N . GLY B 1 258 ? -6.933 -4.532 50.735 1.00 35.45 326 GLY B N 1
ATOM 6001 C CA . GLY B 1 258 ? -7.797 -5.651 50.395 1.00 38.75 326 GLY B CA 1
ATOM 6002 C C . GLY B 1 258 ? -8.607 -5.445 49.110 1.00 40.96 326 GLY B C 1
ATOM 6003 O O . GLY B 1 258 ? -8.754 -4.329 48.620 1.00 46.25 326 GLY B O 1
ATOM 6004 N N . ILE B 1 259 ? -9.162 -6.545 48.600 1.00 37.52 327 ILE B N 1
ATOM 6005 C CA . ILE B 1 259 ? -9.979 -6.570 47.389 1.00 39.57 327 ILE B CA 1
ATOM 6006 C C . ILE B 1 259 ? -11.440 -6.787 47.775 1.00 42.90 327 ILE B C 1
ATOM 6007 O O . ILE B 1 259 ? -11.748 -7.715 48.532 1.00 44.31 327 ILE B O 1
ATOM 6012 N N . ASP B 1 260 ? -12.346 -5.973 47.228 1.00 36.99 328 ASP B N 1
ATOM 6013 C CA . ASP B 1 260 ? -13.777 -6.227 47.421 1.00 34.90 328 ASP B CA 1
ATOM 6014 C C . ASP B 1 260 ? -14.555 -5.673 46.227 1.00 31.32 328 ASP B C 1
ATOM 6015 O O . ASP B 1 260 ? -13.979 -5.351 45.185 1.00 27.65 328 ASP B O 1
ATOM 6020 N N . LEU B 1 261 ? -15.877 -5.548 46.387 1.00 29.36 329 LEU B N 1
ATOM 6021 C CA . LEU B 1 261 ? -16.727 -5.173 45.258 1.00 35.62 329 LEU B CA 1
ATOM 6022 C C . LEU B 1 261 ? -16.337 -3.827 44.660 1.00 33.29 329 LEU B C 1
ATOM 6023 O O . LEU B 1 261 ? -16.604 -3.578 43.473 1.00 28.86 329 LEU B O 1
ATOM 6028 N N . THR B 1 262 ? -15.742 -2.936 45.453 1.00 29.45 330 THR B N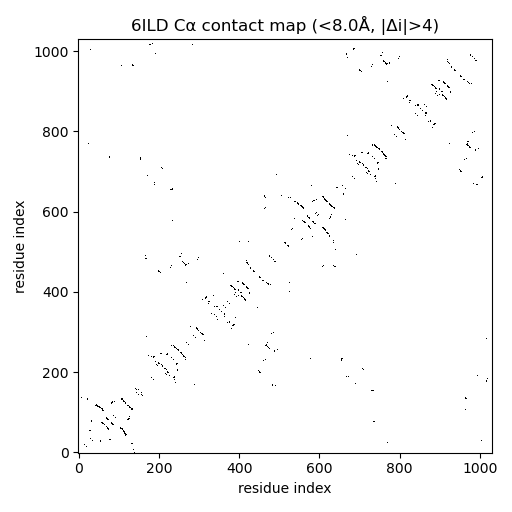 1
ATOM 6029 C CA . THR B 1 262 ? -15.395 -1.616 44.941 1.00 32.58 330 THR B CA 1
ATOM 6030 C C . THR B 1 262 ? -13.908 -1.289 45.039 1.00 27.68 330 THR B C 1
ATOM 6031 O O . THR B 1 262 ? -13.549 -0.121 44.840 1.00 30.59 330 THR B O 1
ATOM 6035 N N . HIS B 1 263 ? -13.035 -2.268 45.335 1.00 25.33 331 HIS B N 1
ATOM 6036 C CA . HIS B 1 263 ? -11.591 -2.026 45.413 1.00 29.76 331 HIS B CA 1
ATOM 6037 C C . HIS B 1 263 ? -10.778 -3.108 44.685 1.00 30.55 331 HIS B C 1
ATOM 6038 O O . HIS B 1 263 ? -11.047 -4.306 44.822 1.00 30.81 331 HIS B O 1
ATOM 6045 N N . ASN B 1 264 ? -9.748 -2.672 43.953 1.00 27.76 332 ASN B N 1
ATOM 6046 C CA . ASN B 1 264 ? -8.709 -3.440 43.270 1.00 26.22 332 ASN B CA 1
ATOM 6047 C C . ASN B 1 264 ? -7.373 -2.792 43.610 1.00 22.14 332 ASN B C 1
ATOM 6048 O O . ASN B 1 264 ? -7.330 -1.575 43.809 1.00 21.34 332 ASN B O 1
ATOM 6053 N N . PRO B 1 265 ? -6.273 -3.565 43.706 1.00 19.65 333 PRO B N 1
ATOM 6054 C CA . PRO B 1 265 ? -4.976 -2.953 44.076 1.00 21.60 333 PRO B CA 1
ATOM 6055 C C . PRO B 1 265 ? -4.482 -1.889 43.116 1.00 18.34 333 PRO B C 1
ATOM 6056 O O . PRO B 1 265 ? -3.709 -1.014 43.531 1.00 21.08 333 PRO B O 1
ATOM 6060 N N . GLU B 1 266 ? -4.801 -1.996 41.833 1.00 17.39 334 GLU B N 1
ATOM 6061 C CA . GLU B 1 266 ? -4.490 -0.944 40.874 1.00 13.55 334 GLU B CA 1
ATOM 6062 C C . GLU B 1 266 ? -5.803 -0.464 40.281 1.00 16.74 334 GLU B C 1
ATOM 6063 O O . GLU B 1 266 ? -6.694 -1.275 39.995 1.00 18.83 334 GLU B O 1
ATOM 6069 N N . PHE B 1 267 ? -5.942 0.853 40.119 1.00 13.77 335 PHE B N 1
ATOM 6070 C CA . PHE B 1 267 ? -7.213 1.424 39.671 1.00 16.98 335 PHE B CA 1
ATOM 6071 C C . PHE B 1 267 ? -6.904 2.750 38.992 1.00 14.77 335 PHE B C 1
ATOM 6072 O O . PHE B 1 267 ? -5.803 3.276 39.105 1.00 14.47 335 PHE B O 1
ATOM 6080 N N . THR B 1 268 ? -7.881 3.280 38.270 1.00 13.31 336 THR B N 1
ATOM 6081 C CA . THR B 1 268 ? -7.673 4.450 37.430 1.00 12.47 336 THR B CA 1
ATOM 6082 C C . THR B 1 268 ? -8.422 5.645 38.001 1.00 13.14 336 THR B C 1
ATOM 6083 O O . THR B 1 268 ? -9.596 5.538 38.371 1.00 13.61 336 THR B O 1
ATOM 6087 N N . THR B 1 269 ? -7.750 6.789 38.044 1.00 11.99 337 THR B N 1
ATOM 6088 C CA . THR B 1 269 ? -8.380 8.032 38.474 1.00 11.37 337 THR B CA 1
ATOM 6089 C C . THR B 1 269 ? -8.074 9.123 37.462 1.00 14.57 337 THR B C 1
ATOM 6090 O O . THR B 1 269 ? -7.101 9.052 36.712 1.00 13.86 337 THR B O 1
ATOM 6094 N N . CYS B 1 270 ? -8.923 10.140 37.447 1.00 10.96 338 CYS B N 1
ATOM 6095 C CA . CYS B 1 270 ? -8.617 11.400 36.787 1.00 10.89 338 CYS B CA 1
ATOM 6096 C C . CYS B 1 270 ? -8.464 12.444 37.886 1.00 12.22 338 CYS B C 1
ATOM 6097 O O . CYS B 1 270 ? -9.354 12.575 38.735 1.00 13.20 338 CYS B O 1
ATOM 6100 N N . GLU B 1 271 ? -7.323 13.131 37.922 1.00 11.86 339 GLU B N 1
ATOM 6101 C CA . GLU B 1 271 ? -7.162 14.292 38.790 1.00 10.66 339 GLU B CA 1
ATOM 6102 C C . GLU B 1 271 ? -6.948 15.509 37.910 1.00 11.13 339 GLU B C 1
ATOM 6103 O O . GLU B 1 271 ? -6.292 15.422 36.867 1.00 10.68 339 GLU B O 1
ATOM 6109 N N . PHE B 1 272 ? -7.524 16.640 38.306 1.00 11.17 340 PHE B N 1
ATOM 6110 C CA . PHE B 1 272 ? -7.206 17.884 37.628 1.00 10.36 340 PHE B CA 1
ATOM 6111 C C . PHE B 1 272 ? -7.095 19.013 38.638 1.00 10.49 340 PHE B C 1
ATOM 6112 O O . PHE B 1 272 ? -7.654 18.952 39.734 1.00 10.71 340 PHE B O 1
ATOM 6120 N N . TYR B 1 273 ? -6.338 20.044 38.251 1.00 10.40 341 TYR B N 1
ATOM 6121 C CA . TYR B 1 273 ? -6.047 21.179 39.120 1.00 10.54 341 TYR B CA 1
ATOM 6122 C C . TYR B 1 273 ? -6.252 22.425 38.285 1.00 11.25 341 TYR B C 1
ATOM 6123 O O . TYR B 1 273 ? -5.812 22.487 37.133 1.00 12.70 341 TYR B O 1
ATOM 6132 N N . MET B 1 274 ? -6.922 23.420 38.866 1.00 10.66 342 MET B N 1
ATOM 6133 C CA . MET B 1 274 ? -7.380 24.575 38.099 1.00 10.68 342 MET B CA 1
ATOM 6134 C C . MET B 1 274 ? -7.068 25.828 38.908 1.00 10.87 342 MET B C 1
ATOM 6135 O O . MET B 1 274 ? -7.671 26.046 39.967 1.00 11.07 342 MET B O 1
ATOM 6140 N N . ALA B 1 275 ? -6.119 26.630 38.430 1.00 10.84 343 ALA B N 1
ATOM 6141 C CA . ALA B 1 275 ? -5.757 27.868 39.113 1.00 11.64 343 ALA B CA 1
ATOM 6142 C C . ALA B 1 275 ? -6.910 28.869 39.072 1.00 11.79 343 ALA B C 1
ATOM 6143 O O . ALA B 1 275 ? -7.649 28.946 38.091 1.00 11.94 343 ALA B O 1
ATOM 6145 N N . TYR B 1 276 ? -7.048 29.646 40.154 1.00 11.48 344 TYR B N 1
ATOM 6146 C CA . TYR B 1 276 ? -8.052 30.704 40.354 1.00 11.73 344 TYR B CA 1
ATOM 6147 C C . TYR B 1 276 ? -9.491 30.178 40.448 1.00 11.79 344 TYR B C 1
ATOM 6148 O O . TYR B 1 276 ? -10.444 30.977 40.396 1.00 12.01 344 TYR B O 1
ATOM 6157 N N . ALA B 1 277 ? -9.674 28.868 40.619 1.00 11.65 345 ALA B N 1
ATOM 6158 C CA . ALA B 1 277 ? -10.934 28.216 40.974 1.00 11.76 345 ALA B CA 1
ATOM 6159 C C . ALA B 1 277 ? -10.972 27.887 42.472 1.00 12.65 345 ALA B C 1
ATOM 6160 O O . ALA B 1 277 ? -9.930 27.682 43.103 1.00 12.00 345 ALA B O 1
ATOM 6162 N N . ASP B 1 278 ? -12.179 27.850 43.043 1.00 12.20 346 ASP B N 1
ATOM 6163 C CA . ASP B 1 278 ? -12.384 27.317 44.392 1.00 14.13 346 ASP B CA 1
ATOM 6164 C C . ASP B 1 278 ? -13.354 26.139 44.289 1.00 15.27 346 ASP B C 1
ATOM 6165 O O . ASP B 1 278 ? -13.775 25.753 43.193 1.00 12.30 346 ASP B O 1
ATOM 6170 N N . TYR B 1 279 ? -13.701 25.542 45.427 1.00 12.70 347 TYR B N 1
ATOM 6171 C CA . TYR B 1 279 ? -14.508 24.325 45.327 1.00 12.76 347 TYR B CA 1
ATOM 6172 C C . TYR B 1 279 ? -15.944 24.596 44.886 1.00 16.82 347 TYR B C 1
ATOM 6173 O O . TYR B 1 279 ? -16.593 23.669 44.391 1.00 15.10 347 TYR B O 1
ATOM 6182 N N . HIS B 1 280 ? -16.454 25.832 45.029 1.00 13.74 348 HIS B N 1
ATOM 6183 C CA . HIS B 1 280 ? -17.750 26.154 44.424 1.00 17.98 348 HIS B CA 1
ATOM 6184 C C . HIS B 1 280 ? -17.689 26.038 42.906 1.00 15.18 348 HIS B C 1
ATOM 6185 O O . HIS B 1 280 ? -18.616 25.499 42.270 1.00 15.98 348 HIS B O 1
ATOM 6192 N N . ASP B 1 281 ? -16.610 26.551 42.302 1.00 13.56 349 ASP B N 1
ATOM 6193 C CA . ASP B 1 281 ? -16.431 26.394 40.865 1.00 13.43 349 ASP B CA 1
ATOM 6194 C C . ASP B 1 281 ? -16.379 24.925 40.490 1.00 16.21 349 ASP B C 1
ATOM 6195 O O . ASP B 1 281 ? -16.931 24.513 39.462 1.00 14.41 349 ASP B O 1
ATOM 6200 N N . LEU B 1 282 ? -15.684 24.118 41.291 1.00 12.26 350 LEU B N 1
ATOM 6201 C CA . LEU B 1 282 ? -15.555 22.706 40.927 1.00 14.18 350 LEU B CA 1
ATOM 6202 C C . LEU B 1 282 ? -16.874 21.944 41.067 1.00 12.40 350 LEU B C 1
ATOM 6203 O O . LEU B 1 282 ? -17.112 20.985 40.317 1.00 12.90 350 LEU B O 1
ATOM 6208 N N . MET B 1 283 ? -17.759 22.340 41.983 1.00 12.77 351 MET B N 1
ATOM 6209 C CA . MET B 1 283 ? -19.059 21.662 42.014 1.00 15.52 351 MET B CA 1
ATOM 6210 C C . MET B 1 283 ? -19.822 21.891 40.717 1.00 17.20 351 MET B C 1
ATOM 6211 O O . MET B 1 283 ? -20.453 20.971 40.176 1.00 13.36 351 MET B O 1
ATOM 6216 N N . GLU B 1 284 ? -19.790 23.123 40.201 1.00 16.29 352 GLU B N 1
ATOM 6217 C CA . GLU B 1 284 ? -20.505 23.381 38.954 1.00 18.37 352 GLU B CA 1
ATOM 6218 C C . GLU B 1 284 ? -19.874 22.621 37.803 1.00 14.09 352 GLU B C 1
ATOM 6219 O O . GLU B 1 284 ? -20.586 22.069 36.952 1.00 17.83 352 GLU B O 1
ATOM 6222 N N . ILE B 1 285 ? -18.538 22.568 37.759 1.00 12.96 353 ILE B N 1
ATOM 6223 C CA . ILE B 1 285 ? -17.889 21.856 36.666 1.00 14.52 353 ILE B CA 1
ATOM 6224 C C . ILE B 1 285 ? -18.178 20.363 36.762 1.00 14.15 353 ILE B C 1
ATOM 6225 O O . ILE B 1 285 ? -18.415 19.700 35.748 1.00 15.56 353 ILE B O 1
ATOM 6230 N N . THR B 1 286 ? -18.168 19.819 37.982 1.00 13.27 354 THR B N 1
ATOM 6231 C CA . THR B 1 286 ? -18.495 18.404 38.210 1.00 14.94 354 THR B CA 1
ATOM 6232 C C . THR B 1 286 ? -19.905 18.072 37.748 1.00 14.51 354 THR B C 1
ATOM 6233 O O . THR B 1 286 ? -20.136 17.045 37.089 1.00 12.70 354 THR B O 1
ATOM 6237 N N . GLU B 1 287 ? -20.871 18.918 38.121 1.00 13.51 355 GLU B N 1
ATOM 6238 C CA . GLU B 1 287 ? -22.245 18.701 37.682 1.00 14.25 355 GLU B CA 1
ATOM 6239 C C . GLU B 1 287 ? -22.337 18.676 36.173 1.00 17.52 355 GLU B C 1
ATOM 6240 O O . GLU B 1 287 ? -22.994 17.789 35.595 1.00 18.77 355 GLU B O 1
ATOM 6246 N N . LYS B 1 288 ? -21.660 19.626 35.511 1.00 14.12 356 LYS B N 1
ATOM 6247 C CA . LYS B 1 288 ? -21.708 19.691 34.051 1.00 16.09 356 LYS B CA 1
ATOM 6248 C C . LYS B 1 288 ? -21.016 18.492 33.422 1.00 18.59 356 LYS B C 1
ATOM 6249 O O . LYS B 1 288 ? -21.549 17.885 32.486 1.00 13.81 356 LYS B O 1
ATOM 6255 N N . MET B 1 289 ? -19.839 18.128 33.936 1.00 13.98 357 MET B N 1
ATOM 6256 C CA . MET B 1 289 ? -19.109 16.986 33.386 1.00 14.79 357 MET B CA 1
ATOM 6257 C C . MET B 1 289 ? -19.868 15.675 33.585 1.00 13.00 357 MET B C 1
ATOM 6258 O O . MET B 1 289 ? -19.957 14.858 32.664 1.00 15.96 357 MET B O 1
ATOM 6263 N N . VAL B 1 290 ? -20.347 15.421 34.799 1.00 14.51 358 VAL B N 1
ATOM 6264 C CA . VAL B 1 290 ? -20.929 14.111 35.094 1.00 16.25 358 VAL B CA 1
ATOM 6265 C C . VAL B 1 290 ? -22.286 13.970 34.424 1.00 15.14 358 VAL B C 1
ATOM 6266 O O . VAL B 1 290 ? -22.571 12.954 33.772 1.00 16.16 358 VAL B O 1
ATOM 6270 N N . SER B 1 291 ? -23.133 15.001 34.518 1.00 18.15 359 SER B N 1
ATOM 6271 C CA . SER B 1 291 ? -24.425 14.890 33.846 1.00 18.38 359 SER B CA 1
ATOM 6272 C C . SER B 1 291 ? -24.249 14.814 32.329 1.00 21.71 359 SER B C 1
ATOM 6273 O O . SER B 1 291 ? -24.922 14.022 31.657 1.00 18.87 359 SER B O 1
ATOM 6276 N N . GLY B 1 292 ? -23.311 15.581 31.775 1.00 17.66 360 GLY B N 1
ATOM 6277 C CA . GLY B 1 292 ? -23.098 15.531 30.332 1.00 17.44 360 GLY B CA 1
ATOM 6278 C C . GLY B 1 292 ? -22.557 14.190 29.878 1.00 16.56 360 GLY B C 1
ATOM 6279 O O . GLY B 1 292 ? -22.952 13.671 28.826 1.00 20.30 360 GLY B O 1
ATOM 6280 N N . MET B 1 293 ? -21.680 13.590 30.686 1.00 15.32 361 MET B N 1
ATOM 6281 C CA . MET B 1 293 ? -21.132 12.272 30.367 1.00 17.81 361 MET B CA 1
ATOM 6282 C C . MET B 1 293 ? -22.223 11.200 30.358 1.00 19.89 361 MET B C 1
ATOM 6283 O O . MET B 1 293 ? -22.318 10.394 29.418 1.00 18.05 361 MET B O 1
ATOM 6288 N N . VAL B 1 294 ? -23.078 11.197 31.379 1.00 17.29 362 VAL B N 1
ATOM 6289 C CA . VAL B 1 294 ? -24.155 10.208 31.446 1.00 16.39 362 VAL B CA 1
ATOM 6290 C C . VAL B 1 294 ? -25.095 10.355 30.253 1.00 17.58 362 VAL B C 1
ATOM 6291 O O . VAL B 1 294 ? -25.496 9.361 29.621 1.00 19.59 362 VAL B O 1
ATOM 6295 N N . LYS B 1 295 ? -25.440 11.598 29.910 1.00 17.32 363 LYS B N 1
ATOM 6296 C CA . LYS B 1 295 ? -26.366 11.823 28.807 1.00 22.85 363 LYS B CA 1
ATOM 6297 C C . LYS B 1 295 ? -25.737 11.454 27.474 1.00 25.67 363 LYS B C 1
ATOM 6298 O O . LYS B 1 295 ? -26.403 10.881 26.599 1.00 26.35 363 LYS B O 1
ATOM 6304 N N . HIS B 1 296 ? -24.465 11.774 27.297 1.00 23.17 364 HIS B N 1
ATOM 6305 C CA . HIS B 1 296 ? -23.818 11.481 26.026 1.00 28.59 364 HIS B CA 1
ATOM 6306 C C . HIS B 1 296 ? -23.667 9.979 25.816 1.00 28.68 364 HIS B C 1
ATOM 6307 O O . HIS B 1 296 ? -23.846 9.478 24.698 1.00 29.01 364 HIS B O 1
ATOM 6314 N N . ILE B 1 297 ? -23.375 9.240 26.883 1.00 22.46 365 ILE B N 1
ATOM 6315 C CA . ILE B 1 297 ? -23.130 7.817 26.745 1.00 26.85 365 ILE B CA 1
ATOM 6316 C C . ILE B 1 297 ? -24.430 7.008 26.773 1.00 30.11 365 ILE B C 1
ATOM 6317 O O . ILE B 1 297 ? -24.573 6.042 26.019 1.00 30.09 365 ILE B O 1
ATOM 6322 N N . THR B 1 298 ? -25.412 7.392 27.591 1.00 26.96 366 THR B N 1
ATOM 6323 C CA . THR B 1 298 ? -26.647 6.612 27.708 1.00 29.27 366 THR B CA 1
ATOM 6324 C C . THR B 1 298 ? -27.854 7.229 27.006 1.00 29.71 366 THR B C 1
ATOM 6325 O O . THR B 1 298 ? -28.878 6.548 26.867 1.00 27.20 366 THR B O 1
ATOM 6329 N N . GLY B 1 299 ? -27.776 8.482 26.562 1.00 23.43 367 GLY B N 1
ATOM 6330 C CA . GLY B 1 299 ? -28.903 9.149 25.931 1.00 27.11 367 GLY B CA 1
ATOM 6331 C C . GLY B 1 299 ? -29.866 9.849 26.872 1.00 31.36 367 GLY B C 1
ATOM 6332 O O . GLY B 1 299 ? -30.773 10.545 26.398 1.00 29.80 367 GLY B O 1
ATOM 6333 N N . SER B 1 300 ? -29.677 9.749 28.186 1.00 25.62 368 SER B N 1
ATOM 6334 C CA . SER B 1 300 ? -30.555 10.469 29.101 1.00 25.36 368 SER B CA 1
ATOM 6335 C C . SER B 1 300 ? -29.819 10.685 30.422 1.00 26.00 368 SER B C 1
ATOM 6336 O O . SER B 1 300 ? -28.716 10.174 30.629 1.00 23.53 368 SER B O 1
ATOM 6339 N N . TYR B 1 301 ? -30.415 11.502 31.291 1.00 20.64 369 TYR B N 1
ATOM 6340 C CA . TYR B 1 301 ? -29.824 11.742 32.603 1.00 24.36 369 TYR B CA 1
ATOM 6341 C C . TYR B 1 301 ? -30.137 10.635 33.601 1.00 25.24 369 TYR B C 1
ATOM 6342 O O . TYR B 1 301 ? -29.559 10.628 34.692 1.00 26.78 369 TYR B O 1
ATOM 6351 N N . LYS B 1 302 ? -31.054 9.730 33.275 1.00 24.55 370 LYS B N 1
ATOM 6352 C CA . LYS B 1 302 ? -31.522 8.710 34.205 1.00 27.97 370 LYS B CA 1
ATOM 6353 C C . LYS B 1 302 ? -30.944 7.365 33.800 1.00 30.79 370 LYS B C 1
ATOM 6354 O O . LYS B 1 302 ? -31.049 6.965 32.636 1.00 30.05 370 LYS B O 1
ATOM 6360 N N . VAL B 1 303 ? -30.329 6.674 34.758 1.00 25.72 371 VAL B N 1
ATOM 6361 C CA . VAL B 1 303 ? -29.686 5.395 34.499 1.00 25.84 371 VAL B CA 1
ATOM 6362 C C . VAL B 1 303 ? -30.233 4.364 35.475 1.00 21.96 371 VAL B C 1
ATOM 6363 O O . VAL B 1 303 ? -30.354 4.632 36.676 1.00 21.17 371 VAL B O 1
ATOM 6367 N N . THR B 1 304 ? -30.576 3.195 34.958 1.00 20.88 372 THR B N 1
ATOM 6368 C CA . THR B 1 304 ? -31.068 2.127 35.811 1.00 24.76 372 THR B CA 1
ATOM 6369 C C . THR B 1 304 ? -29.889 1.420 36.464 1.00 24.02 372 THR B C 1
ATOM 6370 O O . THR B 1 304 ? -28.896 1.095 35.802 1.00 25.65 372 THR B O 1
ATOM 6374 N N . TYR B 1 305 ? -30.022 1.144 37.756 1.00 22.92 373 TYR B N 1
ATOM 6375 C CA . TYR B 1 305 ? -28.962 0.481 38.482 1.00 22.68 373 TYR B CA 1
ATOM 6376 C C . TYR B 1 305 ? -29.540 -0.542 39.449 1.00 21.07 373 TYR B C 1
ATOM 6377 O O . TYR B 1 305 ? -30.538 -0.280 40.136 1.00 19.99 373 TYR B O 1
ATOM 6386 N N . HIS B 1 306 ? -28.883 -1.706 39.523 1.00 22.17 374 HIS B N 1
ATOM 6387 C CA . HIS B 1 306 ? -29.279 -2.768 40.448 1.00 21.22 374 HIS B CA 1
ATOM 6388 C C . HIS B 1 306 ? -28.237 -2.822 41.549 1.00 26.63 374 HIS B C 1
ATOM 6389 O O . HIS B 1 306 ? -27.204 -3.484 41.375 1.00 25.51 374 HIS B O 1
ATOM 6396 N N . PRO B 1 307 ? -28.452 -2.173 42.692 1.00 31.99 375 PRO B N 1
ATOM 6397 C CA . PRO B 1 307 ? -27.401 -2.154 43.730 1.00 35.66 375 PRO B CA 1
ATOM 6398 C C . PRO B 1 307 ? -27.035 -3.537 44.242 1.00 36.11 375 PRO B C 1
ATOM 6399 O O . PRO B 1 307 ? -25.877 -3.755 44.624 1.00 33.99 375 PRO B O 1
ATOM 6403 N N . ASP B 1 308 ? -27.984 -4.475 44.260 1.00 29.95 376 ASP B N 1
ATOM 6404 C CA . ASP B 1 308 ? -27.767 -5.831 44.751 1.00 30.72 376 ASP B CA 1
ATOM 6405 C C . ASP B 1 308 ? -27.655 -6.850 43.638 1.00 32.42 376 ASP B C 1
ATOM 6406 O O . ASP B 1 308 ? -27.789 -8.044 43.898 1.00 40.98 376 ASP B O 1
ATOM 6411 N N . GLY B 1 309 ? -27.450 -6.407 42.401 1.00 30.85 377 GLY B N 1
ATOM 6412 C CA . GLY B 1 309 ? -27.388 -7.300 41.271 1.00 31.63 377 GLY B CA 1
ATOM 6413 C C . GLY B 1 309 ? -28.758 -7.614 40.702 1.00 31.09 377 GLY B C 1
ATOM 6414 O O . GLY B 1 309 ? -29.789 -7.167 41.213 1.00 29.80 377 GLY B O 1
ATOM 6415 N N . PRO B 1 310 ? -28.778 -8.391 39.616 1.00 32.40 378 PRO B N 1
ATOM 6416 C CA . PRO B 1 310 ? -30.048 -8.703 38.931 1.00 36.60 378 PRO B CA 1
ATOM 6417 C C . PRO B 1 310 ? -31.050 -9.444 39.789 1.00 35.53 378 PRO B C 1
ATOM 6418 O O . PRO B 1 310 ? -32.254 -9.396 39.491 1.00 39.75 378 PRO B O 1
ATOM 6422 N N . GLU B 1 311 ? -30.599 -10.177 40.810 1.00 32.49 379 GLU B N 1
ATOM 6423 C CA . GLU B 1 311 ? -31.541 -10.868 41.685 1.00 34.07 379 GLU B CA 1
ATOM 6424 C C . GLU B 1 311 ? -32.406 -9.900 42.482 1.00 34.95 379 GLU B C 1
ATOM 6425 O O . GLU B 1 311 ? -33.465 -10.299 42.976 1.00 38.21 379 GLU B O 1
ATOM 6428 N N . GLY B 1 312 ? -31.973 -8.645 42.636 1.00 28.33 380 GLY B N 1
ATOM 6429 C CA . GLY B 1 312 ? -32.685 -7.670 43.430 1.00 28.48 380 GLY B CA 1
ATOM 6430 C C . GLY B 1 312 ? -33.428 -6.637 42.594 1.00 28.86 380 GLY B C 1
ATOM 6431 O O . GLY B 1 312 ? -33.573 -6.749 41.374 1.00 32.48 380 GLY B O 1
ATOM 6432 N N . GLN B 1 313 ? -33.902 -5.610 43.291 1.00 28.60 381 GLN B N 1
ATOM 6433 C CA . GLN B 1 313 ? -34.655 -4.511 42.710 1.00 30.61 381 GLN B CA 1
ATOM 6434 C C . GLN B 1 313 ? -33.725 -3.533 41.997 1.00 29.87 381 GLN B C 1
ATOM 6435 O O . GLN B 1 313 ? -32.546 -3.399 42.341 1.00 25.29 381 GLN B O 1
ATOM 6441 N N . ALA B 1 314 ? -34.253 -2.870 40.970 1.00 22.90 382 ALA B N 1
ATOM 6442 C CA . ALA B 1 314 ? -33.538 -1.805 40.286 1.00 22.00 382 ALA B CA 1
ATOM 6443 C C . ALA B 1 314 ? -34.109 -0.443 40.669 1.00 21.99 382 ALA B C 1
ATOM 6444 O O . ALA B 1 314 ? -35.259 -0.317 41.097 1.00 22.68 382 ALA B O 1
ATOM 6446 N N . TYR B 1 315 ? -33.287 0.588 40.466 1.00 21.21 383 TYR B N 1
ATOM 6447 C CA . TYR B 1 315 ? -33.641 1.972 40.730 1.00 21.08 383 TYR B CA 1
ATOM 6448 C C . TYR B 1 315 ? -33.107 2.826 39.600 1.00 24.40 383 TYR B C 1
ATOM 6449 O O . TYR B 1 315 ? -31.983 2.606 39.130 1.00 22.92 383 TYR B O 1
ATOM 6458 N N . ASP B 1 316 ? -33.888 3.817 39.181 1.00 25.03 384 ASP B N 1
ATOM 6459 C CA . ASP B 1 316 ? -33.358 4.811 38.256 1.00 27.67 384 ASP B CA 1
ATOM 6460 C C . ASP B 1 316 ? -32.589 5.858 39.061 1.00 25.50 384 ASP B C 1
ATOM 6461 O O . ASP B 1 316 ? -33.131 6.461 39.995 1.00 28.07 384 ASP B O 1
ATOM 6466 N N . VAL B 1 317 ? -31.314 6.025 38.742 1.00 25.44 385 VAL B N 1
ATOM 6467 C CA . VAL B 1 317 ? -30.473 7.055 39.345 1.00 21.05 385 VAL B CA 1
ATOM 6468 C C . VAL B 1 317 ? -30.528 8.291 38.448 1.00 24.12 385 VAL B C 1
ATOM 6469 O O . VAL B 1 317 ? -30.216 8.206 37.255 1.00 21.13 385 VAL B O 1
ATOM 6473 N N . ASP B 1 318 ? -30.890 9.444 39.027 1.00 24.96 386 ASP B N 1
ATOM 6474 C CA . ASP B 1 318 ? -31.186 10.664 38.273 1.00 22.65 386 ASP B CA 1
ATOM 6475 C C . ASP B 1 318 ? -29.994 11.612 38.330 1.00 19.30 386 ASP B C 1
ATOM 6476 O O . ASP B 1 318 ? -29.684 12.161 39.392 1.00 20.38 386 ASP B O 1
ATOM 6481 N N . PHE B 1 319 ? -29.338 11.814 37.187 1.00 17.01 387 PHE B N 1
ATOM 6482 C CA . PHE B 1 319 ? -28.166 12.683 37.115 1.00 17.70 387 PHE B CA 1
ATOM 6483 C C . PHE B 1 319 ? -28.507 14.087 36.629 1.00 18.50 387 PHE B C 1
ATOM 6484 O O . PHE B 1 319 ? -27.597 14.830 36.252 1.00 18.73 387 PHE B O 1
ATOM 6492 N N . THR B 1 320 ? -29.794 14.468 36.623 1.00 21.01 388 THR B N 1
ATOM 6493 C CA . THR B 1 320 ? -30.164 15.817 36.198 1.00 19.50 388 THR B CA 1
ATOM 6494 C C . THR B 1 320 ? -29.571 16.840 37.159 1.00 20.86 388 THR B C 1
ATOM 6495 O O . THR B 1 320 ? -29.872 16.794 38.360 1.00 24.98 388 THR B O 1
ATOM 6499 N N . PRO B 1 321 ? -28.775 17.794 36.686 1.00 21.51 389 PRO B N 1
ATOM 6500 C CA . PRO B 1 321 ? -28.217 18.813 37.589 1.00 27.22 389 PRO B CA 1
ATOM 6501 C C . PRO B 1 321 ? -29.288 19.811 37.996 1.00 30.47 389 PRO B C 1
ATOM 6502 O O . PRO B 1 321 ? -30.341 19.895 37.346 1.00 27.59 389 PRO B O 1
ATOM 6506 N N . PRO B 1 322 ? -29.098 20.551 39.103 1.00 32.88 390 PRO B N 1
ATOM 6507 C CA . PRO B 1 322 ? -28.058 20.504 40.137 1.00 30.34 390 PRO B CA 1
ATOM 6508 C C . PRO B 1 322 ? -28.168 19.284 41.052 1.00 25.06 390 PRO B C 1
ATOM 6509 O O . PRO B 1 322 ? -29.283 18.794 41.282 1.00 23.86 390 PRO B O 1
ATOM 6513 N N . PHE B 1 323 ? -27.032 18.805 41.568 1.00 21.91 391 PHE B N 1
ATOM 6514 C CA . PHE B 1 323 ? -27.025 17.695 42.515 1.00 23.18 391 PHE B CA 1
ATOM 6515 C C . PHE B 1 323 ? -27.354 18.186 43.914 1.00 22.24 391 PHE B C 1
ATOM 6516 O O . PHE B 1 323 ? -27.002 19.302 44.291 1.00 24.32 391 PHE B O 1
ATOM 6524 N N . ARG B 1 324 ? -27.974 17.318 44.709 1.00 18.56 392 ARG B N 1
ATOM 6525 C CA . ARG B 1 324 ? -28.224 17.661 46.106 1.00 21.77 392 ARG B CA 1
ATOM 6526 C C . ARG B 1 324 ? -26.899 17.902 46.827 1.00 24.10 392 ARG B C 1
ATOM 6527 O O . ARG B 1 324 ? -25.899 17.241 46.544 1.00 21.06 392 ARG B O 1
ATOM 6535 N N . ARG B 1 325 ? -26.881 18.879 47.734 1.00 21.54 393 ARG B N 1
ATOM 6536 C CA . ARG B 1 325 ? -25.747 19.118 48.622 1.00 25.24 393 ARG B CA 1
ATOM 6537 C C . ARG B 1 325 ? -26.168 18.960 50.075 1.00 25.94 393 ARG B C 1
ATOM 6538 O O . ARG B 1 325 ? -27.265 19.370 50.466 1.00 25.95 393 ARG B O 1
ATOM 6546 N N . ILE B 1 326 ? -25.279 18.396 50.886 1.00 19.72 394 ILE B N 1
ATOM 6547 C CA . ILE B 1 326 ? -25.473 18.373 52.326 1.00 21.48 394 ILE B CA 1
ATOM 6548 C C . ILE B 1 326 ? -24.141 18.700 52.966 1.00 22.82 394 ILE B C 1
ATOM 6549 O O . ILE B 1 326 ? -23.078 18.428 52.400 1.00 19.60 394 ILE B O 1
ATOM 6554 N N . ASN B 1 327 ? -24.203 19.327 54.134 1.00 18.77 395 ASN B N 1
ATOM 6555 C CA . ASN B 1 327 ? -23.004 19.698 54.876 1.00 24.13 395 ASN B CA 1
ATOM 6556 C C . ASN B 1 327 ? -22.745 18.645 55.933 1.00 23.16 395 ASN B C 1
ATOM 6557 O O . ASN B 1 327 ? -23.654 18.286 56.684 1.00 25.62 395 ASN B O 1
ATOM 6562 N N . MET B 1 328 ? -21.506 18.168 56.005 1.00 20.39 396 MET B N 1
ATOM 6563 C CA . MET B 1 328 ? -21.269 16.930 56.737 1.00 24.45 396 MET B CA 1
ATOM 6564 C C . MET B 1 328 ? -21.675 17.083 58.206 1.00 23.50 396 MET B C 1
ATOM 6565 O O . MET B 1 328 ? -22.409 16.251 58.744 1.00 22.01 396 MET B O 1
ATOM 6570 N N . VAL B 1 329 ? -21.236 18.155 58.872 1.00 22.53 397 VAL B N 1
ATOM 6571 C CA . VAL B 1 329 ? -21.479 18.233 60.315 1.00 24.36 397 VAL B CA 1
ATOM 6572 C C . VAL B 1 329 ? -22.949 18.512 60.609 1.00 26.28 397 VAL B C 1
ATOM 6573 O O . VAL B 1 329 ? -23.542 17.880 61.494 1.00 25.98 397 VAL B O 1
ATOM 6577 N N . GLU B 1 330 ? -23.564 19.453 59.883 1.00 29.21 398 GLU B N 1
ATOM 6578 C CA . GLU B 1 330 ? -24.976 19.753 60.111 1.00 32.35 398 GLU B CA 1
ATOM 6579 C C . GLU B 1 330 ? -25.861 18.557 59.793 1.00 30.67 398 GLU B C 1
ATOM 6580 O O . GLU B 1 330 ? -26.818 18.270 60.523 1.00 29.56 398 GLU B O 1
ATOM 6586 N N . GLU B 1 331 ? -25.585 17.863 58.692 1.00 27.20 399 GLU B N 1
ATOM 6587 C CA . GLU B 1 331 ? -26.418 16.725 58.337 1.00 27.51 399 GLU B CA 1
ATOM 6588 C C . GLU B 1 331 ? -26.229 15.575 59.315 1.00 28.81 399 GLU B C 1
ATOM 6589 O O . GLU B 1 331 ? -27.186 14.849 59.616 1.00 27.59 399 GLU B O 1
ATOM 6595 N N . LEU B 1 332 ? -25.010 15.397 59.831 1.00 25.78 400 LEU B N 1
ATOM 6596 C CA . LEU B 1 332 ? -24.794 14.355 60.830 1.00 27.64 400 LEU B CA 1
ATOM 6597 C C . LEU B 1 332 ? -25.567 14.653 62.110 1.00 30.62 400 LEU B C 1
ATOM 6598 O O . LEU B 1 332 ? -26.094 13.731 62.749 1.00 31.39 400 LEU B O 1
ATOM 6603 N N . GLU B 1 333 ? -25.683 15.933 62.488 1.00 28.67 401 GLU B N 1
ATOM 6604 C CA . GLU B 1 333 ? -26.461 16.267 63.677 1.00 29.48 401 GLU B CA 1
ATOM 6605 C C . GLU B 1 333 ? -27.925 15.882 63.502 1.00 31.50 401 GLU B C 1
ATOM 6606 O O . GLU B 1 333 ? -28.574 15.410 64.447 1.00 31.33 401 GLU B O 1
ATOM 6612 N N . LYS B 1 334 ? -28.456 16.073 62.292 1.00 32.97 402 LYS B N 1
ATOM 6613 C CA . LYS B 1 334 ? -29.825 15.667 62.002 1.00 37.59 402 LYS B CA 1
ATOM 6614 C C . LYS B 1 334 ? -29.959 14.158 62.057 1.00 39.27 402 LYS B C 1
ATOM 6615 O O . LYS B 1 334 ? -30.868 13.631 62.706 1.00 38.95 402 LYS B O 1
ATOM 6618 N N . ALA B 1 335 ? -29.047 13.441 61.397 1.00 37.72 403 ALA B N 1
ATOM 6619 C CA . ALA B 1 335 ? -29.168 11.991 61.347 1.00 36.47 403 ALA B CA 1
ATOM 6620 C C . ALA B 1 335 ? -29.034 11.372 62.734 1.00 40.50 403 ALA B C 1
ATOM 6621 O O . ALA B 1 335 ? -29.673 10.353 63.023 1.00 41.46 403 ALA B O 1
ATOM 6623 N N . LEU B 1 336 ? -28.224 11.973 63.606 1.00 35.94 404 LEU B N 1
ATOM 6624 C CA . LEU B 1 336 ? -28.058 11.468 64.963 1.00 36.57 404 LEU B CA 1
ATOM 6625 C C . LEU B 1 336 ? -29.119 11.977 65.927 1.00 41.16 404 LEU B C 1
ATOM 6626 O O . LEU B 1 336 ? -29.259 11.424 67.024 1.00 44.74 404 LEU B O 1
ATOM 6631 N N . GLY B 1 337 ? -29.847 13.026 65.561 1.00 39.72 405 GLY B N 1
ATOM 6632 C CA . GLY B 1 337 ? -30.791 13.608 66.490 1.00 41.38 405 GLY B CA 1
ATOM 6633 C C . GLY B 1 337 ? -30.154 14.310 67.667 1.00 44.03 405 GLY B C 1
ATOM 6634 O O . GLY B 1 337 ? -30.779 14.403 68.727 1.00 44.86 405 GLY B O 1
ATOM 6635 N N . MET B 1 338 ? -28.923 14.805 67.524 1.00 39.32 406 MET B N 1
ATOM 6636 C CA . MET B 1 338 ? -28.255 15.438 68.655 1.00 39.96 406 MET B CA 1
ATOM 6637 C C . MET B 1 338 ? -27.281 16.499 68.171 1.00 34.33 406 MET B C 1
ATOM 6638 O O . MET B 1 338 ? -26.710 16.388 67.088 1.00 36.61 406 MET B O 1
ATOM 6643 N N . LYS B 1 339 ? -27.109 17.530 68.988 1.00 35.54 407 LYS B N 1
ATOM 6644 C CA . LYS B 1 339 ? -26.093 18.540 68.737 1.00 35.57 407 LYS B CA 1
ATOM 6645 C C . LYS B 1 339 ? -24.704 17.929 68.884 1.00 33.02 407 LYS B C 1
ATOM 6646 O O . LYS B 1 339 ? -24.430 17.192 69.835 1.00 34.12 407 LYS B O 1
ATOM 6652 N N . LEU B 1 340 ? -23.826 18.243 67.945 1.00 32.69 408 LEU B N 1
ATOM 6653 C CA . LEU B 1 340 ? -22.407 17.931 68.016 1.00 26.34 408 LEU B CA 1
ATOM 6654 C C . LEU B 1 340 ? -21.651 19.139 68.530 1.00 30.61 408 LEU B C 1
ATOM 6655 O O . LEU B 1 340 ? -22.188 20.249 68.570 1.00 31.93 408 LEU B O 1
ATOM 6660 N N . PRO B 1 341 ? -20.376 18.982 68.897 1.00 29.83 409 PRO B N 1
ATOM 6661 C CA . PRO B 1 341 ? -19.605 20.140 69.355 1.00 29.37 409 PRO B CA 1
ATOM 6662 C C . PRO B 1 341 ? -19.461 21.184 68.256 1.00 26.25 409 PRO B C 1
ATOM 6663 O O . PRO B 1 341 ? -19.584 20.888 67.066 1.00 26.24 409 PRO B O 1
ATOM 6667 N N . GLU B 1 342 ? -19.261 22.437 68.679 1.00 24.36 410 GLU B N 1
ATOM 6668 C CA . GLU B 1 342 ? -18.924 23.498 67.731 1.00 27.06 410 GLU B CA 1
ATOM 6669 C C . GLU B 1 342 ? -17.693 23.107 66.920 1.00 26.78 410 GLU B C 1
ATOM 6670 O O . GLU B 1 342 ? -16.771 22.467 67.433 1.00 25.47 410 GLU B O 1
ATOM 6676 N N . THR B 1 343 ? -17.688 23.477 65.637 1.00 20.42 411 THR B N 1
ATOM 6677 C CA . THR B 1 343 ? -16.665 22.958 64.737 1.00 19.80 411 THR B CA 1
ATOM 6678 C C . THR B 1 343 ? -15.264 23.459 65.072 1.00 19.66 411 THR B C 1
ATOM 6679 O O . THR B 1 343 ? -14.289 22.807 64.675 1.00 22.62 411 THR B O 1
ATOM 6683 N N . ASN B 1 344 ? -15.135 24.575 65.785 1.00 23.93 412 ASN B N 1
ATOM 6684 C CA . ASN B 1 344 ? -13.821 25.026 66.222 1.00 26.23 412 ASN B CA 1
ATOM 6685 C C . ASN B 1 344 ? -13.292 24.215 67.405 1.00 25.80 412 ASN B C 1
ATOM 6686 O O . ASN B 1 344 ? -12.192 24.493 67.887 1.00 24.72 412 ASN B O 1
ATOM 6691 N N . LEU B 1 345 ? -14.057 23.246 67.903 1.00 23.49 413 LEU B N 1
ATOM 6692 C CA . LEU B 1 345 ? -13.600 22.341 68.951 1.00 23.98 413 LEU B CA 1
ATOM 6693 C C . LEU B 1 345 ? -13.241 20.954 68.431 1.00 21.23 413 LEU B C 1
ATOM 6694 O O . LEU B 1 345 ? -13.014 20.040 69.234 1.00 25.89 413 LEU B O 1
ATOM 6699 N N . PHE B 1 346 ? -13.175 20.768 67.121 1.00 20.55 414 PHE B N 1
ATOM 6700 C CA . PHE B 1 346 ? -13.022 19.415 66.605 1.00 22.40 414 PHE B CA 1
ATOM 6701 C C . PHE B 1 346 ? -11.622 18.837 66.817 1.00 26.18 414 PHE B C 1
ATOM 6702 O O . PHE B 1 346 ? -11.443 17.631 66.608 1.00 26.15 414 PHE B O 1
ATOM 6710 N N . GLU B 1 347 ? -10.638 19.642 67.230 1.00 25.70 415 GLU B N 1
ATOM 6711 C CA . GLU B 1 347 ? -9.302 19.119 67.513 1.00 29.84 415 GLU B CA 1
ATOM 6712 C C . GLU B 1 347 ? -9.104 18.649 68.953 1.00 25.63 415 GLU B C 1
ATOM 6713 O O . GLU B 1 347 ? -8.029 18.132 69.257 1.00 27.84 415 GLU B O 1
ATOM 6719 N N . THR B 1 348 ? -10.080 18.832 69.845 1.00 21.93 416 THR B N 1
ATOM 6720 C CA . THR B 1 348 ? -9.906 18.549 71.269 1.00 22.74 416 THR B CA 1
ATOM 6721 C C . THR B 1 348 ? -10.172 17.088 71.617 1.00 23.20 416 THR B C 1
ATOM 6722 O O . THR B 1 348 ? -10.940 16.395 70.949 1.00 23.01 416 THR B O 1
ATOM 6726 N N . GLU B 1 349 ? -9.539 16.630 72.700 1.00 23.88 417 GLU B N 1
ATOM 6727 C CA . GLU B 1 349 ? -9.853 15.304 73.214 1.00 24.48 417 GLU B CA 1
ATOM 6728 C C . GLU B 1 349 ? -11.301 15.217 73.686 1.00 24.94 417 GLU B C 1
ATOM 6729 O O . GLU B 1 349 ? -11.925 14.155 73.577 1.00 25.18 417 GLU B O 1
ATOM 6735 N N . GLU B 1 350 ? -11.865 16.325 74.174 1.00 25.10 418 GLU B N 1
ATOM 6736 C CA . GLU B 1 350 ? -13.263 16.297 74.577 1.00 29.43 418 GLU B CA 1
ATOM 6737 C C . GLU B 1 350 ? -14.163 15.918 73.403 1.00 25.22 418 GLU B C 1
ATOM 6738 O O . GLU B 1 350 ? -15.088 15.111 73.561 1.00 26.68 418 GLU B O 1
ATOM 6744 N N . THR B 1 351 ? -13.874 16.446 72.204 1.00 24.13 419 THR B N 1
ATOM 6745 C CA . THR B 1 351 ? -14.680 16.088 71.037 1.00 23.64 419 THR B CA 1
ATOM 6746 C C . THR B 1 351 ? -14.438 14.640 70.619 1.00 24.96 419 THR B C 1
ATOM 6747 O O . THR B 1 351 ? -15.387 13.927 70.255 1.00 24.29 419 THR B O 1
ATOM 6751 N N . ARG B 1 352 ? -13.185 14.173 70.679 1.00 23.97 420 ARG B N 1
ATOM 6752 C CA . ARG B 1 352 ? -12.928 12.779 70.329 1.00 23.73 420 ARG B CA 1
ATOM 6753 C C . ARG B 1 352 ? -13.729 11.847 71.236 1.00 24.51 420 ARG B C 1
ATOM 6754 O O . ARG B 1 352 ? -14.390 10.916 70.762 1.00 24.56 420 ARG B O 1
ATOM 6762 N N . LYS B 1 353 ? -13.714 12.111 72.538 1.00 25.25 421 LYS B N 1
ATOM 6763 C CA . LYS B 1 353 ? -14.440 11.250 73.469 1.00 30.36 421 LYS B CA 1
ATOM 6764 C C . LYS B 1 353 ? -15.943 11.282 73.206 1.00 29.03 421 LYS B C 1
ATOM 6765 O O . LYS B 1 353 ? -16.617 10.245 73.284 1.00 26.99 421 LYS B O 1
ATOM 6771 N N . ILE B 1 354 ? -16.481 12.450 72.848 1.00 28.35 422 ILE B N 1
ATOM 6772 C CA . ILE B 1 354 ? -17.905 12.538 72.522 1.00 29.61 422 ILE B CA 1
ATOM 6773 C C . ILE B 1 354 ? -18.237 11.684 71.300 1.00 30.37 422 ILE B C 1
ATOM 6774 O O . ILE B 1 354 ? -19.245 10.959 71.282 1.00 28.90 422 ILE B O 1
ATOM 6779 N N . LEU B 1 355 ? -17.391 11.739 70.264 1.00 25.48 423 LEU B N 1
ATOM 6780 C CA . LEU B 1 355 ? -17.599 10.913 69.082 1.00 26.07 423 LEU B CA 1
ATOM 6781 C C . LEU B 1 355 ? -17.415 9.441 69.398 1.00 28.66 423 LEU B C 1
ATOM 6782 O O . LEU B 1 355 ? -18.095 8.585 68.820 1.00 26.90 423 LEU B O 1
ATOM 6787 N N . ASP B 1 356 ? -16.482 9.131 70.294 1.00 25.15 424 ASP B N 1
ATOM 6788 C CA . ASP B 1 356 ? -16.272 7.746 70.686 1.00 31.11 424 ASP B CA 1
ATOM 6789 C C . ASP B 1 356 ? -17.505 7.209 71.410 1.00 33.27 424 ASP B C 1
ATOM 6790 O O . ASP B 1 356 ? -17.975 6.102 71.115 1.00 32.73 424 ASP B O 1
ATOM 6795 N N . ASP B 1 357 ? -18.080 8.016 72.308 1.00 31.59 425 ASP B N 1
ATOM 6796 C CA . ASP B 1 357 ? -19.289 7.609 73.017 1.00 32.97 425 ASP B CA 1
ATOM 6797 C C . ASP B 1 357 ? -20.454 7.413 72.060 1.00 34.54 425 ASP B C 1
ATOM 6798 O O . ASP B 1 357 ? -21.241 6.472 72.213 1.00 35.28 425 ASP B O 1
ATOM 6803 N N . ILE B 1 358 ? -20.575 8.287 71.059 1.00 29.67 426 ILE B N 1
ATOM 6804 C CA . ILE B 1 358 ? -21.671 8.171 70.105 1.00 28.54 426 ILE B CA 1
ATOM 6805 C C . ILE B 1 358 ? -21.544 6.888 69.304 1.00 33.16 426 ILE B C 1
ATOM 6806 O O . ILE B 1 358 ? -22.534 6.168 69.095 1.00 36.88 426 ILE B O 1
ATOM 6811 N N . CYS B 1 359 ? -20.323 6.555 68.872 1.00 30.63 427 CYS B N 1
ATOM 6812 C CA . CYS B 1 359 ? -20.149 5.331 68.102 1.00 31.46 427 CYS B CA 1
ATOM 6813 C C . CYS B 1 359 ? -20.511 4.108 68.931 1.00 35.76 427 CYS B C 1
ATOM 6814 O O . CYS B 1 359 ? -21.060 3.136 68.397 1.00 35.10 427 CYS B O 1
ATOM 6817 N N . VAL B 1 360 ? -20.222 4.145 70.238 1.00 33.76 428 VAL B N 1
ATOM 6818 C CA . VAL B 1 360 ? -20.586 3.035 71.114 1.00 34.26 428 VAL B CA 1
ATOM 6819 C C . VAL B 1 360 ? -22.097 2.967 71.270 1.00 36.53 428 VAL B C 1
ATOM 6820 O O . VAL B 1 360 ? -22.704 1.898 71.144 1.00 40.17 428 VAL B O 1
ATOM 6824 N N . ALA B 1 361 ? -22.727 4.120 71.512 1.00 35.37 429 ALA B N 1
ATOM 6825 C CA . ALA B 1 361 ? -24.172 4.173 71.708 1.00 34.61 429 ALA B CA 1
ATOM 6826 C C . ALA B 1 361 ? -24.939 3.730 70.472 1.00 37.01 429 ALA B C 1
ATOM 6827 O O . ALA B 1 361 ? -25.995 3.097 70.590 1.00 40.65 429 ALA B O 1
ATOM 6829 N N . LYS B 1 362 ? -24.426 4.031 69.283 1.00 34.93 430 LYS B N 1
ATOM 6830 C CA . LYS B 1 362 ? -25.095 3.692 68.036 1.00 34.78 430 LYS B CA 1
ATOM 6831 C C . LYS B 1 362 ? -24.604 2.383 67.438 1.00 34.98 430 LYS B C 1
ATOM 6832 O O . LYS B 1 362 ? -24.996 2.044 66.317 1.00 38.76 430 LYS B O 1
ATOM 6838 N N . ALA B 1 363 ? -23.733 1.658 68.139 1.00 33.72 431 ALA B N 1
ATOM 6839 C CA . ALA B 1 363 ? -23.149 0.421 67.615 1.00 38.38 431 ALA B CA 1
ATOM 6840 C C . ALA B 1 363 ? -22.524 0.644 66.239 1.00 40.23 431 ALA B C 1
ATOM 6841 O O . ALA B 1 363 ? -22.655 -0.175 65.329 1.00 42.03 431 ALA B O 1
ATOM 6843 N N . VAL B 1 364 ? -21.850 1.775 66.070 1.00 37.12 432 VAL B N 1
ATOM 6844 C CA . VAL B 1 364 ? -21.004 1.984 64.899 1.00 34.81 432 VAL B CA 1
ATOM 6845 C C . VAL B 1 364 ? -19.603 1.530 65.282 1.00 35.10 432 VAL B C 1
ATOM 6846 O O . VAL B 1 364 ? -19.004 2.063 66.224 1.00 36.54 432 VAL B O 1
ATOM 6850 N N . GLU B 1 365 ? -19.086 0.537 64.573 1.00 29.82 433 GLU B N 1
ATOM 6851 C CA . GLU B 1 365 ? -17.799 -0.024 64.941 1.00 36.59 433 GLU B CA 1
ATOM 6852 C C . GLU B 1 365 ? -16.657 0.836 64.403 1.00 36.19 433 GLU B C 1
ATOM 6853 O O . GLU B 1 365 ? -16.711 1.342 63.278 1.00 34.86 433 GLU B O 1
ATOM 6859 N N . CYS B 1 366 ? -15.620 1.007 65.221 1.00 31.58 434 CYS B N 1
ATOM 6860 C CA . CYS B 1 366 ? -14.407 1.655 64.748 1.00 30.14 434 CYS B CA 1
ATOM 6861 C C . CYS B 1 366 ? -13.201 0.942 65.347 1.00 32.62 434 CYS B C 1
ATOM 6862 O O . CYS B 1 366 ? -12.936 1.048 66.552 1.00 33.75 434 CYS B O 1
ATOM 6865 N N . PRO B 1 367 ? -12.475 0.181 64.545 1.00 35.69 435 PRO B N 1
ATOM 6866 C CA . PRO B 1 367 ? -11.277 -0.493 65.036 1.00 37.07 435 PRO B CA 1
ATOM 6867 C C . PRO B 1 367 ? -10.210 0.514 65.429 1.00 37.93 435 PRO B C 1
ATOM 6868 O O . PRO B 1 367 ? -10.201 1.661 64.947 1.00 33.31 435 PRO B O 1
ATOM 6872 N N . PRO B 1 368 ? -9.319 0.131 66.339 1.00 37.79 436 PRO B N 1
ATOM 6873 C CA . PRO B 1 368 ? -8.237 1.028 66.721 1.00 39.88 436 PRO B CA 1
ATOM 6874 C C . PRO B 1 368 ? -7.347 1.330 65.536 1.00 37.49 436 PRO B C 1
ATOM 6875 O O . PRO B 1 368 ? -7.177 0.491 64.631 1.00 35.63 436 PRO B O 1
ATOM 6879 N N . PRO B 1 369 ? -6.775 2.550 65.471 1.00 32.78 437 PRO B N 1
ATOM 6880 C CA . PRO B 1 369 ? -6.903 3.607 66.488 1.00 30.91 437 PRO B CA 1
ATOM 6881 C C . PRO B 1 369 ? -8.223 4.379 66.395 1.00 27.52 437 PRO B C 1
ATOM 6882 O O . PRO B 1 369 ? -8.669 4.699 65.295 1.00 25.48 437 PRO B O 1
ATOM 6886 N N . ARG B 1 370 ? -8.832 4.687 67.538 1.00 24.82 438 ARG B N 1
ATOM 6887 C CA . ARG B 1 370 ? -10.088 5.439 67.558 1.00 24.52 438 ARG B CA 1
ATOM 6888 C C . ARG B 1 370 ? -9.800 6.945 67.602 1.00 26.90 438 ARG B C 1
ATOM 6889 O O . ARG B 1 370 ? -10.023 7.650 68.587 1.00 25.70 438 ARG B O 1
ATOM 6897 N N . THR B 1 371 ? -9.256 7.422 66.492 1.00 26.53 439 THR B N 1
ATOM 6898 C CA . THR B 1 371 ? -8.962 8.834 66.306 1.00 27.20 439 THR B CA 1
ATOM 6899 C C . THR B 1 371 ? -10.222 9.582 65.897 1.00 24.24 439 THR B C 1
ATOM 6900 O O . THR B 1 371 ? -11.195 8.993 65.418 1.00 23.35 439 THR B O 1
ATOM 6904 N N . THR B 1 372 ? -10.200 10.900 66.081 1.00 21.27 440 THR B N 1
ATOM 6905 C CA . THR B 1 372 ? -11.359 11.692 65.679 1.00 24.22 440 THR B CA 1
ATOM 6906 C C . THR B 1 372 ? -11.661 11.527 64.192 1.00 24.64 440 THR B C 1
ATOM 6907 O O . THR B 1 372 ? -12.830 11.409 63.795 1.00 22.65 440 THR B O 1
ATOM 6911 N N . ALA B 1 373 ? -10.622 11.489 63.358 1.00 24.30 441 ALA B N 1
ATOM 6912 C CA . ALA B 1 373 ? -10.836 11.354 61.921 1.00 21.04 441 ALA B CA 1
ATOM 6913 C C . ALA B 1 373 ? -11.478 10.015 61.583 1.00 22.65 441 ALA B C 1
ATOM 6914 O O . ALA B 1 373 ? -12.362 9.939 60.720 1.00 22.12 441 ALA B O 1
ATOM 6916 N N . ARG B 1 374 ? -11.060 8.945 62.264 1.00 21.07 442 ARG B N 1
ATOM 6917 C CA . ARG B 1 374 ? -11.621 7.631 61.950 1.00 23.93 442 ARG B CA 1
ATOM 6918 C C . ARG B 1 374 ? -13.032 7.466 62.512 1.00 23.31 442 ARG B C 1
ATOM 6919 O O . ARG B 1 374 ? -13.889 6.872 61.848 1.00 25.99 442 ARG B O 1
ATOM 6927 N N . LEU B 1 375 ? -13.298 7.983 63.722 1.00 24.48 443 LEU B N 1
ATOM 6928 C CA . LEU B 1 375 ? -14.657 7.915 64.261 1.00 25.11 443 LEU B CA 1
ATOM 6929 C C . LEU B 1 375 ? -15.628 8.727 63.408 1.00 25.02 443 LEU B C 1
ATOM 6930 O O . LEU B 1 375 ? -16.746 8.279 63.125 1.00 22.41 443 LEU B O 1
ATOM 6935 N N . LEU B 1 376 ? -15.195 9.900 62.941 1.00 22.95 444 LEU B N 1
ATOM 6936 C CA . LEU B 1 376 ? -16.034 10.705 62.064 1.00 27.63 444 LEU B CA 1
ATOM 6937 C C . LEU B 1 376 ? -16.302 9.990 60.751 1.00 24.07 444 LEU B C 1
ATOM 6938 O O . LEU B 1 376 ? -17.429 10.001 60.247 1.00 23.71 444 LEU B O 1
ATOM 6943 N N . ASP B 1 377 ? -15.279 9.349 60.193 1.00 22.50 445 ASP B N 1
ATOM 6944 C CA . ASP B 1 377 ? -15.457 8.615 58.947 1.00 24.86 445 ASP B CA 1
ATOM 6945 C C . ASP B 1 377 ? -16.489 7.511 59.112 1.00 24.99 445 ASP B C 1
ATOM 6946 O O . ASP B 1 377 ? -17.351 7.316 58.240 1.00 20.40 445 ASP B O 1
ATOM 6951 N N . LYS B 1 378 ? -16.422 6.782 60.229 1.00 20.47 446 LYS B N 1
ATOM 6952 C CA . LYS B 1 378 ? -17.370 5.693 60.442 1.00 24.52 446 LYS B CA 1
ATOM 6953 C C . LYS B 1 378 ? -18.785 6.223 60.625 1.00 26.17 446 LYS B C 1
ATOM 6954 O O . LYS B 1 378 ? -19.738 5.654 60.076 1.00 29.80 446 LYS B O 1
ATOM 6960 N N . LEU B 1 379 ? -18.945 7.329 61.360 1.00 23.66 447 LEU B N 1
ATOM 6961 C CA . LEU B 1 379 ? -20.276 7.908 61.531 1.00 23.29 447 LEU B CA 1
ATOM 6962 C C . LEU B 1 379 ? -20.848 8.394 60.204 1.00 26.01 447 LEU B C 1
ATOM 6963 O O . LEU B 1 379 ? -22.024 8.154 59.901 1.00 26.33 447 LEU B O 1
ATOM 6968 N N . VAL B 1 380 ? -20.020 9.045 59.382 1.00 21.33 448 VAL B N 1
ATOM 6969 C CA . VAL B 1 380 ? -20.486 9.552 58.094 1.00 26.00 448 VAL B CA 1
ATOM 6970 C C . VAL B 1 380 ? -20.884 8.402 57.170 1.00 25.21 448 VAL B C 1
ATOM 6971 O O . VAL B 1 380 ? -21.921 8.462 56.497 1.00 23.28 448 VAL B O 1
ATOM 6975 N N . GLY B 1 381 ? -20.119 7.309 57.175 1.00 24.03 449 GLY B N 1
ATOM 6976 C CA . GLY B 1 381 ? -20.495 6.174 56.350 1.00 22.98 449 GLY B CA 1
ATOM 6977 C C . GLY B 1 381 ? -21.818 5.566 56.778 1.00 26.72 449 GLY B C 1
ATOM 6978 O O . GLY B 1 381 ? -22.656 5.224 55.936 1.00 30.22 449 GLY B O 1
ATOM 6979 N N . GLU B 1 382 ? -22.053 5.498 58.088 1.00 23.54 450 GLU B N 1
ATOM 6980 C CA . GLU B 1 382 ? -23.259 4.874 58.612 1.00 29.03 450 GLU B CA 1
ATOM 6981 C C . GLU B 1 382 ? -24.492 5.745 58.388 1.00 31.45 450 GLU B C 1
ATOM 6982 O O . GLU B 1 382 ? -25.556 5.234 58.021 1.00 32.70 450 GLU B O 1
ATOM 6988 N N . PHE B 1 383 ? -24.375 7.062 58.583 1.00 24.43 451 PHE B N 1
ATOM 6989 C CA . PHE B 1 383 ? -25.554 7.915 58.637 1.00 27.26 451 PHE B CA 1
ATOM 6990 C C . PHE B 1 383 ? -25.746 8.852 57.451 1.00 28.85 451 PHE B C 1
ATOM 6991 O O . PHE B 1 383 ? -26.866 9.330 57.249 1.00 28.32 451 PHE B O 1
ATOM 6999 N N . LEU B 1 384 ? -24.700 9.171 56.693 1.00 25.47 452 LEU B N 1
ATOM 7000 C CA . LEU B 1 384 ? -24.845 10.106 55.578 1.00 23.97 452 LEU B CA 1
ATOM 7001 C C . LEU B 1 384 ? -24.710 9.434 54.227 1.00 24.54 452 LEU B C 1
ATOM 7002 O O . LEU B 1 384 ? -25.508 9.694 53.325 1.00 28.99 452 LEU B O 1
ATOM 7007 N N . GLU B 1 385 ? -23.671 8.615 54.051 1.00 23.40 453 GLU B N 1
ATOM 7008 C CA . GLU B 1 385 ? -23.405 8.064 52.736 1.00 19.78 453 GLU B CA 1
ATOM 7009 C C . GLU B 1 385 ? -24.540 7.164 52.270 1.00 23.97 453 GLU B C 1
ATOM 7010 O O . GLU B 1 385 ? -24.829 7.109 51.068 1.00 25.52 453 GLU B O 1
ATOM 7016 N N . VAL B 1 386 ? -25.218 6.490 53.203 1.00 24.76 454 VAL B N 1
ATOM 7017 C CA . VAL B 1 386 ? -26.292 5.581 52.823 1.00 31.07 454 VAL B CA 1
ATOM 7018 C C . VAL B 1 386 ? -27.499 6.319 52.260 1.00 29.81 454 VAL B C 1
ATOM 7019 O O . VAL B 1 386 ? -28.329 5.697 51.593 1.00 31.49 454 VAL B O 1
ATOM 7023 N N . THR B 1 387 ? -27.643 7.623 52.536 1.00 26.05 455 THR B N 1
ATOM 7024 C CA . THR B 1 387 ? -28.725 8.414 51.952 1.00 29.82 455 THR B CA 1
ATOM 7025 C C . THR B 1 387 ? -28.399 8.956 50.558 1.00 31.02 455 THR B C 1
ATOM 7026 O O . THR B 1 387 ? -29.268 9.586 49.944 1.00 28.46 455 THR B O 1
ATOM 7030 N N . CYS B 1 388 ? -27.172 8.760 50.059 1.00 26.41 456 CYS B N 1
ATOM 7031 C CA . CYS B 1 388 ? -26.744 9.358 48.792 1.00 22.91 456 CYS B CA 1
ATOM 7032 C C . CYS B 1 388 ? -26.982 8.371 47.655 1.00 25.52 456 CYS B C 1
ATOM 7033 O O . CYS B 1 388 ? -26.075 7.653 47.211 1.00 25.83 456 CYS B O 1
ATOM 7036 N N . ILE B 1 389 ? -28.223 8.364 47.158 1.00 23.09 457 ILE B N 1
ATOM 7037 C CA . ILE B 1 389 ? -28.621 7.449 46.087 1.00 26.60 457 ILE B CA 1
ATOM 7038 C C . ILE B 1 389 ? -28.394 8.140 44.750 1.00 18.13 457 ILE B C 1
ATOM 7039 O O . ILE B 1 389 ? -27.513 7.748 43.975 1.00 20.35 457 ILE B O 1
ATOM 7044 N N . ASN B 1 390 ? -29.148 9.214 44.500 1.00 21.31 458 ASN B N 1
ATOM 7045 C CA . ASN B 1 390 ? -28.840 10.113 43.403 1.00 22.45 458 ASN B CA 1
ATOM 7046 C C . ASN B 1 390 ? -27.522 10.822 43.711 1.00 21.15 458 ASN B C 1
ATOM 7047 O O . ASN B 1 390 ? -27.104 10.877 44.870 1.00 22.77 458 ASN B O 1
ATOM 7052 N N . PRO B 1 391 ? -26.829 11.347 42.693 1.00 19.79 459 PRO B N 1
ATOM 7053 C CA . PRO B 1 391 ? -25.564 12.050 42.967 1.00 19.70 459 PRO B CA 1
ATOM 7054 C C . PRO B 1 391 ? -25.764 13.147 43.998 1.00 19.45 459 PRO B C 1
ATOM 7055 O O . PRO B 1 391 ? -26.677 13.970 43.897 1.00 21.65 459 PRO B O 1
ATOM 7059 N N . THR B 1 392 ? -24.893 13.146 45.008 1.00 18.19 460 THR B N 1
ATOM 7060 C CA . THR B 1 392 ? -25.049 13.988 46.185 1.00 17.09 460 THR B CA 1
ATOM 7061 C C . THR B 1 392 ? -23.671 14.479 46.592 1.00 19.19 460 THR B C 1
ATOM 7062 O O . THR B 1 392 ? -22.741 13.672 46.704 1.00 18.12 460 THR B O 1
ATOM 7066 N N . PHE B 1 393 ? -23.526 15.793 46.759 1.00 15.69 461 PHE B N 1
ATOM 7067 C CA . PHE B 1 393 ? -22.300 16.376 47.304 1.00 17.80 461 PHE B CA 1
ATOM 7068 C C . PHE B 1 393 ? -22.389 16.378 48.832 1.00 21.35 461 PHE B C 1
ATOM 7069 O O . PHE B 1 393 ? -23.322 16.955 49.399 1.00 22.36 461 PHE B O 1
ATOM 7077 N N . ILE B 1 394 ? -21.425 15.748 49.493 1.00 15.76 462 ILE B N 1
ATOM 7078 C CA . ILE B 1 394 ? -21.197 15.914 50.922 1.00 16.11 462 ILE B CA 1
ATOM 7079 C C . ILE B 1 394 ? -20.087 16.952 51.085 1.00 19.47 462 ILE B C 1
ATOM 7080 O O . ILE B 1 394 ? -18.977 16.750 50.583 1.00 15.30 462 ILE B O 1
ATOM 7085 N N . CYS B 1 395 ? -20.356 18.034 51.819 1.00 19.20 463 CYS B N 1
ATOM 7086 C CA . CYS B 1 395 ? -19.455 19.183 51.814 1.00 17.86 463 CYS B CA 1
ATOM 7087 C C . CYS B 1 395 ? -18.928 19.537 53.205 1.00 15.91 463 CYS B C 1
ATOM 7088 O O . CYS B 1 395 ? -19.504 19.165 54.233 1.00 17.06 463 CYS B O 1
ATOM 7091 N N . ASP B 1 396 ? -17.849 20.336 53.187 1.00 15.59 464 ASP B N 1
ATOM 7092 C CA . ASP B 1 396 ? -17.330 21.088 54.351 1.00 15.82 464 ASP B CA 1
ATOM 7093 C C . ASP B 1 396 ? -16.800 20.163 55.449 1.00 19.71 464 ASP B C 1
ATOM 7094 O O . ASP B 1 396 ? -17.015 20.380 56.643 1.00 16.61 464 ASP B O 1
ATOM 7099 N N . HIS B 1 397 ? -16.007 19.187 55.032 1.00 19.31 465 HIS B N 1
ATOM 7100 C CA . HIS B 1 397 ? -15.399 18.249 55.972 1.00 18.66 465 HIS B CA 1
ATOM 7101 C C . HIS B 1 397 ? -14.524 18.981 56.989 1.00 17.63 465 HIS B C 1
ATOM 7102 O O . HIS B 1 397 ? -13.840 19.948 56.652 1.00 19.49 465 HIS B O 1
ATOM 7109 N N . PRO B 1 398 ? -14.455 18.483 58.212 1.00 17.46 466 PRO B N 1
ATOM 7110 C CA . PRO B 1 398 ? -13.501 19.033 59.175 1.00 17.28 466 PRO B CA 1
ATOM 7111 C C . PRO B 1 398 ? -12.058 18.932 58.687 1.00 17.05 466 PRO B C 1
ATOM 7112 O O . PRO B 1 398 ? -11.690 18.036 57.929 1.00 16.37 466 PRO B O 1
ATOM 7116 N N . GLN B 1 399 ? -11.254 19.920 59.091 1.00 18.95 467 GLN B N 1
ATOM 7117 C CA . GLN B 1 399 ? -9.827 19.927 58.766 1.00 16.33 467 GLN B CA 1
ATOM 7118 C C . GLN B 1 399 ? -9.131 18.674 59.257 1.00 17.97 467 GLN B C 1
ATOM 7119 O O . GLN B 1 399 ? -8.193 18.186 58.616 1.00 19.12 467 GLN B O 1
ATOM 7125 N N . ILE B 1 400 ? -9.591 18.127 60.383 1.00 18.09 468 ILE B N 1
ATOM 7126 C CA . ILE B 1 400 ? -8.901 17.001 60.982 1.00 24.76 468 ILE B CA 1
ATOM 7127 C C . ILE B 1 400 ? -8.958 15.776 60.072 1.00 26.35 468 ILE B C 1
ATOM 7128 O O . ILE B 1 400 ? -8.145 14.858 60.221 1.00 29.02 468 ILE B O 1
ATOM 7133 N N . MET B 1 401 ? -9.873 15.737 59.104 1.00 20.08 469 MET B N 1
ATOM 7134 C CA . MET B 1 401 ? -9.847 14.637 58.146 1.00 23.65 469 MET B CA 1
ATOM 7135 C C . MET B 1 401 ? -9.363 15.038 56.748 1.00 22.22 469 MET B C 1
ATOM 7136 O O . MET B 1 401 ? -9.403 14.208 55.834 1.00 18.30 469 MET B O 1
ATOM 7141 N N . SER B 1 402 ? -8.914 16.282 56.560 1.00 18.88 470 SER B N 1
ATOM 7142 C CA . SER B 1 402 ? -8.570 16.829 55.244 1.00 17.22 470 SER B CA 1
ATOM 7143 C C . SER B 1 402 ? -7.271 17.630 55.327 1.00 17.87 470 SER B C 1
ATOM 7144 O O . SER B 1 402 ? -7.283 18.860 55.274 1.00 17.54 470 SER B O 1
ATOM 7147 N N . PRO B 1 403 ? -6.123 16.964 55.469 1.00 17.85 471 PRO B N 1
ATOM 7148 C CA . PRO B 1 403 ? -4.881 17.713 55.754 1.00 16.61 471 PRO B CA 1
ATOM 7149 C C . PRO B 1 403 ? -4.311 18.498 54.564 1.00 16.12 471 PRO B C 1
ATOM 7150 O O . PRO B 1 403 ? -3.369 19.268 54.757 1.00 18.36 471 PRO B O 1
ATOM 7154 N N . LEU B 1 404 ? -4.798 18.298 53.345 1.00 15.03 472 LEU B N 1
ATOM 7155 C CA . LEU B 1 404 ? -4.333 19.063 52.187 1.00 14.88 472 LEU B CA 1
ATOM 7156 C C . LEU B 1 404 ? -5.358 20.088 51.700 1.00 13.66 472 LEU B C 1
ATOM 7157 O O . LEU B 1 404 ? -5.095 20.776 50.706 1.00 13.37 472 LEU B O 1
ATOM 7162 N N . ALA B 1 405 ? -6.531 20.179 52.345 1.00 13.70 473 ALA B N 1
ATOM 7163 C CA . ALA B 1 405 ? -7.601 21.070 51.908 1.00 13.59 473 ALA B CA 1
ATOM 7164 C C . ALA B 1 405 ? -7.517 22.406 52.635 1.00 13.79 473 ALA B C 1
ATOM 7165 O O . ALA B 1 405 ? -7.127 22.472 53.797 1.00 14.15 473 ALA B O 1
ATOM 7167 N N . LYS B 1 406 ? -7.879 23.473 51.936 1.00 13.59 474 LYS B N 1
ATOM 7168 C CA . LYS B 1 406 ? -7.810 24.807 52.537 1.00 13.79 474 LYS B CA 1
ATOM 7169 C C . LYS B 1 406 ? -8.921 25.001 53.565 1.00 17.09 474 LYS B C 1
ATOM 7170 O O . LYS B 1 406 ? -10.042 24.506 53.384 1.00 14.24 474 LYS B O 1
ATOM 7176 N N . TRP B 1 407 ? -8.606 25.746 54.636 1.00 14.82 475 TRP B N 1
ATOM 7177 C CA . TRP B 1 407 ? -9.582 26.022 55.686 1.00 14.99 475 TRP B CA 1
ATOM 7178 C C . TRP B 1 407 ? -10.791 26.740 55.092 1.00 15.47 475 TRP B C 1
ATOM 7179 O O . TRP B 1 407 ? -10.688 27.465 54.100 1.00 14.63 475 TRP B O 1
ATOM 7190 N N . HIS B 1 408 ? -11.961 26.455 55.647 1.00 15.25 476 HIS B N 1
ATOM 7191 C CA . HIS B 1 408 ? -13.182 27.077 55.156 1.00 15.28 476 HIS B CA 1
ATOM 7192 C C . HIS B 1 408 ? -13.179 28.570 55.467 1.00 15.45 476 HIS B C 1
ATOM 7193 O O . HIS B 1 408 ? -12.906 28.973 56.607 1.00 17.15 476 HIS B O 1
ATOM 7200 N N . ARG B 1 409 ? -13.562 29.396 54.477 1.00 15.25 477 ARG B N 1
ATOM 7201 C CA . ARG B 1 409 ? -13.395 30.839 54.644 1.00 19.41 477 ARG B CA 1
ATOM 7202 C C . ARG B 1 409 ? -14.336 31.417 55.694 1.00 22.99 477 ARG B C 1
ATOM 7203 O O . ARG B 1 409 ? -14.124 32.551 56.141 1.00 20.81 477 ARG B O 1
ATOM 7211 N N . SER B 1 410 ? -15.368 30.681 56.107 1.00 21.18 478 SER B N 1
ATOM 7212 C CA . SER B 1 410 ? -16.245 31.201 57.142 1.00 26.61 478 SER B CA 1
ATOM 7213 C C . SER B 1 410 ? -16.609 30.227 58.262 1.00 30.99 478 SER B C 1
ATOM 7214 O O . SER B 1 410 ? -17.194 30.673 59.251 1.00 32.82 478 SER B O 1
ATOM 7217 N N . LYS B 1 411 ? -16.267 28.944 58.173 1.00 21.47 479 LYS B N 1
ATOM 7218 C CA . LYS B 1 411 ? -16.658 27.963 59.193 1.00 21.47 479 LYS B CA 1
ATOM 7219 C C . LYS B 1 411 ? -15.390 27.449 59.865 1.00 20.04 479 LYS B C 1
ATOM 7220 O O . LYS B 1 411 ? -14.672 26.620 59.292 1.00 18.36 479 LYS B O 1
ATOM 7226 N N . GLU B 1 412 ? -15.102 27.935 61.072 1.00 17.79 480 GLU B N 1
ATOM 7227 C CA . GLU B 1 412 ? -13.839 27.606 61.725 1.00 22.51 480 GLU B CA 1
ATOM 7228 C C . GLU B 1 412 ? -13.747 26.111 62.045 1.00 22.09 480 GLU B C 1
ATOM 7229 O O . GLU B 1 412 ? -14.656 25.539 62.651 1.00 22.27 480 GLU B O 1
ATOM 7235 N N . GLY B 1 413 ? -12.610 25.492 61.696 1.00 18.88 481 GLY B N 1
ATOM 7236 C CA . GLY B 1 413 ? -12.418 24.064 61.882 1.00 19.76 481 GLY B CA 1
ATOM 7237 C C . GLY B 1 413 ? -12.859 23.181 60.724 1.00 18.67 481 GLY B C 1
ATOM 7238 O O . GLY B 1 413 ? -12.526 21.991 60.720 1.00 17.66 481 GLY B O 1
ATOM 7239 N N . LEU B 1 414 ? -13.580 23.716 59.739 1.00 17.01 482 LEU B N 1
ATOM 7240 C CA . LEU B 1 414 ? -13.966 22.977 58.543 1.00 17.48 482 LEU B CA 1
ATOM 7241 C C . LEU B 1 414 ? -13.053 23.370 57.373 1.00 17.64 482 LEU B C 1
ATOM 7242 O O . LEU B 1 414 ? -12.223 24.278 57.494 1.00 16.29 482 LEU B O 1
ATOM 7247 N N . THR B 1 415 ? -13.220 22.678 56.232 1.00 15.64 483 THR B N 1
ATOM 7248 C CA . THR B 1 415 ? -12.452 22.937 55.003 1.00 15.08 483 THR B CA 1
ATOM 7249 C C . THR B 1 415 ? -13.388 23.093 53.808 1.00 14.82 483 THR B C 1
ATOM 7250 O O . THR B 1 415 ? -14.556 22.696 53.856 1.00 15.04 483 THR B O 1
ATOM 7254 N N . GLU B 1 416 ? -12.848 23.659 52.719 1.00 14.38 484 GLU B N 1
ATOM 7255 C CA . GLU B 1 416 ? -13.591 23.799 51.468 1.00 14.12 484 GLU B CA 1
ATOM 7256 C C . GLU B 1 416 ? -13.419 22.527 50.645 1.00 13.86 484 GLU B C 1
ATOM 7257 O O . GLU B 1 416 ? -12.684 22.480 49.665 1.00 13.46 484 GLU B O 1
ATOM 7263 N N . ARG B 1 417 ? -14.142 21.488 51.048 1.00 14.11 485 ARG B N 1
ATOM 7264 C CA . ARG B 1 417 ? -14.025 20.172 50.435 1.00 13.95 485 ARG B CA 1
ATOM 7265 C C . ARG B 1 417 ? -15.405 19.645 50.066 1.00 14.12 485 ARG B C 1
ATOM 7266 O O . ARG B 1 417 ? -16.393 19.972 50.725 1.00 14.97 485 ARG B O 1
ATOM 7274 N N . PHE B 1 418 ? -15.479 18.832 49.006 1.00 13.87 486 PHE B N 1
ATOM 7275 C CA . PHE B 1 418 ? -16.675 18.023 48.794 1.00 16.27 486 PHE B CA 1
ATOM 7276 C C . PHE B 1 418 ? -16.277 16.641 48.309 1.00 17.27 486 PHE B C 1
ATOM 7277 O O . PHE B 1 418 ? -15.194 16.435 47.760 1.00 13.63 486 PHE B O 1
ATOM 7285 N N . GLU B 1 419 ? -17.158 15.681 48.561 1.00 14.82 487 GLU B N 1
ATOM 7286 C CA . GLU B 1 419 ? -17.092 14.379 47.925 1.00 14.28 487 GLU B CA 1
ATOM 7287 C C . GLU B 1 419 ? -18.407 14.180 47.189 1.00 14.42 487 GLU B C 1
ATOM 7288 O O . GLU B 1 419 ? -19.460 14.594 47.678 1.00 17.95 487 GLU B O 1
ATOM 7294 N N . LEU B 1 420 ? -18.345 13.565 46.010 1.00 16.00 488 LEU B N 1
ATOM 7295 C CA . LEU B 1 420 ? -19.545 13.207 45.264 1.00 14.33 488 LEU B CA 1
ATOM 7296 C C . LEU B 1 420 ? -19.816 11.725 45.475 1.00 14.65 488 LEU B C 1
ATOM 7297 O O . LEU B 1 420 ? -18.952 10.890 45.181 1.00 15.93 488 LEU B O 1
ATOM 7302 N N . PHE B 1 421 ? -21.009 11.411 45.989 1.00 15.18 489 PHE B N 1
ATOM 7303 C CA . PHE B 1 421 ? -21.484 10.051 46.187 1.00 15.59 489 PHE B CA 1
ATOM 7304 C C . PHE B 1 421 ? -22.604 9.748 45.200 1.00 19.79 489 PHE B C 1
ATOM 7305 O O . PHE B 1 421 ? -23.477 10.590 44.960 1.00 16.95 489 PHE B O 1
ATOM 7313 N N . VAL B 1 422 ? -22.584 8.535 44.658 1.00 19.12 490 VAL B N 1
ATOM 7314 C CA . VAL B 1 422 ? -23.672 7.986 43.853 1.00 18.61 490 VAL B CA 1
ATOM 7315 C C . VAL B 1 422 ? -23.941 6.576 44.354 1.00 19.65 490 VAL B C 1
ATOM 7316 O O . VAL B 1 422 ? -23.002 5.785 44.475 1.00 20.36 490 VAL B O 1
ATOM 7320 N N . MET B 1 423 ? -25.217 6.252 44.605 1.00 20.48 491 MET B N 1
ATOM 7321 C CA . MET B 1 423 ? -25.606 4.924 45.079 1.00 25.03 491 MET B CA 1
ATOM 7322 C C . MET B 1 423 ? -24.728 4.476 46.252 1.00 24.46 491 MET B C 1
ATOM 7323 O O . MET B 1 423 ? -24.232 3.345 46.294 1.00 19.55 491 MET B O 1
ATOM 7328 N N . LYS B 1 424 ? -24.515 5.392 47.192 1.00 17.85 492 LYS B N 1
ATOM 7329 C CA . LYS B 1 424 ? -23.819 5.183 48.466 1.00 23.84 492 LYS B CA 1
ATOM 7330 C C . LYS B 1 424 ? -22.307 5.024 48.333 1.00 23.27 492 LYS B C 1
ATOM 7331 O O . LYS B 1 424 ? -21.654 4.642 49.318 1.00 22.34 492 LYS B O 1
ATOM 7337 N N . LYS B 1 425 ? -21.723 5.326 47.171 1.00 20.84 493 LYS B N 1
ATOM 7338 C CA . LYS B 1 425 ? -20.301 5.141 46.919 1.00 20.38 493 LYS B CA 1
ATOM 7339 C C . LYS B 1 425 ? -19.645 6.434 46.467 1.00 20.91 493 LYS B C 1
ATOM 7340 O O . LYS B 1 425 ? -20.194 7.150 45.626 1.00 18.60 493 LYS B O 1
ATOM 7346 N N . GLU B 1 426 ? -18.426 6.682 46.953 1.00 19.94 494 GLU B N 1
ATOM 7347 C CA . GLU B 1 426 ? -17.711 7.896 46.560 1.00 15.71 494 GLU B CA 1
ATOM 7348 C C . GLU B 1 426 ? -17.181 7.773 45.133 1.00 17.31 494 GLU B C 1
ATOM 7349 O O . GLU B 1 426 ? -16.524 6.787 44.778 1.00 19.35 494 GLU B O 1
ATOM 7355 N N . ILE B 1 427 ? -17.445 8.787 44.315 1.00 15.54 495 ILE B N 1
ATOM 7356 C CA . ILE B 1 427 ? -16.887 8.814 42.972 1.00 15.99 495 ILE B CA 1
ATOM 7357 C C . ILE B 1 427 ? -15.962 10.000 42.736 1.00 15.03 495 ILE B C 1
ATOM 7358 O O . ILE B 1 427 ? -15.094 9.901 41.862 1.00 16.15 495 ILE B O 1
ATOM 7363 N N . CYS B 1 428 ? -16.078 11.102 43.492 1.00 13.28 496 CYS B N 1
ATOM 7364 C CA . CYS B 1 428 ? -15.180 12.251 43.364 1.00 12.91 496 CYS B CA 1
ATOM 7365 C C . CYS B 1 428 ? -14.813 12.768 44.746 1.00 13.62 496 CYS B C 1
ATOM 7366 O O . CYS B 1 428 ? -15.583 12.630 45.702 1.00 16.11 496 CYS B O 1
ATOM 7369 N N . ASN B 1 429 ? -13.662 13.413 44.817 1.00 12.84 497 ASN B N 1
ATOM 7370 C CA . ASN B 1 429 ? -13.177 14.096 46.016 1.00 14.16 497 ASN B CA 1
ATOM 7371 C C . ASN B 1 429 ? -12.496 15.365 45.528 1.00 14.28 497 ASN B C 1
ATOM 7372 O O . ASN B 1 429 ? -11.716 15.306 44.576 1.00 14.53 497 ASN B O 1
ATOM 7377 N N . ALA B 1 430 ? -12.763 16.509 46.157 1.00 12.90 498 ALA B N 1
ATOM 7378 C CA . ALA B 1 430 ? -12.230 17.757 45.610 1.00 12.46 498 ALA B CA 1
ATOM 7379 C C . ALA B 1 430 ? -12.145 18.795 46.713 1.00 12.67 498 ALA B C 1
ATOM 7380 O O . ALA B 1 430 ? -12.892 18.725 47.696 1.00 14.55 498 ALA B O 1
ATOM 7382 N N . TYR B 1 431 ? -11.263 19.786 46.524 1.00 12.47 499 TYR B N 1
ATOM 7383 C CA . TYR B 1 431 ? -11.248 20.890 47.476 1.00 12.69 499 TYR B CA 1
ATOM 7384 C C . TYR B 1 431 ? -10.547 22.120 46.921 1.00 12.46 499 TYR B C 1
ATOM 7385 O O . TYR B 1 431 ? -9.745 22.045 45.982 1.00 13.50 499 TYR B O 1
ATOM 7394 N N . THR B 1 432 ? -10.854 23.269 47.536 1.00 12.66 500 THR B N 1
ATOM 7395 C CA . THR B 1 432 ? -9.935 24.394 47.438 1.00 13.12 500 THR B CA 1
ATOM 7396 C C . THR B 1 432 ? -8.599 23.972 48.057 1.00 12.57 500 THR B C 1
ATOM 7397 O O . THR B 1 432 ? -8.554 23.523 49.206 1.00 12.86 500 THR B O 1
ATOM 7401 N N . GLU B 1 433 ? -7.505 24.122 47.310 1.00 12.31 501 GLU B N 1
ATOM 7402 C CA . GLU B 1 433 ? -6.219 23.567 47.735 1.00 12.32 501 GLU B CA 1
ATOM 7403 C C . GLU B 1 433 ? -5.585 24.404 48.839 1.00 14.55 501 GLU B C 1
ATOM 7404 O O . GLU B 1 433 ? -5.518 25.633 48.735 1.00 14.76 501 GLU B O 1
ATOM 7410 N N . LEU B 1 434 ? -5.041 23.739 49.868 1.00 12.85 502 LEU B N 1
ATOM 7411 C CA . LEU B 1 434 ? -4.307 24.509 50.869 1.00 13.57 502 LEU B CA 1
ATOM 7412 C C . LEU B 1 434 ? -3.033 25.046 50.213 1.00 15.36 502 LEU B C 1
ATOM 7413 O O . LEU B 1 434 ? -2.220 24.273 49.691 1.00 14.77 502 LEU B O 1
ATOM 7418 N N . ASN B 1 435 ? -2.865 26.370 50.198 1.00 13.04 503 ASN B N 1
ATOM 7419 C CA . ASN B 1 435 ? -1.707 26.943 49.539 1.00 14.06 503 ASN B CA 1
ATOM 7420 C C . ASN B 1 435 ? -0.892 27.831 50.467 1.00 17.61 503 ASN B C 1
ATOM 7421 O O . ASN B 1 435 ? -0.002 28.555 49.999 1.00 17.28 503 ASN B O 1
ATOM 7426 N N . ASP B 1 436 ? -1.175 27.800 51.774 1.00 14.97 504 ASP B N 1
ATOM 7427 C CA . ASP B 1 436 ? -0.365 28.522 52.745 1.00 15.31 504 ASP B CA 1
ATOM 7428 C C . ASP B 1 436 ? 0.699 27.540 53.211 1.00 16.83 504 ASP B C 1
ATOM 7429 O O . ASP B 1 436 ? 0.357 26.543 53.864 1.00 16.42 504 ASP B O 1
ATOM 7434 N N . PRO B 1 437 ? 1.975 27.738 52.863 1.00 14.19 505 PRO B N 1
ATOM 7435 C CA . PRO B 1 437 ? 2.991 26.723 53.194 1.00 14.49 505 PRO B CA 1
ATOM 7436 C C . PRO B 1 437 ? 3.210 26.518 54.688 1.00 14.85 505 PRO B C 1
ATOM 7437 O O . PRO B 1 437 ? 3.558 25.402 55.095 1.00 16.23 505 PRO B O 1
ATOM 7441 N N . MET B 1 438 ? 3.078 27.576 55.506 1.00 15.17 506 MET B N 1
ATOM 7442 C CA . MET B 1 438 ? 3.257 27.431 56.948 1.00 23.27 506 MET B CA 1
ATOM 7443 C C . MET B 1 438 ? 2.162 26.543 57.526 1.00 18.16 506 MET B C 1
ATOM 7444 O O . MET B 1 438 ? 2.422 25.654 58.345 1.00 17.86 506 MET B O 1
ATOM 7449 N N . ARG B 1 439 ? 0.928 26.796 57.132 1.00 15.49 507 ARG B N 1
ATOM 7450 C CA . ARG B 1 439 ? -0.174 25.971 57.613 1.00 20.58 507 ARG B CA 1
ATOM 7451 C C . ARG B 1 439 ? -0.082 24.554 57.068 1.00 19.49 507 ARG B C 1
ATOM 7452 O O . ARG B 1 439 ? -0.377 23.592 57.788 1.00 17.91 507 ARG B O 1
ATOM 7460 N N . GLN B 1 440 ? 0.334 24.397 55.804 1.00 16.92 508 GLN B N 1
ATOM 7461 C CA . GLN B 1 440 ? 0.476 23.044 55.268 1.00 16.25 508 GLN B CA 1
ATOM 7462 C C . GLN B 1 440 ? 1.562 22.279 56.005 1.00 15.09 508 GLN B C 1
ATOM 7463 O O . GLN B 1 440 ? 1.387 21.098 56.322 1.00 15.23 508 GLN B O 1
ATOM 7469 N N . ARG B 1 441 ? 2.695 22.935 56.289 1.00 15.30 509 ARG B N 1
ATOM 7470 C CA . ARG B 1 441 ? 3.768 22.254 57.012 1.00 18.36 509 ARG B CA 1
ATOM 7471 C C . ARG B 1 441 ? 3.326 21.880 58.425 1.00 19.05 509 ARG B C 1
ATOM 7472 O O . ARG B 1 441 ? 3.680 20.810 58.940 1.00 18.08 509 ARG B O 1
ATOM 7480 N N . GLN B 1 442 ? 2.523 22.741 59.054 1.00 16.38 510 GLN B N 1
ATOM 7481 C CA . GLN B 1 442 ? 2.012 22.445 60.396 1.00 21.08 510 GLN B CA 1
ATOM 7482 C C . GLN B 1 442 ? 1.112 21.209 60.386 1.00 16.87 510 GLN B C 1
ATOM 7483 O O . GLN B 1 442 ? 1.205 20.352 61.276 1.00 17.36 510 GLN B O 1
ATOM 7489 N N . LEU B 1 443 ? 0.260 21.081 59.365 1.00 16.46 511 LEU B N 1
ATOM 7490 C CA . LEU B 1 443 ? -0.593 19.897 59.256 1.00 20.42 511 LEU B CA 1
ATOM 7491 C C . LEU B 1 443 ? 0.213 18.635 58.968 1.00 20.43 511 LEU B C 1
ATOM 7492 O O . LEU B 1 443 ? -0.102 17.569 59.505 1.00 19.28 511 LEU B O 1
ATOM 7497 N N . PHE B 1 444 ? 1.266 18.732 58.137 1.00 16.91 512 PHE B N 1
ATOM 7498 C CA . PHE B 1 444 ? 2.153 17.584 57.928 1.00 17.38 512 PHE B CA 1
ATOM 7499 C C . PHE B 1 444 ? 2.900 17.207 59.203 1.00 19.02 512 PHE B C 1
ATOM 7500 O O . PHE B 1 444 ? 3.147 16.020 59.448 1.00 19.35 512 PHE B O 1
ATOM 7508 N N . GLU B 1 445 ? 3.309 18.191 60.013 1.00 17.16 513 GLU B N 1
ATOM 7509 C CA . GLU B 1 445 ? 4.003 17.820 61.247 1.00 20.40 513 GLU B CA 1
ATOM 7510 C C . GLU B 1 445 ? 3.070 17.072 62.194 1.00 20.20 513 GLU B C 1
ATOM 7511 O O . GLU B 1 445 ? 3.495 16.122 62.865 1.00 22.36 513 GLU B O 1
ATOM 7517 N N . GLU B 1 446 ? 1.796 17.458 62.243 1.00 18.72 514 GLU B N 1
ATOM 7518 C CA . GLU B 1 446 ? 0.834 16.704 63.046 1.00 22.40 514 GLU B CA 1
ATOM 7519 C C . GLU B 1 446 ? 0.648 15.289 62.508 1.00 18.42 514 GLU B C 1
ATOM 7520 O O . GLU B 1 446 ? 0.528 14.346 63.295 1.00 18.95 514 GLU B O 1
ATOM 7526 N N . GLN B 1 447 ? 0.607 15.128 61.167 1.00 17.79 515 GLN B N 1
ATOM 7527 C CA . GLN B 1 447 ? 0.531 13.794 60.570 1.00 17.71 515 GLN B CA 1
ATOM 7528 C C . GLN B 1 447 ? 1.733 12.946 60.958 1.00 21.74 515 GLN B C 1
ATOM 7529 O O . GLN B 1 447 ? 1.580 11.778 61.323 1.00 19.72 515 GLN B O 1
ATOM 7535 N N . ALA B 1 448 ? 2.941 13.518 60.880 1.00 20.92 516 ALA B N 1
ATOM 7536 C CA . ALA B 1 448 ? 4.151 12.760 61.203 1.00 24.11 516 ALA B CA 1
ATOM 7537 C C . ALA B 1 448 ? 4.211 12.392 62.681 1.00 21.92 516 ALA B C 1
ATOM 7538 O O . ALA B 1 448 ? 4.677 11.303 63.035 1.00 21.40 516 ALA B O 1
ATOM 7540 N N . LYS B 1 449 ? 3.736 13.274 63.565 1.00 20.30 517 LYS B N 1
ATOM 7541 C CA . LYS B 1 449 ? 3.698 12.911 64.978 1.00 25.91 517 LYS B CA 1
ATOM 7542 C C . LYS B 1 449 ? 2.758 11.740 65.207 1.00 24.26 517 LYS B C 1
ATOM 7543 O O . LYS B 1 449 ? 3.074 10.827 65.976 1.00 24.49 517 LYS B O 1
ATOM 7549 N N . ALA B 1 450 ? 1.610 11.730 64.518 1.00 22.11 518 ALA B N 1
ATOM 7550 C CA . ALA B 1 450 ? 0.675 10.622 64.678 1.00 21.67 518 ALA B CA 1
ATOM 7551 C C . ALA B 1 450 ? 1.251 9.338 64.090 1.00 23.53 518 ALA B C 1
ATOM 7552 O O . ALA B 1 450 ? 1.096 8.254 64.665 1.00 25.21 518 ALA B O 1
ATOM 7554 N N . LYS B 1 451 ? 1.957 9.451 62.960 1.00 21.13 519 LYS B N 1
ATOM 7555 C CA . LYS B 1 451 ? 2.569 8.277 62.351 1.00 23.12 519 LYS B CA 1
ATOM 7556 C C . LYS B 1 451 ? 3.615 7.664 63.267 1.00 21.30 519 LYS B C 1
ATOM 7557 O O . LYS B 1 451 ? 3.657 6.442 63.434 1.00 24.11 519 LYS B O 1
ATOM 7563 N N . ALA B 1 452 ? 4.460 8.491 63.886 1.00 20.87 520 ALA B N 1
ATOM 7564 C CA . ALA B 1 452 ? 5.448 7.938 64.801 1.00 25.17 520 ALA B CA 1
ATOM 7565 C C . ALA B 1 452 ? 4.792 7.334 66.038 1.00 31.75 520 ALA B C 1
ATOM 7566 O O . ALA B 1 452 ? 5.325 6.376 66.611 1.00 27.51 520 ALA B O 1
ATOM 7568 N N . ALA B 1 453 ? 3.642 7.870 66.463 1.00 27.65 521 ALA B N 1
ATOM 7569 C CA . ALA B 1 453 ? 2.966 7.324 67.641 1.00 29.83 521 ALA B CA 1
ATOM 7570 C C . ALA B 1 453 ? 2.291 5.974 67.386 1.00 27.76 521 ALA B C 1
ATOM 7571 O O . ALA B 1 453 ? 1.994 5.264 68.353 1.00 28.40 521 ALA B O 1
ATOM 7573 N N . GLY B 1 454 ? 2.024 5.619 66.130 1.00 31.55 522 GLY B N 1
ATOM 7574 C CA . GLY B 1 454 ? 1.438 4.332 65.794 1.00 30.60 522 GLY B CA 1
ATOM 7575 C C . GLY B 1 454 ? 0.296 4.361 64.788 1.00 32.78 522 GLY B C 1
ATOM 7576 O O . GLY B 1 454 ? -0.229 3.303 64.418 1.00 34.70 522 GLY B O 1
ATOM 7577 N N . ASP B 1 455 ? -0.107 5.545 64.327 1.00 27.09 523 ASP B N 1
ATOM 7578 C CA . ASP B 1 455 ? -1.238 5.663 63.406 1.00 29.56 523 ASP B CA 1
ATOM 7579 C C . ASP B 1 455 ? -0.734 5.447 61.979 1.00 29.21 523 ASP B C 1
ATOM 7580 O O . ASP B 1 455 ? -0.162 6.351 61.359 1.00 25.42 523 ASP B O 1
ATOM 7585 N N . ASP B 1 456 ? -0.939 4.235 61.455 1.00 30.87 524 ASP B N 1
ATOM 7586 C CA . ASP B 1 456 ? -0.437 3.896 60.125 1.00 33.64 524 ASP B CA 1
ATOM 7587 C C . ASP B 1 456 ? -1.116 4.688 59.022 1.00 26.51 524 ASP B C 1
ATOM 7588 O O . ASP B 1 456 ? -0.558 4.791 57.929 1.00 28.68 524 ASP B O 1
ATOM 7593 N N . GLU B 1 457 ? -2.314 5.217 59.261 1.00 21.70 525 GLU B N 1
ATOM 7594 C CA . GLU B 1 457 ? -3.002 5.967 58.217 1.00 25.44 525 GLU B CA 1
ATOM 7595 C C . GLU B 1 457 ? -2.454 7.374 58.031 1.00 26.49 525 GLU B C 1
ATOM 7596 O O . GLU B 1 457 ? -2.803 8.039 57.039 1.00 25.05 525 GLU B O 1
ATOM 7602 N N . ALA B 1 458 ? -1.620 7.850 58.950 1.00 23.99 526 ALA B N 1
ATOM 7603 C CA . ALA B 1 458 ? -1.104 9.202 58.825 1.00 22.01 526 ALA B CA 1
ATOM 7604 C C . ALA B 1 458 ? -0.185 9.325 57.614 1.00 23.74 526 ALA B C 1
ATOM 7605 O O . ALA B 1 458 ? 0.498 8.375 57.218 1.00 20.73 526 ALA B O 1
ATOM 7607 N N . MET B 1 459 ? -0.186 10.517 57.019 1.00 21.79 527 MET B N 1
ATOM 7608 C CA . MET B 1 459 ? 0.674 10.812 55.884 1.00 22.04 527 MET B CA 1
ATOM 7609 C C . MET B 1 459 ? 2.131 11.005 56.298 1.00 23.03 527 MET B C 1
ATOM 7610 O O . MET B 1 459 ? 2.439 11.400 57.427 1.00 20.94 527 MET B O 1
ATOM 7615 N N . PHE B 1 460 ? 3.030 10.698 55.361 1.00 23.65 528 PHE B N 1
ATOM 7616 C CA . PHE B 1 460 ? 4.425 11.126 55.433 1.00 23.68 528 PHE B CA 1
ATOM 7617 C C . PHE B 1 460 ? 4.540 12.625 55.184 1.00 25.24 528 PHE B C 1
ATOM 7618 O O . PHE B 1 460 ? 3.869 13.171 54.307 1.00 24.85 528 PHE B O 1
ATOM 7626 N N . ILE B 1 461 ? 5.441 13.294 55.897 1.00 22.43 529 ILE B N 1
ATOM 7627 C CA . ILE B 1 461 ? 5.708 14.679 55.540 1.00 23.75 529 ILE B CA 1
ATOM 7628 C C . ILE B 1 461 ? 6.536 14.735 54.263 1.00 24.54 529 ILE B C 1
ATOM 7629 O O . ILE B 1 461 ? 7.481 13.958 54.075 1.00 28.33 529 ILE B O 1
ATOM 7634 N N . ASP B 1 462 ? 6.221 15.692 53.396 1.00 26.24 530 ASP B N 1
ATOM 7635 C CA . ASP B 1 462 ? 6.903 15.857 52.108 1.00 21.69 530 ASP B CA 1
ATOM 7636 C C . ASP B 1 462 ? 7.531 17.247 52.109 1.00 24.31 530 ASP B C 1
ATOM 7637 O O . ASP B 1 462 ? 6.845 18.247 51.871 1.00 21.46 530 ASP B O 1
ATOM 7642 N N . GLU B 1 463 ? 8.832 17.297 52.401 1.00 26.42 531 GLU B N 1
ATOM 7643 C CA . GLU B 1 463 ? 9.545 18.567 52.501 1.00 29.52 531 GLU B CA 1
ATOM 7644 C C . GLU B 1 463 ? 9.687 19.258 51.150 1.00 23.82 531 GLU B C 1
ATOM 7645 O O . GLU B 1 463 ? 9.629 20.493 51.070 1.00 26.35 531 GLU B O 1
ATOM 7651 N N . ASN B 1 464 ? 9.913 18.486 50.080 1.00 22.71 532 ASN B N 1
ATOM 7652 C CA . ASN B 1 464 ? 10.051 19.117 48.775 1.00 24.38 532 ASN B CA 1
ATOM 7653 C C . ASN B 1 464 ? 8.748 19.774 48.365 1.00 20.61 532 ASN B C 1
ATOM 7654 O O . ASN B 1 464 ? 8.755 20.838 47.741 1.00 17.12 532 ASN B O 1
ATOM 7659 N N . PHE B 1 465 ? 7.619 19.162 48.725 1.00 16.93 533 PHE B N 1
ATOM 7660 C CA . PHE B 1 465 ? 6.340 19.759 48.372 1.00 15.86 533 PHE B CA 1
ATOM 7661 C C . PHE B 1 465 ? 6.115 21.037 49.169 1.00 16.82 533 PHE B C 1
ATOM 7662 O O . PHE B 1 465 ? 5.674 22.056 48.616 1.00 16.84 533 PHE B O 1
ATOM 7670 N N . CYS B 1 466 ? 6.443 21.018 50.466 1.00 16.82 534 CYS B N 1
ATOM 7671 C CA . CYS B 1 466 ? 6.280 22.232 51.261 1.00 15.56 534 CYS B CA 1
ATOM 7672 C C . CYS B 1 466 ? 7.190 23.346 50.751 1.00 19.49 534 CYS B C 1
ATOM 7673 O O . CYS B 1 466 ? 6.797 24.518 50.730 1.00 18.07 534 CYS B O 1
ATOM 7676 N N . THR B 1 467 ? 8.406 23.001 50.310 1.00 16.28 535 THR B N 1
ATOM 7677 C CA . THR B 1 467 ? 9.282 24.018 49.731 1.00 16.36 535 THR B CA 1
ATOM 7678 C C . THR B 1 467 ? 8.688 24.610 48.465 1.00 14.45 535 THR B C 1
ATOM 7679 O O . THR B 1 467 ? 8.783 25.820 48.233 1.00 15.95 535 THR B O 1
ATOM 7683 N N . ALA B 1 468 ? 8.068 23.774 47.634 1.00 13.37 536 ALA B N 1
ATOM 7684 C CA . ALA B 1 468 ? 7.442 24.296 46.432 1.00 16.01 536 ALA B CA 1
ATOM 7685 C C . ALA B 1 468 ? 6.349 25.295 46.792 1.00 15.37 536 ALA B C 1
ATOM 7686 O O . ALA B 1 468 ? 6.261 26.362 46.185 1.00 14.53 536 ALA B O 1
ATOM 7688 N N . LEU B 1 469 ? 5.559 25.010 47.839 1.00 15.91 537 LEU B N 1
ATOM 7689 C CA . LEU B 1 469 ? 4.517 25.959 48.249 1.00 15.30 537 LEU B CA 1
ATOM 7690 C C . LEU B 1 469 ? 5.110 27.292 48.705 1.00 15.00 537 LEU B C 1
ATOM 7691 O O . LEU B 1 469 ? 4.433 28.333 48.670 1.00 15.43 537 LEU B O 1
ATOM 7696 N N . GLU B 1 470 ? 6.356 27.285 49.168 1.00 14.53 538 GLU B N 1
ATOM 7697 C CA . GLU B 1 470 ? 6.971 28.537 49.609 1.00 16.15 538 GLU B CA 1
ATOM 7698 C C . GLU B 1 470 ? 7.287 29.473 48.453 1.00 17.09 538 GLU B C 1
ATOM 7699 O O . GLU B 1 470 ? 7.557 30.655 48.691 1.00 19.00 538 GLU B O 1
ATOM 7705 N N . TYR B 1 471 ? 7.296 28.969 47.218 1.00 15.73 539 TYR B N 1
ATOM 7706 C CA . TYR B 1 471 ? 7.464 29.844 46.064 1.00 15.67 539 TYR B CA 1
ATOM 7707 C C . TYR B 1 471 ? 6.151 30.464 45.595 1.00 19.03 539 TYR B C 1
ATOM 7708 O O . TYR B 1 471 ? 6.174 31.343 44.725 1.00 16.21 539 TYR B O 1
ATOM 7717 N N . GLY B 1 472 ? 5.014 30.054 46.163 1.00 15.75 540 GLY B N 1
ATOM 7718 C CA . GLY B 1 472 ? 3.746 30.682 45.835 1.00 16.05 540 GLY B CA 1
ATOM 7719 C C . GLY B 1 472 ? 2.914 29.818 44.904 1.00 13.09 540 GLY B C 1
ATOM 7720 O O . GLY B 1 472 ? 3.122 29.822 43.680 1.00 12.51 540 GLY B O 1
ATOM 7721 N N . LEU B 1 473 ? 1.966 29.073 45.483 1.00 13.11 541 LEU B N 1
ATOM 7722 C CA . LEU B 1 473 ? 0.926 28.390 44.715 1.00 12.10 541 LEU B CA 1
ATOM 7723 C C . LEU B 1 473 ? -0.278 29.320 44.632 1.00 12.85 541 LEU B C 1
ATOM 7724 O O . LEU B 1 473 ? -0.826 29.693 45.678 1.00 12.50 541 LEU B O 1
ATOM 7729 N N . PRO B 1 474 ? -0.702 29.731 43.442 1.00 14.89 542 PRO B N 1
ATOM 7730 C CA . PRO B 1 474 ? -1.874 30.590 43.326 1.00 13.43 542 PRO B CA 1
ATOM 7731 C C . PRO B 1 474 ? -3.075 29.914 43.955 1.00 14.33 542 PRO B C 1
ATOM 7732 O O . PRO B 1 474 ? -3.102 28.676 44.081 1.00 15.56 542 PRO B O 1
ATOM 7736 N N . PRO B 1 475 ? -4.079 30.676 44.369 1.00 12.98 543 PRO B N 1
ATOM 7737 C CA . PRO B 1 475 ? -5.332 30.038 44.787 1.00 13.25 543 PRO B CA 1
ATOM 7738 C C . PRO B 1 475 ? -5.798 29.113 43.668 1.00 15.57 543 PRO B C 1
ATOM 7739 O O . PRO B 1 475 ? -5.791 29.486 42.496 1.00 15.06 543 PRO B O 1
ATOM 7743 N N . THR B 1 476 ? -6.184 27.889 44.041 1.00 11.80 544 THR B N 1
ATOM 7744 C CA . THR B 1 476 ? -6.320 26.765 43.114 1.00 11.54 544 THR B CA 1
ATOM 7745 C C . THR B 1 476 ? -7.353 25.796 43.694 1.00 11.62 544 THR B C 1
ATOM 7746 O O . THR B 1 476 ? -7.482 25.681 44.911 1.00 11.86 544 THR B O 1
ATOM 7750 N N . ALA B 1 477 ? -8.062 25.075 42.832 1.00 11.46 545 ALA B N 1
ATOM 7751 C CA . ALA B 1 477 ? -8.908 23.991 43.300 1.00 11.56 545 ALA B CA 1
ATOM 7752 C C . ALA B 1 477 ? -8.588 22.741 42.499 1.00 11.56 545 ALA B C 1
ATOM 7753 O O . ALA B 1 477 ? -8.326 22.818 41.292 1.00 12.33 545 ALA B O 1
ATOM 7755 N N . GLY B 1 478 ? -8.602 21.592 43.179 1.00 12.45 546 GLY B N 1
ATOM 7756 C CA . GLY B 1 478 ? -8.285 20.328 42.542 1.00 11.60 546 GLY B CA 1
ATOM 7757 C C . GLY B 1 478 ? -9.346 19.278 42.828 1.00 11.42 546 GLY B C 1
ATOM 7758 O O . GLY B 1 478 ? -10.207 19.451 43.683 1.00 11.69 546 GLY B O 1
ATOM 7759 N N . TRP B 1 479 ? -9.243 18.160 42.103 1.00 11.29 547 TRP B N 1
ATOM 7760 C CA . TRP B 1 479 ? -10.387 17.272 41.949 1.00 11.42 547 TRP B CA 1
ATOM 7761 C C . TRP B 1 479 ? -9.867 15.916 41.537 1.00 11.61 547 TRP B C 1
ATOM 7762 O O . TRP B 1 479 ? -8.935 15.854 40.749 1.00 11.08 547 TRP B O 1
ATOM 7773 N N . GLY B 1 480 ? -10.472 14.852 42.055 1.00 13.31 548 GLY B N 1
ATOM 7774 C CA . GLY B 1 480 ? -10.162 13.505 41.597 1.00 11.55 548 GLY B CA 1
ATOM 7775 C C . GLY B 1 480 ? -11.433 12.697 41.431 1.00 17.96 548 GLY B C 1
ATOM 7776 O O . GLY B 1 480 ? -12.413 12.895 42.151 1.00 16.04 548 GLY B O 1
ATOM 7777 N N . MET B 1 481 ? -11.422 11.791 40.446 1.00 14.63 549 MET B N 1
ATOM 7778 C CA . MET B 1 481 ? -12.572 10.935 40.186 1.00 14.28 549 MET B CA 1
ATOM 7779 C C . MET B 1 481 ? -12.108 9.490 40.027 1.00 12.72 549 MET B C 1
ATOM 7780 O O . MET B 1 481 ? -11.103 9.236 39.363 1.00 14.32 549 MET B O 1
ATOM 7785 N N . GLY B 1 482 ? -12.826 8.555 40.644 1.00 13.82 550 GLY B N 1
ATOM 7786 C CA . GLY B 1 482 ? -12.514 7.140 40.474 1.00 13.00 550 GLY B CA 1
ATOM 7787 C C . GLY B 1 482 ? -13.203 6.605 39.228 1.00 15.18 550 GLY B C 1
ATOM 7788 O O . GLY B 1 482 ? -14.422 6.378 39.223 1.00 15.29 550 GLY B O 1
ATOM 7789 N N . ILE B 1 483 ? -12.419 6.413 38.169 1.00 14.20 551 ILE B N 1
ATOM 7790 C CA . ILE B 1 483 ? -12.973 6.086 36.864 1.00 12.84 551 ILE B CA 1
ATOM 7791 C C . ILE B 1 483 ? -13.651 4.721 36.882 1.00 15.48 551 ILE B C 1
ATOM 7792 O O . ILE B 1 483 ? -14.694 4.516 36.241 1.00 16.40 551 ILE B O 1
ATOM 7797 N N . ASP B 1 484 ? -13.066 3.756 37.603 1.00 17.16 552 ASP B N 1
ATOM 7798 C CA . ASP B 1 484 ? -13.655 2.421 37.639 1.00 17.80 552 ASP B CA 1
ATOM 7799 C C . ASP B 1 484 ? -15.041 2.458 38.271 1.00 17.38 552 ASP B C 1
ATOM 7800 O O . ASP B 1 484 ? -15.984 1.830 37.772 1.00 15.37 552 ASP B O 1
ATOM 7805 N N . ARG B 1 485 ? -15.204 3.246 39.325 1.00 16.15 553 ARG B N 1
ATOM 7806 C CA . ARG B 1 485 ? -16.512 3.300 39.956 1.00 18.01 553 ARG B CA 1
ATOM 7807 C C . ARG B 1 485 ? -17.528 3.984 39.058 1.00 13.87 553 ARG B C 1
ATOM 7808 O O . ARG B 1 485 ? -18.685 3.563 38.989 1.00 15.87 553 ARG B O 1
ATOM 7816 N N . VAL B 1 486 ? -17.104 5.007 38.315 1.00 14.60 554 VAL B N 1
ATOM 7817 C CA . VAL B 1 486 ? -18.009 5.599 37.336 1.00 15.26 554 VAL B CA 1
ATOM 7818 C C . VAL B 1 486 ? -18.385 4.576 36.265 1.00 15.84 554 VAL B C 1
ATOM 7819 O O . VAL B 1 486 ? -19.561 4.455 35.888 1.00 16.28 554 VAL B O 1
ATOM 7823 N N . ALA B 1 487 ? -17.411 3.814 35.767 1.00 14.48 555 ALA B N 1
ATOM 7824 C CA . ALA B 1 487 ? -17.760 2.795 34.780 1.00 13.40 555 ALA B CA 1
ATOM 7825 C C . ALA B 1 487 ? -18.712 1.763 35.368 1.00 16.23 555 ALA B C 1
ATOM 7826 O O . ALA B 1 487 ? -19.560 1.229 34.648 1.00 16.36 555 ALA B O 1
ATOM 7828 N N . MET B 1 488 ? -18.619 1.491 36.670 1.00 14.26 556 MET B N 1
ATOM 7829 C CA . MET B 1 488 ? -19.545 0.539 37.284 1.00 14.88 556 MET B CA 1
ATOM 7830 C C . MET B 1 488 ? -20.992 1.028 37.199 1.00 17.39 556 MET B C 1
ATOM 7831 O O . MET B 1 488 ? -21.901 0.262 36.831 1.00 17.33 556 MET B O 1
ATOM 7836 N N . PHE B 1 489 ? -21.226 2.316 37.518 1.00 18.65 557 PHE B N 1
ATOM 7837 C CA . PHE B 1 489 ? -22.589 2.845 37.505 1.00 20.66 557 PHE B CA 1
ATOM 7838 C C . PHE B 1 489 ? -23.141 3.001 36.102 1.00 23.68 557 PHE B C 1
ATOM 7839 O O . PHE B 1 489 ? -24.353 2.872 35.901 1.00 26.49 557 PHE B O 1
ATOM 7847 N N . LEU B 1 490 ? -22.287 3.276 35.122 1.00 17.29 558 LEU B N 1
ATOM 7848 C CA . LEU B 1 490 ? -22.734 3.401 33.745 1.00 18.32 558 LEU B CA 1
ATOM 7849 C C . LEU B 1 490 ? -22.817 2.063 33.008 1.00 19.62 558 LEU B C 1
ATOM 7850 O O . LEU B 1 490 ? -23.236 2.050 31.853 1.00 20.60 558 LEU B O 1
ATOM 7855 N N . THR B 1 491 ? -22.403 0.946 33.622 1.00 20.66 559 THR B N 1
ATOM 7856 C CA . THR B 1 491 ? -22.559 -0.375 33.006 1.00 19.83 559 THR B CA 1
ATOM 7857 C C . THR B 1 491 ? -23.490 -1.282 33.804 1.00 20.71 559 THR B C 1
ATOM 7858 O O . THR B 1 491 ? -23.642 -2.464 33.458 1.00 21.76 559 THR B O 1
ATOM 7862 N N . ASP B 1 492 ? -24.131 -0.750 34.839 1.00 19.17 560 ASP B N 1
ATOM 7863 C CA . ASP B 1 492 ? -24.953 -1.521 35.766 1.00 22.69 560 ASP B CA 1
ATOM 7864 C C . ASP B 1 492 ? -24.179 -2.721 36.314 1.00 27.47 560 ASP B C 1
ATOM 7865 O O . ASP B 1 492 ? -24.634 -3.871 36.274 1.00 26.62 560 ASP B O 1
ATOM 7870 N N . SER B 1 493 ? -22.985 -2.434 36.825 1.00 21.48 561 SER B N 1
ATOM 7871 C CA . SER B 1 493 ? -22.142 -3.417 37.489 1.00 22.14 561 SER B CA 1
ATOM 7872 C C . SER B 1 493 ? -22.055 -3.066 38.956 1.00 22.04 561 SER B C 1
ATOM 7873 O O . SER B 1 493 ? -21.826 -1.905 39.295 1.00 24.53 561 SER B O 1
ATOM 7876 N N . ASN B 1 494 ? -22.224 -4.057 39.835 1.00 23.13 562 ASN B N 1
ATOM 7877 C CA . ASN B 1 494 ? -22.005 -3.790 41.250 1.00 23.71 562 ASN B CA 1
ATOM 7878 C C . ASN B 1 494 ? -20.716 -4.420 41.752 1.00 26.55 562 ASN B C 1
ATOM 7879 O O . ASN B 1 494 ? -20.447 -4.383 42.952 1.00 26.81 562 ASN B O 1
ATOM 7884 N N . ASN B 1 495 ? -19.900 -4.967 40.851 1.00 22.33 563 ASN B N 1
ATOM 7885 C CA . ASN B 1 495 ? -18.615 -5.579 41.171 1.00 21.86 563 ASN B CA 1
ATOM 7886 C C . ASN B 1 495 ? -17.563 -4.963 40.254 1.00 21.27 563 ASN B C 1
ATOM 7887 O O . ASN B 1 495 ? -17.735 -4.990 39.034 1.00 24.96 563 ASN B O 1
ATOM 7892 N N . ILE B 1 496 ? -16.474 -4.439 40.829 1.00 17.51 564 ILE B N 1
ATOM 7893 C CA . ILE B 1 496 ? -15.468 -3.717 40.038 1.00 18.73 564 ILE B CA 1
ATOM 7894 C C . ILE B 1 496 ? -14.790 -4.642 39.041 1.00 17.51 564 ILE B C 1
ATOM 7895 O O . ILE B 1 496 ? -14.295 -4.182 38.002 1.00 20.32 564 ILE B O 1
ATOM 7900 N N . LYS B 1 497 ? -14.787 -5.956 39.315 1.00 17.31 565 LYS B N 1
ATOM 7901 C CA . LYS B 1 497 ? -14.189 -6.918 38.383 1.00 20.00 565 LYS B CA 1
ATOM 7902 C C . LYS B 1 497 ? -14.853 -6.901 37.012 1.00 21.64 565 LYS B C 1
ATOM 7903 O O . LYS B 1 497 ? -14.223 -7.310 36.030 1.00 22.43 565 LYS B O 1
ATOM 7909 N N . GLU B 1 498 ? -16.111 -6.463 36.927 1.00 16.32 566 GLU B N 1
ATOM 7910 C CA . GLU B 1 498 ? -16.803 -6.327 35.652 1.00 19.47 566 GLU B CA 1
ATOM 7911 C C . GLU B 1 498 ? -16.227 -5.237 34.751 1.00 17.37 566 GLU B C 1
ATOM 7912 O O . GLU B 1 498 ? -16.445 -5.292 33.534 1.00 19.07 566 GLU B O 1
ATOM 7918 N N . VAL B 1 499 ? -15.549 -4.230 35.299 1.00 15.03 567 VAL B N 1
ATOM 7919 C CA . VAL B 1 499 ? -15.070 -3.113 34.472 1.00 16.23 567 VAL B CA 1
ATOM 7920 C C . VAL B 1 499 ? -13.550 -3.058 34.406 1.00 16.19 567 VAL B C 1
ATOM 7921 O O . VAL B 1 499 ? -12.986 -2.052 33.953 1.00 15.60 567 VAL B O 1
ATOM 7925 N N . LEU B 1 500 ? -12.874 -4.111 34.850 1.00 15.90 568 LEU B N 1
ATOM 7926 C CA . LEU B 1 500 ? -11.437 -4.268 34.708 1.00 16.47 568 LEU B CA 1
ATOM 7927 C C . LEU B 1 500 ? -11.199 -5.450 33.786 1.00 15.72 568 LEU B C 1
ATOM 7928 O O . LEU B 1 500 ? -11.724 -6.537 34.035 1.00 15.42 568 LEU B O 1
ATOM 7933 N N . LEU B 1 501 ? -10.404 -5.255 32.734 1.00 13.60 569 LEU B N 1
ATOM 7934 C CA . LEU B 1 501 ? -10.241 -6.353 31.782 1.00 18.65 569 LEU B CA 1
ATOM 7935 C C . LEU B 1 501 ? -9.634 -7.575 32.457 1.00 17.02 569 LEU B C 1
ATOM 7936 O O . LEU B 1 501 ? -10.097 -8.705 32.251 1.00 17.83 569 LEU B O 1
ATOM 7941 N N . PHE B 1 502 ? -8.623 -7.373 33.303 1.00 14.96 570 PHE B N 1
ATOM 7942 C CA . PHE B 1 502 ? -7.945 -8.471 33.997 1.00 14.58 570 PHE B CA 1
ATOM 7943 C C . PHE B 1 502 ? -7.852 -8.135 35.481 1.00 19.72 570 PHE B C 1
ATOM 7944 O O . PHE B 1 502 ? -6.799 -7.689 35.965 1.00 17.45 570 PHE B O 1
ATOM 7952 N N . PRO B 1 503 ? -8.937 -8.331 36.234 1.00 20.53 571 PRO B N 1
ATOM 7953 C CA . PRO B 1 503 ? -8.914 -8.008 37.670 1.00 20.52 571 PRO B CA 1
ATOM 7954 C C . PRO B 1 503 ? -7.938 -8.880 38.452 1.00 19.46 571 PRO B C 1
ATOM 7955 O O . PRO B 1 503 ? -7.644 -10.017 38.082 1.00 20.22 571 PRO B O 1
ATOM 7959 N N . ALA B 1 504 ? -7.390 -8.308 39.523 1.00 18.06 572 ALA B N 1
ATOM 7960 C CA . ALA B 1 504 ? -6.528 -9.069 40.413 1.00 23.03 572 ALA B CA 1
ATOM 7961 C C . ALA B 1 504 ? -7.326 -10.195 41.057 1.00 27.88 572 ALA B C 1
ATOM 7962 O O . ALA B 1 504 ? -8.442 -9.984 41.547 1.00 27.08 572 ALA B O 1
ATOM 7964 N N . MET B 1 505 ? -6.751 -11.394 41.050 1.00 31.47 573 MET B N 1
ATOM 7965 C CA . MET B 1 505 ? -7.416 -12.586 41.569 1.00 34.48 573 MET B CA 1
ATOM 7966 C C . MET B 1 505 ? -6.492 -13.299 42.544 1.00 38.28 573 MET B C 1
ATOM 7967 O O . MET B 1 505 ? -5.278 -13.370 42.316 1.00 38.17 573 MET B O 1
ATOM 7972 N N . LYS B 1 506 ? -7.069 -13.858 43.607 1.00 42.05 574 LYS B N 1
ATOM 7973 C CA . LYS B 1 506 ? -6.317 -14.787 44.440 1.00 45.60 574 LYS B CA 1
ATOM 7974 C C . LYS B 1 506 ? -5.900 -15.976 43.579 1.00 52.86 574 LYS B C 1
ATOM 7975 O O . LYS B 1 506 ? -6.733 -16.521 42.844 1.00 49.00 574 LYS B O 1
ATOM 7977 N N . PRO B 1 507 ? -4.623 -16.386 43.610 1.00 62.43 575 PRO B N 1
ATOM 7978 C CA . PRO B 1 507 ? -4.122 -17.436 42.714 1.00 66.84 575 PRO B CA 1
ATOM 7979 C C . PRO B 1 507 ? -4.356 -18.849 43.249 1.00 65.89 575 PRO B C 1
ATOM 7980 O O . PRO B 1 507 ? -5.237 -19.534 42.732 1.00 65.36 575 PRO B O 1
ATOM 7984 N N . PRO C 2 2 ? -18.963 31.191 36.098 1.00 47.81 2 PRO C N 1
ATOM 7985 C CA . PRO C 2 2 ? -18.190 30.392 35.139 1.00 42.99 2 PRO C CA 1
ATOM 7986 C C . PRO C 2 2 ? -16.728 30.840 35.056 1.00 32.68 2 PRO C C 1
ATOM 7987 O O . PRO C 2 2 ? -16.445 32.043 35.023 1.00 36.85 2 PRO C O 1
ATOM 7991 N N . MET C 2 3 ? -15.812 29.877 35.041 1.00 19.58 3 MET C N 1
ATOM 7992 C CA . MET C 2 3 ? -14.392 30.202 35.032 1.00 15.86 3 MET C CA 1
ATOM 7993 C C . MET C 2 3 ? -13.994 30.830 33.703 1.00 17.66 3 MET C C 1
ATOM 7994 O O . MET C 2 3 ? -14.560 30.513 32.652 1.00 16.58 3 MET C O 1
ATOM 7999 N N . TYR C 2 4 ? -12.966 31.687 33.755 1.00 16.52 4 TYR C N 1
ATOM 8000 C CA . TYR C 2 4 ? -12.525 32.426 32.581 1.00 14.98 4 TYR C CA 1
ATOM 8001 C C . TYR C 2 4 ? -12.031 31.497 31.480 1.00 14.56 4 TYR C C 1
ATOM 8002 O O . TYR C 2 4 ? -11.546 30.387 31.730 1.00 13.45 4 TYR C O 1
ATOM 8011 N N . GLN C 2 5 ? -12.195 31.962 30.244 1.00 16.13 5 GLN C N 1
ATOM 8012 C CA . GLN C 2 5 ? -11.878 31.165 29.067 1.00 22.83 5 GLN C CA 1
ATOM 8013 C C . GLN C 2 5 ? -10.374 30.998 28.877 1.00 18.25 5 GLN C C 1
ATOM 8014 O O . GLN C 2 5 ? -9.606 31.965 28.915 1.00 14.53 5 GLN C O 1
ATOM 8020 N N . VAL C 2 6 ? -9.965 29.773 28.596 1.00 16.58 6 VAL C N 1
ATOM 8021 C CA . VAL C 2 6 ? -8.595 29.472 28.210 1.00 19.47 6 VAL C CA 1
ATOM 8022 C C . VAL C 2 6 ? -8.672 28.651 26.929 1.00 21.00 6 VAL C C 1
ATOM 8023 O O . VAL C 2 6 ? -9.344 27.620 26.895 1.00 18.17 6 VAL C O 1
ATOM 8027 N N . LYS C 2 7 ? -7.982 29.090 25.880 1.00 22.53 7 LYS C N 1
ATOM 8028 C CA . LYS C 2 7 ? -8.046 28.361 24.620 1.00 22.90 7 LYS C CA 1
ATOM 8029 C C . LYS C 2 7 ? -7.419 26.970 24.761 1.00 19.50 7 LYS C C 1
ATOM 8030 O O . LYS C 2 7 ? -6.446 26.782 25.505 1.00 18.56 7 LYS C O 1
ATOM 8033 N N . PRO C 2 8 ? -7.951 25.977 24.047 1.00 19.68 8 PRO C N 1
ATOM 8034 C CA . PRO C 2 8 ? -7.358 24.635 24.099 1.00 15.43 8 PRO C CA 1
ATOM 8035 C C . PRO C 2 8 ? -5.939 24.648 23.559 1.00 20.33 8 PRO C C 1
ATOM 8036 O O . PRO C 2 8 ? -5.597 25.432 22.676 1.00 16.73 8 PRO C O 1
ATOM 8040 N N . TYR C 2 9 ? -5.104 23.759 24.098 1.00 18.33 9 TYR C N 1
ATOM 8041 C CA . TYR C 2 9 ? -3.740 23.668 23.584 1.00 18.14 9 TYR C CA 1
ATOM 8042 C C . TYR C 2 9 ? -3.697 23.202 22.125 1.00 27.53 9 TYR C C 1
ATOM 8043 O O . TYR C 2 9 ? -2.714 23.480 21.429 1.00 32.97 9 TYR C O 1
ATOM 8052 N N . HIS C 2 10 ? -4.742 22.543 21.623 1.00 27.89 10 HIS C N 1
ATOM 8053 C CA . HIS C 2 10 ? -4.745 22.254 20.183 1.00 36.41 10 HIS C CA 1
ATOM 8054 C C . HIS C 2 10 ? -4.897 23.510 19.308 1.00 45.22 10 HIS C C 1
ATOM 8055 O O . HIS C 2 10 ? -4.930 23.388 18.075 1.00 46.94 10 HIS C O 1
ATOM 8062 N N . GLY C 2 11 ? -5.017 24.695 19.900 1.00 51.99 11 GLY C N 1
ATOM 8063 C CA . GLY C 2 11 ? -5.058 25.934 19.148 1.00 62.55 11 GLY C CA 1
ATOM 8064 C C . GLY C 2 11 ? -6.434 26.563 19.151 1.00 73.85 11 GLY C C 1
ATOM 8065 O O . GLY C 2 11 ? -6.573 27.786 19.251 1.00 73.40 11 GLY C O 1
ATOM 8066 N N . GLY C 2 12 ? -7.463 25.720 19.089 1.00 82.61 12 GLY C N 1
ATOM 8067 C CA . GLY C 2 12 ? -8.839 26.165 19.106 1.00 88.66 12 GLY C CA 1
ATOM 8068 C C . GLY C 2 12 ? -9.451 26.462 17.756 1.00 91.59 12 GLY C C 1
ATOM 8069 O O . GLY C 2 12 ? -10.644 26.787 17.699 1.00 93.16 12 GLY C O 1
ATOM 8070 N N . GLY C 2 13 ? -8.689 26.350 16.670 1.00 90.95 13 GLY C N 1
ATOM 8071 C CA . GLY C 2 13 ? -9.215 26.674 15.358 1.00 90.65 13 GLY C CA 1
ATOM 8072 C C . GLY C 2 13 ? -10.258 25.692 14.863 1.00 88.24 13 GLY C C 1
ATOM 8073 O O . GLY C 2 13 ? -11.447 26.019 14.770 1.00 89.05 13 GLY C O 1
ATOM 8074 N N . ALA C 2 14 ? -9.819 24.483 14.544 1.00 82.50 14 ALA C N 1
ATOM 8075 C CA . ALA C 2 14 ? -10.675 23.420 14.049 1.00 74.84 14 ALA C CA 1
ATOM 8076 C C . ALA C 2 14 ? -10.320 22.133 14.776 1.00 66.85 14 ALA C C 1
ATOM 8077 O O . ALA C 2 14 ? -9.207 21.993 15.295 1.00 68.82 14 ALA C O 1
ATOM 8079 N N . PRO C 2 15 ? -11.252 21.186 14.851 1.00 58.37 15 PRO C N 1
ATOM 8080 C CA . PRO C 2 15 ? -10.908 19.872 15.399 1.00 55.71 15 PRO C CA 1
ATOM 8081 C C . PRO C 2 15 ? -9.821 19.198 14.575 1.00 55.27 15 PRO C C 1
ATOM 8082 O O . PRO C 2 15 ? -9.773 19.313 13.344 1.00 52.17 15 PRO C O 1
ATOM 8086 N N . LEU C 2 16 ? -8.940 18.498 15.275 1.00 53.77 16 LEU C N 1
ATOM 8087 C CA . LEU C 2 16 ? -7.855 17.785 14.623 1.00 50.76 16 LEU C CA 1
ATOM 8088 C C . LEU C 2 16 ? -8.427 16.754 13.654 1.00 42.24 16 LEU C C 1
ATOM 8089 O O . LEU C 2 16 ? -9.366 16.025 13.986 1.00 39.00 16 LEU C O 1
ATOM 8094 N N . ARG C 2 17 ? -7.879 16.714 12.439 1.00 35.98 17 ARG C N 1
ATOM 8095 C CA . ARG C 2 17 ? -8.276 15.741 11.416 1.00 37.80 17 ARG C CA 1
ATOM 8096 C C . ARG C 2 17 ? -7.015 15.019 10.932 1.00 37.03 17 ARG C C 1
ATOM 8097 O O . ARG C 2 17 ? -6.397 15.449 9.956 1.00 35.92 17 ARG C O 1
ATOM 8105 N N . VAL C 2 18 ? -6.654 13.913 11.594 1.00 26.53 18 VAL C N 1
ATOM 8106 C CA . VAL C 2 18 ? -5.412 13.209 11.275 1.00 25.84 18 VAL C CA 1
ATOM 8107 C C . VAL C 2 18 ? -5.471 12.622 9.861 1.00 25.81 18 VAL C C 1
ATOM 8108 O O . VAL C 2 18 ? -6.537 12.243 9.357 1.00 26.84 18 VAL C O 1
ATOM 8112 N N . GLU C 2 19 ? -4.306 12.545 9.203 1.00 24.42 19 GLU C N 1
ATOM 8113 C CA . GLU C 2 19 ? -4.238 11.862 7.911 1.00 25.14 19 GLU C CA 1
ATOM 8114 C C . GLU C 2 19 ? -4.218 10.354 8.140 1.00 21.81 19 GLU C C 1
ATOM 8115 O O . GLU C 2 19 ? -3.419 9.847 8.940 1.00 20.34 19 GLU C O 1
ATOM 8117 N N . LEU C 2 20 ? -5.074 9.637 7.426 1.00 20.89 20 LEU C N 1
ATOM 8118 C CA . LEU C 2 20 ? -5.287 8.209 7.628 1.00 22.76 20 LEU C CA 1
ATOM 8119 C C . LEU C 2 20 ? -4.824 7.415 6.409 1.00 20.59 20 LEU C C 1
ATOM 8120 O O . LEU C 2 20 ? -4.704 7.975 5.313 1.00 21.82 20 LEU C O 1
ATOM 8125 N N . PRO C 2 21 ? -4.542 6.112 6.563 1.00 21.04 21 PRO C N 1
ATOM 8126 C CA . PRO C 2 21 ? -4.150 5.297 5.406 1.00 23.00 21 PRO C CA 1
ATOM 8127 C C . PRO C 2 21 ? -5.268 5.246 4.385 1.00 28.79 21 PRO C C 1
ATOM 8128 O O . PRO C 2 21 ? -6.445 5.382 4.710 1.00 28.40 21 PRO C O 1
ATOM 8132 N N . THR C 2 22 ? -4.883 5.093 3.128 1.00 29.04 22 THR C N 1
ATOM 8133 C CA . THR C 2 22 ? -5.855 5.251 2.061 1.00 32.86 22 THR C CA 1
ATOM 8134 C C . THR C 2 22 ? -5.692 4.126 1.050 1.00 32.54 22 THR C C 1
ATOM 8135 O O . THR C 2 22 ? -4.644 3.479 0.958 1.00 32.73 22 THR C O 1
ATOM 8139 N N . CYS C 2 23 ? -6.755 3.908 0.283 1.00 30.24 23 CYS C N 1
ATOM 8140 C CA A CYS C 2 23 ? -6.815 2.788 -0.640 0.48 34.30 23 CYS C CA 1
ATOM 8141 C CA B CYS C 2 23 ? -6.883 2.767 -0.618 0.52 34.36 23 CYS C CA 1
ATOM 8142 C C . CYS C 2 23 ? -7.339 3.277 -1.979 1.00 32.55 23 CYS C C 1
ATOM 8143 O O . CYS C 2 23 ? -8.407 3.899 -2.064 1.00 32.98 23 CYS C O 1
ATOM 8148 N N . MET C 2 24 ? -6.558 3.012 -3.021 1.00 28.70 24 MET C N 1
ATOM 8149 C CA . MET C 2 24 ? -6.908 3.464 -4.364 1.00 31.08 24 MET C CA 1
ATOM 8150 C C . MET C 2 24 ? -8.210 2.822 -4.832 1.00 25.32 24 MET C C 1
ATOM 8151 O O . MET C 2 24 ? -8.370 1.600 -4.769 1.00 24.03 24 MET C O 1
ATOM 8156 N N . TYR C 2 25 ? -9.119 3.631 -5.380 1.00 22.94 25 TYR C N 1
ATOM 8157 C CA . TYR C 2 25 ? -10.417 3.102 -5.763 1.00 20.90 25 TYR C CA 1
ATOM 8158 C C . TYR C 2 25 ? -10.303 2.232 -6.998 1.00 20.62 25 TYR C C 1
ATOM 8159 O O . TYR C 2 25 ? -9.332 2.297 -7.757 1.00 18.38 25 TYR C O 1
ATOM 8168 N N . ARG C 2 26 ? -11.325 1.421 -7.196 1.00 20.74 26 ARG C N 1
ATOM 8169 C CA . ARG C 2 26 ? -11.400 0.534 -8.341 1.00 30.56 26 ARG C CA 1
ATOM 8170 C C . ARG C 2 26 ? -12.592 0.875 -9.234 1.00 26.85 26 ARG C C 1
ATOM 8171 O O . ARG C 2 26 ? -13.642 1.335 -8.764 1.00 23.81 26 ARG C O 1
ATOM 8179 N N . LEU C 2 27 ? -12.411 0.653 -10.528 1.00 25.68 27 LEU C N 1
ATOM 8180 C CA . LEU C 2 27 ? -13.446 0.711 -11.552 1.00 22.78 27 LEU C CA 1
ATOM 8181 C C . LEU C 2 27 ? -13.824 -0.703 -11.985 1.00 25.69 27 LEU C C 1
ATOM 8182 O O . LEU C 2 27 ? -13.010 -1.625 -11.887 1.00 25.18 27 LEU C O 1
ATOM 8187 N N . PRO C 2 28 ? -15.074 -0.918 -12.382 1.00 27.71 28 PRO C N 1
ATOM 8188 C CA . PRO C 2 28 ? -15.539 -2.278 -12.692 1.00 27.09 28 PRO C CA 1
ATOM 8189 C C . PRO C 2 28 ? -15.010 -2.802 -14.027 1.00 23.23 28 PRO C C 1
ATOM 8190 O O . PRO C 2 28 ? -14.802 -2.037 -14.973 1.00 23.37 28 PRO C O 1
ATOM 8194 N N . ASN C 2 29 ? -14.889 -4.135 -14.134 1.00 21.27 29 ASN C N 1
ATOM 8195 C CA . ASN C 2 29 ? -14.534 -4.749 -15.419 1.00 21.84 29 ASN C CA 1
ATOM 8196 C C . ASN C 2 29 ? -15.609 -4.458 -16.466 1.00 27.31 29 ASN C C 1
ATOM 8197 O O . ASN C 2 29 ? -16.766 -4.863 -16.317 1.00 25.38 29 ASN C O 1
ATOM 8202 N N . VAL C 2 30 ? -15.219 -3.808 -17.566 1.00 23.03 30 VAL C N 1
ATOM 8203 C CA . VAL C 2 30 ? -16.199 -3.484 -18.588 1.00 23.83 30 VAL C CA 1
ATOM 8204 C C . VAL C 2 30 ? -16.728 -4.743 -19.255 1.00 28.71 30 VAL C C 1
ATOM 8205 O O . VAL C 2 30 ? -17.771 -4.695 -19.907 1.00 32.96 30 VAL C O 1
ATOM 8209 N N . HIS C 2 31 ? -16.023 -5.866 -19.125 1.00 27.42 31 HIS C N 1
ATOM 8210 C CA . HIS C 2 31 ? -16.446 -7.133 -19.710 1.00 30.47 31 HIS C CA 1
ATOM 8211 C C . HIS C 2 31 ? -17.179 -7.975 -18.668 1.00 41.05 31 HIS C C 1
ATOM 8212 O O . HIS C 2 31 ? -18.016 -8.795 -19.041 1.00 49.18 31 HIS C O 1
#

CATH classification: 2.40.50.140 (+1 more: 3.30.930.10)

Secondary structure (DSSP, 8-state):
-HHHHHHHHHHHHHHHHHTT--SS-S-----S-HHHHHHHHTTPPTT-B-TT--EEEEEEEEEEEE-SSSEEEEEEEETTEEEEEEEEGGGSS-HHHHHHHHHH--TT-EEEEEEEEEE-TT--EEEEEEEEEEEE---S-------HHHHHHSHHHHHHH-HHHHHHHHHHHHHHHHHHHHHHHTTPEE----SEESS--SS--PPPEEEETTTTEEEEE-S-SHHHHHHHHHTT--EEEEEEEEE--S--BTTB-SEEEEEEEEEET--HHHHHHHHHHHHHHHHHHHHSSSEEEE-TT-TTS--EEEE-PSSPEEEEHHHHHHHHHTSPPPP--SS--HHHHHHHHHHHHHTT---PSP--HHHHHHHHHHHHTGGG--S-EEEE--BGGG-TTBPBPSSSTTBBSEEEEEETTEEEEEEEEBP--HHHHHHHHHHHHHHHHTT-TTSPPP-HHHHHHHHTTPPSEEEEEEEHHHHHHHHTT-SSGGGG-SS------/-HHHHHHHHHHHHHHHHHTT--SS-S-----S-HHHHHHHHTTPPTT-B-TT--EEEEEEEEEEEE-SSSEEEEEEEETTEEEEEEEETTTSS-HHHHHHHHHH--TT-EEEEEEEEEE-TT--EEEEEEEEEEEE---SPPP---HHHHHHSHHHHHHH-HHHHHHHHHHHHHHHHHHHHHHHTTPEE----SEESS--SS--PPPEEEETTTTEEEEE-S-SHHHHHHHHHTT--EEEEEEEEE--S--BTTB-SEEEEEEEEEET--HHHHHHHHHHHHHHHHHHHHSSSEEEE-TT-TTS--EEEE-PSSPEEEEHHHHHHHHHTSPPPPGGGTTSHHHHHHHHHHHHHTT---PSP--HHHHHHHHHHHHTGGG--S-EEEE--BGGG-TTBPBPSSSTTBBSEEEEEETTEEEEEEEEBP--HHHHHHHHHHHHHHHHHT-TTSPPP-HHHHHHHTTTPPSEEEEEEEHHHHHHHHTT-SSGGGGSSS-----/-PPP---TT-SSS-----------------

InterPro domains:
  IPR002313 Lysine-tRNA ligase, class II [MF_00252] (79-576)
  IPR002313 Lysine-tRNA ligase, class II [TIGR00499] (73-576)
  IPR004364 Aminoacyl-tRNA synthetase, class II (D/K/N) [PF00152] (222-573)
  IPR004365 OB-fold nucleic acid binding domain, AA-tRNA synthetase-type [PF01336] (127-206)
  IPR006195 Aminoacyl-tRNA synthetase, class II [PS50862] (244-575)
  IPR012340 Nucleic acid-binding, OB-fold [G3DSA:2.40.50.140] (73-215)
  IPR012340 Nucleic acid-binding, OB-fold [SSF50249] (71-214)
  IPR018149 Lysyl-tRNA synthetase, class II, C-terminal [PR00982] (259-269)
  IPR018149 Lysyl-tRNA synthetase, class II, C-terminal [PR00982] (275-291)
  IPR018149 Lysyl-tRNA synthetase, class II, C-terminal [PR00982] (304-317)
  IPR018149 Lysyl-tRNA synthetase, class II, C-terminal [PR00982] (322-339)
  IPR018149 Lysyl-tRNA synthetase, class II, C-terminal [PR00982] (458-474)
  IPR018149 Lysyl-tRNA synthetase, class II, C-terminal [cd00775] (237-575)
  IPR034762 Bacterial/eukaryotic lysine-tRNA ligase, class II [PIRSF039101] (24-585)
  IPR044136 Lysine-tRNA ligase, class II, N-terminal [cd04322] (125-234)
  IPR045864 Class II Aminoacyl-tRNA synthetase/Biotinyl protein ligase (BPL) and lipoyl protein ligase (LPL) [G3DSA:3.30.930.10] (218-595)
  IPR045864 Class II Aminoacyl-tRNA synthetase/Biotinyl protein ligase (BPL) and lipoyl protein ligase (LPL) [SSF55681] (222-574)

B-factor: mean 27.06, std 13.01, range [9.43, 93.16]

Radius of gyration: 31.96 Å; Cα contacts (8 Å, |Δi|>4): 2167; chains: 3; bounding box: 74×95×94 Å

Nearest PDB structures (foldseek):
  6ild-assembly1_B  TM=9.951E-01  e=9.364E-102  Homo sapiens
  6ilh-assembly1_A  TM=9.858E-01  e=2.758E-101  Homo sapiens
  7ea9-assembly1_B  TM=9.904E-01  e=5.943E-100  Homo sapiens
  7ea9-assembly2_D  TM=9.900E-01  e=1.394E-99  Homo sapiens
  3bju-assembly1_A  TM=9.894E-01  e=1.245E-99  Homo sapiens

Organism: Homo sapiens (NCBI:txid9606)

Foldseek 3Di:
DQVVLLVVLVVVVVVCVVVVVCLADDDDDFFDEPVVVCVVQLPDDAFFWDQVDKGKYKAFFQDWADDPDFWIWTWGDDPLDTAIAIEGCVLELHNVVSVVVSVSADHGFIKMFIAIWHHHNVGGTHGYGNDMGGNGHDSGDQDAPDDPVCCQQPVVSVVVHPSLLVVLQVLLVLLVVLVCVLQVVVPAAEDDDDQKAQFADDFQAFWDWDADPVVGDIITGHQDCVLVQLLVLLVVRAKYKYWDKHAHDDDFDQPDFRIFIKMKMKHFPDFVVVVLVVVLCSLQVSLCVSPVHQWFWADLPPPVGDIDIAGSPDDAAEDELQVQLCVQLVHHADADALAFDVVRLVVLVVSCVVVVQDFPPPSTPLRSSVSSCLVRPLQPAAHWYKHFFAFCNNPLFFDHDPPDHRTGGKIFIHHRSDTFKIKGFTDLDLVSSQVSQVNLVVVCVVPRSRGGHRDVVSSVSSVSPRGGMMMMMGRSLVSSCRSSNHSGSSSNDSNTDDDDD/DLVVLLVVLVVVVVVCVVVVVCLADDDDDFFDEPVVVCVVDLPDDAPDWDQPDKGKYKAFWADWADDPDFWIWTWGDDPLDTAIAIEGQVQELHNVQSVVVVVSDDHGFIKMFIATWHAHNVGGTYGYGNDMGGNHHDSGDQDAPPVVCCQAVVVSVVVHPSLLVVLQVLLVLLVVLVVVLQVVVVAAEDDDDQKAPFADDAQAAWDWDADPVVGDIITGHQDCVLVQLLVLLVVRAKYKYWDKHAHPDDFDQPDFRIFIKMKMKHFPDFVVVVLVVCLCSLQVSLCVSPVHQWFWADLPPPVDDIDIAGSHDDAAEDELQVQLCVQLVHHADQLLCLVDPVNLVVLVVSCVVVVQDFDPPSDSLRSSVSSCLVRPLQPAAHWYKHFFAFCVNPLFFDHDPPRRRTGAKIFIHHNSHTFKIKGFTHLDLVSSQVSQVVLVVVVVVPDSRGGHDDVVSSVSSVSPRGGMMMMMGGSLVSSCRSSNHSGSSSNDSNGDDDD/DDDDDADPVRNDDPDDDDDDDDDDDDDDPD

Solvent-accessible surface area: 42312 Å² total